Protein AF-A0A416G4C1-F1 (afdb_monomer)

Nearest PDB structures (foldseek):
  6hc2-assembly1_C  TM=5.631E-01  e=2.490E-07  Homo sapiens
  4wne-assembly1_A  TM=5.126E-01  e=1.481E-07  Homo sapiens
  4a1s-assembly1_B  TM=4.801E-01  e=1.375E-07  Drosophila melanogaster
  3ro2-assembly1_A  TM=4.959E-01  e=1.425E-06  Mus musculus
  8rtc-assembly2_B  TM=5.138E-01  e=1.094E-03  Bacillus phage phi3T

Solvent-accessible surface area (backbone atoms only — not comparable to full-atom values): 56211 Å² total; per-residue (Å²): 126,82,76,67,67,63,70,66,70,78,75,77,89,85,87,89,86,90,74,88,68,56,67,57,52,54,54,42,50,54,40,48,53,51,17,51,52,28,47,75,69,67,38,39,68,64,13,30,60,34,23,51,53,40,24,66,76,23,65,78,46,84,41,76,67,38,34,53,52,21,55,51,22,50,56,48,36,28,52,30,27,49,76,71,70,37,40,69,63,19,39,56,49,35,65,56,59,70,74,49,98,64,58,77,70,59,40,52,55,50,31,54,51,40,50,54,46,49,54,51,38,45,58,51,38,72,76,75,56,89,88,56,60,67,60,49,42,52,60,47,59,67,37,57,87,56,46,55,79,77,52,44,55,53,44,48,47,51,48,18,48,42,26,43,54,51,13,51,52,26,47,75,74,66,38,58,66,64,13,48,56,26,36,50,55,17,35,55,39,21,53,80,66,70,36,64,64,60,34,50,55,44,50,51,51,52,53,53,50,52,56,56,52,48,53,66,58,69,74,46,90,50,60,86,38,72,68,39,34,52,55,45,50,54,53,19,53,52,31,42,73,70,66,38,43,68,64,13,32,48,42,21,50,50,37,28,61,48,24,72,75,44,94,44,73,67,35,47,53,52,20,52,55,22,48,55,52,29,32,55,36,26,52,77,68,68,36,28,63,61,20,27,56,52,30,54,56,55,71,73,52,95,73,77,60,70,72,39,56,50,43,36,51,51,25,34,56,25,29,51,54,34,25,54,56,20,66,36,92,95,59,66,34,52,72,61,22,48,53,40,48,66,69,31,50,87,56,40,51,79,69,54,37,18,56,52,25,36,53,50,10,51,42,27,38,56,52,13,55,56,24,51,80,66,73,34,59,70,60,16,50,55,23,31,54,53,12,34,56,23,13,60,71,26,63,41,52,65,62,31,19,56,34,27,35,55,52,14,53,54,27,44,76,73,66,39,51,70,62,14,48,58,29,34,54,52,16,41,55,35,19,60,73,68,68,38,68,66,59,35,49,54,39,37,54,53,48,31,55,47,21,48,75,70,68,37,60,67,60,24,51,52,39,47,52,54,49,79,60,42,88,50,64,66,64,37,26,49,54,28,41,55,52,13,51,53,26,47,71,35,61,40,55,69,60,15,52,48,28,40,52,59,37,48,80,76,58,52,98,87,80,52,65,60,70,63,55,36,54,45,24,49,53,50,15,53,51,25,48,73,73,65,40,46,66,62,14,47,52,29,39,47,53,25,49,65,66,45,66,85,56,86,56,81,78,52,51,58,59,50,51,52,47,22,44,39,27,24,75,71,68,35,62,65,63,21,48,52,40,50,52,52,50,50,63,53,42,74,72,61,78,55,61,61,68,60,56,21,52,51,29,38,52,50,13,52,27,29,47,64,70,65,38,45,66,61,13,42,52,25,27,48,54,17,41,63,56,36,54,80,73,39,92,78,33,67,68,41,43,52,40,38,48,51,38,19,52,36,29,46,75,69,65,38,37,74,61,17,43,54,36,25,51,53,39,29,53,43,34,33,74,74,63,31,80,89,28,67,71,21,31,54,32,33,34,55,37,10,54,34,32,36,77,72,66,41,32,70,61,9,45,51,32,30,51,52,28,47,52,51,50,52,51,50,47,63,66,47,54,64,76,47,54,86,67,37,44,61,50,61,42,57,71,55,44,62,68,38,62,44,35,60,61,50,30,59,74,53,69,45,32,63,36,75,61,31,34,53,31,48,30,35,41,60,48,57,57,56,42,70,61,50,43,53,54,33,34,52,48,26,34,75,74,75,42,52,77,67,52,44,51,45,50,50,54,29,52,54,36,51,48,54,45,52,56,39,70,70,42,86,84,50,67,61,69,58,48,54,54,39,50,54,51,32,53,37,40,55,48,52,43,44,76,73,29,71,51,42,45,54,36,64,66,77,63,75,57,40,59,70,61,54,30,67,69,45,52,90,65,28,33,35,42,40,40,45,61,43,68,52,100,85,62,68,44,32,35,30,32,38,40,42,40,53,92,49,97,39,33,37,53,42,82,66,51,42,49,63,64,50,42,76,66,47,48,94,90,47,61,79,55,34,55,38,65,75,44,6,35,53,47,43,57,64,73,37,58,86,51,48,87,77,53,49,83,70,24,47,36,38,34,23,64,38,78,78,52,71,80,59,67,67,45,61,26,18,40,94,86,71,49,41,44,38,78,47,27,47,69,42,85,40,91,41,78,74,50,55,68,54,60,73,67,54,74,87,70,72,65,60,48,79,40,74,18,28,40,49,64,77,66,50,72,67,56,50,58,58,49,48,69,76,38,88,62,54,92,86,63,81,80,70,81,89,74,74,66,91,51,87,56,71,64,46,64,68,39,34,56,50,38,51,55,50,41,54,56,40,42,76,70,66,27,51,67,46,78,25,44,32,74,61,46,50,97,62,100

pLDDT: mean 80.88, std 14.03, range [27.09, 97.88]

Secondary structure (DSSP, 8-state):
-TTTTHHHHTT-------SSSHHHHHHHHHHHHHHHHHHHTT-HHHHHHHHHHHHHHHTT--SHHHHHHHHHHHHHHHHHHHHTT-HHHHHHHHHHHTTS---THHHHHHHHHHHHHHHHHHHHHHHH--S-HHHHHHHHHHTTTTS-HHHHHHHHHHHHHHHHHHHHHHHHTT-HHHHHHHHHHHHHHHHHTT-HHHHHHHHHHHHHHHHHHHHHHHT-GGGGSHHHHHHHHHHHHHHHHTT-HHHHHHHHHHHHHHHTT---HHHHHHHHHHHHHHHHHHHHTT-HHHHHHHHHHHHTS---SHHHHHHHHHHHHHHHHHHHHHHSTTS--HHHHHHHHHHHGGG--HHHHHHHHHHHHHHHHHHHHHHHHTT-HHHHHHHHHHHHHHHHHHT-HHHHHHHHHHHHHHHHHTT-HHHHHHHHHHHHHHHHHHT-HHHHHHHHHHHHHHHHHHT-HHHHHHHHHHHHT-S-HHHHHHHHHHHHHHHHHHT-HHHHHHHHHHHHTTS-TTTS-HHHHHHHHHHHHHHHHHTT-HHHHHHHHHHHHHHTTT--SGGGHHHHHHHHHHHHHTT-HHHHHHHHHHHHHHHTTS---HHHHHHHHHHHHHHHHHTT-HHHHHHHHHHHHHHHGGG-TT-HHHHHHHHHHHHHHHHTT-HHHHHHHHHHHHHHHHHHH-TT-HHHHHHHHHHHHHHHHTT-HHHHHHHHHHHHHHHHHHHHHHHTTS-TTTHHHHHHHHHHHHHTHHHHHHHTT-SSSHHHHHHHHHHHHHTTHHHHHHHHHHHHHHHH--HHHHHHHHHHHHHHHHHHHHHHSTT--HHHHHHHHHHHHHHHHHHHHH-HHHHTGGGGGG--HHHHHHHPPTT-EEEEEEEE--TTSS-EEEEEEE-TT-SSPEEEEEEEHHHHHHHS-TT-GGGGGSHHHHHHHHHHHTTTTGGGSPTT-EEEEE--GGGGG--GGGPBPTTS-BHHHHSEEEE-SSGGGHHHHTTS---SSEEEEEEEE-----HHHHHHHHTTS---TTTS-S-S----------HHHHHHHHHHHHHHHHTT-EEEEEEETT--S--

Foldseek 3Di:
DVPPPVVVPPPDDDDDDDDPVPPLVVVLVVLLVVLVVCVVVVVLVSSLVSLVVSLVSLVVVPDVVSLVSNLVSLLSNLVSCVVVVVLVVSQVSLVVSQPDPDDDVSNLVSLVSNLVSLLVVLVVCLVPPQDPLPVSLVSLVVSPVSDDPVSVLVSLLSNLVSLQSNLVVCVVVVVNQSSLVSLVVSLVSCVVSVPPPSNVVSVVVLVVSLVVLLVVVVPDPLLLDPVSLVVLQVVLVVCVVVVVLSSSLSSLVSLLVNLVVDPDPSSVVSNLVSLLSNLVSCVVVVVLVSSLVSLVVSQPDDDDDPSNLSSLVSNLVSLLSVLVVCCDPPNHDLVVSVVSLVVNLVSDDLLSNLVSLQSNLSSLQSVLVVCVVVVNLVSSLVSLVSSLVSNVSSVPLLSNLVSLLVNLLSCVVVVVLVSSVVSLVSSCVSCVVVVPLLSNLSSLVSQLVSCLLVVPVVSNVVSVVVLCPRPDLQSNLVVLQVVLVVCVLLVVLVLSLVSLVVSCPPADPPDHDLVSLLSSLVSQLVSCVSVVVLVVNLVSLVVSLVSCVPPDDLVNLPSLLSNLLSCLSVVNVPSNVVSLCVSCVSCVVPVHDLQSQLVSLQSNLVSCVSVVVLVSSLVSLVSSLVSCPVVDLLDPSNLVSLQSNLVSCVSVVVLVSSLVSLVSSLVSCCVVPNPLDLSNLVSLQSNLVSCLSVVVLVSSLVSLLVSLVSLLVVCLVCVLVDFLSNNVVVLVVSLVSLQCQLVSCVSSVNFADPSLQSSVLSVQLNFCVSVLLVVLLLVQCVPPNDPVLVVLVLVLLVLVVVLVQQVVPPPRPSVSNVVSVSSNRSSRSVNCVPGPSSSVSSVSSPDGLVNLLVLDDAQEKEWEKGWDDDPPDAIFIWTFIHHNPGPGTGIGTAGGPVLVCVLPPPPCNVCCLPQVSLQSVCVRPPPRPVVVHDWAHEYEYADDDPCVVDDQQSRAHPVRDGPCNRYPYDYDSHSVCSVVVVVDDPDPQAEEAEAQEAPQDDLVLLVVLLVVFPQPPSQPRDDPDDDPDPDDGPRVRVVVRVVVQVVSVVVVHHYHYAHYSNDDPRD

Mean predicted aligned error: 18.43 Å

Radius of gyration: 40.76 Å; Cα contacts (8 Å, |Δi|>4): 1363; chains: 1; bounding box: 86×89×127 Å

Sequence (1067 aa):
MRFYTILLALLFFFYTGNGQAQQIDKKVEAAMDKGFAYSKAKNYQKALETFQKVGEATKGMRTDRERQIYVRSQRMIVLCYQIMGQGKQAMECCTELIKLPLKGQEKQDVRDLYVNTVTSYVQDKMVTEYENFSDLRAFLSELEEYSVPSMQRLIKGLQADTWSFEALEFYRKNEMLQAYSCLIEAYECYEKLKDVKGQMETLMMIRSMEKKYAKLIEERSVLDTEEGLAALMQKAELADGENRIAEALQSFRIVGKYTRKIKTESAQKLHRRAQIRAVRCYLRMKRYQEAWLNCRELLAMDFSGEERAEAEHLAVHSGQLFASMKLLPGATDYPGARKILATIMPYASDESSRDLQNLLGSSWYLEGGKCVLKMKTEQADSCFQKALQAYIAGGDLKEQSQTLLRLGEIRRQKGEAQKAQELLEKARKLALQVNDSELLADVRKEMLLLSRQQNDMDTYASERFALDSLKDIGLRQQYYLDYGDRMMEQGDYALAEYYYNRSLFMVSPGKGDASLFVLYYAKMRDLKMALGDYRSAEEYGREYLILSSDRRDAAFFEPWVTQGLIYARLKNLKSFTECFDVILGLILKKDPAPRMLAMVYKARGLGYSLFEDWKKAYEDFSEAGKILAQYGAGDDELLDNLSSQGMVLTRMKKYKEARKAYRRCAEAYRAKYGKESSQYQETLARLGTVELYLGNKDEGCRLYGQAAQWLQNMVKSQLRYVNSAERGSFWNVAMEKLWTMPFFALQAEATDNAFTEASYNALLFSKSLLLETEKSLQKAIQTEGSSEDLEKFKNMLELKEQTSALYRKYGADSDTLAVLNDRIQKLDHELTVRSKSYADYTRFLDWDYQQVRKLLKDNELLVDFVDYVPQKGKTEYAAFLIRKDREYPLLLRLFTQKELDDLMPENALDLLYGATASEKAVKLLWDKIRPHAVEGATIYYVPSGKLYQLAWESLSTGDGSLLGKHYRFVRLSSAREIARVHAVRESGHSAVLYGGLQYDMTGDEMLAESRKYSVGSQMVMRSTLRGDSAFVALPESSEEVRQIADILTSRKYQVQVHEGISGTEES

Structure (mmCIF, N/CA/C/O backbone):
data_AF-A0A416G4C1-F1
#
_entry.id   AF-A0A416G4C1-F1
#
loop_
_atom_site.group_PDB
_atom_site.id
_atom_site.type_symbol
_atom_site.label_atom_id
_atom_site.label_alt_id
_atom_site.label_comp_id
_atom_site.label_asym_id
_atom_site.label_entity_id
_atom_site.label_seq_id
_atom_site.pdbx_PDB_ins_code
_atom_site.Cartn_x
_atom_site.Cartn_y
_atom_site.Cartn_z
_atom_site.occupancy
_atom_site.B_iso_or_equiv
_atom_site.auth_seq_id
_atom_site.auth_comp_id
_atom_site.auth_asym_id
_atom_site.auth_atom_id
_atom_site.pdbx_PDB_model_num
ATOM 1 N N . MET A 1 1 ? 11.662 33.090 -21.329 1.00 28.38 1 MET A N 1
ATOM 2 C CA . MET A 1 1 ? 11.436 33.785 -20.032 1.00 28.38 1 MET A CA 1
ATOM 3 C C . MET A 1 1 ? 12.511 33.554 -18.953 1.00 28.38 1 MET A C 1
ATOM 5 O O . MET A 1 1 ? 12.469 34.260 -17.958 1.00 28.38 1 MET A O 1
ATOM 9 N N . ARG A 1 2 ? 13.508 32.663 -19.119 1.00 27.36 2 ARG A N 1
ATOM 10 C CA . ARG A 1 2 ? 14.609 32.478 -18.136 1.00 27.36 2 ARG A CA 1
ATOM 11 C C . ARG A 1 2 ? 15.589 33.668 -18.000 1.00 27.36 2 ARG A C 1
ATOM 13 O O . ARG A 1 2 ? 16.428 33.651 -17.114 1.00 27.36 2 ARG A O 1
ATOM 20 N N . PHE A 1 3 ? 15.463 34.703 -18.832 1.00 27.91 3 PHE A N 1
ATOM 21 C CA . PHE A 1 3 ? 16.377 35.854 -18.867 1.00 27.91 3 PHE A CA 1
ATOM 22 C C . PHE A 1 3 ? 16.151 36.908 -17.765 1.00 27.91 3 PHE A C 1
ATOM 24 O O . PHE A 1 3 ? 17.048 37.700 -17.500 1.00 27.91 3 PHE A O 1
ATOM 31 N N . TYR A 1 4 ? 14.987 36.933 -17.102 1.00 28.86 4 TYR A N 1
ATOM 32 C CA . TYR A 1 4 ? 14.660 37.998 -16.136 1.00 28.86 4 TYR A CA 1
ATOM 33 C C . TYR A 1 4 ? 15.055 37.691 -14.682 1.00 28.86 4 TYR A C 1
ATOM 35 O O . TYR A 1 4 ? 15.218 38.618 -13.894 1.00 28.86 4 TYR A O 1
ATOM 43 N N . THR A 1 5 ? 15.259 36.423 -14.318 1.00 27.09 5 THR A N 1
ATOM 44 C CA . THR A 1 5 ? 15.564 36.016 -12.933 1.00 27.09 5 THR A CA 1
ATOM 45 C C . THR A 1 5 ? 17.045 36.132 -12.566 1.00 27.09 5 THR A C 1
ATOM 47 O O . THR A 1 5 ? 17.360 36.384 -11.410 1.00 27.09 5 THR A O 1
ATOM 50 N N . ILE A 1 6 ? 17.960 36.036 -13.537 1.00 34.66 6 ILE A N 1
ATOM 51 C CA . ILE A 1 6 ? 19.412 36.160 -13.297 1.00 34.66 6 ILE A CA 1
ATOM 52 C C . ILE A 1 6 ? 19.825 37.632 -13.098 1.00 34.66 6 ILE A C 1
ATOM 54 O O . ILE A 1 6 ? 20.776 37.926 -12.377 1.00 34.66 6 ILE A O 1
ATOM 58 N N . LEU A 1 7 ? 19.062 38.582 -13.654 1.00 31.50 7 LEU A N 1
ATOM 59 C CA . LEU A 1 7 ? 19.363 40.014 -13.554 1.00 31.50 7 LEU A CA 1
ATOM 60 C C . LEU A 1 7 ? 19.141 40.592 -12.140 1.00 31.50 7 LEU A C 1
ATOM 62 O O . LEU A 1 7 ? 19.697 41.637 -11.814 1.00 31.50 7 LEU A O 1
ATOM 66 N N . LEU A 1 8 ? 18.339 39.922 -11.304 1.00 32.00 8 LEU A N 1
ATOM 67 C CA . LEU A 1 8 ? 17.992 40.374 -9.950 1.00 32.00 8 LEU A CA 1
ATOM 68 C C . LEU A 1 8 ? 18.983 39.902 -8.872 1.00 32.00 8 LEU A C 1
ATOM 70 O O . LEU A 1 8 ? 19.106 40.561 -7.845 1.00 32.00 8 LEU A O 1
ATOM 74 N N . ALA A 1 9 ? 19.723 38.814 -9.111 1.00 30.14 9 ALA A N 1
ATOM 75 C CA . ALA A 1 9 ? 20.639 38.234 -8.123 1.00 30.14 9 ALA A CA 1
ATOM 76 C C . ALA A 1 9 ? 22.020 38.925 -8.061 1.00 30.14 9 ALA A C 1
ATOM 78 O O . ALA A 1 9 ? 22.713 38.825 -7.056 1.00 30.14 9 ALA A O 1
ATOM 79 N N . LEU A 1 10 ? 22.416 39.678 -9.095 1.00 32.78 10 LEU A N 1
ATOM 80 C CA . LEU A 1 10 ? 23.741 40.324 -9.197 1.00 32.78 10 LEU A CA 1
ATOM 81 C C . LEU A 1 10 ? 23.797 41.762 -8.626 1.00 32.78 10 LEU A C 1
ATOM 83 O O . LEU A 1 10 ? 24.740 42.509 -8.905 1.00 32.78 10 LEU A O 1
ATOM 87 N N . LEU A 1 11 ? 22.778 42.183 -7.867 1.00 30.41 11 LEU A N 1
ATOM 88 C CA . LEU A 1 11 ? 22.625 43.560 -7.363 1.00 30.41 11 LEU A CA 1
ATOM 89 C C . LEU A 1 11 ? 23.068 43.783 -5.908 1.00 30.41 11 LEU A C 1
ATOM 91 O O . LEU A 1 11 ? 23.025 44.916 -5.441 1.00 30.41 11 LEU A O 1
ATOM 95 N N . PHE A 1 12 ? 23.552 42.763 -5.201 1.00 33.69 12 PHE A N 1
ATOM 96 C CA . PHE A 1 12 ? 24.007 42.912 -3.818 1.00 33.69 12 PHE A CA 1
ATOM 97 C C . PHE A 1 12 ? 25.434 42.381 -3.661 1.00 33.69 12 PHE A C 1
ATOM 99 O O . PHE A 1 12 ? 25.605 41.172 -3.662 1.00 33.69 12 PHE A O 1
ATOM 106 N N . PHE A 1 13 ? 26.441 43.270 -3.572 1.00 28.91 13 PHE A N 1
ATOM 107 C CA . PHE A 1 13 ? 27.453 43.274 -2.492 1.00 28.91 13 PHE A CA 1
ATOM 108 C C . PHE A 1 13 ? 28.598 44.324 -2.658 1.00 28.91 13 PHE A C 1
ATOM 110 O O . PHE A 1 13 ? 29.340 44.322 -3.633 1.00 28.91 13 PHE A O 1
ATOM 117 N N . PHE A 1 14 ? 28.728 45.157 -1.607 1.00 32.94 14 PHE A N 1
ATOM 118 C CA . PHE A 1 14 ? 29.875 45.890 -1.009 1.00 32.94 14 PHE A CA 1
ATOM 119 C C . PHE A 1 14 ? 30.554 47.172 -1.597 1.00 32.94 14 PHE A C 1
ATOM 121 O O . PHE A 1 14 ? 31.291 47.174 -2.588 1.00 32.94 14 PHE A O 1
ATOM 128 N N . TYR A 1 15 ? 30.431 48.252 -0.795 1.00 30.86 15 TYR A N 1
ATOM 129 C CA . TYR A 1 15 ? 31.432 49.305 -0.481 1.00 30.86 15 TYR A CA 1
ATOM 130 C C . TYR A 1 15 ? 32.481 48.735 0.516 1.00 30.86 15 TYR A C 1
ATOM 132 O O . TYR A 1 15 ? 32.109 47.865 1.294 1.00 30.86 15 TYR A O 1
ATOM 140 N N . THR A 1 16 ? 33.782 49.087 0.542 1.00 32.28 16 THR A N 1
ATOM 141 C CA . THR A 1 16 ? 34.416 50.361 0.991 1.00 32.28 16 THR A CA 1
ATOM 142 C C . THR A 1 16 ? 35.937 50.416 0.666 1.00 32.28 16 THR A C 1
ATOM 144 O O . THR A 1 16 ? 36.577 49.369 0.700 1.00 32.28 16 THR A O 1
ATOM 147 N N . GLY A 1 17 ? 36.542 51.616 0.510 1.00 27.27 17 GLY A N 1
ATOM 148 C CA . GLY A 1 17 ? 37.992 51.877 0.747 1.00 27.27 17 GLY A CA 1
ATOM 149 C C . GLY A 1 17 ? 38.730 52.841 -0.222 1.00 27.27 17 GLY A C 1
ATOM 150 O O . GLY A 1 17 ? 38.686 52.633 -1.423 1.00 27.27 17 GLY A O 1
ATOM 151 N N . ASN A 1 18 ? 39.387 53.885 0.322 1.00 29.38 18 ASN A N 1
ATOM 152 C CA . ASN A 1 18 ? 40.115 55.058 -0.257 1.00 29.38 18 ASN A CA 1
ATOM 153 C C . ASN A 1 18 ? 41.171 54.784 -1.359 1.00 29.38 18 ASN A C 1
ATOM 155 O O . ASN A 1 18 ? 41.681 53.681 -1.447 1.00 29.38 18 ASN A O 1
ATOM 159 N N . GLY A 1 19 ? 41.667 55.723 -2.182 1.00 46.28 19 GLY A N 1
ATOM 160 C CA . GLY A 1 19 ? 41.547 57.183 -2.338 1.00 46.28 19 GLY A CA 1
ATOM 161 C C . GLY A 1 19 ? 42.558 57.606 -3.433 1.00 46.28 19 GLY A C 1
ATOM 162 O O . GLY A 1 19 ? 43.644 57.049 -3.495 1.00 46.28 19 GLY A O 1
ATOM 163 N N . GLN A 1 20 ? 42.173 58.517 -4.336 1.00 38.22 20 GLN A N 1
ATOM 164 C CA . GLN A 1 20 ? 42.804 58.899 -5.630 1.00 38.22 20 GLN A CA 1
ATOM 165 C C . GLN A 1 20 ? 42.544 58.008 -6.871 1.00 38.22 20 GLN A C 1
ATOM 167 O O . GLN A 1 20 ? 42.413 58.566 -7.957 1.00 38.22 20 GLN A O 1
ATOM 172 N N . ALA A 1 21 ? 42.274 56.701 -6.747 1.00 43.47 21 ALA A N 1
ATOM 173 C CA . ALA A 1 21 ? 41.629 55.901 -7.821 1.00 43.47 21 ALA A CA 1
ATOM 174 C C . ALA A 1 21 ? 40.088 56.101 -7.889 1.00 43.47 21 ALA A C 1
ATOM 176 O O . ALA A 1 21 ? 39.416 55.772 -8.864 1.00 43.47 21 ALA A O 1
ATOM 177 N N . GLN A 1 22 ? 39.533 56.727 -6.849 1.00 44.91 22 GLN A N 1
ATOM 178 C CA . GLN A 1 22 ? 38.104 56.793 -6.520 1.00 44.91 22 GLN A CA 1
ATOM 179 C C . GLN A 1 22 ? 37.235 57.661 -7.452 1.00 44.91 22 GLN A C 1
ATOM 181 O O . GLN A 1 22 ? 36.010 57.538 -7.438 1.00 44.91 22 GLN A O 1
ATOM 186 N N . GLN A 1 23 ? 37.825 58.577 -8.229 1.00 47.31 23 GLN A N 1
ATOM 187 C CA . GLN A 1 23 ? 37.046 59.505 -9.062 1.00 47.31 23 GLN A CA 1
ATOM 188 C C . GLN A 1 23 ? 36.696 58.915 -10.438 1.00 47.31 23 GLN A C 1
ATOM 190 O O . GLN A 1 23 ? 35.643 59.245 -10.989 1.00 47.31 23 GLN A O 1
ATOM 195 N N . ILE A 1 24 ? 37.549 58.027 -10.967 1.00 51.38 24 ILE A N 1
ATOM 196 C CA . ILE A 1 24 ? 37.275 57.254 -12.187 1.00 51.38 24 ILE A CA 1
ATOM 197 C C . ILE A 1 24 ? 36.252 56.161 -11.866 1.00 51.38 24 ILE A C 1
ATOM 199 O O . ILE A 1 24 ? 35.239 56.093 -12.557 1.00 51.38 24 ILE A O 1
ATOM 203 N N . ASP A 1 25 ? 36.430 55.427 -10.760 1.00 59.97 25 ASP A N 1
ATOM 204 C CA . ASP A 1 25 ? 35.486 54.385 -10.329 1.00 59.97 25 ASP A CA 1
ATOM 205 C C . ASP A 1 25 ? 34.053 54.917 -10.209 1.00 59.97 25 ASP A C 1
ATOM 207 O O . ASP A 1 25 ? 33.150 54.351 -10.810 1.00 59.97 25 ASP A O 1
ATOM 211 N N . LYS A 1 26 ? 33.822 56.072 -9.566 1.00 66.00 26 LYS A N 1
ATOM 212 C CA . LYS A 1 26 ? 32.457 56.624 -9.449 1.00 66.00 26 LYS A CA 1
ATOM 213 C C . LYS A 1 26 ? 31.828 57.020 -10.788 1.00 66.00 26 LYS A C 1
ATOM 215 O O . LYS A 1 26 ? 30.623 56.858 -10.964 1.00 66.00 26 LYS A O 1
ATOM 220 N N . LYS A 1 27 ? 32.604 57.577 -11.729 1.00 72.25 27 LYS A N 1
ATOM 221 C CA . LYS A 1 27 ? 32.082 57.963 -13.057 1.00 72.25 27 LYS A CA 1
ATOM 222 C C . LYS A 1 27 ? 31.784 56.738 -13.918 1.00 72.25 27 LYS A C 1
ATOM 224 O O . LYS A 1 27 ? 30.788 56.731 -14.637 1.00 72.25 27 LYS A O 1
ATOM 229 N N . VAL A 1 28 ? 32.638 55.722 -13.837 1.00 79.75 28 VAL A N 1
ATOM 230 C CA . VAL A 1 28 ? 32.484 54.452 -14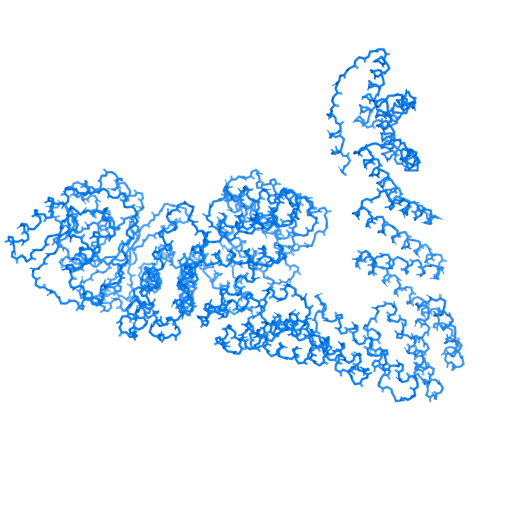.548 1.00 79.75 28 VAL A CA 1
ATOM 231 C C . VAL A 1 28 ? 31.325 53.641 -13.958 1.00 79.75 28 VAL A C 1
ATOM 233 O O . VAL A 1 28 ? 30.494 53.158 -14.719 1.00 79.75 28 VAL A O 1
ATOM 236 N N . GLU A 1 29 ? 31.195 53.566 -12.630 1.00 75.81 29 GLU A N 1
ATOM 237 C CA . GLU A 1 29 ? 30.060 52.934 -11.941 1.00 75.81 29 GLU A CA 1
ATOM 238 C C . GLU A 1 29 ? 28.740 53.642 -12.293 1.00 75.81 29 GLU A C 1
ATOM 240 O O . GLU A 1 29 ? 27.788 52.989 -12.712 1.00 75.81 29 GLU A O 1
ATOM 245 N N . ALA A 1 30 ? 28.702 54.981 -12.279 1.00 78.44 30 ALA A N 1
ATOM 246 C CA . ALA A 1 30 ? 27.517 55.734 -12.702 1.00 78.44 30 ALA A CA 1
ATOM 247 C C . ALA A 1 30 ? 27.158 55.508 -14.185 1.00 78.44 30 ALA A C 1
ATOM 249 O O . ALA A 1 30 ? 25.980 55.478 -14.552 1.00 78.44 30 ALA A O 1
ATOM 250 N N . ALA A 1 31 ? 28.155 55.343 -15.061 1.00 81.69 31 ALA A N 1
ATOM 251 C CA . ALA A 1 31 ? 27.929 54.985 -16.459 1.00 81.69 31 ALA A CA 1
ATOM 252 C C . ALA A 1 31 ? 27.421 53.539 -16.603 1.00 81.69 31 ALA A C 1
ATOM 254 O O . ALA A 1 31 ? 26.529 53.287 -17.413 1.00 81.69 31 ALA A O 1
ATOM 255 N N . MET A 1 32 ? 27.919 52.613 -15.782 1.00 81.81 32 MET A N 1
ATOM 256 C CA . MET A 1 32 ? 27.450 51.230 -15.722 1.00 81.81 32 MET A CA 1
ATOM 257 C C . MET A 1 32 ? 25.977 51.158 -15.283 1.00 81.81 32 MET A C 1
ATOM 259 O O . MET A 1 32 ? 25.166 50.518 -15.957 1.00 81.81 32 MET A O 1
ATOM 263 N N . ASP A 1 33 ? 25.596 51.898 -14.238 1.00 79.88 33 ASP A N 1
ATOM 264 C CA . ASP A 1 33 ? 24.208 52.023 -13.767 1.00 79.88 33 ASP A CA 1
ATOM 265 C C . ASP A 1 33 ? 23.291 52.636 -14.830 1.00 79.88 33 ASP A C 1
ATOM 267 O O . ASP A 1 33 ? 22.162 52.183 -15.042 1.00 79.88 33 ASP A O 1
ATOM 271 N N . LYS A 1 34 ? 23.793 53.629 -15.573 1.00 85.12 34 LYS A N 1
ATOM 272 C CA . LYS A 1 34 ? 23.073 54.224 -16.704 1.00 85.12 34 LYS A CA 1
ATOM 273 C C . LYS A 1 34 ? 22.846 53.212 -17.833 1.00 85.12 34 LYS A C 1
ATOM 275 O O . LYS A 1 34 ? 21.758 53.179 -18.409 1.00 85.12 34 LYS A O 1
ATOM 280 N N . GLY A 1 35 ? 23.833 52.361 -18.120 1.00 81.00 35 GLY A N 1
ATOM 281 C CA . GLY A 1 35 ? 23.691 51.241 -19.052 1.00 81.00 35 GLY A CA 1
ATOM 282 C C . GLY A 1 35 ? 22.605 50.254 -18.607 1.00 81.00 35 GLY A C 1
ATOM 283 O O . GLY A 1 35 ? 21.744 49.875 -19.406 1.00 81.00 35 GLY A O 1
ATOM 284 N N . PHE A 1 36 ? 22.568 49.902 -17.317 1.00 72.06 36 PHE A N 1
ATOM 285 C CA . PHE A 1 36 ? 21.510 49.055 -16.753 1.00 72.06 36 PHE A CA 1
ATOM 286 C C . PHE A 1 36 ? 20.125 49.703 -16.844 1.00 72.06 36 PHE A C 1
ATOM 288 O O . PHE A 1 36 ? 19.158 49.029 -17.209 1.00 72.06 36 PHE A O 1
ATOM 295 N N . ALA A 1 37 ? 20.018 51.007 -16.581 1.00 77.56 37 ALA A N 1
ATOM 296 C CA . ALA A 1 37 ? 18.768 51.748 -16.720 1.00 77.56 37 ALA A CA 1
ATOM 297 C C . ALA A 1 37 ? 18.244 51.722 -18.167 1.00 77.56 37 ALA A C 1
ATOM 299 O O . ALA A 1 37 ? 17.057 51.470 -18.385 1.00 77.56 37 ALA A O 1
ATOM 300 N N . TYR A 1 38 ? 19.122 51.898 -19.163 1.00 84.69 38 TYR A N 1
ATOM 301 C CA . TYR A 1 38 ? 18.742 51.771 -20.573 1.00 84.69 38 TYR A CA 1
ATOM 302 C C . TYR A 1 38 ? 18.302 50.351 -20.944 1.00 84.69 38 TYR A C 1
ATOM 304 O O . TYR A 1 38 ? 17.299 50.198 -21.641 1.00 84.69 38 TYR A O 1
ATOM 312 N N . SER A 1 39 ? 18.983 49.318 -20.436 1.00 72.62 39 SER A N 1
ATOM 313 C CA . SER A 1 39 ? 18.590 47.918 -20.650 1.00 72.62 39 SER A CA 1
ATOM 314 C C . SER A 1 39 ? 17.212 47.609 -20.041 1.00 72.62 39 SER A C 1
ATOM 316 O O . SER A 1 39 ? 16.355 47.015 -20.699 1.00 72.62 39 SER A O 1
ATOM 318 N N . LYS A 1 40 ? 16.929 48.114 -18.829 1.00 74.94 40 LYS A N 1
ATOM 319 C CA . LYS A 1 40 ? 15.612 47.994 -18.174 1.00 74.94 40 LYS A CA 1
ATOM 320 C C . LYS A 1 40 ? 14.504 48.707 -18.958 1.00 74.94 40 LYS A C 1
ATOM 322 O O . LYS A 1 40 ? 13.384 48.205 -19.026 1.00 74.94 40 LYS A O 1
ATOM 327 N N . ALA A 1 41 ? 14.826 49.836 -19.589 1.00 81.06 41 ALA A N 1
ATOM 328 C CA . ALA A 1 41 ? 13.933 50.576 -20.480 1.00 81.06 41 ALA A CA 1
ATOM 329 C C . ALA A 1 41 ? 13.842 49.990 -21.907 1.00 81.06 41 ALA A C 1
ATOM 331 O O . ALA A 1 41 ? 13.214 50.598 -22.771 1.00 81.06 41 ALA A O 1
ATOM 332 N N . LYS A 1 42 ? 14.460 48.826 -22.166 1.00 81.69 42 LYS A N 1
ATOM 333 C CA . LYS A 1 42 ? 14.526 48.153 -23.476 1.00 81.69 42 LYS A CA 1
ATOM 334 C C . LYS A 1 42 ? 15.209 48.964 -24.589 1.00 81.69 42 LYS A C 1
ATOM 336 O O . LYS A 1 42 ? 14.993 48.705 -25.769 1.00 81.69 42 LYS A O 1
ATOM 341 N N . ASN A 1 43 ? 16.055 49.937 -24.240 1.00 88.88 43 ASN A N 1
ATOM 342 C CA . ASN A 1 43 ? 16.849 50.705 -25.200 1.00 88.88 43 ASN A CA 1
ATOM 343 C C . ASN A 1 43 ? 18.248 50.089 -25.357 1.00 88.88 43 ASN A C 1
ATOM 345 O O . ASN A 1 43 ? 19.244 50.613 -24.853 1.00 88.88 43 ASN A O 1
ATOM 349 N N . TYR A 1 44 ? 18.303 48.934 -26.020 1.00 84.69 44 TYR A N 1
ATOM 350 C CA . TYR A 1 44 ? 19.495 48.081 -26.058 1.00 84.69 44 TYR A CA 1
ATOM 351 C C . TYR A 1 44 ? 20.665 48.681 -26.845 1.00 84.69 44 TYR A C 1
ATOM 353 O O . TYR A 1 44 ? 21.805 48.493 -26.436 1.00 84.69 44 TYR A O 1
ATOM 361 N N . GLN A 1 45 ? 20.405 49.493 -27.877 1.00 89.81 45 GLN A N 1
ATOM 362 C CA . GLN A 1 45 ? 21.456 50.198 -28.622 1.00 89.81 45 GLN A CA 1
ATOM 363 C C . GLN A 1 45 ? 22.174 51.237 -27.744 1.00 89.81 45 GLN A C 1
ATOM 365 O O . GLN A 1 45 ? 23.400 51.249 -27.660 1.00 89.81 45 GLN A O 1
ATOM 370 N N . LYS A 1 46 ? 21.425 52.070 -27.004 1.00 87.88 46 LYS A N 1
ATOM 371 C CA . LYS A 1 46 ? 22.035 53.031 -26.065 1.00 87.88 46 LYS A CA 1
ATOM 372 C C . LYS A 1 46 ? 22.699 52.338 -24.878 1.00 87.88 46 LYS A C 1
ATOM 374 O O . LYS A 1 46 ? 23.716 52.826 -24.382 1.00 87.88 46 LYS A O 1
ATOM 379 N N . ALA A 1 47 ? 22.138 51.222 -24.409 1.00 84.00 47 ALA A N 1
ATOM 380 C CA . ALA A 1 47 ? 22.762 50.403 -23.374 1.00 84.00 47 ALA A CA 1
ATOM 381 C C . ALA A 1 47 ? 24.110 49.840 -23.858 1.00 84.00 47 ALA A C 1
ATOM 383 O O . ALA A 1 47 ? 25.108 50.012 -23.166 1.00 84.00 47 ALA A O 1
ATOM 384 N N . LEU A 1 48 ? 24.154 49.266 -25.066 1.00 89.75 48 LEU A N 1
ATOM 385 C CA . LEU A 1 48 ? 25.360 48.751 -25.722 1.00 89.75 48 LEU A CA 1
ATOM 386 C C . LEU A 1 48 ? 26.454 49.821 -25.827 1.00 89.75 48 LEU A C 1
ATOM 388 O O . LEU A 1 48 ? 27.551 49.612 -25.318 1.00 89.75 48 LEU A O 1
ATOM 392 N N . GLU A 1 49 ? 26.143 50.990 -26.393 1.00 91.19 49 GLU A N 1
ATOM 393 C CA . GLU A 1 49 ? 27.097 52.106 -26.517 1.00 91.19 49 GLU A CA 1
ATOM 394 C C . GLU A 1 49 ? 27.627 52.576 -25.155 1.00 91.19 49 GLU A C 1
ATOM 396 O O . GLU A 1 49 ? 28.784 52.978 -25.016 1.00 91.19 49 GLU A O 1
ATOM 401 N N . THR A 1 50 ? 26.775 52.536 -24.127 1.00 87.56 50 THR A N 1
ATOM 402 C CA . THR A 1 50 ? 27.158 52.919 -22.765 1.00 87.56 50 THR A CA 1
ATOM 403 C C . THR A 1 50 ? 28.085 51.872 -22.143 1.00 87.56 50 THR A C 1
ATOM 405 O O . THR A 1 50 ? 29.116 52.240 -21.583 1.00 87.56 50 THR A O 1
ATOM 408 N N . PHE A 1 51 ? 27.782 50.579 -22.290 1.00 88.12 51 PHE A N 1
ATOM 409 C CA . PHE A 1 51 ? 28.642 49.499 -21.803 1.00 88.12 51 PHE A CA 1
ATOM 410 C C . PHE A 1 51 ? 29.974 49.419 -22.560 1.00 88.12 51 PHE A C 1
ATOM 412 O O . PHE A 1 51 ? 30.996 49.170 -21.932 1.00 88.12 51 PHE A O 1
ATOM 419 N N . GLN A 1 52 ? 30.006 49.712 -23.864 1.00 89.56 52 GLN A N 1
ATOM 420 C CA . GLN A 1 52 ? 31.248 49.813 -24.643 1.00 89.56 52 GLN A CA 1
ATOM 421 C C . GLN A 1 52 ? 32.158 50.936 -24.128 1.00 89.56 52 GLN A C 1
ATOM 423 O O . GLN A 1 52 ? 33.358 50.728 -23.973 1.00 89.56 52 GLN A O 1
ATOM 428 N N . LYS A 1 53 ? 31.594 52.103 -23.784 1.00 88.50 53 LYS A N 1
ATOM 429 C CA . LYS A 1 53 ? 32.352 53.209 -23.169 1.00 88.50 53 LYS A CA 1
ATOM 430 C C . LYS A 1 53 ? 32.902 52.840 -21.790 1.00 88.50 53 LYS A C 1
ATOM 432 O O . LYS A 1 53 ? 34.036 53.192 -21.480 1.00 88.50 53 LYS A O 1
ATOM 437 N N . VAL A 1 54 ? 32.115 52.126 -20.979 1.00 84.56 54 VAL A N 1
ATOM 438 C CA . VAL A 1 54 ? 32.564 51.583 -19.684 1.00 84.56 54 VAL A CA 1
ATOM 439 C C . VAL A 1 54 ? 33.691 50.568 -19.885 1.00 84.56 54 VAL A C 1
ATOM 441 O O . VAL A 1 54 ? 34.696 50.628 -19.179 1.00 84.56 54 VAL A O 1
ATOM 444 N N . GLY A 1 55 ? 33.557 49.684 -20.873 1.00 86.19 55 GLY A N 1
ATOM 445 C CA . GLY A 1 55 ? 34.573 48.706 -21.239 1.00 86.19 55 GLY A CA 1
ATOM 446 C C . GLY A 1 55 ? 35.884 49.364 -21.657 1.00 86.19 55 GLY A C 1
ATOM 447 O O . GLY A 1 55 ? 36.929 49.028 -21.117 1.00 86.19 55 GLY A O 1
ATOM 448 N N . GLU A 1 56 ? 35.852 50.357 -22.546 1.00 86.75 56 GLU A N 1
ATOM 449 C CA . GLU A 1 56 ? 37.076 51.043 -22.981 1.00 86.75 56 GLU A CA 1
ATOM 450 C C . GLU A 1 56 ? 37.748 51.804 -21.826 1.00 86.75 56 GLU A C 1
ATOM 452 O O . GLU A 1 56 ? 38.970 51.772 -21.688 1.00 86.75 56 GLU A O 1
ATOM 457 N N . ALA A 1 57 ? 36.958 52.410 -20.932 1.00 80.25 57 ALA A N 1
ATOM 458 C CA . ALA A 1 57 ? 37.470 53.106 -19.751 1.00 80.25 57 ALA A CA 1
ATOM 459 C C . ALA A 1 57 ? 38.117 52.174 -18.708 1.00 80.25 57 ALA A C 1
ATOM 461 O O . ALA A 1 57 ? 38.933 52.645 -17.921 1.00 80.25 57 ALA A O 1
ATOM 462 N N . THR A 1 58 ? 37.765 50.882 -18.700 1.00 83.75 58 THR A N 1
ATOM 463 C CA . THR A 1 58 ? 38.238 49.880 -17.719 1.00 83.75 58 THR A CA 1
ATOM 464 C C . THR A 1 58 ? 39.121 48.785 -18.324 1.00 83.75 58 THR A C 1
ATOM 466 O O . THR A 1 58 ? 39.583 47.882 -17.627 1.00 83.75 58 THR A O 1
ATOM 469 N N . LYS A 1 59 ? 39.426 48.887 -19.623 1.00 84.75 59 LYS A N 1
ATOM 470 C CA . LYS A 1 59 ? 40.224 47.924 -20.400 1.00 84.75 59 LYS A CA 1
ATOM 471 C C . LYS A 1 59 ? 41.623 47.686 -19.837 1.00 84.75 59 LYS A C 1
ATOM 473 O O . LYS A 1 59 ? 42.195 46.620 -20.037 1.00 84.75 59 LYS A O 1
ATOM 478 N N . GLY A 1 60 ? 42.165 48.676 -19.125 1.00 77.50 60 GLY A N 1
ATOM 479 C CA . GLY A 1 60 ? 43.474 48.593 -18.484 1.00 77.50 60 GLY A CA 1
ATOM 480 C C . GLY A 1 60 ? 43.541 47.617 -17.307 1.00 77.50 60 GLY A C 1
ATOM 481 O O . GLY A 1 60 ? 44.651 47.248 -16.939 1.00 77.50 60 GLY A O 1
ATOM 482 N N . MET A 1 61 ? 42.396 47.212 -16.730 1.00 80.81 61 MET A N 1
ATOM 483 C CA . MET A 1 61 ? 42.284 46.218 -15.647 1.00 80.81 61 MET A CA 1
ATOM 484 C C . MET A 1 61 ? 43.341 46.397 -14.535 1.00 80.81 61 MET A C 1
ATOM 486 O O . MET A 1 61 ? 43.937 45.427 -14.066 1.00 80.81 61 MET A O 1
ATOM 490 N N . ARG A 1 62 ? 43.612 47.644 -14.125 1.00 76.56 62 ARG A N 1
ATOM 491 C CA . ARG A 1 62 ? 44.762 48.008 -13.274 1.00 76.56 62 ARG A CA 1
ATOM 492 C C . ARG A 1 62 ? 44.544 47.623 -11.814 1.00 76.56 62 ARG A C 1
ATOM 494 O O . ARG A 1 62 ? 45.505 47.462 -11.067 1.00 76.56 62 ARG A O 1
ATOM 501 N N . THR A 1 63 ? 43.285 47.473 -11.407 1.00 77.56 63 THR A N 1
ATOM 502 C CA . THR A 1 63 ? 42.882 46.966 -10.090 1.00 77.56 63 THR A CA 1
ATOM 503 C C . THR A 1 63 ? 41.924 45.782 -10.227 1.00 77.56 63 THR A C 1
ATOM 505 O O . THR A 1 63 ? 41.274 45.602 -11.258 1.00 77.56 63 THR A O 1
ATOM 508 N N . ASP A 1 64 ? 41.791 44.974 -9.167 1.00 74.88 64 ASP A N 1
ATOM 509 C CA . ASP A 1 64 ? 40.845 43.846 -9.146 1.00 74.88 64 ASP A CA 1
ATOM 510 C C . ASP A 1 64 ? 39.395 44.321 -9.368 1.00 74.88 64 ASP A C 1
ATOM 512 O O . ASP A 1 64 ? 38.629 43.665 -10.071 1.00 74.88 64 ASP A O 1
ATOM 516 N N . ARG A 1 65 ? 39.051 45.509 -8.851 1.00 75.62 65 ARG A N 1
ATOM 517 C CA . ARG A 1 65 ? 37.735 46.142 -9.011 1.00 75.62 65 ARG A CA 1
ATOM 518 C C . ARG A 1 65 ? 37.500 46.654 -10.434 1.00 75.62 65 ARG A C 1
ATOM 520 O O . ARG A 1 65 ? 36.443 46.396 -11.001 1.00 75.62 65 ARG A O 1
ATOM 527 N N . GLU A 1 66 ? 38.502 47.279 -11.050 1.00 77.50 66 GLU A N 1
ATOM 528 C CA . GLU A 1 66 ? 38.441 47.708 -12.454 1.00 77.50 66 GLU A CA 1
ATOM 529 C C . GLU A 1 66 ? 38.281 46.508 -13.405 1.00 77.50 66 GLU A C 1
ATOM 531 O O . GLU A 1 66 ? 37.470 46.560 -14.328 1.00 77.50 66 GLU A O 1
ATOM 536 N N . ARG A 1 67 ? 38.961 45.380 -13.130 1.00 85.44 67 ARG A N 1
ATOM 537 C CA . ARG A 1 67 ? 38.756 44.123 -13.872 1.00 85.44 67 ARG A CA 1
ATOM 538 C C . ARG A 1 67 ? 37.316 43.620 -13.752 1.00 85.44 67 ARG A C 1
ATOM 540 O O . ARG A 1 67 ? 36.718 43.267 -14.765 1.00 85.44 67 ARG A O 1
ATOM 547 N N . GLN A 1 68 ? 36.749 43.588 -12.545 1.00 78.75 68 GLN A N 1
ATOM 548 C CA . GLN A 1 68 ? 35.367 43.133 -12.339 1.00 78.75 68 GLN A CA 1
ATOM 549 C C . GLN A 1 68 ? 34.364 43.998 -13.118 1.00 78.75 68 GLN A C 1
ATOM 551 O O . GLN A 1 68 ? 33.445 43.469 -13.744 1.00 78.75 68 GLN A O 1
ATOM 556 N N . ILE A 1 69 ? 34.559 45.321 -13.133 1.00 80.06 69 ILE A N 1
ATOM 557 C CA . ILE A 1 69 ? 33.723 46.248 -13.910 1.00 80.06 69 ILE A CA 1
ATOM 558 C C . ILE A 1 69 ? 33.892 46.000 -15.415 1.00 80.06 69 ILE A C 1
ATOM 560 O O . ILE A 1 69 ? 32.889 45.926 -16.131 1.00 80.06 69 ILE A O 1
ATOM 564 N N . TYR A 1 70 ? 35.125 45.794 -15.887 1.00 84.94 70 TYR A N 1
ATOM 565 C CA . TYR A 1 70 ? 35.403 45.463 -17.283 1.00 84.94 70 TYR A CA 1
ATOM 566 C C . TYR A 1 70 ? 34.691 44.174 -17.707 1.00 84.94 70 TYR A C 1
ATOM 568 O O . TYR A 1 70 ? 33.888 44.200 -18.641 1.00 84.94 70 TYR A O 1
ATOM 576 N N . VAL A 1 71 ? 34.877 43.072 -16.974 1.00 82.44 71 VAL A N 1
ATOM 577 C CA . VAL A 1 71 ? 34.225 41.782 -17.260 1.00 82.44 71 VAL A CA 1
ATOM 578 C C . VAL A 1 71 ? 32.701 41.919 -17.240 1.00 82.44 71 VAL A C 1
ATOM 580 O O . VAL A 1 71 ? 32.014 41.415 -18.131 1.00 82.44 71 VAL A O 1
ATOM 583 N N . ARG A 1 72 ? 32.149 42.663 -16.275 1.00 81.31 72 ARG A N 1
ATOM 584 C CA . ARG A 1 72 ? 30.706 42.928 -16.198 1.00 81.31 72 ARG A CA 1
ATOM 585 C C . ARG A 1 72 ? 30.205 43.725 -17.406 1.00 81.31 72 ARG A C 1
ATOM 587 O O . ARG A 1 72 ? 29.137 43.408 -17.923 1.00 81.31 72 ARG A O 1
ATOM 594 N N . SER A 1 73 ? 30.960 44.716 -17.883 1.00 84.19 73 SER A N 1
ATOM 595 C CA . SER A 1 73 ? 30.615 45.488 -19.087 1.00 84.19 73 SER A CA 1
ATOM 596 C C . SER A 1 73 ? 30.612 44.620 -20.348 1.00 84.19 73 SER A C 1
ATOM 598 O O . SER A 1 73 ? 29.652 44.673 -21.113 1.00 84.19 73 SER A O 1
ATOM 600 N N . GLN A 1 74 ? 31.603 43.737 -20.511 1.00 89.06 74 GLN A N 1
ATOM 601 C CA . GLN A 1 74 ? 31.688 42.819 -21.650 1.00 89.06 74 GLN A CA 1
ATOM 602 C C . GLN A 1 74 ? 30.542 41.799 -21.655 1.00 89.06 74 GLN A C 1
ATOM 604 O O . GLN A 1 74 ? 29.914 41.582 -22.690 1.00 89.06 74 GLN A O 1
ATOM 609 N N . ARG A 1 75 ? 30.173 41.247 -20.488 1.00 87.06 75 ARG A N 1
ATOM 610 C CA . ARG A 1 75 ? 28.975 40.392 -20.353 1.00 87.06 75 ARG A CA 1
ATOM 611 C C . ARG A 1 75 ? 27.708 41.117 -20.809 1.00 87.06 75 ARG A C 1
ATOM 613 O O . ARG A 1 75 ? 26.866 40.534 -21.486 1.00 87.06 75 ARG A O 1
ATOM 620 N N . MET A 1 76 ? 27.568 42.393 -20.451 1.00 85.56 76 MET A N 1
ATOM 621 C CA . MET A 1 76 ? 26.406 43.186 -20.844 1.00 85.56 76 MET A CA 1
ATOM 622 C C . MET A 1 76 ? 26.388 43.536 -22.336 1.00 85.56 76 MET A C 1
ATOM 624 O O . MET A 1 76 ? 25.312 43.562 -22.928 1.00 85.56 76 MET A O 1
ATOM 628 N N . ILE A 1 77 ? 27.553 43.746 -22.956 1.00 88.31 77 ILE A N 1
ATOM 629 C CA . ILE A 1 77 ? 27.693 43.936 -24.408 1.00 88.31 77 ILE A CA 1
ATOM 630 C C . ILE A 1 77 ? 27.190 42.699 -25.162 1.00 88.31 77 ILE A C 1
ATOM 632 O O . ILE A 1 77 ? 26.346 42.834 -26.048 1.00 88.31 77 ILE A O 1
ATOM 636 N N . VAL A 1 78 ? 27.628 41.501 -24.755 1.00 85.88 78 VAL A N 1
ATOM 637 C CA . VAL A 1 78 ? 27.151 40.222 -25.315 1.00 85.88 78 VAL A CA 1
ATOM 638 C C . VAL A 1 78 ? 25.627 40.128 -25.234 1.00 85.88 78 VAL A C 1
ATOM 640 O O . VAL A 1 78 ? 24.966 39.860 -26.236 1.00 85.88 78 VAL A O 1
ATOM 643 N N . LEU A 1 79 ? 25.054 40.395 -24.056 1.00 80.88 79 LEU A N 1
ATOM 644 C CA . LEU A 1 79 ? 23.607 40.321 -23.839 1.00 80.88 79 LEU A CA 1
ATOM 645 C C . LEU A 1 79 ? 22.832 41.318 -24.715 1.00 80.88 79 LEU A C 1
ATOM 647 O O . LEU A 1 79 ? 21.777 40.972 -25.246 1.00 80.88 79 LEU A O 1
ATOM 651 N N . CYS A 1 80 ? 23.341 42.541 -24.895 1.00 82.19 80 CYS A N 1
ATOM 652 C CA . CYS A 1 80 ? 22.729 43.514 -25.800 1.00 82.19 80 CYS A CA 1
ATOM 653 C C . CYS A 1 80 ? 22.722 43.006 -27.249 1.00 82.19 80 CYS A C 1
ATOM 655 O O . CYS A 1 80 ? 21.678 43.072 -27.897 1.00 82.19 80 CYS A O 1
ATOM 657 N N . TYR A 1 81 ? 23.837 42.446 -27.733 1.00 87.56 81 TYR A N 1
ATOM 658 C CA . TYR A 1 81 ? 23.903 41.869 -29.078 1.00 87.56 81 TYR A CA 1
ATOM 659 C C . TYR A 1 81 ? 22.926 40.700 -29.264 1.00 87.56 81 TYR A C 1
ATOM 661 O O . TYR A 1 81 ? 22.224 40.653 -30.274 1.00 87.56 81 TYR A O 1
ATOM 669 N N . GLN A 1 82 ? 22.795 39.812 -28.273 1.00 80.06 82 GLN A N 1
ATOM 670 C CA . GLN A 1 82 ? 21.824 38.712 -28.319 1.00 80.06 82 GLN A CA 1
ATOM 671 C C . GLN A 1 82 ? 20.381 39.210 -28.428 1.00 80.06 82 GLN A C 1
ATOM 673 O O . GLN A 1 82 ? 19.621 38.738 -29.269 1.00 80.06 82 GLN A O 1
ATOM 678 N N . ILE A 1 83 ? 19.998 40.183 -27.596 1.00 79.06 83 ILE A N 1
ATOM 679 C CA . ILE A 1 83 ? 18.628 40.716 -27.579 1.00 79.06 83 ILE A CA 1
ATOM 680 C C . ILE A 1 83 ? 18.298 41.450 -28.886 1.00 79.06 83 ILE A C 1
ATOM 682 O O . ILE A 1 83 ? 17.149 41.454 -29.322 1.00 79.06 83 ILE A O 1
ATOM 686 N N . MET A 1 84 ? 19.301 42.049 -29.524 1.00 83.62 84 MET A N 1
ATOM 687 C CA . MET A 1 84 ? 19.165 42.739 -30.806 1.00 83.62 84 MET A CA 1
ATOM 688 C C . MET A 1 84 ? 19.190 41.801 -32.025 1.00 83.62 84 MET A C 1
ATOM 690 O O . MET A 1 84 ? 19.131 42.287 -33.152 1.00 83.62 84 MET A O 1
ATOM 694 N N . GLY A 1 85 ? 19.289 40.480 -31.826 1.00 77.62 85 GLY A N 1
ATOM 695 C CA . GLY A 1 85 ? 19.377 39.501 -32.917 1.00 77.62 85 GLY A CA 1
ATOM 696 C C . GLY A 1 85 ? 20.728 39.494 -33.642 1.00 77.62 85 GLY A C 1
ATOM 697 O O . GLY A 1 85 ? 20.858 38.917 -34.715 1.00 77.62 85 GLY A O 1
ATOM 698 N N . GLN A 1 86 ? 21.757 40.125 -33.072 1.00 85.75 86 GLN A N 1
ATOM 699 C CA . GLN A 1 86 ? 23.108 40.207 -33.633 1.00 85.75 86 GLN A CA 1
ATOM 700 C C . GLN A 1 86 ? 23.980 39.065 -33.088 1.00 85.75 86 GLN A C 1
ATOM 702 O O . GLN A 1 86 ? 24.966 39.274 -32.380 1.00 85.75 86 GLN A O 1
ATOM 707 N N . GLY A 1 87 ? 23.571 37.825 -33.376 1.00 80.12 87 GLY A N 1
ATOM 708 C CA . GLY A 1 87 ? 24.159 36.618 -32.780 1.00 80.12 87 GLY A CA 1
ATOM 709 C C . GLY A 1 87 ? 25.641 36.399 -33.110 1.00 80.12 87 GLY A C 1
ATOM 710 O O . GLY A 1 87 ? 26.393 35.959 -32.243 1.00 80.12 87 GLY A O 1
ATOM 711 N N . LYS A 1 88 ? 26.087 36.777 -34.317 1.00 83.00 88 LYS A N 1
ATOM 712 C CA . LYS A 1 88 ? 27.497 36.664 -34.729 1.00 83.00 88 LYS A CA 1
ATOM 713 C C . LYS A 1 88 ? 28.399 37.590 -33.907 1.00 83.00 88 LYS A C 1
ATOM 715 O O . LYS A 1 88 ? 29.396 37.140 -33.352 1.00 83.00 88 LYS A O 1
ATOM 720 N N . GLN A 1 89 ? 27.997 38.851 -33.747 1.00 86.69 89 GLN A N 1
ATOM 721 C CA . GLN A 1 89 ? 28.709 39.824 -32.916 1.00 86.69 89 GLN A CA 1
ATOM 722 C C . GLN A 1 89 ? 28.721 39.404 -31.438 1.00 86.69 89 GLN A C 1
ATOM 724 O O . GLN A 1 89 ? 29.740 39.532 -30.764 1.00 86.69 89 GLN A O 1
ATOM 729 N N . ALA A 1 90 ? 27.614 38.846 -30.929 1.00 85.00 90 ALA A N 1
ATOM 730 C CA . ALA A 1 90 ? 27.559 38.314 -29.566 1.00 85.00 90 ALA A CA 1
ATOM 731 C C . ALA A 1 90 ? 28.559 37.164 -29.346 1.00 85.00 90 ALA A C 1
ATOM 733 O O . ALA A 1 90 ? 29.209 37.110 -28.300 1.00 85.00 90 ALA A O 1
ATOM 734 N N . MET A 1 91 ? 28.693 36.265 -30.326 1.00 86.31 91 MET A N 1
ATOM 735 C CA . MET A 1 91 ? 29.641 35.150 -30.287 1.00 86.31 91 MET A CA 1
ATOM 736 C C . MET A 1 91 ? 31.093 35.638 -30.303 1.00 86.31 91 MET A C 1
ATOM 738 O O . MET A 1 91 ? 31.864 35.240 -29.435 1.00 86.31 91 MET A O 1
ATOM 742 N N . GLU A 1 92 ? 31.444 36.541 -31.223 1.00 87.38 92 GLU A N 1
ATOM 743 C CA . GLU A 1 92 ? 32.785 37.141 -31.308 1.00 87.38 92 GLU A CA 1
ATOM 744 C C . GLU A 1 92 ? 33.179 37.821 -29.985 1.00 87.38 92 GLU A C 1
ATOM 746 O O . GLU A 1 92 ? 34.272 37.596 -29.462 1.00 87.38 92 GLU A O 1
ATOM 751 N N . CYS A 1 93 ? 32.255 38.572 -29.372 1.00 87.12 93 CYS A N 1
ATOM 752 C CA . CYS A 1 93 ? 32.481 39.174 -28.058 1.00 87.12 93 CYS A CA 1
ATOM 753 C C . CYS A 1 93 ? 32.670 38.135 -26.941 1.00 87.12 93 CYS A C 1
ATOM 755 O O . CYS A 1 93 ? 33.469 38.366 -26.034 1.00 87.12 93 CYS A O 1
ATOM 757 N N . CYS A 1 94 ? 31.973 36.994 -26.977 1.00 85.75 94 CYS A N 1
ATOM 758 C CA . CYS A 1 94 ? 32.172 35.935 -25.983 1.00 85.75 94 CYS A CA 1
ATOM 759 C C . CYS A 1 94 ? 33.535 35.251 -26.118 1.00 85.75 94 CYS A C 1
ATOM 761 O O . CYS A 1 94 ? 34.169 34.966 -25.100 1.00 85.75 94 CYS A O 1
ATOM 763 N N . THR A 1 95 ? 33.988 35.010 -27.352 1.00 84.75 95 THR A N 1
ATOM 764 C CA . THR A 1 95 ? 35.292 34.395 -27.637 1.00 84.75 95 THR A CA 1
ATOM 765 C C . THR A 1 95 ? 36.443 35.250 -27.106 1.00 84.75 95 THR A C 1
ATOM 767 O O . THR A 1 95 ? 37.445 34.718 -26.634 1.00 84.75 95 THR A O 1
ATOM 770 N N . GLU A 1 96 ? 36.297 36.575 -27.108 1.00 86.31 96 GLU A N 1
ATOM 771 C CA . GLU A 1 96 ? 37.266 37.473 -26.470 1.00 86.31 96 GLU A CA 1
ATOM 772 C C . GLU A 1 96 ? 37.083 37.554 -24.945 1.00 86.31 96 GLU A C 1
ATOM 774 O O . GLU A 1 96 ? 38.060 37.546 -24.196 1.00 86.31 96 GLU A O 1
ATOM 779 N N . LEU A 1 97 ? 35.839 37.551 -24.453 1.00 87.19 97 LEU A N 1
ATOM 780 C CA . LEU A 1 97 ? 35.523 37.600 -23.021 1.00 87.19 97 LEU A CA 1
ATOM 781 C C . LEU A 1 97 ? 36.075 36.392 -22.245 1.00 87.19 97 LEU A C 1
ATOM 783 O O . LEU A 1 97 ? 36.520 36.548 -21.107 1.00 87.19 97 LEU A O 1
ATOM 787 N N . ILE A 1 98 ? 36.086 35.197 -22.844 1.00 85.50 98 ILE A N 1
ATOM 788 C CA . ILE A 1 98 ? 36.564 33.976 -22.176 1.00 85.50 98 ILE A CA 1
ATOM 789 C C . ILE A 1 98 ? 38.094 33.920 -22.019 1.00 85.50 98 ILE A C 1
ATOM 791 O O . ILE A 1 98 ? 38.593 33.175 -21.175 1.00 85.50 98 ILE A O 1
ATOM 795 N N . LYS A 1 99 ? 38.836 34.732 -22.787 1.00 86.81 99 LYS A N 1
ATOM 796 C CA . LYS A 1 99 ? 40.306 34.845 -22.723 1.00 86.81 99 LYS A CA 1
ATOM 797 C C . LYS A 1 99 ? 40.790 35.743 -21.579 1.00 86.81 99 LYS A C 1
ATOM 799 O O . LYS A 1 99 ? 41.987 35.797 -21.302 1.00 86.81 99 LYS A O 1
ATOM 804 N N . LEU A 1 100 ? 39.882 36.464 -20.919 1.00 85.56 100 LEU A N 1
ATOM 805 C CA . LEU A 1 100 ? 40.217 37.371 -19.823 1.00 85.56 100 LEU A CA 1
ATOM 806 C C . LEU A 1 100 ? 40.647 36.611 -18.550 1.00 85.56 100 LEU A C 1
ATOM 808 O O . LEU A 1 100 ? 40.289 35.446 -18.360 1.00 85.56 100 LEU A O 1
ATOM 812 N N . PRO A 1 101 ? 41.397 37.252 -17.632 1.00 82.19 101 PRO A N 1
ATOM 813 C CA . PRO A 1 101 ? 41.814 36.637 -16.369 1.00 82.19 101 PRO A CA 1
ATOM 814 C C . PRO A 1 101 ? 40.650 36.534 -15.356 1.00 82.19 101 PRO A C 1
ATOM 816 O O . PRO A 1 101 ? 40.574 37.301 -14.395 1.00 82.19 101 PRO A O 1
ATOM 819 N N . LEU A 1 102 ? 39.739 35.576 -15.571 1.00 84.69 102 LEU A N 1
ATOM 820 C CA . LEU A 1 102 ? 38.521 35.343 -14.774 1.00 84.69 102 LEU A CA 1
ATOM 821 C C . LEU A 1 102 ? 38.799 34.546 -13.482 1.00 84.69 102 LEU A C 1
ATOM 823 O O . LEU A 1 102 ? 39.595 33.602 -13.484 1.00 84.69 102 LEU A O 1
ATOM 827 N N . LYS A 1 103 ? 38.095 34.863 -12.382 1.00 80.56 103 LYS A N 1
ATOM 828 C CA . LYS A 1 103 ? 38.273 34.212 -11.063 1.00 80.56 103 LYS A CA 1
ATOM 829 C C . LYS A 1 103 ? 36.969 33.619 -10.504 1.00 80.56 103 LYS A C 1
ATOM 831 O O . LYS A 1 103 ? 35.915 34.238 -10.590 1.00 80.56 103 LYS A O 1
ATOM 836 N N . GLY A 1 104 ? 37.047 32.449 -9.860 1.00 79.81 104 GLY A N 1
ATOM 837 C CA . GLY A 1 104 ? 35.937 31.856 -9.091 1.00 79.81 104 GLY A CA 1
ATOM 838 C C . GLY A 1 104 ? 34.630 31.706 -9.885 1.00 79.81 104 GLY A C 1
ATOM 839 O O . GLY A 1 104 ? 34.641 31.212 -11.011 1.00 79.81 104 GLY A O 1
ATOM 840 N N . GLN A 1 105 ? 33.515 32.160 -9.301 1.00 72.19 105 GLN A N 1
ATOM 841 C CA . GLN A 1 105 ? 32.170 32.104 -9.894 1.00 72.19 105 GLN A CA 1
ATOM 842 C C . GLN A 1 105 ? 32.055 32.882 -11.219 1.00 72.19 105 GLN A C 1
ATOM 844 O O . GLN A 1 105 ? 31.338 32.464 -12.121 1.00 72.19 105 GLN A O 1
ATOM 849 N N . GLU A 1 106 ? 32.814 33.970 -11.384 1.00 74.56 106 GLU A N 1
ATOM 850 C CA . GLU A 1 106 ? 32.835 34.788 -12.607 1.00 74.56 106 GLU A CA 1
ATOM 851 C C . GLU A 1 106 ? 33.265 33.971 -13.835 1.00 74.56 106 GLU A C 1
ATOM 853 O O . GLU A 1 106 ? 32.712 34.124 -14.923 1.00 74.56 106 GLU A O 1
ATOM 858 N N . LYS A 1 107 ? 34.221 33.051 -13.648 1.00 81.12 107 LYS A N 1
ATOM 859 C CA . LYS A 1 107 ? 34.691 32.147 -14.703 1.00 81.12 107 LYS A CA 1
ATOM 860 C C . LYS A 1 107 ? 33.588 31.190 -15.154 1.00 81.12 107 LYS A C 1
ATOM 862 O O . LYS A 1 107 ? 33.470 30.922 -16.347 1.00 81.12 107 LYS A O 1
ATOM 867 N N . GLN A 1 108 ? 32.791 30.686 -14.213 1.00 77.00 108 GLN A N 1
ATOM 868 C CA . GLN A 1 108 ? 31.679 29.790 -14.518 1.00 77.00 108 GLN A CA 1
ATOM 869 C C . GLN A 1 108 ? 30.546 30.541 -15.227 1.00 77.00 108 GLN A C 1
ATOM 871 O O . GLN A 1 108 ? 30.080 30.098 -16.270 1.00 77.00 108 GLN A O 1
ATOM 876 N N . ASP A 1 109 ? 30.198 31.732 -14.740 1.00 74.50 109 ASP A N 1
ATOM 877 C CA . ASP A 1 109 ? 29.197 32.612 -15.349 1.00 74.50 109 ASP A CA 1
ATOM 878 C C . ASP A 1 109 ? 29.513 32.967 -16.815 1.00 74.50 109 ASP A C 1
ATOM 880 O O . ASP A 1 109 ? 28.614 33.025 -17.656 1.00 74.50 109 ASP A O 1
ATOM 884 N N . VAL A 1 110 ? 30.784 33.246 -17.130 1.00 80.75 110 VAL A N 1
ATOM 885 C CA . VAL A 1 110 ? 31.222 33.566 -18.500 1.00 80.75 110 VAL A CA 1
ATOM 886 C C . VAL A 1 110 ? 31.190 32.331 -19.398 1.00 80.75 110 VAL A C 1
ATOM 888 O O . VAL A 1 110 ? 30.770 32.436 -20.549 1.00 80.75 110 VAL A O 1
ATOM 891 N N . ARG A 1 111 ? 31.577 31.157 -18.883 1.00 84.06 111 ARG A N 1
ATOM 892 C CA . ARG A 1 111 ? 31.461 29.885 -19.615 1.00 84.06 111 ARG A CA 1
ATOM 893 C C . ARG A 1 111 ? 30.010 29.569 -19.957 1.00 84.06 111 ARG A C 1
ATOM 895 O O . ARG A 1 111 ? 29.707 29.268 -21.109 1.00 84.06 111 ARG A O 1
ATOM 902 N N . ASP A 1 112 ? 29.108 29.723 -18.994 1.00 79.94 112 ASP A N 1
ATOM 903 C CA . ASP A 1 112 ? 27.678 29.504 -19.206 1.00 79.94 112 ASP A CA 1
ATOM 904 C C . ASP A 1 112 ? 27.106 30.507 -20.222 1.00 79.94 112 ASP A C 1
ATOM 906 O O . ASP A 1 112 ? 26.313 30.136 -21.092 1.00 79.94 112 ASP A O 1
ATOM 910 N N . LEU A 1 113 ? 27.522 31.779 -20.158 1.00 80.62 113 LEU A N 1
ATOM 911 C CA . LEU A 1 113 ? 27.143 32.791 -21.147 1.00 80.62 113 LEU A CA 1
ATOM 912 C C . LEU A 1 113 ? 27.634 32.418 -22.554 1.00 80.62 113 LEU A C 1
ATOM 914 O O . LEU A 1 113 ? 26.865 32.533 -23.509 1.00 80.62 113 LEU A O 1
ATOM 918 N N . TYR A 1 114 ? 28.872 31.936 -22.685 1.00 85.56 114 TYR A N 1
ATOM 919 C CA . TYR A 1 114 ? 29.444 31.533 -23.969 1.00 85.56 114 TYR A CA 1
ATOM 920 C C . TYR A 1 114 ? 28.691 30.348 -24.582 1.00 85.56 114 TYR A C 1
ATOM 922 O O . TYR A 1 114 ? 28.202 30.447 -25.709 1.00 85.56 114 TYR A O 1
ATOM 930 N N . VAL A 1 115 ? 28.486 29.280 -23.803 1.00 82.62 115 VAL A N 1
ATOM 931 C CA . VAL A 1 115 ? 27.748 28.084 -24.239 1.00 82.62 115 VAL A CA 1
ATOM 932 C C . VAL A 1 115 ? 26.328 28.442 -24.686 1.00 82.62 115 VAL A C 1
ATOM 934 O O . VAL A 1 115 ? 25.889 28.016 -25.755 1.00 82.62 115 VAL A O 1
ATOM 937 N N . ASN A 1 116 ? 25.606 29.263 -23.918 1.00 82.12 116 ASN A N 1
ATOM 938 C CA . ASN A 1 116 ? 24.250 29.689 -24.284 1.00 82.12 116 ASN A CA 1
ATOM 939 C C . ASN A 1 116 ? 24.223 30.560 -25.549 1.00 82.12 116 ASN A C 1
ATOM 941 O O . ASN A 1 116 ? 23.286 30.466 -26.342 1.00 82.12 116 ASN A O 1
ATOM 945 N N . THR A 1 117 ? 25.234 31.410 -25.743 1.00 82.38 117 THR A N 1
ATOM 946 C CA . THR A 1 117 ? 25.313 32.306 -26.905 1.00 82.38 117 THR A CA 1
ATOM 947 C C . THR A 1 117 ? 25.529 31.531 -28.193 1.00 82.38 117 THR A C 1
ATOM 949 O O . THR A 1 117 ? 24.775 31.717 -29.147 1.00 82.38 117 THR A O 1
ATOM 952 N N . VAL A 1 118 ? 26.504 30.624 -28.200 1.00 84.00 118 VAL A N 1
ATOM 953 C CA . VAL A 1 118 ? 26.832 29.824 -29.383 1.00 84.00 118 VAL A CA 1
ATOM 954 C C . VAL A 1 118 ? 25.708 28.840 -29.714 1.00 84.00 118 VAL A C 1
ATOM 956 O O . VAL A 1 118 ? 25.290 28.766 -30.865 1.00 84.00 118 VAL A O 1
ATOM 959 N N . THR A 1 119 ? 25.142 28.145 -28.721 1.00 82.56 119 THR A N 1
ATOM 960 C CA . THR A 1 119 ? 24.020 27.213 -28.962 1.00 82.56 119 THR A CA 1
ATOM 961 C C . THR A 1 119 ? 22.779 27.916 -29.519 1.00 82.56 119 THR A C 1
ATOM 963 O O . THR A 1 119 ? 22.165 27.402 -30.451 1.00 82.56 119 THR A O 1
ATOM 966 N N . SER A 1 120 ? 22.447 29.114 -29.023 1.00 81.69 120 SER A N 1
ATOM 967 C CA . SER A 1 120 ? 21.326 29.908 -29.553 1.00 81.69 120 SER A CA 1
ATOM 968 C C . SER A 1 120 ? 21.580 30.383 -30.987 1.00 81.69 120 SER A C 1
ATOM 970 O O . SER A 1 120 ? 20.672 30.346 -31.813 1.00 81.69 120 SER A O 1
ATOM 972 N N . TYR A 1 121 ? 22.811 30.806 -31.299 1.00 84.81 121 TYR A N 1
ATOM 973 C CA . TYR A 1 121 ? 23.198 31.205 -32.656 1.00 84.81 121 TYR A CA 1
ATOM 974 C C . TYR A 1 121 ? 23.100 30.036 -33.644 1.00 84.81 121 TYR A C 1
ATOM 976 O O . TYR A 1 121 ? 22.537 30.191 -34.724 1.00 84.81 121 TYR A O 1
ATOM 984 N N . VAL A 1 122 ? 23.586 28.853 -33.258 1.00 84.00 122 VAL A N 1
ATOM 985 C CA . VAL A 1 122 ? 23.492 27.639 -34.079 1.00 84.00 122 VAL A CA 1
ATOM 986 C C . VAL A 1 122 ? 22.033 27.285 -34.364 1.00 84.00 122 VAL A C 1
ATOM 988 O O . VAL A 1 122 ? 21.680 27.071 -35.519 1.00 84.00 122 VAL A O 1
ATOM 991 N N . GLN A 1 123 ? 21.169 27.288 -33.345 1.00 81.94 123 GLN A N 1
ATOM 992 C CA . GLN A 1 123 ? 19.738 27.010 -33.514 1.00 81.94 123 GLN A CA 1
ATOM 993 C C . GLN A 1 123 ? 19.051 27.986 -34.479 1.00 81.94 123 GLN A C 1
ATOM 995 O O . GLN A 1 123 ? 18.261 27.557 -35.316 1.00 81.94 123 GLN A O 1
ATOM 1000 N N . ASP A 1 124 ? 19.356 29.282 -34.383 1.00 80.62 124 ASP A N 1
ATOM 1001 C CA . ASP A 1 124 ? 18.813 30.305 -35.284 1.00 80.62 124 ASP A CA 1
ATOM 1002 C C . ASP A 1 124 ? 19.296 30.103 -36.730 1.00 80.62 124 ASP A C 1
ATOM 1004 O O . ASP A 1 124 ? 18.506 30.147 -37.678 1.00 80.62 124 ASP A O 1
ATOM 1008 N N . LYS A 1 125 ? 20.585 29.787 -36.912 1.00 81.12 125 LYS A N 1
ATOM 1009 C CA . LYS A 1 125 ? 21.178 29.547 -38.234 1.00 81.12 125 LYS A CA 1
ATOM 1010 C C . LYS A 1 125 ? 20.672 28.286 -38.909 1.00 81.12 125 LYS A C 1
ATOM 1012 O O . LYS A 1 125 ? 20.395 28.336 -40.099 1.00 81.12 125 LYS A O 1
ATOM 1017 N N . MET A 1 126 ? 20.433 27.210 -38.164 1.00 77.50 126 MET A N 1
ATOM 1018 C CA . MET A 1 126 ? 19.826 25.989 -38.709 1.00 77.50 126 MET A CA 1
ATOM 1019 C C . MET A 1 126 ? 18.435 26.216 -39.326 1.00 77.50 126 MET A C 1
ATOM 1021 O O . MET A 1 126 ? 17.996 25.424 -40.159 1.00 77.50 126 MET A O 1
ATOM 1025 N N . VAL A 1 127 ? 17.737 27.284 -38.927 1.00 72.69 127 VAL A N 1
ATOM 1026 C CA . VAL A 1 127 ? 16.419 27.657 -39.463 1.00 72.69 127 VAL A CA 1
ATOM 1027 C C . VAL A 1 127 ? 16.524 28.683 -40.600 1.00 72.69 127 VAL A C 1
ATOM 1029 O O . VAL A 1 127 ? 15.646 28.715 -41.463 1.00 72.69 127 VAL A O 1
ATOM 1032 N N . THR A 1 128 ? 17.570 29.516 -40.614 1.00 69.19 128 THR A N 1
ATOM 1033 C CA . THR A 1 128 ? 17.654 30.723 -41.460 1.00 69.19 128 THR A CA 1
ATOM 1034 C C . THR A 1 128 ? 18.704 30.676 -42.577 1.00 69.19 128 THR A C 1
ATOM 1036 O O . THR A 1 128 ? 18.516 31.360 -43.581 1.00 69.19 128 THR A O 1
ATOM 1039 N N . GLU A 1 129 ? 19.775 29.882 -42.459 1.00 61.91 129 GLU A N 1
ATOM 1040 C CA . GLU A 1 129 ? 20.862 29.769 -43.447 1.00 61.91 129 GLU A CA 1
ATOM 1041 C C . GLU A 1 129 ? 21.202 28.302 -43.752 1.00 61.91 129 GLU A C 1
ATOM 1043 O O . GLU A 1 129 ? 21.312 27.472 -42.854 1.00 61.91 129 GLU A O 1
ATOM 1048 N N . TYR A 1 130 ? 21.392 27.990 -45.036 1.00 58.19 130 TYR A N 1
ATOM 1049 C CA . TYR A 1 130 ? 21.442 26.610 -45.537 1.00 58.19 130 TYR A CA 1
ATOM 1050 C C . TYR A 1 130 ? 22.840 26.114 -45.947 1.00 58.19 130 TYR A C 1
ATOM 1052 O O . TYR A 1 130 ? 23.007 24.932 -46.215 1.00 58.19 130 TYR A O 1
ATOM 1060 N N . GLU A 1 131 ? 23.863 26.973 -45.991 1.00 56.84 131 GLU A N 1
ATOM 1061 C CA . GLU A 1 131 ? 25.087 26.651 -46.747 1.00 56.84 131 GLU A CA 1
ATOM 1062 C C . GLU A 1 131 ? 26.325 26.267 -45.911 1.00 56.84 131 GLU A C 1
ATOM 1064 O O . GLU A 1 131 ? 27.326 25.894 -46.511 1.00 56.84 131 GLU A O 1
ATOM 1069 N N . ASN A 1 132 ? 26.297 26.284 -44.563 1.00 73.00 132 ASN A N 1
ATOM 1070 C CA . ASN A 1 132 ? 27.518 26.034 -43.760 1.00 73.00 132 ASN A CA 1
ATOM 1071 C C . ASN A 1 132 ? 27.325 25.265 -42.428 1.00 73.00 132 ASN A C 1
ATOM 1073 O O . ASN A 1 132 ? 27.754 25.699 -41.358 1.00 73.00 132 ASN A O 1
ATOM 1077 N N . PHE A 1 133 ? 26.720 24.071 -42.471 1.00 82.94 133 PHE A N 1
ATOM 1078 C CA . PHE A 1 133 ? 26.540 23.217 -41.278 1.00 82.94 133 PHE A CA 1
ATOM 1079 C C . PHE A 1 133 ? 27.859 22.726 -40.648 1.00 82.94 133 PHE A C 1
ATOM 1081 O O . PHE A 1 133 ? 27.905 22.480 -39.441 1.00 82.94 133 PHE A O 1
ATOM 1088 N N . SER A 1 134 ? 28.943 22.635 -41.428 1.00 82.25 134 SER A N 1
ATOM 1089 C CA . SER A 1 134 ? 30.273 22.262 -40.923 1.00 82.25 134 SER A CA 1
ATOM 1090 C C . SER A 1 134 ? 30.822 23.278 -39.916 1.00 82.25 134 SER A C 1
ATOM 1092 O O . SER A 1 134 ? 31.303 22.889 -38.852 1.00 82.25 134 SER A O 1
ATOM 1094 N N . ASP A 1 135 ? 30.682 24.573 -40.204 1.00 81.56 135 ASP A N 1
ATOM 1095 C CA . ASP A 1 135 ? 31.128 25.641 -39.303 1.00 81.56 135 ASP A CA 1
ATOM 1096 C C . ASP A 1 135 ? 30.313 25.639 -38.003 1.00 81.56 135 ASP A C 1
ATOM 1098 O O . ASP A 1 135 ? 30.863 25.785 -36.913 1.00 81.56 135 ASP A O 1
ATOM 1102 N N . LEU A 1 136 ? 29.000 25.388 -38.095 1.00 85.38 136 LEU A N 1
ATOM 1103 C CA . LEU A 1 136 ? 28.129 25.270 -36.920 1.00 85.38 136 LEU A CA 1
ATOM 1104 C C . LEU A 1 136 ? 28.553 24.112 -36.007 1.00 85.38 136 LEU A C 1
ATOM 1106 O O . LEU A 1 136 ? 28.572 24.264 -34.784 1.00 85.38 136 LEU A O 1
ATOM 1110 N N . ARG A 1 137 ? 28.940 22.968 -36.584 1.00 88.69 137 ARG A N 1
ATOM 1111 C CA . ARG A 1 137 ? 29.474 21.828 -35.822 1.00 88.69 137 ARG A CA 1
ATOM 1112 C C . ARG A 1 137 ? 30.828 22.125 -35.189 1.00 88.69 137 ARG A C 1
ATOM 1114 O O . ARG A 1 137 ? 31.060 21.686 -34.060 1.00 88.69 137 ARG A O 1
ATOM 1121 N N . ALA A 1 138 ? 31.699 22.866 -35.874 1.00 85.31 138 ALA A N 1
ATOM 1122 C CA . ALA A 1 138 ? 32.980 23.297 -35.319 1.00 85.31 138 ALA A CA 1
ATOM 1123 C C . ALA A 1 138 ? 32.762 24.171 -34.073 1.00 85.31 138 ALA A C 1
ATOM 1125 O O . ALA A 1 138 ? 33.285 23.846 -33.008 1.00 85.31 138 ALA A O 1
ATOM 1126 N N . PHE A 1 139 ? 31.874 25.170 -34.157 1.00 85.00 139 PHE A N 1
ATOM 1127 C CA . PHE A 1 139 ? 31.525 26.012 -33.007 1.00 85.00 139 PHE A CA 1
ATOM 1128 C C . PHE A 1 139 ? 30.957 25.211 -31.833 1.00 85.00 139 PHE A C 1
ATOM 1130 O O . PHE A 1 139 ? 31.294 25.479 -30.686 1.00 85.00 139 PHE A O 1
ATOM 1137 N N . LEU A 1 140 ? 30.109 24.212 -32.093 1.00 86.31 140 LEU A N 1
ATOM 1138 C CA . LEU A 1 140 ? 29.561 23.349 -31.041 1.00 86.31 140 LEU A CA 1
ATOM 1139 C C . LEU A 1 140 ? 30.634 22.478 -30.375 1.00 86.31 140 LEU A C 1
ATOM 1141 O O . LEU A 1 140 ? 30.568 22.255 -29.169 1.00 86.31 140 LEU A O 1
ATOM 1145 N N . SER A 1 141 ? 31.620 22.011 -31.140 1.00 85.25 141 SER A N 1
ATOM 1146 C CA . SER A 1 141 ? 32.697 21.151 -30.633 1.00 85.25 141 SER A CA 1
ATOM 1147 C C . SER A 1 141 ? 33.640 21.911 -29.696 1.00 85.25 141 SER A C 1
ATOM 1149 O O . SER A 1 141 ? 34.040 21.382 -28.662 1.00 85.25 141 SER A O 1
ATOM 1151 N N . GLU A 1 142 ? 33.914 23.186 -29.985 1.00 83.94 142 GLU A N 1
ATOM 1152 C CA . GLU A 1 142 ? 34.718 24.062 -29.118 1.00 83.94 142 GLU A CA 1
ATOM 1153 C C . GLU A 1 142 ? 34.075 24.298 -27.735 1.00 83.94 142 GLU A C 1
ATOM 1155 O O . GLU A 1 142 ? 34.769 24.591 -26.762 1.00 83.94 142 GLU A O 1
ATOM 1160 N N . LEU A 1 143 ? 32.753 24.134 -27.600 1.00 83.31 143 LEU A N 1
ATOM 1161 C CA . LEU A 1 143 ? 32.037 24.335 -26.333 1.00 83.31 143 LEU A CA 1
ATOM 1162 C C . LEU A 1 143 ? 32.155 23.165 -25.348 1.00 83.31 143 LEU A C 1
ATOM 1164 O O . LEU A 1 143 ? 31.790 23.321 -24.175 1.00 83.31 143 LEU A O 1
ATOM 1168 N N . GLU A 1 144 ? 32.611 21.989 -25.785 1.00 75.06 144 GLU A N 1
ATOM 1169 C CA . GLU A 1 144 ? 32.657 20.799 -24.927 1.00 75.06 144 GLU A CA 1
ATOM 1170 C C . GLU A 1 144 ? 33.571 21.005 -23.706 1.00 75.06 144 GLU A C 1
ATOM 1172 O O . GLU A 1 144 ? 33.222 20.579 -22.603 1.00 75.06 144 GLU A O 1
ATOM 1177 N N . GLU A 1 145 ? 34.668 21.755 -23.864 1.00 77.06 145 GLU A N 1
ATOM 1178 C CA . GLU A 1 145 ? 35.634 22.071 -22.798 1.00 77.06 145 GLU A CA 1
ATOM 1179 C C . GLU A 1 145 ? 35.119 23.093 -21.768 1.00 77.06 145 GLU A C 1
ATOM 1181 O O . GLU A 1 145 ? 35.634 23.197 -20.648 1.00 77.06 145 GLU A O 1
ATOM 1186 N N . TYR A 1 146 ? 34.094 23.864 -22.135 1.00 75.00 146 TYR A N 1
ATOM 1187 C CA . TYR A 1 146 ? 33.539 24.940 -21.311 1.00 75.00 146 TYR A CA 1
ATOM 1188 C C . TYR A 1 146 ? 32.198 24.575 -20.670 1.00 75.00 146 TYR A C 1
ATOM 1190 O O . TYR A 1 146 ? 31.727 25.301 -19.794 1.00 75.00 146 TYR A O 1
ATOM 1198 N N . SER A 1 147 ? 31.585 23.464 -21.082 1.00 72.25 147 SER A N 1
ATOM 1199 C CA . SER A 1 147 ? 30.224 23.089 -20.706 1.00 72.25 147 SER A CA 1
ATOM 1200 C C . SER A 1 147 ? 30.169 22.069 -19.567 1.00 72.25 147 SER A C 1
ATOM 1202 O O . SER A 1 147 ? 30.956 21.131 -19.472 1.00 72.25 147 SER A O 1
ATOM 1204 N N . VAL A 1 148 ? 29.183 22.243 -18.684 1.00 71.94 148 VAL A N 1
ATOM 1205 C CA . VAL A 1 148 ? 28.838 21.243 -17.664 1.00 71.94 148 VAL A CA 1
ATOM 1206 C C . VAL A 1 148 ? 28.192 20.006 -18.312 1.00 71.94 148 VAL A C 1
ATOM 1208 O O . VAL A 1 148 ? 27.556 20.141 -19.363 1.00 71.94 148 VAL A O 1
ATOM 1211 N N . PRO A 1 149 ? 28.237 18.815 -17.679 1.00 70.19 149 PRO A N 1
ATOM 1212 C CA . PRO A 1 149 ? 27.723 17.570 -18.270 1.00 70.19 149 PRO A CA 1
ATOM 1213 C C . PRO A 1 149 ? 26.275 17.642 -18.788 1.00 70.19 149 PRO A C 1
ATOM 1215 O O . PRO A 1 149 ? 25.920 17.008 -19.779 1.00 70.19 149 PRO A O 1
ATOM 1218 N N . SER A 1 150 ? 25.422 18.456 -18.154 1.00 58.78 150 SER A N 1
ATOM 1219 C CA . SER A 1 150 ? 24.035 18.655 -18.595 1.00 58.78 150 SER A CA 1
ATOM 1220 C C . SER A 1 150 ? 23.910 19.439 -19.910 1.00 58.78 150 SER A C 1
ATOM 1222 O O . SER A 1 150 ? 23.011 19.151 -20.699 1.00 58.78 150 SER A O 1
ATOM 1224 N N . MET A 1 151 ? 24.818 20.385 -20.175 1.00 70.06 151 MET A N 1
ATOM 1225 C CA . MET A 1 151 ? 24.864 21.164 -21.418 1.00 70.06 151 MET A CA 1
ATOM 1226 C C . MET A 1 151 ? 25.581 20.412 -22.543 1.00 70.06 151 MET A C 1
ATOM 1228 O O . MET A 1 151 ? 25.206 20.572 -23.700 1.00 70.06 151 MET A O 1
ATOM 1232 N N . GLN A 1 152 ? 26.520 19.517 -22.221 1.00 77.12 152 GLN A N 1
ATOM 1233 C CA . GLN A 1 152 ? 27.147 18.626 -23.207 1.00 77.12 152 GLN A CA 1
ATOM 1234 C C . GLN A 1 152 ? 26.113 17.766 -23.948 1.00 77.12 152 GLN A C 1
ATOM 1236 O O . GLN A 1 152 ? 26.234 17.549 -25.149 1.00 77.12 152 GLN A O 1
ATOM 1241 N N . ARG A 1 153 ? 25.046 17.322 -23.264 1.00 79.56 153 ARG A N 1
ATOM 1242 C CA . ARG A 1 153 ? 23.938 16.595 -23.907 1.00 79.56 153 ARG A CA 1
ATOM 1243 C C . ARG A 1 153 ? 23.195 17.460 -24.934 1.00 79.56 153 ARG A C 1
ATOM 1245 O O . ARG A 1 153 ? 22.854 16.957 -25.997 1.00 79.56 153 ARG A O 1
ATOM 1252 N N . LEU A 1 154 ? 22.948 18.736 -24.624 1.00 79.69 154 LEU A N 1
ATOM 1253 C CA . LEU A 1 154 ? 22.302 19.679 -25.546 1.00 79.69 154 LEU A CA 1
ATOM 1254 C C . LEU A 1 154 ? 23.198 19.977 -26.754 1.00 79.69 154 LEU A C 1
ATOM 1256 O O . LEU A 1 154 ? 22.719 19.938 -27.879 1.00 79.69 154 LEU A O 1
ATOM 1260 N N . ILE A 1 155 ? 24.488 20.232 -26.520 1.00 82.38 155 ILE A N 1
ATOM 1261 C CA . ILE A 1 155 ? 25.484 20.486 -27.572 1.00 82.38 155 ILE A CA 1
ATOM 1262 C C . ILE A 1 155 ? 25.546 19.298 -28.537 1.00 82.38 155 ILE A C 1
ATOM 1264 O O . ILE A 1 155 ? 25.407 19.481 -29.742 1.00 82.38 155 ILE A O 1
ATOM 1268 N N . LYS A 1 156 ? 25.649 18.076 -28.006 1.00 83.75 156 LYS A N 1
ATOM 1269 C CA . LYS A 1 156 ? 25.647 16.843 -28.804 1.00 83.75 156 LYS A CA 1
ATOM 1270 C C . LYS A 1 156 ? 24.329 16.605 -29.540 1.00 83.75 156 LYS A C 1
ATOM 1272 O O . LYS A 1 156 ? 24.344 16.093 -30.654 1.00 83.75 156 LYS A O 1
ATOM 1277 N N . GLY A 1 157 ? 23.198 16.988 -28.942 1.00 85.25 157 GLY A N 1
ATOM 1278 C CA . GLY A 1 157 ? 21.895 16.971 -29.612 1.00 85.25 157 GLY A CA 1
ATOM 1279 C C . GLY A 1 157 ? 21.866 17.912 -30.814 1.00 85.25 157 GLY A C 1
ATOM 1280 O O . GLY A 1 157 ? 21.523 17.489 -31.908 1.00 85.25 157 GLY A O 1
ATOM 1281 N N . LEU A 1 158 ? 22.343 19.148 -30.647 1.00 84.75 158 LEU A N 1
ATOM 1282 C CA . LEU A 1 158 ? 22.440 20.113 -31.744 1.00 84.75 158 LEU A CA 1
ATOM 1283 C C . LEU A 1 158 ? 23.430 19.670 -32.829 1.00 84.75 158 LEU A C 1
ATOM 1285 O O . LEU A 1 158 ? 23.159 19.862 -34.009 1.00 84.75 158 LEU A O 1
ATOM 1289 N N . GLN A 1 159 ? 24.541 19.022 -32.465 1.00 86.50 159 GLN A N 1
ATOM 1290 C CA . GLN A 1 159 ? 25.432 18.385 -33.441 1.00 86.50 159 GLN A CA 1
ATOM 1291 C C . GLN A 1 159 ? 24.692 17.300 -34.245 1.00 86.50 159 GLN A C 1
ATOM 1293 O O . GLN A 1 159 ? 24.795 17.282 -35.470 1.00 86.50 159 GLN A O 1
ATOM 1298 N N . ALA A 1 160 ? 23.895 16.444 -33.596 1.00 85.69 160 ALA A N 1
ATOM 1299 C CA . ALA A 1 160 ? 23.069 15.441 -34.277 1.00 85.69 160 ALA A CA 1
ATOM 1300 C C . ALA A 1 160 ? 22.021 16.083 -35.208 1.00 85.69 160 ALA A C 1
ATOM 1302 O O . ALA A 1 160 ? 21.833 15.646 -36.346 1.00 85.69 160 ALA A O 1
ATOM 1303 N N . ASP A 1 161 ? 21.381 17.162 -34.751 1.00 85.94 161 ASP A N 1
ATOM 1304 C CA . ASP A 1 161 ? 20.401 17.903 -35.539 1.00 85.94 161 ASP A CA 1
ATOM 1305 C C . ASP A 1 161 ? 21.068 18.524 -36.781 1.00 85.94 161 ASP A C 1
ATOM 1307 O O . ASP A 1 161 ? 20.523 18.423 -37.878 1.00 85.94 161 ASP A O 1
ATOM 1311 N N . THR A 1 162 ? 22.270 19.109 -36.665 1.00 87.75 162 THR A N 1
ATOM 1312 C CA . THR A 1 162 ? 22.969 19.704 -37.827 1.00 87.75 162 THR A CA 1
ATOM 1313 C C . THR A 1 162 ? 23.218 18.684 -38.938 1.00 87.75 162 THR A C 1
ATOM 1315 O O . THR A 1 162 ? 23.041 19.010 -40.110 1.00 87.75 162 THR A O 1
ATOM 1318 N N . TRP A 1 163 ? 23.550 17.438 -38.586 1.00 87.56 163 TRP A N 1
ATOM 1319 C CA . TRP A 1 163 ? 23.678 16.339 -39.543 1.00 87.56 163 TRP A CA 1
ATOM 1320 C C . TRP A 1 163 ? 22.337 15.978 -40.196 1.00 87.56 163 TRP A C 1
ATOM 1322 O O . TRP A 1 163 ? 22.269 15.783 -41.407 1.00 87.56 163 TRP A O 1
ATOM 1332 N N . SER A 1 164 ? 21.247 15.953 -39.428 1.00 83.62 164 SER A N 1
ATOM 1333 C CA . SER A 1 164 ? 19.903 15.679 -39.960 1.00 83.62 164 SER A CA 1
ATOM 1334 C C . SER A 1 164 ? 19.418 16.763 -40.934 1.00 83.62 164 SER A C 1
ATOM 1336 O O . SER A 1 164 ? 18.813 16.456 -41.963 1.00 83.62 164 SER A O 1
ATOM 1338 N N . PHE A 1 165 ? 19.694 18.036 -40.641 1.00 84.69 165 PHE A N 1
ATOM 1339 C CA . PHE A 1 165 ? 19.333 19.155 -41.517 1.00 84.69 165 PHE A CA 1
ATOM 1340 C C . PHE A 1 165 ? 20.184 19.189 -42.794 1.00 84.69 165 PHE A C 1
ATOM 1342 O O . PHE A 1 165 ? 19.640 19.372 -43.884 1.00 84.69 165 PHE A O 1
ATOM 1349 N N . GLU A 1 166 ? 21.485 18.920 -42.693 1.00 87.06 166 GLU A N 1
ATOM 1350 C CA . GLU A 1 166 ? 22.367 18.776 -43.857 1.00 87.06 166 GLU A CA 1
ATOM 1351 C C . GLU A 1 166 ? 21.982 17.567 -44.729 1.00 87.06 166 GLU A C 1
ATOM 1353 O O . GLU A 1 166 ? 22.021 17.621 -45.957 1.00 87.06 166 GLU A O 1
ATOM 1358 N N . ALA A 1 167 ? 21.490 16.481 -44.130 1.00 83.44 167 ALA A N 1
ATOM 1359 C CA . ALA A 1 167 ? 20.931 15.381 -44.904 1.00 83.44 167 ALA A CA 1
ATOM 1360 C C . ALA A 1 167 ? 19.702 15.797 -45.730 1.00 83.44 167 ALA A C 1
ATOM 1362 O O . ALA A 1 167 ? 19.519 15.345 -46.864 1.00 83.44 167 ALA A O 1
ATOM 1363 N N . LEU A 1 168 ? 18.842 16.654 -45.173 1.00 81.06 168 LEU A N 1
ATOM 1364 C CA . LEU A 1 168 ? 17.653 17.169 -45.852 1.00 81.06 168 LEU A CA 1
ATOM 1365 C C . LEU A 1 168 ? 18.024 18.059 -47.051 1.00 81.06 168 LEU A C 1
ATOM 1367 O O . LEU A 1 168 ? 17.347 18.007 -48.080 1.00 81.06 168 LEU A O 1
ATOM 1371 N N . GLU A 1 169 ? 19.104 18.834 -46.941 1.00 81.31 169 GLU A N 1
ATOM 1372 C CA . GLU A 1 169 ? 19.694 19.617 -48.036 1.00 81.31 169 GLU A CA 1
ATOM 1373 C C . GLU A 1 169 ? 20.104 18.724 -49.208 1.00 81.31 169 GLU A C 1
ATOM 1375 O O . GLU A 1 169 ? 19.607 18.878 -50.329 1.00 81.31 169 GLU A O 1
ATOM 1380 N N . PHE A 1 170 ? 20.975 17.749 -48.939 1.00 80.25 170 PHE A N 1
ATOM 1381 C CA . PHE A 1 170 ? 21.446 16.808 -49.949 1.00 80.25 170 PHE A CA 1
ATOM 1382 C C . PHE A 1 170 ? 20.285 16.009 -50.552 1.00 80.25 170 PHE A C 1
ATOM 1384 O O . PHE A 1 170 ? 20.226 15.802 -51.766 1.00 80.25 170 PHE A O 1
ATOM 1391 N N . TYR A 1 171 ? 19.286 15.647 -49.741 1.00 74.31 171 TYR A N 1
ATOM 1392 C CA . TYR A 1 171 ? 18.067 15.000 -50.221 1.00 74.31 171 TYR A CA 1
ATOM 1393 C C . TYR A 1 171 ? 17.281 15.873 -51.210 1.00 74.31 171 TYR A C 1
ATOM 1395 O O . TYR A 1 171 ? 16.817 15.367 -52.237 1.00 74.31 171 TYR A O 1
ATOM 1403 N N . ARG A 1 172 ? 17.145 17.181 -50.942 1.00 77.19 172 ARG A N 1
ATOM 1404 C CA . ARG A 1 172 ? 16.487 18.143 -51.850 1.00 77.19 172 ARG A CA 1
ATOM 1405 C C . ARG A 1 172 ? 17.267 18.329 -53.153 1.00 77.19 172 ARG A C 1
ATOM 1407 O O . ARG A 1 172 ? 16.642 18.417 -54.207 1.00 77.19 172 ARG A O 1
ATOM 1414 N N . LYS A 1 173 ? 18.603 18.329 -53.090 1.00 77.44 173 LYS A N 1
ATOM 1415 C CA . LYS A 1 173 ? 19.514 18.389 -54.254 1.00 77.44 173 LYS A CA 1
ATOM 1416 C C . LYS A 1 173 ? 19.628 17.053 -55.009 1.00 77.44 173 LYS A C 1
ATOM 1418 O O . LYS A 1 173 ? 20.274 16.983 -56.048 1.00 77.44 173 LYS A O 1
ATOM 1423 N N . ASN A 1 174 ? 18.942 16.007 -54.536 1.00 69.12 174 ASN A N 1
ATOM 1424 C CA . ASN A 1 174 ? 18.960 14.648 -55.084 1.00 69.12 174 ASN A CA 1
ATOM 1425 C C . ASN A 1 174 ? 20.343 13.955 -54.991 1.00 69.12 174 ASN A C 1
ATOM 1427 O O . ASN A 1 174 ? 20.604 12.974 -55.686 1.00 69.12 174 ASN A O 1
ATOM 1431 N N . GLU A 1 175 ? 21.197 14.427 -54.081 1.00 72.25 175 GLU A N 1
ATOM 1432 C CA . GLU A 1 175 ? 22.525 13.905 -53.743 1.00 72.25 175 GLU A CA 1
ATOM 1433 C C . GLU A 1 175 ? 22.404 12.839 -52.642 1.00 72.25 175 GLU A C 1
ATOM 1435 O O . GLU A 1 175 ? 22.719 13.038 -51.470 1.00 72.25 175 GLU A O 1
ATOM 1440 N N . MET A 1 176 ? 21.850 11.685 -53.017 1.00 65.56 176 MET A N 1
ATOM 1441 C CA . MET A 1 176 ? 21.385 10.665 -52.064 1.00 65.56 176 MET A CA 1
ATOM 1442 C C . MET A 1 176 ? 22.497 10.052 -51.197 1.00 65.56 176 MET A C 1
ATOM 1444 O O . MET A 1 176 ? 22.218 9.618 -50.081 1.00 65.56 176 MET A O 1
ATOM 1448 N N . LEU A 1 177 ? 23.739 10.013 -51.690 1.00 59.50 177 LEU A N 1
ATOM 1449 C CA . LEU A 1 177 ? 24.883 9.440 -50.970 1.00 59.50 177 LEU A CA 1
ATOM 1450 C C . LEU A 1 177 ? 25.319 10.334 -49.809 1.00 59.50 177 LEU A C 1
ATOM 1452 O O . LEU A 1 177 ? 25.462 9.862 -48.682 1.00 59.50 177 LEU A O 1
ATOM 1456 N N . GLN A 1 178 ? 25.461 11.629 -50.077 1.00 72.06 178 GLN A N 1
ATOM 1457 C CA . GLN A 1 178 ? 25.798 12.641 -49.085 1.00 72.06 178 GLN A CA 1
ATOM 1458 C C . GLN A 1 178 ? 24.676 12.769 -48.049 1.00 72.06 178 GLN A C 1
ATOM 1460 O O . GLN A 1 178 ? 24.939 12.756 -46.849 1.00 72.06 178 GLN A O 1
ATOM 1465 N N . ALA A 1 179 ? 23.415 12.752 -48.502 1.00 73.81 179 ALA A N 1
ATOM 1466 C CA . ALA A 1 179 ? 22.254 12.772 -47.616 1.00 73.81 179 ALA A CA 1
ATOM 1467 C C . ALA A 1 179 ? 22.248 11.589 -46.639 1.00 73.81 179 ALA A C 1
ATOM 1469 O O . ALA A 1 179 ? 21.987 11.752 -45.450 1.00 73.81 179 ALA A O 1
ATOM 1470 N N . TYR A 1 180 ? 22.555 10.391 -47.137 1.00 68.62 180 TYR A N 1
ATOM 1471 C CA . TYR A 1 180 ? 22.580 9.184 -46.323 1.00 68.62 180 TYR A CA 1
ATOM 1472 C C . TYR A 1 180 ? 23.751 9.162 -45.332 1.00 68.62 180 TYR A C 1
ATOM 1474 O O . TYR A 1 180 ? 23.549 8.794 -44.175 1.00 68.62 180 TYR A O 1
ATOM 1482 N N . SER A 1 181 ? 24.946 9.602 -45.748 1.00 70.25 181 SER A N 1
ATOM 1483 C CA . SER A 1 181 ? 26.111 9.721 -44.859 1.00 70.25 181 SER A CA 1
ATOM 1484 C C . SER A 1 181 ? 25.800 10.616 -43.658 1.00 70.25 181 SER A C 1
ATOM 1486 O O . SER A 1 181 ? 26.049 10.229 -42.521 1.00 70.25 181 SER A O 1
ATOM 1488 N N . CYS A 1 182 ? 25.168 11.768 -43.897 1.00 79.56 182 CYS A N 1
ATOM 1489 C CA . CYS A 1 182 ? 24.746 12.675 -42.834 1.00 79.56 182 CYS A CA 1
ATOM 1490 C C . CYS A 1 182 ? 23.689 12.039 -41.903 1.00 79.56 182 CYS A C 1
ATOM 1492 O O . CYS A 1 182 ? 23.749 12.230 -40.692 1.00 79.56 182 CYS A O 1
ATOM 1494 N N . LEU A 1 183 ? 22.749 11.231 -42.417 1.00 77.62 183 LEU A N 1
ATOM 1495 C CA . LEU A 1 183 ? 21.757 10.543 -41.569 1.00 77.62 183 LEU A CA 1
ATOM 1496 C C . LEU A 1 183 ? 22.367 9.447 -40.687 1.00 77.62 183 LEU A C 1
ATOM 1498 O O . LEU A 1 183 ? 21.857 9.224 -39.590 1.00 77.62 183 LEU A O 1
ATOM 1502 N N . ILE A 1 184 ? 23.430 8.763 -41.127 1.00 72.69 184 ILE A N 1
ATOM 1503 C CA . ILE A 1 184 ? 24.143 7.801 -40.268 1.00 72.69 184 ILE A CA 1
ATOM 1504 C C . ILE A 1 184 ? 24.798 8.536 -39.100 1.00 72.69 184 ILE A C 1
ATOM 1506 O O . ILE A 1 184 ? 24.579 8.152 -37.954 1.00 72.69 184 ILE A O 1
ATOM 1510 N N . GLU A 1 185 ? 25.530 9.614 -39.379 1.00 81.31 185 GLU A N 1
ATOM 1511 C CA . GLU A 1 185 ? 26.177 10.425 -38.340 1.00 81.31 185 GLU A CA 1
ATOM 1512 C C . GLU A 1 185 ? 25.145 10.967 -37.339 1.00 81.31 185 GLU A C 1
ATOM 1514 O O . GLU A 1 185 ? 25.315 10.848 -36.124 1.00 81.31 185 GLU A O 1
ATOM 1519 N N . ALA A 1 186 ? 24.002 11.458 -37.833 1.00 81.38 186 ALA A N 1
ATOM 1520 C CA . ALA A 1 186 ? 22.888 11.866 -36.982 1.00 81.38 186 ALA A CA 1
ATOM 1521 C C . ALA A 1 186 ? 22.368 10.712 -36.108 1.00 81.38 186 ALA A C 1
ATOM 1523 O O . ALA A 1 186 ? 22.184 10.877 -34.901 1.00 81.38 186 ALA A O 1
ATOM 1524 N N . TYR A 1 187 ? 22.147 9.532 -36.698 1.00 78.56 187 TYR A N 1
ATOM 1525 C CA . TYR A 1 187 ? 21.658 8.353 -35.984 1.00 78.56 187 TYR A CA 1
ATOM 1526 C C . TYR A 1 187 ? 22.619 7.919 -34.871 1.00 78.56 187 TYR A C 1
ATOM 1528 O O . TYR A 1 187 ? 22.181 7.700 -33.740 1.00 78.56 187 TYR A O 1
ATOM 1536 N N . GLU A 1 188 ? 23.920 7.841 -35.155 1.00 76.44 188 GLU A N 1
ATOM 1537 C CA . GLU A 1 188 ? 24.940 7.476 -34.168 1.00 76.44 188 GLU A CA 1
ATOM 1538 C C . GLU A 1 188 ? 25.042 8.502 -33.034 1.00 76.44 188 GLU A C 1
ATOM 1540 O O . GLU A 1 188 ? 25.187 8.133 -31.861 1.00 76.44 188 GLU A O 1
ATOM 1545 N N . CYS A 1 189 ? 24.922 9.793 -33.350 1.00 78.00 189 CYS A N 1
ATOM 1546 C CA . CYS A 1 189 ? 24.869 10.847 -32.344 1.00 78.00 189 CYS A CA 1
ATOM 1547 C C . CYS A 1 189 ? 23.626 10.709 -31.446 1.00 78.00 189 CYS A C 1
ATOM 1549 O O . CYS A 1 189 ? 23.764 10.707 -30.218 1.00 78.00 189 CYS A O 1
ATOM 1551 N N . TYR A 1 190 ? 22.428 10.513 -32.011 1.00 76.31 190 TYR A N 1
ATOM 1552 C CA . TYR A 1 190 ? 21.212 10.278 -31.218 1.00 76.31 190 TYR A CA 1
ATOM 1553 C C . TYR A 1 190 ? 21.266 8.967 -30.426 1.00 76.31 190 TYR A C 1
ATOM 1555 O O . TYR A 1 190 ? 20.673 8.866 -29.347 1.00 76.31 190 TYR A O 1
ATOM 1563 N N . GLU A 1 191 ? 21.992 7.961 -30.910 1.00 67.94 191 GLU A N 1
ATOM 1564 C CA . GLU A 1 191 ? 22.234 6.720 -30.182 1.00 67.94 191 GLU A CA 1
ATOM 1565 C C . GLU A 1 191 ? 23.062 6.936 -28.922 1.00 67.94 191 GLU A C 1
ATOM 1567 O O . GLU A 1 191 ? 22.628 6.565 -27.826 1.00 67.94 191 GLU A O 1
ATOM 1572 N N . LYS A 1 192 ? 24.205 7.615 -29.050 1.00 74.94 192 LYS A N 1
ATOM 1573 C CA . LYS A 1 192 ? 25.048 7.987 -27.904 1.00 74.94 192 LYS A CA 1
ATOM 1574 C C . LYS A 1 192 ? 24.269 8.825 -26.881 1.00 74.94 192 LYS A C 1
ATOM 1576 O O . LYS A 1 192 ? 24.538 8.749 -25.682 1.00 74.94 192 LYS A O 1
ATOM 1581 N N . LEU A 1 193 ? 23.262 9.576 -27.333 1.00 73.31 193 LEU A N 1
ATOM 1582 C CA . LEU A 1 193 ? 22.372 10.379 -26.489 1.00 73.31 193 LEU A CA 1
ATOM 1583 C C . LEU A 1 193 ? 21.185 9.609 -25.895 1.00 73.31 193 LEU A C 1
ATOM 1585 O O . LEU A 1 193 ? 20.498 10.143 -25.017 1.00 73.31 193 LEU A O 1
ATOM 1589 N N . LYS A 1 194 ? 20.940 8.365 -26.320 1.00 76.44 194 LYS A N 1
ATOM 1590 C CA . LYS A 1 194 ? 19.720 7.601 -26.006 1.00 76.44 194 LYS A CA 1
ATOM 1591 C C . LYS A 1 194 ? 18.434 8.352 -26.402 1.00 76.44 194 LYS A C 1
ATOM 1593 O O . LYS A 1 194 ? 17.424 8.253 -25.707 1.00 76.44 194 LYS A O 1
ATOM 1598 N N . ASP A 1 195 ? 18.474 9.136 -27.480 1.00 67.88 195 ASP A N 1
ATOM 1599 C CA . ASP A 1 195 ? 17.311 9.850 -28.018 1.00 67.88 195 ASP A CA 1
ATOM 1600 C C . ASP A 1 195 ? 16.553 8.967 -29.019 1.00 67.88 195 ASP A C 1
ATOM 1602 O O . ASP A 1 195 ? 16.865 8.905 -30.208 1.00 67.88 195 ASP A O 1
ATOM 1606 N N . VAL A 1 196 ? 15.545 8.258 -28.507 1.00 65.06 196 VAL A N 1
ATOM 1607 C CA . VAL A 1 196 ? 14.724 7.319 -29.287 1.00 65.06 196 VAL A CA 1
ATOM 1608 C C . VAL A 1 196 ? 13.904 8.040 -30.360 1.00 65.06 196 VAL A C 1
ATOM 1610 O O . VAL A 1 196 ? 13.652 7.468 -31.421 1.00 65.06 196 VAL A O 1
ATOM 1613 N N . LYS A 1 197 ? 13.488 9.289 -30.112 1.00 63.47 197 LYS A N 1
ATOM 1614 C CA . LYS A 1 197 ? 12.674 10.052 -31.062 1.00 63.47 197 LYS A CA 1
ATOM 1615 C C . LYS A 1 197 ? 13.524 10.490 -32.252 1.00 63.47 197 LYS A C 1
ATOM 1617 O O . LYS A 1 197 ? 13.138 10.192 -33.380 1.00 63.47 197 LYS A O 1
ATOM 1622 N N . GLY A 1 198 ? 14.689 11.091 -31.994 1.00 67.62 198 GLY A N 1
ATOM 1623 C CA . GLY A 1 198 ? 15.646 11.465 -33.042 1.00 67.62 198 GLY A CA 1
ATOM 1624 C C . GLY A 1 198 ? 16.074 10.256 -33.878 1.00 67.62 198 GLY A C 1
ATOM 1625 O O . GLY A 1 198 ? 15.993 10.281 -35.102 1.00 67.62 198 GLY A O 1
ATOM 1626 N N . GLN A 1 199 ? 16.386 9.125 -33.231 1.00 69.94 199 GLN A N 1
ATOM 1627 C CA . GLN A 1 199 ? 16.671 7.866 -33.935 1.00 69.94 199 GLN A CA 1
ATOM 1628 C C . GLN A 1 199 ? 15.514 7.408 -34.831 1.00 69.94 199 GLN A C 1
ATOM 1630 O O . GLN A 1 199 ? 15.738 6.991 -35.967 1.00 69.94 199 GLN A O 1
ATOM 1635 N N . MET A 1 200 ? 14.275 7.462 -34.335 1.00 63.97 200 MET A N 1
ATOM 1636 C CA . MET A 1 200 ? 13.100 7.031 -35.090 1.00 63.97 200 MET A CA 1
ATOM 1637 C C . MET A 1 200 ? 12.841 7.931 -36.305 1.00 63.97 200 MET A C 1
ATOM 1639 O O . MET A 1 200 ? 12.552 7.415 -37.386 1.00 63.97 200 MET A O 1
ATOM 1643 N N . GLU A 1 201 ? 12.949 9.250 -36.149 1.00 70.62 201 GLU A N 1
ATOM 1644 C CA . GLU A 1 201 ? 12.773 10.225 -37.232 1.00 70.62 201 GLU A CA 1
ATOM 1645 C C . GLU A 1 201 ? 13.843 10.039 -38.319 1.00 70.62 201 GLU A C 1
ATOM 1647 O O . GLU A 1 201 ? 13.505 9.897 -39.501 1.00 70.62 201 GLU A O 1
ATOM 1652 N N . THR A 1 202 ? 15.109 9.882 -37.921 1.00 74.56 202 THR A N 1
ATOM 1653 C CA . THR A 1 202 ? 16.220 9.555 -38.826 1.00 74.56 202 THR A CA 1
ATOM 1654 C C . THR A 1 202 ? 15.991 8.223 -39.549 1.00 74.56 202 THR A C 1
ATOM 1656 O O . THR A 1 202 ? 16.133 8.144 -40.770 1.00 74.56 202 THR A O 1
ATOM 1659 N N . LEU A 1 203 ? 15.531 7.180 -38.846 1.00 68.81 203 LEU A N 1
ATOM 1660 C CA . LEU A 1 203 ? 15.199 5.881 -39.449 1.00 68.81 203 LEU A CA 1
ATOM 1661 C C . LEU A 1 203 ? 14.029 5.956 -40.438 1.00 68.81 203 LEU A C 1
ATOM 1663 O O . LEU A 1 203 ? 14.038 5.253 -41.452 1.00 68.81 203 LEU A O 1
ATOM 1667 N N . MET A 1 204 ? 13.007 6.774 -40.175 1.00 69.94 204 MET A N 1
ATOM 1668 C CA . MET A 1 204 ? 11.908 6.986 -41.124 1.00 69.94 204 MET A CA 1
ATOM 1669 C C . MET A 1 204 ? 12.401 7.657 -42.405 1.00 69.94 204 MET A C 1
ATOM 1671 O O . MET A 1 204 ? 12.003 7.252 -43.502 1.00 69.94 204 MET A O 1
ATOM 1675 N N . MET A 1 205 ? 13.293 8.639 -42.276 1.00 70.50 205 MET A N 1
ATOM 1676 C CA . MET A 1 205 ? 13.882 9.327 -43.420 1.00 70.50 205 MET A CA 1
ATOM 1677 C C . MET A 1 205 ? 14.774 8.385 -44.241 1.00 70.50 205 MET A C 1
ATOM 1679 O O . MET A 1 205 ? 14.604 8.305 -45.460 1.00 70.50 205 MET A O 1
ATOM 1683 N N . ILE A 1 206 ? 15.596 7.566 -43.573 1.00 67.31 206 ILE A N 1
ATOM 1684 C CA . ILE A 1 206 ? 16.364 6.477 -44.197 1.00 67.31 206 ILE A CA 1
ATOM 1685 C C . ILE A 1 206 ? 15.430 5.520 -44.958 1.00 67.31 206 ILE A C 1
ATOM 1687 O O . ILE A 1 206 ? 15.646 5.260 -46.139 1.00 67.31 206 ILE A O 1
ATOM 1691 N N . ARG A 1 207 ? 14.338 5.041 -44.342 1.00 65.56 207 ARG A N 1
ATOM 1692 C CA . ARG A 1 207 ? 13.364 4.133 -44.992 1.00 65.56 207 ARG A CA 1
ATOM 1693 C C . ARG A 1 207 ? 12.673 4.755 -46.211 1.00 65.56 207 ARG A C 1
ATOM 1695 O O . ARG A 1 207 ? 12.377 4.055 -47.182 1.00 65.56 207 ARG A O 1
ATOM 1702 N N . SER A 1 208 ? 12.388 6.055 -46.170 1.00 66.12 208 SER A N 1
ATOM 1703 C CA . SER A 1 208 ? 11.809 6.790 -47.301 1.00 66.12 208 SER A CA 1
ATOM 1704 C C . SER A 1 208 ? 12.790 6.868 -48.477 1.00 66.12 208 SER A C 1
ATOM 1706 O O . SER A 1 208 ? 12.425 6.561 -49.617 1.00 66.12 208 SER A O 1
ATOM 1708 N N . MET A 1 209 ? 14.058 7.182 -48.191 1.00 67.50 209 MET A N 1
ATOM 1709 C CA . MET A 1 209 ? 15.142 7.191 -49.179 1.00 67.50 209 MET A CA 1
ATOM 1710 C C . MET A 1 209 ? 15.379 5.801 -49.777 1.00 67.50 209 MET A C 1
ATOM 1712 O O . MET A 1 209 ? 15.429 5.663 -50.999 1.00 67.50 209 MET A O 1
ATOM 1716 N N . GLU A 1 210 ? 15.418 4.760 -48.939 1.00 63.09 210 GLU A N 1
ATOM 1717 C CA . GLU A 1 210 ? 15.527 3.353 -49.346 1.00 63.09 210 GLU A CA 1
ATOM 1718 C C . GLU A 1 210 ? 14.448 2.962 -50.371 1.00 63.09 210 GLU A C 1
ATOM 1720 O O . GLU A 1 210 ? 14.742 2.319 -51.379 1.00 63.09 210 GLU A O 1
ATOM 1725 N N . LYS A 1 211 ? 13.194 3.380 -50.146 1.00 65.06 211 LYS A N 1
ATOM 1726 C CA . LYS A 1 211 ? 12.065 3.095 -51.046 1.00 65.06 211 LYS A CA 1
ATOM 1727 C C . LYS A 1 211 ? 12.193 3.820 -52.391 1.00 65.06 211 LYS A C 1
ATOM 1729 O O . LYS A 1 211 ? 11.855 3.246 -53.426 1.00 65.06 211 LYS A O 1
ATOM 1734 N N . LYS A 1 212 ? 12.669 5.070 -52.387 1.00 64.50 212 LYS A N 1
ATOM 1735 C CA . LYS A 1 212 ? 12.878 5.872 -53.606 1.00 64.50 212 LYS A CA 1
ATOM 1736 C C . LYS A 1 212 ? 14.049 5.330 -54.437 1.00 64.50 212 LYS A C 1
ATOM 1738 O O . LYS A 1 212 ? 13.933 5.229 -55.654 1.00 64.50 212 LYS A O 1
ATOM 1743 N N . TYR A 1 213 ? 15.131 4.920 -53.777 1.00 61.75 213 TYR A N 1
ATOM 1744 C CA . TYR A 1 213 ? 16.311 4.324 -54.406 1.00 61.75 213 TYR A CA 1
ATOM 1745 C C . TYR A 1 213 ? 16.023 2.942 -55.014 1.00 61.75 213 TYR A C 1
ATOM 1747 O O . TYR A 1 213 ? 16.409 2.677 -56.149 1.00 61.75 213 TYR A O 1
ATOM 1755 N N . ALA A 1 214 ? 15.255 2.090 -54.322 1.00 59.50 214 ALA A N 1
ATOM 1756 C CA . ALA A 1 214 ? 14.830 0.796 -54.864 1.00 59.50 214 ALA A CA 1
ATOM 1757 C C . ALA A 1 214 ? 14.051 0.937 -56.188 1.00 59.50 214 ALA A C 1
ATOM 1759 O O . ALA A 1 214 ? 14.267 0.160 -57.115 1.00 59.50 214 ALA A O 1
ATOM 1760 N N . LYS A 1 215 ? 13.205 1.971 -56.306 1.00 62.41 215 LYS A N 1
ATOM 1761 C CA . LYS A 1 215 ? 12.451 2.267 -57.534 1.00 62.41 215 LYS A CA 1
ATOM 1762 C C . LYS A 1 215 ? 13.363 2.673 -58.704 1.00 62.41 215 LYS A C 1
ATOM 1764 O O . LYS A 1 215 ? 13.153 2.210 -59.816 1.00 62.41 215 LYS A O 1
ATOM 1769 N N . LEU A 1 216 ? 14.406 3.467 -58.439 1.00 60.84 216 LEU A N 1
ATOM 1770 C CA . LEU A 1 216 ? 15.408 3.880 -59.437 1.00 60.84 216 LEU A CA 1
ATOM 1771 C C . LEU A 1 216 ? 16.240 2.704 -59.977 1.00 60.84 216 LEU A C 1
ATOM 1773 O O . LEU A 1 216 ? 16.678 2.734 -61.126 1.00 60.84 216 LEU A O 1
ATOM 1777 N N . ILE A 1 217 ? 16.473 1.671 -59.160 1.00 59.50 217 ILE A N 1
ATOM 1778 C CA . ILE A 1 217 ? 17.157 0.449 -59.606 1.00 59.50 217 ILE A CA 1
ATOM 1779 C C . ILE A 1 217 ? 16.205 -0.437 -60.420 1.00 59.50 217 ILE A C 1
ATOM 1781 O O . ILE A 1 217 ? 16.609 -0.924 -61.474 1.00 59.50 217 ILE A O 1
ATOM 1785 N N . GLU A 1 218 ? 14.958 -0.624 -59.963 1.00 58.88 218 GLU A N 1
ATOM 1786 C CA . GLU A 1 218 ? 13.946 -1.471 -60.625 1.00 58.88 218 GLU A CA 1
ATOM 1787 C C . GLU A 1 218 ? 13.555 -0.993 -62.042 1.00 58.88 218 GLU A C 1
ATOM 1789 O O . GLU A 1 218 ? 13.082 -1.798 -62.838 1.00 58.88 218 GLU A O 1
ATOM 1794 N N . GLU A 1 219 ? 13.807 0.269 -62.404 1.00 56.06 219 GLU A N 1
ATOM 1795 C CA . GLU A 1 219 ? 13.528 0.837 -63.739 1.00 56.06 219 GLU A CA 1
ATOM 1796 C C . GLU A 1 219 ? 14.531 0.409 -64.845 1.00 56.06 219 GLU A C 1
ATOM 1798 O O . GLU A 1 219 ? 14.425 0.856 -65.988 1.00 56.06 219 GLU A O 1
ATOM 1803 N N . ARG A 1 220 ? 15.498 -0.480 -64.558 1.00 59.81 220 ARG A N 1
ATOM 1804 C CA . ARG A 1 220 ? 16.480 -0.991 -65.539 1.00 59.81 220 ARG A CA 1
ATOM 1805 C C . ARG A 1 220 ? 16.093 -2.378 -66.078 1.00 59.81 220 ARG A C 1
ATOM 1807 O O . ARG A 1 220 ? 16.070 -3.347 -65.326 1.00 59.81 220 ARG A O 1
ATOM 1814 N N . SER A 1 221 ? 15.932 -2.510 -67.400 1.00 53.06 221 SER A N 1
ATOM 1815 C CA . SER A 1 221 ? 15.603 -3.764 -68.125 1.00 53.06 221 SER A CA 1
ATOM 1816 C C . SER A 1 221 ? 16.628 -4.907 -67.995 1.00 53.06 221 SER A C 1
ATOM 1818 O O . SER A 1 221 ? 16.413 -6.006 -68.493 1.00 53.06 221 SER A O 1
ATOM 1820 N N . VAL A 1 222 ? 17.753 -4.657 -67.326 1.00 58.59 222 VAL A N 1
ATOM 1821 C CA . VAL A 1 222 ? 18.879 -5.587 -67.162 1.00 58.59 222 VAL A CA 1
ATOM 1822 C C . VAL A 1 222 ? 18.654 -6.557 -65.980 1.00 58.59 222 VAL A C 1
ATOM 1824 O O . VAL A 1 222 ? 19.346 -7.564 -65.868 1.00 58.59 222 VAL A O 1
ATOM 1827 N N . LEU A 1 223 ? 17.655 -6.303 -65.121 1.00 65.56 223 LEU A N 1
ATOM 1828 C CA . LEU A 1 223 ? 17.369 -7.079 -63.901 1.00 65.56 223 LEU A CA 1
ATOM 1829 C C . LEU A 1 223 ? 16.678 -8.437 -64.125 1.00 65.56 223 LEU A C 1
ATOM 1831 O O . LEU A 1 223 ? 16.618 -9.238 -63.194 1.00 65.56 223 LEU A O 1
ATOM 1835 N N . ASP A 1 224 ? 16.183 -8.713 -65.334 1.00 67.06 224 ASP A N 1
ATOM 1836 C CA . ASP A 1 224 ? 15.571 -10.006 -65.682 1.00 67.06 224 ASP A CA 1
ATOM 1837 C C . ASP A 1 224 ? 16.601 -11.049 -66.161 1.00 67.06 224 ASP A C 1
ATOM 1839 O O . ASP A 1 224 ? 16.253 -12.203 -66.410 1.00 67.06 224 ASP A O 1
ATOM 1843 N N . THR A 1 225 ? 17.877 -10.662 -66.273 1.00 75.94 225 THR A N 1
ATOM 1844 C CA . THR A 1 225 ? 18.973 -11.539 -66.717 1.00 75.94 225 THR A CA 1
ATOM 1845 C C . THR A 1 225 ? 19.898 -11.909 -65.560 1.00 75.94 225 THR A C 1
ATOM 1847 O O . THR A 1 225 ? 20.174 -11.094 -64.679 1.00 75.94 225 THR A O 1
ATOM 1850 N N . GLU A 1 226 ? 20.418 -13.138 -65.568 1.00 79.06 226 GLU A N 1
ATOM 1851 C CA . GLU A 1 226 ? 21.331 -13.619 -64.524 1.00 79.06 226 GLU A CA 1
ATOM 1852 C C . GLU A 1 226 ? 22.648 -12.815 -64.487 1.00 79.06 226 GLU A C 1
ATOM 1854 O O . GLU A 1 226 ? 23.121 -12.449 -63.411 1.00 79.06 226 GLU A O 1
ATOM 1859 N N . GLU A 1 227 ? 23.181 -12.436 -65.654 1.00 81.56 227 GLU A N 1
ATOM 1860 C CA . GLU A 1 227 ? 24.367 -11.573 -65.789 1.00 81.56 227 GLU A CA 1
ATOM 1861 C C . GLU A 1 227 ? 24.137 -10.172 -65.209 1.00 81.56 227 GLU A C 1
ATOM 1863 O O . GLU A 1 227 ? 24.984 -9.630 -64.494 1.00 81.56 227 GLU A O 1
ATOM 1868 N N . GLY A 1 228 ? 22.959 -9.594 -65.457 1.00 80.25 228 GLY A N 1
ATOM 1869 C CA . GLY A 1 228 ? 22.575 -8.302 -64.903 1.00 80.25 228 GLY A CA 1
ATOM 1870 C C . GLY A 1 228 ? 22.466 -8.304 -63.381 1.00 80.25 228 GLY A C 1
ATOM 1871 O O . GLY A 1 228 ? 22.909 -7.360 -62.718 1.00 80.25 228 GLY A O 1
ATOM 1872 N N . LEU A 1 229 ? 21.935 -9.389 -62.813 1.00 84.38 229 LEU A N 1
ATOM 1873 C CA . LEU A 1 229 ? 21.854 -9.588 -61.365 1.00 84.38 229 LEU A CA 1
ATOM 1874 C C . LEU A 1 229 ? 23.241 -9.808 -60.744 1.00 84.38 229 LEU A C 1
ATOM 1876 O O . LEU A 1 229 ? 23.513 -9.268 -59.670 1.00 84.38 229 LEU A O 1
ATOM 1880 N N . ALA A 1 230 ? 24.142 -10.526 -61.422 1.00 84.06 230 ALA A N 1
ATOM 1881 C CA . ALA A 1 230 ? 25.525 -10.704 -60.979 1.00 84.06 230 ALA A CA 1
ATOM 1882 C C . ALA A 1 230 ? 26.314 -9.379 -60.989 1.00 84.06 230 ALA A C 1
ATOM 1884 O O . ALA A 1 230 ? 27.040 -9.081 -60.037 1.00 84.06 230 ALA A O 1
ATOM 1885 N N . ALA A 1 231 ? 26.121 -8.535 -62.008 1.00 83.12 231 ALA A N 1
ATOM 1886 C CA . ALA A 1 231 ? 26.730 -7.205 -62.073 1.00 83.12 231 ALA A CA 1
ATOM 1887 C C . ALA A 1 231 ? 26.201 -6.262 -60.977 1.00 83.12 231 ALA A C 1
ATOM 1889 O O . ALA A 1 231 ? 26.965 -5.486 -60.395 1.00 83.12 231 ALA A O 1
ATOM 1890 N N . LEU A 1 232 ? 24.901 -6.331 -60.661 1.00 82.81 232 LEU A N 1
ATOM 1891 C CA . LEU A 1 232 ? 24.324 -5.587 -59.538 1.00 82.81 232 LEU A CA 1
ATOM 1892 C C . LEU A 1 232 ? 24.882 -6.077 -58.196 1.00 82.81 232 LEU A C 1
ATOM 1894 O O . LEU A 1 232 ? 25.190 -5.256 -57.335 1.00 82.81 232 LEU A O 1
ATOM 1898 N N . MET A 1 233 ? 25.066 -7.390 -58.038 1.00 87.62 233 MET A N 1
ATOM 1899 C CA . MET A 1 233 ? 25.670 -7.979 -56.842 1.00 87.62 233 MET A CA 1
ATOM 1900 C C . MET A 1 233 ? 27.097 -7.463 -56.606 1.00 87.62 233 MET A C 1
ATOM 1902 O O . MET A 1 233 ? 27.406 -7.044 -55.496 1.00 87.62 233 MET A O 1
ATOM 1906 N N . GLN A 1 234 ? 27.951 -7.411 -57.636 1.00 86.06 234 GLN A N 1
ATOM 1907 C CA . GLN A 1 234 ? 29.315 -6.873 -57.499 1.00 86.06 234 GLN A CA 1
ATOM 1908 C C . GLN A 1 234 ? 29.327 -5.391 -57.103 1.00 86.06 234 GLN A C 1
ATOM 1910 O O . GLN A 1 234 ? 30.101 -4.983 -56.239 1.00 86.06 234 GLN A O 1
ATOM 1915 N N . LYS A 1 235 ? 28.437 -4.579 -57.690 1.00 83.69 235 LYS A N 1
ATOM 1916 C CA . LYS A 1 235 ? 28.285 -3.166 -57.301 1.00 83.69 235 LYS A CA 1
ATOM 1917 C C . LYS A 1 235 ? 27.832 -3.020 -55.851 1.00 83.69 235 LYS A C 1
ATOM 1919 O O . LYS A 1 235 ? 28.326 -2.143 -55.150 1.00 83.69 235 LYS A O 1
ATOM 1924 N N . ALA A 1 236 ? 26.922 -3.883 -55.406 1.00 83.44 236 ALA A N 1
ATOM 1925 C CA . ALA A 1 236 ? 26.450 -3.905 -54.028 1.00 83.44 236 ALA A CA 1
ATOM 1926 C C . ALA A 1 236 ? 27.572 -4.272 -53.045 1.00 83.44 236 ALA A C 1
ATOM 1928 O O . ALA A 1 236 ? 27.668 -3.669 -51.983 1.00 83.44 236 ALA A O 1
ATOM 1929 N N . GLU A 1 237 ? 28.447 -5.214 -53.404 1.00 86.44 237 GLU A N 1
ATOM 1930 C CA . GLU A 1 237 ? 29.608 -5.587 -52.585 1.00 86.44 237 GLU A CA 1
ATOM 1931 C C . GLU A 1 237 ? 30.651 -4.468 -52.497 1.00 86.44 237 GLU A C 1
ATOM 1933 O O . GLU A 1 237 ? 31.207 -4.240 -51.424 1.00 86.44 237 GLU A O 1
ATOM 1938 N N . LEU A 1 238 ? 30.874 -3.729 -53.588 1.00 84.62 238 LEU A N 1
ATOM 1939 C CA . LEU A 1 238 ? 31.737 -2.547 -53.581 1.00 84.62 238 LEU A CA 1
ATOM 1940 C C . LEU A 1 238 ? 31.155 -1.441 -52.686 1.00 84.62 238 LEU A C 1
ATOM 1942 O O . LEU A 1 238 ? 31.861 -0.883 -51.850 1.00 84.62 238 LEU A O 1
ATOM 1946 N N . ALA A 1 239 ? 29.849 -1.184 -52.802 1.00 73.94 239 ALA A N 1
ATOM 1947 C CA . ALA A 1 239 ? 29.146 -0.238 -51.940 1.00 73.94 239 ALA A CA 1
ATOM 1948 C C . ALA A 1 239 ? 29.208 -0.655 -50.456 1.00 73.94 239 ALA A C 1
ATOM 1950 O O . ALA A 1 239 ? 29.450 0.188 -49.595 1.00 73.94 239 ALA A O 1
ATOM 1951 N N . ASP A 1 240 ? 29.054 -1.948 -50.143 1.00 77.69 240 ASP A N 1
ATOM 1952 C CA . ASP A 1 240 ? 29.204 -2.478 -48.778 1.00 77.69 240 ASP A CA 1
ATOM 1953 C C . ASP A 1 240 ? 30.623 -2.236 -48.227 1.00 77.69 240 ASP A C 1
ATOM 1955 O O . ASP A 1 240 ? 30.776 -1.794 -47.085 1.00 77.69 240 ASP A O 1
ATOM 1959 N N . GLY A 1 241 ? 31.652 -2.456 -49.058 1.00 76.19 241 GLY A N 1
ATOM 1960 C CA . GLY A 1 241 ? 33.060 -2.201 -48.727 1.00 76.19 241 GLY A CA 1
ATOM 1961 C C . GLY A 1 241 ? 33.389 -0.724 -48.482 1.00 76.19 241 GLY A C 1
ATOM 1962 O O . GLY A 1 241 ? 34.225 -0.413 -47.640 1.00 76.19 241 GLY A O 1
ATOM 1963 N N . GLU A 1 242 ? 32.677 0.187 -49.142 1.00 77.31 242 GLU A N 1
ATOM 1964 C CA . GLU A 1 242 ? 32.767 1.639 -48.935 1.00 77.31 242 GLU A CA 1
ATOM 1965 C C . GLU A 1 242 ? 31.853 2.149 -47.804 1.00 77.31 242 GLU A C 1
ATOM 1967 O O . GLU A 1 242 ? 31.605 3.347 -47.687 1.00 77.31 242 GLU A O 1
ATOM 1972 N N . ASN A 1 243 ? 31.323 1.249 -46.968 1.00 71.00 243 ASN A N 1
ATOM 1973 C CA . ASN A 1 243 ? 30.412 1.562 -45.863 1.00 71.00 243 ASN A CA 1
ATOM 1974 C C . ASN A 1 243 ? 29.064 2.190 -46.303 1.00 71.00 243 ASN A C 1
ATOM 1976 O O . ASN A 1 243 ? 28.328 2.746 -45.486 1.00 71.00 243 ASN A O 1
ATOM 1980 N N . ARG A 1 244 ? 28.667 2.039 -47.576 1.00 72.88 244 ARG A N 1
ATOM 1981 C CA . ARG A 1 244 ? 27.368 2.481 -48.125 1.00 72.88 244 ARG A CA 1
ATOM 1982 C C . ARG A 1 244 ? 26.278 1.420 -47.889 1.00 72.88 244 ARG A C 1
ATOM 1984 O O . ARG A 1 244 ? 25.694 0.860 -48.817 1.00 72.88 244 ARG A O 1
ATOM 1991 N N . ILE A 1 245 ? 25.997 1.133 -46.613 1.00 71.56 245 ILE A N 1
ATOM 1992 C CA . ILE A 1 245 ? 25.221 -0.045 -46.159 1.00 71.56 245 ILE A CA 1
ATOM 1993 C C . ILE A 1 245 ? 23.789 -0.095 -46.716 1.00 71.56 245 ILE A C 1
ATOM 1995 O O . ILE A 1 245 ? 23.342 -1.166 -47.120 1.00 71.56 245 ILE A O 1
ATOM 1999 N N . ALA A 1 246 ? 23.048 1.020 -46.755 1.00 62.59 246 ALA A N 1
ATOM 2000 C CA . ALA A 1 246 ? 21.666 1.008 -47.253 1.00 62.59 246 ALA A CA 1
ATOM 2001 C C . ALA A 1 246 ? 21.586 0.802 -48.772 1.00 62.59 246 ALA A C 1
ATOM 2003 O O . ALA A 1 246 ? 20.700 0.090 -49.246 1.00 62.59 246 ALA A O 1
ATOM 2004 N N . GLU A 1 247 ? 22.517 1.385 -49.533 1.00 68.88 247 GLU A N 1
ATOM 2005 C CA . GLU A 1 247 ? 22.634 1.164 -50.980 1.00 68.88 247 GLU A CA 1
ATOM 2006 C C . GLU A 1 247 ? 22.940 -0.306 -51.282 1.00 68.88 247 GLU A C 1
ATOM 2008 O O . GLU A 1 247 ? 22.263 -0.933 -52.108 1.00 68.88 247 GLU A O 1
ATOM 2013 N N . ALA A 1 248 ? 23.910 -0.870 -50.559 1.00 78.75 248 ALA A N 1
ATOM 2014 C CA . ALA A 1 248 ? 24.248 -2.281 -50.641 1.00 78.75 248 ALA A CA 1
ATOM 2015 C C . ALA A 1 248 ? 23.041 -3.158 -50.270 1.00 78.75 248 ALA A C 1
ATOM 2017 O O . ALA A 1 248 ? 22.659 -4.035 -51.042 1.00 78.75 248 ALA A O 1
ATOM 2018 N N . LEU A 1 249 ? 22.358 -2.863 -49.156 1.00 83.38 249 LEU A N 1
ATOM 2019 C CA . LEU A 1 249 ? 21.174 -3.593 -48.697 1.00 83.38 249 LEU A CA 1
ATOM 2020 C C . LEU A 1 249 ? 20.039 -3.580 -49.725 1.00 83.38 249 LEU A C 1
ATOM 2022 O O . LEU A 1 249 ? 19.454 -4.631 -49.989 1.00 83.38 249 LEU A O 1
ATOM 2026 N N . GLN A 1 250 ? 19.701 -2.428 -50.315 1.00 77.44 250 GLN A N 1
ATOM 2027 C CA . GLN A 1 250 ? 18.651 -2.384 -51.340 1.00 77.44 250 GLN A CA 1
ATOM 2028 C C . GLN A 1 250 ? 19.036 -3.214 -52.561 1.00 77.44 250 GLN A C 1
ATOM 2030 O O . GLN A 1 250 ? 18.216 -3.987 -53.060 1.00 77.44 250 GLN A O 1
ATOM 2035 N N . SER A 1 251 ? 20.290 -3.118 -52.993 1.00 81.56 251 SER A N 1
ATOM 2036 C CA . SER A 1 251 ? 20.799 -3.892 -54.121 1.00 81.56 251 SER A CA 1
ATOM 2037 C C . SER A 1 251 ? 20.773 -5.398 -53.824 1.00 81.56 251 SER A C 1
ATOM 2039 O O . SER A 1 251 ? 20.247 -6.162 -54.630 1.00 81.56 251 SER A O 1
ATOM 2041 N N . PHE A 1 252 ? 21.201 -5.835 -52.634 1.00 87.81 252 PHE A N 1
ATOM 2042 C CA . PHE A 1 252 ? 21.108 -7.232 -52.193 1.00 87.81 252 PHE A CA 1
ATOM 2043 C C . PHE A 1 252 ? 19.660 -7.738 -52.124 1.00 87.81 252 PHE A C 1
ATOM 2045 O O . PHE A 1 252 ? 19.372 -8.862 -52.540 1.00 87.81 252 PHE A O 1
ATOM 2052 N N . ARG A 1 253 ? 18.713 -6.912 -51.658 1.00 85.31 253 ARG A N 1
ATOM 2053 C CA . ARG A 1 253 ? 17.281 -7.263 -51.637 1.00 85.31 253 ARG A CA 1
ATOM 2054 C C . ARG A 1 253 ? 16.709 -7.433 -53.042 1.00 85.31 253 ARG A C 1
ATOM 2056 O O . ARG A 1 253 ? 15.931 -8.362 -53.261 1.00 85.31 253 ARG A O 1
ATOM 2063 N N . ILE A 1 254 ? 17.087 -6.566 -53.982 1.00 81.44 254 ILE A N 1
ATOM 2064 C CA . ILE A 1 254 ? 16.671 -6.657 -55.389 1.00 81.44 254 ILE A CA 1
ATOM 2065 C C . ILE A 1 254 ? 17.260 -7.918 -56.021 1.00 81.44 254 ILE A C 1
ATOM 2067 O O . ILE A 1 254 ? 16.499 -8.729 -56.550 1.00 81.44 254 ILE A O 1
ATOM 2071 N N . VAL A 1 255 ? 18.571 -8.145 -55.881 1.00 84.62 255 VAL A N 1
ATOM 2072 C CA . VAL A 1 255 ? 19.224 -9.372 -56.363 1.00 84.62 255 VAL A CA 1
ATOM 2073 C C . VAL A 1 255 ? 18.512 -10.600 -55.800 1.00 84.62 255 VAL A C 1
ATOM 2075 O O . VAL A 1 255 ? 18.090 -11.461 -56.566 1.00 84.62 255 VAL A O 1
ATOM 2078 N N . GLY A 1 256 ? 18.257 -10.648 -54.490 1.00 85.38 256 GLY A N 1
ATOM 2079 C CA . GLY A 1 256 ? 17.515 -11.734 -53.848 1.00 85.38 256 GLY A CA 1
ATOM 2080 C C . GLY A 1 256 ? 16.100 -11.949 -54.405 1.00 85.38 256 GLY A C 1
ATOM 2081 O O . GLY A 1 256 ? 15.705 -13.079 -54.684 1.00 85.38 256 GLY A O 1
ATOM 2082 N N . LYS A 1 257 ? 15.329 -10.877 -54.614 1.00 84.00 257 LYS A N 1
ATOM 2083 C CA . LYS A 1 257 ? 13.948 -10.941 -55.129 1.00 84.00 257 LYS A CA 1
ATOM 2084 C C . LYS A 1 257 ? 13.876 -11.509 -56.549 1.00 84.00 257 LYS A C 1
ATOM 2086 O O . LYS A 1 257 ? 12.989 -12.316 -56.827 1.00 84.00 257 LYS A O 1
ATOM 2091 N N . TYR A 1 258 ? 14.767 -11.078 -57.441 1.00 82.38 258 TYR A N 1
ATOM 2092 C CA . TYR A 1 258 ? 14.738 -11.476 -58.852 1.00 82.38 258 TYR A CA 1
ATOM 2093 C C . TYR A 1 258 ? 15.400 -12.837 -59.088 1.00 82.38 258 TYR A C 1
ATOM 2095 O O . TYR A 1 258 ? 14.835 -13.661 -59.804 1.00 82.38 258 TYR A O 1
ATOM 2103 N N . THR A 1 259 ? 16.499 -13.145 -58.390 1.00 85.25 259 THR A N 1
ATOM 2104 C CA . THR A 1 259 ? 17.122 -14.484 -58.436 1.00 85.25 259 THR A CA 1
ATOM 2105 C C . THR A 1 259 ? 16.171 -15.594 -57.984 1.00 85.25 259 THR A C 1
ATOM 2107 O O . THR A 1 259 ? 16.199 -16.678 -58.555 1.00 85.25 259 THR A O 1
ATOM 2110 N N . ARG A 1 260 ? 15.242 -15.326 -57.047 1.00 81.06 260 ARG A N 1
ATOM 2111 C CA . ARG A 1 260 ? 14.226 -16.302 -56.594 1.00 81.06 260 ARG A CA 1
ATOM 2112 C C . ARG A 1 260 ? 13.314 -16.812 -57.722 1.00 81.06 260 ARG A C 1
ATOM 2114 O O . ARG A 1 260 ? 12.729 -17.884 -57.591 1.00 81.06 260 ARG A O 1
ATOM 2121 N N . LYS A 1 261 ? 13.156 -16.046 -58.809 1.00 80.88 261 LYS A N 1
ATOM 2122 C CA . LYS A 1 261 ? 12.318 -16.412 -59.967 1.00 80.88 261 LYS A CA 1
ATOM 2123 C C . LYS A 1 261 ? 13.048 -17.307 -60.973 1.00 80.88 261 LYS A C 1
ATOM 2125 O O . LYS A 1 261 ? 12.392 -17.939 -61.797 1.00 80.88 261 LYS A O 1
ATOM 2130 N N . ILE A 1 262 ? 14.377 -17.364 -60.908 1.00 79.69 262 ILE A N 1
ATOM 2131 C CA . ILE A 1 262 ? 15.230 -18.074 -61.861 1.00 79.69 262 ILE A CA 1
ATOM 2132 C C . ILE A 1 262 ? 15.638 -19.412 -61.233 1.00 79.69 262 ILE A C 1
ATOM 2134 O O . ILE A 1 262 ? 16.258 -19.456 -60.175 1.00 79.69 262 ILE A O 1
ATOM 2138 N N . LYS A 1 263 ? 15.270 -20.527 -61.873 1.00 78.81 263 LYS A N 1
ATOM 2139 C CA . LYS A 1 263 ? 15.520 -21.889 -61.362 1.00 78.81 263 LYS A CA 1
ATOM 2140 C C . LYS A 1 263 ? 16.852 -22.481 -61.858 1.00 78.81 263 LYS A C 1
ATOM 2142 O O . LYS A 1 263 ? 16.901 -23.659 -62.193 1.00 78.81 263 LYS A O 1
ATOM 2147 N N . THR A 1 264 ? 17.909 -21.673 -61.944 1.00 84.25 264 THR A N 1
ATOM 2148 C CA . THR A 1 264 ? 19.273 -22.139 -62.258 1.00 84.25 264 THR A CA 1
ATOM 2149 C C . THR A 1 264 ? 20.084 -22.285 -60.971 1.00 84.25 264 THR A C 1
ATOM 2151 O O . THR A 1 264 ? 19.863 -21.564 -59.997 1.00 84.25 264 THR A O 1
ATOM 2154 N N . GLU A 1 265 ? 21.039 -23.215 -60.947 1.00 80.94 265 GLU A N 1
ATOM 2155 C CA . GLU A 1 265 ? 21.913 -23.428 -59.782 1.00 80.94 265 GLU A CA 1
ATOM 2156 C C . GLU A 1 265 ? 22.760 -22.181 -59.464 1.00 80.94 265 GLU A C 1
ATOM 2158 O O . GLU A 1 265 ? 22.924 -21.797 -58.304 1.00 80.94 265 GLU A O 1
ATOM 2163 N N . SER A 1 266 ? 23.229 -21.488 -60.504 1.00 82.81 266 SER A N 1
ATOM 2164 C CA . SER A 1 266 ? 24.003 -20.251 -60.375 1.00 82.81 266 SER A CA 1
ATOM 2165 C C . SER A 1 266 ? 23.150 -19.083 -59.842 1.00 82.81 266 SER A C 1
ATOM 2167 O O . SER A 1 266 ? 23.573 -18.407 -58.898 1.00 82.81 266 SER A O 1
ATOM 2169 N N . ALA A 1 267 ? 21.895 -18.920 -60.287 1.00 83.25 267 ALA A N 1
ATOM 2170 C CA . ALA A 1 267 ? 20.984 -17.936 -59.697 1.00 83.25 267 ALA A CA 1
ATOM 2171 C C . ALA A 1 267 ? 20.624 -18.267 -58.239 1.00 83.25 267 ALA A C 1
ATOM 2173 O O . ALA A 1 267 ? 20.508 -17.356 -57.420 1.00 83.25 267 ALA A O 1
ATOM 2174 N N . GLN A 1 268 ? 20.497 -19.549 -57.875 1.00 84.56 268 GLN A N 1
ATOM 2175 C CA . GLN A 1 268 ? 20.277 -19.963 -56.484 1.00 84.56 268 GLN A CA 1
ATOM 2176 C C . GLN A 1 268 ? 21.488 -19.660 -55.590 1.00 84.56 268 GLN A C 1
ATOM 2178 O O . GLN A 1 268 ? 21.315 -19.206 -54.458 1.00 84.56 268 GLN A O 1
ATOM 2183 N N . LYS A 1 269 ? 22.715 -19.849 -56.086 1.00 85.50 269 LYS A N 1
ATOM 2184 C CA . LYS A 1 269 ? 23.934 -19.455 -55.362 1.00 85.50 269 LYS A CA 1
ATOM 2185 C C . LYS A 1 269 ? 24.015 -17.939 -55.182 1.00 85.50 269 LYS A C 1
ATOM 2187 O O . LYS A 1 269 ? 24.267 -17.452 -54.079 1.00 85.50 269 LYS A O 1
ATOM 2192 N N . LEU A 1 270 ? 23.713 -17.188 -56.242 1.00 87.38 270 LEU A N 1
ATOM 2193 C CA . LEU A 1 270 ? 23.645 -15.729 -56.204 1.00 87.38 270 LEU A CA 1
ATOM 2194 C C . LEU A 1 270 ? 22.567 -15.231 -55.224 1.00 87.38 270 LEU A C 1
ATOM 2196 O O . LEU A 1 270 ? 22.810 -14.291 -54.467 1.00 87.38 270 LEU A O 1
ATOM 2200 N N . HIS A 1 271 ? 21.411 -15.902 -55.179 1.00 89.19 271 HIS A N 1
ATOM 2201 C CA . HIS A 1 271 ? 20.338 -15.638 -54.223 1.00 89.19 271 HIS A CA 1
ATOM 2202 C C . HIS A 1 271 ? 20.823 -15.770 -52.776 1.00 89.19 271 HIS A C 1
ATOM 2204 O O . HIS A 1 271 ? 20.675 -14.828 -51.994 1.00 89.19 271 HIS A O 1
ATOM 2210 N N . ARG A 1 272 ? 21.433 -16.911 -52.423 1.00 89.44 272 ARG A N 1
ATOM 2211 C CA . ARG A 1 272 ? 21.931 -17.173 -51.062 1.00 89.44 272 ARG A CA 1
ATOM 2212 C C . ARG A 1 272 ? 22.967 -16.140 -50.633 1.00 89.44 272 ARG A C 1
ATOM 2214 O O . ARG A 1 272 ? 22.830 -15.555 -49.560 1.00 89.44 272 ARG A O 1
ATOM 2221 N N . ARG A 1 273 ? 23.944 -15.840 -51.495 1.00 89.19 273 ARG A N 1
ATOM 2222 C CA . ARG A 1 273 ? 24.977 -14.829 -51.224 1.00 89.19 273 ARG A CA 1
ATOM 2223 C C . ARG A 1 273 ? 24.370 -13.441 -50.996 1.00 89.19 273 ARG A C 1
ATOM 2225 O O . ARG A 1 273 ? 24.768 -12.748 -50.063 1.00 89.19 273 ARG A O 1
ATOM 2232 N N . ALA A 1 274 ? 23.373 -13.052 -51.793 1.00 89.19 274 ALA A N 1
ATOM 2233 C CA . ALA A 1 274 ? 22.657 -11.791 -51.611 1.00 89.19 274 ALA A CA 1
ATOM 2234 C C . ALA A 1 274 ? 21.884 -11.740 -50.281 1.00 89.19 274 ALA A C 1
ATOM 2236 O O . ALA A 1 274 ? 21.940 -10.729 -49.585 1.00 89.19 274 ALA A O 1
ATOM 2237 N N . GLN A 1 275 ? 21.202 -12.822 -49.891 1.00 91.31 275 GLN A N 1
ATOM 2238 C CA . GLN A 1 275 ? 20.498 -12.893 -48.603 1.00 91.31 275 GLN A CA 1
ATOM 2239 C C . GLN A 1 275 ? 21.468 -12.820 -47.409 1.00 91.31 275 GLN A C 1
ATOM 2241 O O . GLN A 1 275 ? 21.257 -12.016 -46.504 1.00 91.31 275 GLN A O 1
ATOM 2246 N N . ILE A 1 276 ? 22.576 -13.571 -47.436 1.00 90.75 276 ILE A N 1
ATOM 2247 C CA . ILE A 1 276 ? 23.614 -13.543 -46.388 1.00 90.75 276 ILE A CA 1
ATOM 2248 C C . ILE A 1 276 ? 24.172 -12.122 -46.207 1.00 90.75 276 ILE A C 1
ATOM 2250 O O . ILE A 1 276 ? 24.263 -11.607 -45.090 1.00 90.75 276 ILE A O 1
ATOM 2254 N N . ARG A 1 277 ? 24.486 -11.435 -47.312 1.00 91.81 277 ARG A N 1
ATOM 2255 C CA . ARG A 1 277 ? 24.962 -10.045 -47.272 1.00 91.81 277 ARG A CA 1
ATOM 2256 C C . ARG A 1 277 ? 23.891 -9.079 -46.763 1.00 91.81 277 ARG A C 1
ATOM 2258 O O . ARG A 1 277 ? 24.194 -8.228 -45.929 1.00 91.81 277 ARG A O 1
ATOM 2265 N N . ALA A 1 278 ? 22.634 -9.256 -47.173 1.00 90.00 278 ALA A N 1
ATOM 2266 C CA . ALA A 1 278 ? 21.518 -8.463 -46.662 1.00 90.00 278 ALA A CA 1
ATOM 2267 C C . ALA A 1 278 ? 21.343 -8.615 -45.141 1.00 90.00 278 ALA A C 1
ATOM 2269 O O . ALA A 1 278 ? 21.117 -7.618 -44.457 1.00 90.00 278 ALA A O 1
ATOM 2270 N N . VAL A 1 279 ? 21.502 -9.825 -44.591 1.00 91.25 279 VAL A N 1
ATOM 2271 C CA . VAL A 1 279 ? 21.478 -10.068 -43.138 1.00 91.25 279 VAL A CA 1
ATOM 2272 C C . VAL A 1 279 ? 22.561 -9.265 -42.421 1.00 91.25 279 VAL A C 1
ATOM 2274 O O . VAL A 1 279 ? 22.260 -8.597 -41.431 1.00 91.25 279 VAL A O 1
ATOM 2277 N N . ARG A 1 280 ? 23.805 -9.272 -42.922 1.00 90.25 280 ARG A N 1
ATOM 2278 C CA . ARG A 1 280 ? 24.902 -8.479 -42.335 1.00 90.25 280 ARG A CA 1
ATOM 2279 C C . ARG A 1 280 ? 24.575 -6.983 -42.332 1.00 90.25 280 ARG A C 1
ATOM 2281 O O . ARG A 1 280 ? 24.806 -6.306 -41.330 1.00 90.25 280 ARG A O 1
ATOM 2288 N N . CYS A 1 281 ? 23.986 -6.474 -43.415 1.00 85.25 281 CYS A N 1
ATOM 2289 C CA . CYS A 1 281 ? 23.514 -5.092 -43.468 1.00 85.25 281 CYS A CA 1
ATOM 2290 C C . CYS A 1 281 ? 22.396 -4.833 -42.443 1.00 85.25 281 CYS A C 1
ATOM 2292 O O . CYS A 1 281 ? 22.474 -3.857 -41.702 1.00 85.25 281 CYS A O 1
ATOM 2294 N N . TYR A 1 282 ? 21.392 -5.712 -42.331 1.00 85.94 282 TYR A N 1
ATOM 2295 C CA . TYR A 1 282 ? 20.327 -5.572 -41.330 1.00 85.94 282 TYR A CA 1
ATOM 2296 C C . TYR A 1 282 ? 20.868 -5.544 -39.896 1.00 85.94 282 TYR A C 1
ATOM 2298 O O . TYR A 1 282 ? 20.415 -4.726 -39.097 1.00 85.94 282 TYR A O 1
ATOM 2306 N N . LEU A 1 283 ? 21.849 -6.391 -39.578 1.00 82.94 283 LEU A N 1
ATOM 2307 C CA . LEU A 1 283 ? 22.507 -6.416 -38.270 1.00 82.94 283 LEU A CA 1
ATOM 2308 C C . LEU A 1 283 ? 23.254 -5.111 -37.976 1.00 82.94 283 LEU A C 1
ATOM 2310 O O . LEU A 1 283 ? 23.038 -4.523 -36.918 1.00 82.94 283 LEU A O 1
ATOM 2314 N N . ARG A 1 284 ? 24.052 -4.604 -38.929 1.00 81.94 284 ARG A N 1
ATOM 2315 C CA . ARG A 1 284 ? 24.743 -3.303 -38.804 1.00 81.94 284 ARG A CA 1
ATOM 2316 C C . ARG A 1 284 ? 23.765 -2.138 -38.632 1.00 81.94 284 ARG A C 1
ATOM 2318 O O . ARG A 1 284 ? 24.075 -1.177 -37.943 1.00 81.94 284 ARG A O 1
ATOM 2325 N N . MET A 1 285 ? 22.565 -2.256 -39.199 1.00 77.25 285 MET A N 1
ATOM 2326 C CA . MET A 1 285 ? 21.473 -1.286 -39.053 1.00 77.25 285 MET A CA 1
ATOM 2327 C C . MET A 1 285 ? 20.556 -1.550 -37.845 1.00 77.25 285 MET A C 1
ATOM 2329 O O . MET A 1 285 ? 19.532 -0.884 -37.709 1.00 77.25 285 MET A O 1
ATOM 2333 N N . LYS A 1 286 ? 20.866 -2.535 -36.988 1.00 80.56 286 LYS A N 1
ATOM 2334 C CA . LYS A 1 286 ? 20.073 -2.919 -35.800 1.00 80.56 286 LYS A CA 1
ATOM 2335 C C . LYS A 1 286 ? 18.630 -3.348 -36.096 1.00 80.56 286 LYS A C 1
ATOM 2337 O O . LYS A 1 286 ? 17.745 -3.289 -35.244 1.00 80.56 286 LYS A O 1
ATOM 2342 N N . ARG A 1 287 ? 18.382 -3.834 -37.312 1.00 82.31 287 ARG A N 1
ATOM 2343 C CA . ARG A 1 287 ? 17.089 -4.343 -37.794 1.00 82.31 287 ARG A CA 1
ATOM 2344 C C . ARG A 1 287 ? 16.976 -5.844 -37.521 1.00 82.31 287 ARG A C 1
ATOM 2346 O O . ARG A 1 287 ? 16.953 -6.667 -38.436 1.00 82.31 287 ARG A O 1
ATOM 2353 N N . TYR A 1 288 ? 16.962 -6.207 -36.236 1.00 86.25 288 TYR A N 1
ATOM 2354 C CA . TYR A 1 288 ? 17.101 -7.601 -35.789 1.00 86.25 288 TYR A CA 1
ATOM 2355 C C . TYR A 1 288 ? 15.940 -8.503 -36.218 1.00 86.25 288 TYR A C 1
ATOM 2357 O O . TYR A 1 288 ? 16.155 -9.674 -36.519 1.00 86.25 288 TYR A O 1
ATOM 2365 N N . GLN A 1 289 ? 14.716 -7.967 -36.291 1.00 86.81 289 GLN A N 1
ATOM 2366 C CA . GLN A 1 289 ? 13.554 -8.728 -36.751 1.00 86.81 289 GLN A CA 1
ATOM 2367 C C . GLN A 1 289 ? 13.705 -9.138 -38.219 1.00 86.81 289 GLN A C 1
ATOM 2369 O O . GLN A 1 289 ? 13.473 -10.297 -38.561 1.00 86.81 289 GLN A O 1
ATOM 2374 N N . GLU A 1 290 ? 14.083 -8.200 -39.090 1.00 89.00 290 GLU A N 1
ATOM 2375 C CA . GLU A 1 290 ? 14.295 -8.479 -40.508 1.00 89.00 290 GLU A CA 1
ATOM 2376 C C . GLU A 1 290 ? 15.493 -9.404 -40.731 1.00 89.00 290 GLU A C 1
ATOM 2378 O O . GLU A 1 290 ? 15.373 -10.346 -41.514 1.00 89.00 290 GLU A O 1
ATOM 2383 N N . ALA A 1 291 ? 16.596 -9.197 -40.001 1.00 89.44 291 ALA A N 1
ATOM 2384 C CA . ALA A 1 291 ? 17.748 -10.098 -40.022 1.00 89.44 291 ALA A CA 1
ATOM 2385 C C . ALA A 1 291 ? 17.340 -11.537 -39.665 1.00 89.44 291 ALA A C 1
ATOM 2387 O O . ALA A 1 291 ? 17.619 -12.462 -40.424 1.00 89.44 291 ALA A O 1
ATOM 2388 N N . TRP A 1 292 ? 16.604 -11.717 -38.562 1.00 91.50 292 TRP A N 1
ATOM 2389 C CA . TRP A 1 292 ? 16.138 -13.026 -38.106 1.00 91.50 292 TRP A CA 1
ATOM 2390 C C . TRP A 1 292 ? 15.204 -13.708 -39.112 1.00 91.50 292 TRP A C 1
ATOM 2392 O O . TRP A 1 292 ? 15.366 -14.890 -39.417 1.00 91.50 292 TRP A O 1
ATOM 2402 N N . LEU A 1 293 ? 14.220 -12.978 -39.649 1.00 89.88 293 LEU A N 1
ATOM 2403 C CA . LEU A 1 293 ? 13.287 -13.534 -40.633 1.00 89.88 293 LEU A CA 1
ATOM 2404 C C . LEU A 1 293 ? 14.016 -14.004 -41.896 1.00 89.88 293 LEU A C 1
ATOM 2406 O O . LEU A 1 293 ? 13.687 -15.066 -42.421 1.00 89.88 293 LEU A O 1
ATOM 2410 N N . ASN A 1 294 ? 15.018 -13.243 -42.340 1.00 90.12 294 ASN A N 1
ATOM 2411 C CA . ASN A 1 294 ? 15.826 -13.575 -43.505 1.00 90.12 294 ASN A CA 1
ATOM 2412 C C . ASN A 1 294 ? 16.720 -14.803 -43.252 1.00 90.12 294 ASN A C 1
ATOM 2414 O O . ASN A 1 294 ? 16.709 -15.743 -44.045 1.00 90.12 294 ASN A O 1
ATOM 2418 N N . CYS A 1 295 ? 17.388 -14.865 -42.095 1.00 90.50 295 CYS A N 1
ATOM 2419 C CA . CYS A 1 295 ? 18.131 -16.048 -41.651 1.00 90.50 295 CYS A CA 1
ATOM 2420 C C . CYS A 1 295 ? 17.251 -17.297 -41.576 1.00 90.50 295 CYS A C 1
ATOM 2422 O O . CYS A 1 295 ? 17.663 -18.371 -41.998 1.00 90.50 295 C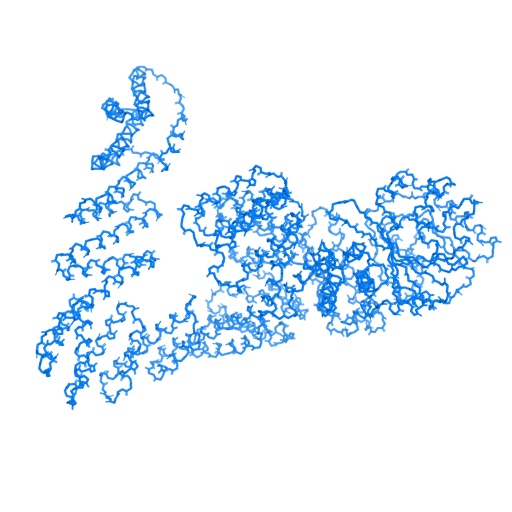YS A O 1
ATOM 2424 N N . ARG A 1 296 ? 16.018 -17.174 -41.077 1.00 89.50 296 ARG A N 1
ATOM 2425 C CA . ARG A 1 296 ? 15.082 -18.301 -41.007 1.00 89.50 296 ARG A CA 1
ATOM 2426 C C . ARG A 1 296 ? 14.696 -18.820 -42.395 1.00 89.50 296 ARG A C 1
ATOM 2428 O O . ARG A 1 296 ? 14.532 -20.025 -42.556 1.00 89.50 296 ARG A O 1
ATOM 2435 N N . GLU A 1 297 ? 14.542 -17.935 -43.384 1.00 88.31 297 GLU A N 1
ATOM 2436 C CA . GLU A 1 297 ? 14.336 -18.345 -44.781 1.00 88.31 297 GLU A CA 1
ATOM 2437 C C . GLU A 1 297 ? 15.569 -19.055 -45.345 1.00 88.31 297 GLU A C 1
ATOM 2439 O O . GLU A 1 297 ? 15.416 -20.103 -45.966 1.00 88.31 297 GLU A O 1
ATOM 2444 N N . LEU A 1 298 ? 16.773 -18.536 -45.082 1.00 88.62 298 LEU A N 1
ATOM 2445 C CA . LEU A 1 298 ? 18.029 -19.183 -45.466 1.00 88.62 298 LEU A CA 1
ATOM 2446 C C . LEU A 1 298 ? 18.158 -20.578 -44.846 1.00 88.62 298 LEU A C 1
ATOM 2448 O O . LEU A 1 298 ? 18.410 -21.537 -45.563 1.00 88.62 298 LEU A O 1
ATOM 2452 N N . LEU A 1 299 ? 17.913 -20.732 -43.543 1.00 86.50 299 LEU A N 1
ATOM 2453 C CA . LEU A 1 299 ? 18.030 -22.022 -42.857 1.00 86.50 299 LEU A CA 1
ATOM 2454 C C . LEU A 1 299 ? 17.088 -23.103 -43.409 1.00 86.50 299 LEU A C 1
ATOM 2456 O O . LEU A 1 299 ? 17.421 -24.285 -43.318 1.00 86.50 299 LEU A O 1
ATOM 2460 N N . ALA A 1 300 ? 15.950 -22.710 -43.988 1.00 86.62 300 ALA A N 1
ATOM 2461 C CA . ALA A 1 300 ? 14.978 -23.615 -44.602 1.00 86.62 300 ALA A CA 1
ATOM 2462 C C . ALA A 1 300 ? 15.343 -24.047 -46.037 1.00 86.62 300 ALA A C 1
ATOM 2464 O O . ALA A 1 300 ? 14.679 -24.923 -46.590 1.00 86.62 300 ALA A O 1
ATOM 2465 N N . MET A 1 301 ? 16.355 -23.431 -46.657 1.00 85.81 301 MET A N 1
ATOM 2466 C CA . MET A 1 301 ? 16.850 -23.826 -47.978 1.00 85.81 301 MET A CA 1
ATOM 2467 C C . MET A 1 301 ? 17.797 -25.027 -47.874 1.00 85.81 301 MET A C 1
ATOM 2469 O O . MET A 1 301 ? 18.565 -25.138 -46.918 1.00 85.81 301 MET A O 1
ATOM 2473 N N . ASP A 1 302 ? 17.780 -25.880 -48.898 1.00 83.25 302 ASP A N 1
ATOM 2474 C CA . ASP A 1 302 ? 18.663 -27.043 -49.016 1.00 83.25 302 ASP A CA 1
ATOM 2475 C C . ASP A 1 302 ? 19.993 -26.643 -49.684 1.00 83.25 302 ASP A C 1
ATOM 2477 O O . ASP A 1 302 ? 20.043 -26.394 -50.891 1.00 83.25 302 ASP A O 1
ATOM 2481 N N . PHE A 1 303 ? 21.050 -26.461 -48.882 1.00 86.44 303 PHE A N 1
ATOM 2482 C CA . PHE A 1 303 ? 22.420 -26.182 -49.339 1.00 86.44 303 PHE A CA 1
ATOM 2483 C C . PHE A 1 303 ? 23.457 -26.479 -48.240 1.00 86.44 303 PHE A C 1
ATOM 2485 O O . PHE A 1 303 ? 23.146 -26.427 -47.050 1.00 86.44 303 PHE A O 1
ATOM 2492 N N . SER A 1 304 ? 24.705 -26.751 -48.636 1.00 83.38 304 SER A N 1
ATOM 2493 C CA . SER A 1 304 ? 25.808 -27.155 -47.746 1.00 83.38 304 SER A CA 1
ATOM 2494 C C . SER A 1 304 ? 27.108 -26.383 -48.020 1.00 83.38 304 SER A C 1
ATOM 2496 O O . SER A 1 304 ? 27.255 -25.763 -49.073 1.00 83.38 304 SER A O 1
ATOM 2498 N N . GLY A 1 305 ? 28.080 -26.457 -47.102 1.00 85.94 305 GLY A N 1
ATOM 2499 C CA . GLY A 1 305 ? 29.409 -25.837 -47.237 1.00 85.94 305 GLY A CA 1
ATOM 2500 C C . GLY A 1 305 ? 29.575 -24.541 -46.433 1.00 85.94 305 GLY A C 1
ATOM 2501 O O . GLY A 1 305 ? 28.800 -24.272 -45.518 1.00 85.94 305 GLY A O 1
ATOM 2502 N N . GLU A 1 306 ? 30.581 -23.727 -46.770 1.00 85.38 306 GLU A N 1
ATOM 2503 C CA . GLU A 1 306 ? 30.920 -22.492 -46.033 1.00 85.38 306 GLU A CA 1
ATOM 2504 C C . GLU A 1 306 ? 29.762 -21.483 -45.977 1.00 85.38 306 GLU A C 1
ATOM 2506 O O . GLU A 1 306 ? 29.501 -20.901 -44.928 1.00 85.38 306 GLU A O 1
ATOM 2511 N N . GLU A 1 307 ? 29.007 -21.331 -47.073 1.00 84.00 307 GLU A N 1
ATOM 2512 C CA . GLU A 1 307 ? 27.823 -20.457 -47.121 1.00 84.00 307 GLU A CA 1
ATOM 2513 C C . GLU A 1 307 ? 26.771 -20.875 -46.080 1.00 84.00 307 GLU A C 1
ATOM 2515 O O . GLU A 1 307 ? 26.077 -20.028 -45.514 1.00 84.00 307 GLU A O 1
ATOM 2520 N N . ARG A 1 308 ? 26.634 -22.187 -45.832 1.00 88.81 308 ARG A N 1
ATOM 2521 C CA . ARG A 1 308 ? 25.671 -22.727 -44.866 1.00 88.81 308 ARG A CA 1
ATOM 2522 C C . ARG A 1 308 ? 26.130 -22.465 -43.438 1.00 88.81 308 ARG A C 1
ATOM 2524 O O . ARG A 1 308 ? 25.335 -21.966 -42.648 1.00 88.81 308 ARG A O 1
ATOM 2531 N N . ALA A 1 309 ? 27.404 -22.721 -43.147 1.00 86.88 309 ALA A N 1
ATOM 2532 C CA . ALA A 1 309 ? 27.997 -22.427 -41.844 1.00 86.88 309 ALA A CA 1
ATOM 2533 C C . ALA A 1 309 ? 27.892 -20.929 -41.499 1.00 86.88 309 ALA A C 1
ATOM 2535 O O . ALA A 1 309 ? 27.569 -20.560 -40.370 1.00 86.88 309 ALA A O 1
ATOM 2536 N N . GLU A 1 310 ? 28.089 -20.049 -42.486 1.00 89.56 310 GLU A N 1
ATOM 2537 C CA . GLU A 1 310 ? 27.921 -18.610 -42.290 1.00 89.56 310 GLU A CA 1
ATOM 2538 C C . GLU A 1 310 ? 26.460 -18.225 -41.998 1.00 89.56 310 GLU A C 1
ATOM 2540 O O . GLU A 1 310 ? 26.190 -17.435 -41.089 1.00 89.56 310 GLU A O 1
ATOM 2545 N N . ALA A 1 311 ? 25.505 -18.793 -42.742 1.00 88.88 311 ALA A N 1
ATOM 2546 C CA . ALA A 1 311 ? 24.083 -18.559 -42.509 1.00 88.88 311 ALA A CA 1
ATOM 2547 C C . ALA A 1 311 ? 23.642 -19.037 -41.114 1.00 88.88 311 ALA A C 1
ATOM 2549 O O . ALA A 1 311 ? 22.858 -18.354 -40.456 1.00 88.88 311 ALA A O 1
ATOM 2550 N N . GLU A 1 312 ? 24.170 -20.168 -40.644 1.00 91.06 312 GLU A N 1
ATOM 2551 C CA . GLU A 1 312 ? 23.930 -20.706 -39.301 1.00 91.06 312 GLU A CA 1
ATOM 2552 C C . GLU A 1 312 ? 24.471 -19.775 -38.210 1.00 91.06 312 GLU A C 1
ATOM 2554 O O . GLU A 1 312 ? 23.723 -19.389 -37.309 1.00 91.06 312 GLU A O 1
ATOM 2559 N N . HIS A 1 313 ? 25.713 -19.303 -38.346 1.00 91.00 313 HIS A N 1
ATOM 2560 C CA . HIS A 1 313 ? 26.300 -18.330 -37.422 1.00 91.00 313 HIS A CA 1
ATOM 2561 C C . HIS A 1 313 ? 25.489 -17.020 -37.361 1.00 91.00 313 HIS A C 1
ATOM 2563 O O . HIS A 1 313 ? 25.160 -16.514 -36.283 1.00 91.00 313 HIS A O 1
ATOM 2569 N N . LEU A 1 314 ? 25.108 -16.471 -38.519 1.00 91.62 314 LEU A N 1
ATOM 2570 C CA . LEU A 1 314 ? 24.282 -15.263 -38.590 1.00 91.62 314 LEU A CA 1
ATOM 2571 C C . LEU A 1 314 ? 22.872 -15.484 -38.025 1.00 91.62 314 LEU A C 1
ATOM 2573 O O . LEU A 1 314 ? 22.297 -14.566 -37.431 1.00 91.62 314 LEU A O 1
ATOM 2577 N N . ALA A 1 315 ? 22.306 -16.681 -38.181 1.00 91.06 315 ALA A N 1
ATOM 2578 C CA . ALA A 1 315 ? 21.015 -17.032 -37.606 1.00 91.06 315 ALA A CA 1
ATOM 2579 C C . ALA A 1 315 ? 21.062 -17.048 -36.076 1.00 91.06 315 ALA A C 1
ATOM 2581 O O . ALA A 1 315 ? 20.180 -16.459 -35.451 1.00 91.06 315 ALA A O 1
ATOM 2582 N N . VAL A 1 316 ? 22.107 -17.635 -35.481 1.00 92.50 316 VAL A N 1
ATOM 2583 C CA . VAL A 1 316 ? 22.325 -17.623 -34.025 1.00 92.50 316 VAL A CA 1
ATOM 2584 C C . VAL A 1 316 ? 22.423 -16.188 -33.511 1.00 92.50 316 VAL A C 1
ATOM 2586 O O . VAL A 1 316 ? 21.652 -15.797 -32.635 1.00 92.50 316 VAL A O 1
ATOM 2589 N N . HIS A 1 317 ? 23.282 -15.365 -34.118 1.00 91.44 317 HIS A N 1
ATOM 2590 C CA . HIS A 1 317 ? 23.495 -13.986 -33.677 1.00 91.44 317 HIS A CA 1
ATOM 2591 C C . HIS A 1 317 ? 22.238 -13.105 -33.829 1.00 91.44 317 HIS A C 1
ATOM 2593 O O . HIS A 1 317 ? 21.817 -12.422 -32.893 1.00 91.44 317 HIS A O 1
ATOM 2599 N N . SER A 1 318 ? 21.586 -13.142 -34.997 1.00 91.31 318 SER A N 1
ATOM 2600 C CA . SER A 1 318 ? 20.361 -12.364 -35.250 1.00 91.31 318 SER A CA 1
ATOM 2601 C C . SER A 1 318 ? 19.179 -12.825 -34.395 1.00 91.31 318 SER A C 1
ATOM 2603 O O . SER A 1 318 ? 18.426 -11.992 -33.883 1.00 91.31 318 SER A O 1
ATOM 2605 N N . GLY A 1 319 ? 19.027 -14.138 -34.202 1.00 91.81 319 GLY A N 1
ATOM 2606 C CA . GLY A 1 319 ? 17.990 -14.719 -33.361 1.00 91.81 319 GLY A CA 1
ATOM 2607 C C . GLY A 1 319 ? 18.179 -14.371 -31.885 1.00 91.81 319 GLY A C 1
ATOM 2608 O O . GLY A 1 319 ? 17.204 -13.993 -31.237 1.00 91.81 319 GLY A O 1
ATOM 2609 N N . GLN A 1 320 ? 19.414 -14.405 -31.369 1.00 91.69 320 GLN A N 1
ATOM 2610 C CA . GLN A 1 320 ? 19.738 -13.979 -30.003 1.00 91.69 320 GLN A CA 1
ATOM 2611 C C . GLN A 1 320 ? 19.334 -12.518 -29.770 1.00 91.69 320 GLN A C 1
ATOM 2613 O O . GLN A 1 320 ? 18.589 -12.225 -28.836 1.00 91.69 320 GLN A O 1
ATOM 2618 N N . LEU A 1 321 ? 19.747 -11.602 -30.653 1.00 90.62 321 LEU A N 1
ATOM 2619 C CA . LEU A 1 321 ? 19.420 -10.174 -30.539 1.00 90.62 321 LEU A CA 1
ATOM 2620 C C . LEU A 1 321 ? 17.911 -9.913 -30.625 1.00 90.62 321 LEU A C 1
ATOM 2622 O O . LEU A 1 321 ? 17.363 -9.121 -29.853 1.00 90.62 321 LEU A O 1
ATOM 2626 N N . PHE A 1 322 ? 17.213 -10.604 -31.530 1.00 91.56 322 PHE A N 1
ATOM 2627 C CA . PHE A 1 322 ? 15.765 -10.465 -31.661 1.00 91.56 322 PHE A CA 1
ATOM 2628 C C . PHE A 1 322 ? 15.011 -11.046 -30.455 1.00 91.56 322 PHE A C 1
ATOM 2630 O O . PHE A 1 322 ? 14.043 -10.439 -29.992 1.00 91.56 322 PHE A O 1
ATOM 2637 N N . ALA A 1 323 ? 15.467 -12.175 -29.904 1.00 89.62 323 ALA A N 1
ATOM 2638 C CA . ALA A 1 323 ? 14.925 -12.741 -28.673 1.00 89.62 323 ALA A CA 1
ATOM 2639 C C . ALA A 1 323 ? 15.135 -11.793 -27.480 1.00 89.62 323 ALA A C 1
ATOM 2641 O O . ALA A 1 323 ? 14.179 -11.529 -26.755 1.00 89.62 323 ALA A O 1
ATOM 2642 N N . SER A 1 324 ? 16.322 -11.198 -27.324 1.00 88.38 324 SER A N 1
ATOM 2643 C CA . SER A 1 324 ? 16.591 -10.189 -26.287 1.00 88.38 324 SER A CA 1
ATOM 2644 C C . SER A 1 324 ? 15.663 -8.979 -26.405 1.00 88.38 324 SER A C 1
ATOM 2646 O O . SER A 1 324 ? 15.093 -8.530 -25.412 1.00 88.38 324 SER A O 1
ATOM 2648 N N . MET A 1 325 ? 15.422 -8.487 -27.625 1.00 86.81 325 MET A N 1
ATOM 2649 C CA . MET A 1 325 ? 14.494 -7.378 -27.871 1.00 86.81 325 MET A CA 1
ATOM 2650 C C . MET A 1 325 ? 13.056 -7.706 -27.432 1.00 86.81 325 MET A C 1
ATOM 2652 O O . MET A 1 325 ? 12.346 -6.836 -26.931 1.00 86.81 325 MET A O 1
ATOM 2656 N N . LYS A 1 326 ? 12.629 -8.968 -27.570 1.00 84.88 326 LYS A N 1
ATOM 2657 C CA . LYS A 1 326 ? 11.314 -9.464 -27.121 1.00 84.88 326 LYS A CA 1
ATOM 2658 C C . LYS A 1 326 ? 11.183 -9.568 -25.598 1.00 84.88 326 LYS A C 1
ATOM 2660 O O . LYS A 1 326 ? 10.066 -9.725 -25.107 1.00 84.88 326 LYS A O 1
ATOM 2665 N N . LEU A 1 327 ? 12.284 -9.481 -24.852 1.00 85.56 327 LEU A N 1
ATOM 2666 C CA . LEU A 1 327 ? 12.286 -9.475 -23.386 1.00 85.56 327 LEU A CA 1
ATOM 2667 C C . LEU A 1 327 ? 12.256 -8.056 -22.791 1.00 85.56 327 LEU A C 1
ATOM 2669 O O . LEU A 1 327 ? 12.037 -7.915 -21.589 1.00 85.56 327 LEU A O 1
ATOM 2673 N N . LEU A 1 328 ? 12.424 -7.007 -23.608 1.00 79.25 328 LEU A N 1
ATOM 2674 C CA . LEU A 1 328 ? 12.449 -5.621 -23.136 1.00 79.25 328 LEU A CA 1
ATOM 2675 C C . LEU A 1 328 ? 11.088 -5.157 -22.567 1.00 79.25 328 LEU A C 1
ATOM 2677 O O . LEU A 1 328 ? 10.025 -5.598 -23.033 1.00 79.25 328 LEU A O 1
ATOM 2681 N N . PRO A 1 329 ? 11.089 -4.225 -21.592 1.00 62.38 329 PRO A N 1
ATOM 2682 C CA . PRO A 1 329 ? 9.867 -3.610 -21.075 1.00 62.38 329 PRO A CA 1
ATOM 2683 C C . PRO A 1 329 ? 9.053 -2.920 -22.184 1.00 62.38 329 PRO A C 1
ATOM 2685 O O . PRO A 1 329 ? 9.592 -2.146 -22.970 1.00 62.38 329 PRO A O 1
ATOM 2688 N N . GLY A 1 330 ? 7.746 -3.194 -22.252 1.00 56.72 330 GLY A N 1
ATOM 2689 C CA . GLY A 1 330 ? 6.815 -2.576 -23.213 1.00 56.72 330 GLY A CA 1
ATOM 2690 C C . GLY A 1 330 ? 6.595 -3.348 -24.524 1.00 56.72 330 GLY A C 1
ATOM 2691 O O . GLY A 1 330 ? 5.553 -3.173 -25.149 1.00 56.72 330 GLY A O 1
ATOM 2692 N N . ALA A 1 331 ? 7.501 -4.257 -24.903 1.00 58.34 331 ALA A N 1
ATOM 2693 C CA . ALA A 1 331 ? 7.380 -5.129 -26.085 1.00 58.34 331 ALA A CA 1
ATOM 2694 C C . ALA A 1 331 ? 7.398 -6.632 -25.726 1.00 58.34 331 ALA A C 1
ATOM 2696 O O . ALA A 1 331 ? 7.715 -7.485 -26.558 1.00 58.34 331 ALA A O 1
ATOM 2697 N N . THR A 1 332 ? 7.089 -6.942 -24.466 1.00 77.44 332 THR A N 1
ATOM 2698 C CA . THR A 1 332 ? 7.389 -8.220 -23.819 1.00 77.44 332 THR A CA 1
ATOM 2699 C C . THR A 1 332 ? 6.561 -9.390 -24.362 1.00 77.44 332 THR A C 1
ATOM 2701 O O . THR A 1 332 ? 5.340 -9.427 -24.201 1.00 77.44 332 THR A O 1
ATOM 2704 N N . ASP A 1 333 ? 7.240 -10.386 -24.931 1.00 88.69 333 ASP A N 1
ATOM 2705 C CA . ASP A 1 333 ? 6.668 -11.630 -25.460 1.00 88.69 333 ASP A CA 1
ATOM 2706 C C . ASP A 1 333 ? 7.593 -12.814 -25.125 1.00 88.69 333 ASP A C 1
ATOM 2708 O O . ASP A 1 333 ? 8.444 -13.222 -25.922 1.00 88.69 333 ASP A O 1
ATOM 2712 N N . TYR A 1 334 ? 7.446 -13.353 -23.907 1.00 90.81 334 TYR A N 1
ATOM 2713 C CA . TYR A 1 334 ? 8.288 -14.451 -23.422 1.00 90.81 334 TYR A CA 1
ATOM 2714 C C . TYR A 1 334 ? 8.157 -15.729 -24.270 1.00 90.81 334 TYR A C 1
ATOM 2716 O O . TYR A 1 334 ? 9.190 -16.276 -24.664 1.00 90.81 334 TYR A O 1
ATOM 2724 N N . PRO A 1 335 ? 6.944 -16.213 -24.621 1.00 93.38 335 PRO A N 1
ATOM 2725 C CA . PRO A 1 335 ? 6.807 -17.388 -25.480 1.00 93.38 335 PRO A CA 1
ATOM 2726 C C . PRO A 1 335 ? 7.431 -17.185 -26.867 1.00 93.38 335 PRO A C 1
ATOM 2728 O O . PRO A 1 335 ? 8.075 -18.101 -27.385 1.00 93.38 335 PRO A O 1
ATOM 2731 N N . GLY A 1 336 ? 7.287 -15.991 -27.454 1.00 91.19 336 GLY A N 1
ATOM 2732 C CA . GLY A 1 336 ? 7.913 -15.641 -28.727 1.00 91.19 336 GLY A CA 1
ATOM 2733 C C . GLY A 1 336 ? 9.439 -15.676 -28.665 1.00 91.19 336 GLY A C 1
ATOM 2734 O O . GLY A 1 336 ? 10.063 -16.291 -29.532 1.00 91.19 336 GLY A O 1
ATOM 2735 N N . ALA A 1 337 ? 10.036 -15.101 -27.615 1.00 92.31 337 ALA A N 1
ATOM 2736 C CA . ALA A 1 337 ? 11.480 -15.160 -27.379 1.00 92.31 337 ALA A CA 1
ATOM 2737 C C . ALA A 1 337 ? 11.979 -16.612 -27.275 1.00 92.31 337 ALA A C 1
ATOM 2739 O O . ALA A 1 337 ? 12.919 -16.998 -27.969 1.00 92.31 337 ALA A O 1
ATOM 2740 N N . ARG A 1 338 ? 11.296 -17.459 -26.492 1.00 96.12 338 ARG A N 1
ATOM 2741 C CA . ARG A 1 338 ? 11.659 -18.881 -26.336 1.00 96.12 338 ARG A CA 1
ATOM 2742 C C . ARG A 1 338 ? 11.567 -19.671 -27.633 1.00 96.12 338 ARG A C 1
ATOM 2744 O O . ARG A 1 338 ? 12.404 -20.532 -27.880 1.00 96.12 338 ARG A O 1
ATOM 2751 N N . LYS A 1 339 ? 10.577 -19.375 -28.479 1.00 94.56 339 LYS A N 1
ATOM 2752 C CA . LYS A 1 339 ? 10.442 -20.019 -29.791 1.00 94.56 339 LYS A CA 1
ATOM 2753 C C . LYS A 1 339 ? 11.625 -19.692 -30.704 1.00 94.56 339 LYS A C 1
ATOM 2755 O O . LYS A 1 339 ? 12.108 -20.578 -31.404 1.00 94.56 339 LYS A O 1
ATOM 2760 N N . ILE A 1 340 ? 12.094 -18.443 -30.688 1.00 92.75 340 ILE A N 1
ATOM 2761 C CA . ILE A 1 340 ? 13.288 -18.031 -31.438 1.00 92.75 340 ILE A CA 1
ATOM 2762 C C . ILE A 1 340 ? 14.508 -18.788 -30.910 1.00 92.75 340 ILE A C 1
ATOM 2764 O O . ILE A 1 340 ? 15.168 -19.465 -31.691 1.00 92.75 340 ILE A O 1
ATOM 2768 N N . LEU A 1 341 ? 14.731 -18.765 -29.590 1.00 94.44 341 LEU A N 1
ATOM 2769 C CA . LEU A 1 341 ? 15.853 -19.446 -28.934 1.00 94.44 341 LEU A CA 1
ATOM 2770 C C . LEU A 1 341 ? 15.896 -20.947 -29.246 1.00 94.44 341 LEU A C 1
ATOM 2772 O O . LEU A 1 341 ? 16.938 -21.463 -29.635 1.00 94.44 341 LEU A O 1
ATOM 2776 N N . ALA A 1 342 ? 14.755 -21.635 -29.164 1.00 93.00 342 ALA A N 1
ATOM 2777 C CA . ALA A 1 342 ? 14.653 -23.055 -29.500 1.00 93.00 342 ALA A CA 1
ATOM 2778 C C . ALA A 1 342 ? 14.978 -23.350 -30.975 1.00 93.00 342 ALA A C 1
ATOM 2780 O O . ALA A 1 342 ? 15.462 -24.432 -31.288 1.00 93.00 342 ALA A O 1
ATOM 2781 N N . THR A 1 343 ? 14.725 -22.394 -31.877 1.00 91.94 343 THR A N 1
ATOM 2782 C CA . THR A 1 343 ? 15.025 -22.545 -33.309 1.00 91.94 343 THR A CA 1
ATOM 2783 C C . THR A 1 343 ? 16.524 -22.424 -33.586 1.00 91.94 343 THR A C 1
ATOM 2785 O O . THR A 1 343 ? 17.029 -23.113 -34.463 1.00 91.94 343 THR A O 1
ATOM 2788 N N . ILE A 1 344 ? 17.234 -21.554 -32.859 1.00 93.69 344 ILE A N 1
ATOM 2789 C CA . ILE A 1 344 ? 18.666 -21.293 -33.090 1.00 93.69 344 ILE A CA 1
ATOM 2790 C 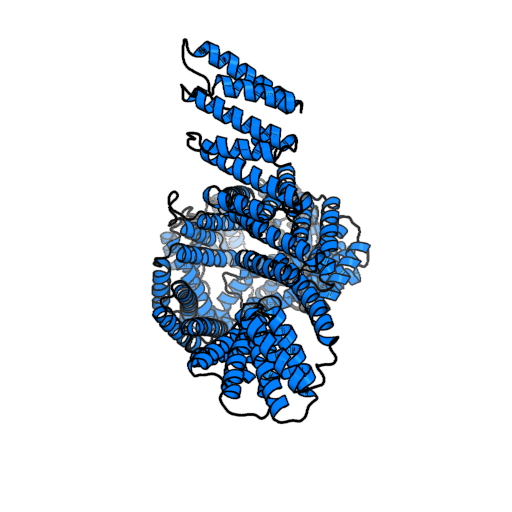C . ILE A 1 344 ? 19.606 -22.181 -32.277 1.00 93.69 344 ILE A C 1
ATOM 2792 O O . ILE A 1 344 ? 20.748 -22.362 -32.684 1.00 93.69 344 ILE A O 1
ATOM 2796 N N . MET A 1 345 ? 19.134 -22.759 -31.168 1.00 91.94 345 MET A N 1
ATOM 2797 C CA . MET A 1 345 ? 19.936 -23.609 -30.278 1.00 91.94 345 MET A CA 1
ATOM 2798 C C . MET A 1 345 ? 20.717 -24.724 -31.004 1.00 91.94 345 MET A C 1
ATOM 2800 O O . MET A 1 345 ? 21.891 -24.892 -30.693 1.00 91.94 345 MET A O 1
ATOM 2804 N N . PRO A 1 346 ? 20.146 -25.456 -31.987 1.00 91.69 346 PRO A N 1
ATOM 2805 C CA . PRO A 1 346 ? 20.866 -26.537 -32.671 1.00 91.69 346 PRO A CA 1
ATOM 2806 C C . PRO A 1 346 ? 22.062 -26.079 -33.517 1.00 91.69 346 PRO A C 1
ATOM 2808 O O . PRO A 1 346 ? 22.883 -26.908 -33.892 1.00 91.69 346 PRO A O 1
ATOM 2811 N N . TYR A 1 347 ? 22.136 -24.787 -33.847 1.00 89.50 347 TYR A N 1
ATOM 2812 C CA . TYR A 1 347 ? 23.173 -24.204 -34.703 1.00 89.50 347 TYR A CA 1
ATOM 2813 C C . TYR A 1 347 ? 24.248 -23.454 -33.906 1.00 89.50 347 TYR A C 1
ATOM 2815 O O . TYR A 1 347 ? 25.174 -22.894 -34.488 1.00 89.50 347 TYR A O 1
ATOM 2823 N N . ALA A 1 348 ? 24.105 -23.377 -32.582 1.00 89.00 348 ALA A N 1
ATOM 2824 C CA . ALA A 1 348 ? 25.014 -22.631 -31.729 1.00 89.00 348 ALA A CA 1
ATOM 2825 C C . ALA A 1 348 ? 26.312 -23.412 -31.470 1.00 89.00 348 ALA A C 1
ATOM 2827 O O . ALA A 1 348 ? 26.289 -24.625 -31.272 1.00 89.00 348 ALA A O 1
ATOM 2828 N N . SER A 1 349 ? 27.443 -22.701 -31.427 1.00 88.12 349 SER A N 1
ATOM 2829 C CA . SER A 1 349 ? 28.695 -23.235 -30.874 1.00 88.12 349 SER A CA 1
ATOM 2830 C C . SER A 1 349 ? 28.561 -23.468 -29.365 1.00 88.12 349 SER A C 1
ATOM 2832 O O . SER A 1 349 ? 27.620 -22.971 -28.751 1.00 88.12 349 SER A O 1
ATOM 2834 N N . ASP A 1 350 ? 29.514 -24.155 -28.731 1.00 81.50 350 ASP A N 1
ATOM 2835 C CA . ASP A 1 350 ? 29.478 -24.387 -27.276 1.00 81.50 350 ASP A CA 1
ATOM 2836 C C . ASP A 1 350 ? 29.379 -23.084 -26.461 1.00 81.50 350 ASP A C 1
ATOM 2838 O O . ASP A 1 350 ? 28.635 -23.013 -25.481 1.00 81.50 350 ASP A O 1
ATOM 2842 N N . GLU A 1 351 ? 30.097 -22.036 -26.874 1.00 81.62 351 GLU A N 1
ATOM 2843 C CA . GLU A 1 351 ? 30.060 -20.718 -26.229 1.00 81.62 351 GLU A CA 1
ATOM 2844 C C . GLU A 1 351 ? 28.714 -20.022 -26.460 1.00 81.62 351 GLU A C 1
ATOM 2846 O O . GLU A 1 351 ? 28.035 -19.654 -25.503 1.00 81.62 351 GLU A O 1
ATOM 2851 N N . SER A 1 352 ? 28.258 -19.936 -27.715 1.00 86.00 352 SER A N 1
ATOM 2852 C CA . SER A 1 352 ? 26.959 -19.334 -28.024 1.00 86.00 352 SER A CA 1
ATOM 2853 C C . SER A 1 352 ? 25.806 -20.115 -27.393 1.00 86.00 352 SER A C 1
ATOM 2855 O O . SER A 1 352 ? 24.831 -19.519 -26.951 1.00 86.00 352 SER A O 1
ATOM 2857 N N . SER A 1 353 ? 25.912 -21.439 -27.283 1.00 90.31 353 SER A N 1
ATOM 2858 C CA . SER A 1 353 ? 24.917 -22.278 -26.619 1.00 90.31 353 SER A CA 1
ATOM 2859 C C . SER A 1 353 ? 24.774 -21.885 -25.152 1.00 90.31 353 SER A C 1
ATOM 2861 O O . SER A 1 353 ? 23.651 -21.836 -24.656 1.00 90.31 353 SER A O 1
ATOM 2863 N N . ARG A 1 354 ? 25.869 -21.561 -24.450 1.00 91.44 354 ARG A N 1
ATOM 2864 C CA . ARG A 1 354 ? 25.791 -21.078 -23.061 1.00 91.44 354 ARG A CA 1
ATOM 2865 C C . ARG A 1 354 ? 25.037 -19.755 -22.966 1.00 91.44 354 ARG A C 1
ATOM 2867 O O . ARG A 1 354 ? 24.119 -19.642 -22.155 1.00 91.44 354 ARG A O 1
ATOM 2874 N N . ASP A 1 355 ? 25.339 -18.803 -23.844 1.00 89.69 355 ASP A N 1
ATOM 2875 C CA . ASP A 1 355 ? 24.649 -17.507 -23.886 1.00 89.69 355 ASP A CA 1
ATOM 2876 C C . ASP A 1 355 ? 23.154 -17.649 -24.198 1.00 89.69 355 ASP A C 1
ATOM 2878 O O . ASP A 1 355 ? 22.311 -16.991 -23.580 1.00 89.69 355 ASP A O 1
ATOM 2882 N N . LEU A 1 356 ? 22.799 -18.539 -25.129 1.00 94.06 356 LEU A N 1
ATOM 2883 C CA . LEU A 1 356 ? 21.404 -18.830 -25.456 1.00 94.06 356 LEU A CA 1
ATOM 2884 C C . LEU A 1 356 ? 20.666 -19.493 -24.288 1.00 94.06 356 LEU A C 1
ATOM 2886 O O . LEU A 1 356 ? 19.491 -19.190 -24.068 1.00 94.06 356 LEU A O 1
ATOM 2890 N N . GLN A 1 357 ? 21.333 -20.371 -23.532 1.00 95.88 357 GLN A N 1
ATOM 2891 C CA . GLN A 1 357 ? 20.778 -20.973 -22.317 1.00 95.88 357 GLN A CA 1
ATOM 2892 C C . GLN A 1 357 ? 20.562 -19.921 -21.222 1.00 95.88 357 GLN A C 1
ATOM 2894 O O . GLN A 1 357 ? 19.488 -19.880 -20.624 1.00 95.88 357 GLN A O 1
ATOM 2899 N N . ASN A 1 358 ? 21.503 -18.996 -21.022 1.00 93.56 358 ASN A N 1
ATOM 2900 C CA . ASN A 1 358 ? 21.326 -17.888 -20.078 1.00 93.56 358 ASN A CA 1
ATOM 2901 C C . ASN A 1 358 ? 20.162 -16.974 -20.493 1.00 93.56 358 ASN A C 1
ATOM 2903 O O . ASN A 1 358 ? 19.310 -16.631 -19.674 1.00 93.56 358 ASN A O 1
ATOM 2907 N N . LEU A 1 359 ? 20.037 -16.651 -21.784 1.00 93.81 359 LEU A N 1
ATOM 2908 C CA . LEU A 1 359 ? 18.918 -15.851 -22.292 1.00 93.81 359 LEU A CA 1
ATOM 2909 C C . LEU A 1 359 ? 17.565 -16.581 -22.171 1.00 93.81 359 LEU A C 1
ATOM 2911 O O . LEU A 1 359 ? 16.538 -15.956 -21.882 1.00 93.81 359 LEU A O 1
ATOM 2915 N N . LEU A 1 360 ? 17.555 -17.907 -22.350 1.00 96.50 360 LEU A N 1
ATOM 2916 C CA . LEU A 1 360 ? 16.392 -18.755 -22.076 1.00 96.50 360 LEU A CA 1
ATOM 2917 C C . LEU A 1 360 ? 16.018 -18.711 -20.587 1.00 96.50 360 LEU A C 1
ATOM 2919 O O . LEU A 1 360 ? 14.831 -18.593 -20.267 1.00 96.50 360 LEU A O 1
ATOM 2923 N N . GLY A 1 361 ? 17.014 -18.742 -19.699 1.00 96.19 361 GLY A N 1
ATOM 2924 C CA . GLY A 1 361 ? 16.855 -18.530 -18.262 1.00 96.19 361 GLY A CA 1
ATOM 2925 C C . GLY A 1 361 ? 16.174 -17.200 -17.954 1.00 96.19 361 GLY A C 1
ATOM 2926 O O . GLY A 1 361 ? 15.123 -17.187 -17.312 1.00 96.19 361 GLY A O 1
ATOM 2927 N N . SER A 1 362 ? 16.675 -16.103 -18.528 1.00 94.62 362 SER A N 1
ATOM 2928 C CA . SER A 1 362 ? 16.124 -14.752 -18.339 1.00 94.62 362 SER A CA 1
ATOM 2929 C C . SER A 1 362 ? 14.681 -14.627 -18.813 1.00 94.62 362 SER A C 1
ATOM 2931 O O . SER A 1 362 ? 13.867 -13.968 -18.165 1.00 94.62 362 SER A O 1
ATOM 2933 N N . SER A 1 363 ? 14.312 -15.314 -19.897 1.00 95.62 363 SER A N 1
ATOM 2934 C CA . SER A 1 363 ? 12.917 -15.378 -20.342 1.00 95.62 363 SER A CA 1
ATOM 2935 C C . SER A 1 363 ? 11.992 -15.987 -19.281 1.00 95.62 363 SER A C 1
ATOM 2937 O O . SER A 1 363 ? 10.917 -15.442 -19.019 1.00 95.62 363 SER A O 1
ATOM 2939 N N . TRP A 1 364 ? 12.396 -17.100 -18.663 1.00 97.44 364 TRP A N 1
ATOM 2940 C CA . TRP A 1 364 ? 11.614 -17.758 -17.616 1.00 97.44 364 TRP A CA 1
ATOM 2941 C C . TRP A 1 364 ? 11.633 -16.987 -16.294 1.00 97.44 364 TRP A C 1
ATOM 2943 O O . TRP A 1 364 ? 10.588 -16.868 -15.657 1.00 97.44 364 TRP A O 1
ATOM 2953 N N . TYR A 1 365 ? 12.779 -16.427 -15.901 1.00 95.94 365 TYR A N 1
ATOM 2954 C CA . TYR A 1 365 ? 12.927 -15.656 -14.666 1.00 95.94 365 TYR A CA 1
ATOM 2955 C C . TYR A 1 365 ? 12.014 -14.421 -14.658 1.00 95.94 365 TYR A C 1
ATOM 2957 O O . TYR A 1 365 ? 11.242 -14.215 -13.719 1.00 95.94 365 TYR A O 1
ATOM 2965 N N . LEU A 1 366 ? 12.015 -13.642 -15.747 1.00 93.06 366 LEU A N 1
ATOM 2966 C CA . LEU A 1 366 ? 11.161 -12.457 -15.886 1.00 93.06 366 LEU A CA 1
ATOM 2967 C C . LEU A 1 366 ? 9.663 -12.812 -15.885 1.00 93.06 366 LEU A C 1
ATOM 2969 O O . LEU A 1 366 ? 8.854 -12.110 -15.271 1.00 93.06 366 LEU A O 1
ATOM 2973 N N . GLU A 1 367 ? 9.276 -13.914 -16.536 1.00 92.75 367 GLU A N 1
ATOM 2974 C CA . GLU A 1 367 ? 7.896 -14.411 -16.490 1.00 92.75 367 GLU A CA 1
ATOM 2975 C C . GLU A 1 367 ? 7.499 -14.874 -15.079 1.00 92.75 367 GLU A C 1
ATOM 2977 O O . GLU A 1 367 ? 6.380 -14.600 -14.635 1.00 92.75 367 GLU A O 1
ATOM 2982 N N . GLY A 1 368 ? 8.423 -15.515 -14.355 1.00 90.75 368 GLY A N 1
ATOM 2983 C CA . GLY A 1 368 ? 8.266 -15.890 -12.951 1.00 90.75 368 GLY A CA 1
ATOM 2984 C C . GLY A 1 368 ? 8.001 -14.677 -12.061 1.00 90.75 368 GLY A C 1
ATOM 2985 O O . GLY A 1 368 ? 6.994 -14.652 -11.352 1.00 90.75 368 GLY A O 1
ATOM 2986 N N . GLY A 1 369 ? 8.811 -13.621 -12.184 1.00 86.69 369 GLY A N 1
ATOM 2987 C CA . GLY A 1 369 ? 8.606 -12.357 -11.464 1.00 86.69 369 GLY A CA 1
ATOM 2988 C C . GLY A 1 369 ? 7.232 -11.730 -11.734 1.00 86.69 369 GLY A C 1
ATOM 2989 O O . GLY A 1 369 ? 6.529 -11.319 -10.810 1.00 86.69 369 GLY A O 1
ATOM 2990 N N . LYS A 1 370 ? 6.764 -11.752 -12.989 1.00 86.19 370 LYS A N 1
ATOM 2991 C CA . LYS A 1 370 ? 5.409 -11.291 -13.345 1.00 86.19 370 LYS A CA 1
ATOM 2992 C C . LYS A 1 370 ? 4.303 -12.154 -12.726 1.00 86.19 370 LYS A C 1
ATOM 2994 O O . LYS A 1 370 ? 3.225 -11.637 -12.427 1.00 86.19 370 LYS A O 1
ATOM 2999 N N . CYS A 1 371 ? 4.533 -13.455 -12.558 1.00 80.06 371 CYS A N 1
ATOM 3000 C CA . CYS A 1 371 ? 3.590 -14.350 -11.886 1.00 80.06 371 CYS A CA 1
ATOM 3001 C C . CYS A 1 371 ? 3.510 -14.066 -10.382 1.00 80.06 371 CYS A C 1
ATOM 3003 O O . CYS A 1 371 ? 2.400 -14.054 -9.850 1.00 80.06 371 CYS A O 1
ATOM 3005 N N . VAL A 1 372 ? 4.637 -13.757 -9.727 1.00 73.88 372 VAL A N 1
ATOM 3006 C CA . VAL A 1 372 ? 4.671 -13.323 -8.317 1.00 73.88 372 VAL A CA 1
ATOM 3007 C C . VAL A 1 372 ? 3.827 -12.064 -8.118 1.00 73.88 372 VAL A C 1
ATOM 3009 O O . VAL A 1 372 ? 2.932 -12.062 -7.278 1.00 73.88 372 VAL A O 1
ATOM 3012 N N . LEU A 1 373 ? 4.000 -11.043 -8.968 1.00 71.69 373 LEU A N 1
ATOM 3013 C CA . LEU A 1 373 ? 3.201 -9.805 -8.915 1.00 71.69 373 LEU A CA 1
ATOM 3014 C C . LEU A 1 373 ? 1.691 -10.032 -9.110 1.00 71.69 373 LEU A C 1
ATOM 3016 O O . LEU A 1 373 ? 0.876 -9.217 -8.690 1.00 71.69 373 LEU A O 1
ATOM 3020 N N . LYS A 1 374 ? 1.302 -11.138 -9.754 1.00 71.44 374 LYS A N 1
ATOM 3021 C CA . LYS A 1 374 ? -0.099 -11.547 -9.953 1.00 71.44 374 LYS A CA 1
ATOM 3022 C C . LYS A 1 374 ? -0.591 -12.554 -8.910 1.00 71.44 374 LYS A C 1
ATOM 3024 O O . LYS A 1 374 ? -1.660 -13.126 -9.109 1.00 71.44 374 LYS A O 1
ATOM 3029 N N . MET A 1 375 ? 0.190 -12.809 -7.858 1.00 70.31 375 MET A N 1
ATOM 3030 C CA . MET A 1 375 ? -0.097 -13.798 -6.812 1.00 70.31 375 MET A CA 1
ATOM 3031 C C . MET A 1 375 ? -0.310 -15.227 -7.356 1.00 70.31 375 MET A C 1
ATOM 3033 O O . MET A 1 375 ? -1.075 -16.014 -6.807 1.00 70.31 375 MET A O 1
ATOM 3037 N N . LYS A 1 376 ? 0.364 -15.589 -8.459 1.00 79.31 376 LYS A N 1
ATOM 3038 C CA . LYS A 1 376 ? 0.304 -16.928 -9.075 1.00 79.31 376 LYS A CA 1
ATOM 3039 C C . LYS A 1 376 ? 1.517 -17.773 -8.687 1.00 79.31 376 LYS A C 1
ATOM 3041 O O . LYS A 1 376 ? 2.368 -18.078 -9.525 1.00 79.31 376 LYS A O 1
ATOM 3046 N N . THR A 1 377 ? 1.589 -18.153 -7.417 1.00 78.75 377 THR A N 1
ATOM 3047 C CA . THR A 1 377 ? 2.776 -18.767 -6.798 1.00 78.75 377 THR A CA 1
ATOM 3048 C C . THR A 1 377 ? 3.216 -20.082 -7.455 1.00 78.75 377 THR A C 1
ATOM 3050 O O . THR A 1 377 ? 4.409 -20.298 -7.638 1.00 78.75 377 THR A O 1
ATOM 3053 N N . GLU A 1 378 ? 2.293 -20.950 -7.880 1.00 82.94 378 GLU A N 1
ATOM 3054 C CA . GLU A 1 378 ? 2.648 -22.215 -8.555 1.00 82.94 378 GLU A CA 1
ATOM 3055 C C . GLU A 1 378 ? 3.254 -22.004 -9.949 1.00 82.94 378 GLU A C 1
ATOM 3057 O O . GLU A 1 378 ? 4.194 -22.693 -10.344 1.00 82.94 378 GLU A O 1
ATOM 3062 N N . GLN A 1 379 ? 2.742 -21.020 -10.693 1.00 83.94 379 GLN A N 1
ATOM 3063 C CA . GLN A 1 379 ? 3.277 -20.676 -12.011 1.00 83.94 379 GLN A CA 1
ATOM 3064 C C . GLN A 1 379 ? 4.653 -20.024 -11.878 1.00 83.94 379 GLN A C 1
ATOM 3066 O O . GLN A 1 379 ? 5.560 -20.367 -12.633 1.00 83.94 379 GLN A O 1
ATOM 3071 N N . ALA A 1 380 ? 4.824 -19.144 -10.885 1.00 88.56 380 ALA A N 1
ATOM 3072 C CA . ALA A 1 380 ? 6.119 -18.560 -10.555 1.00 88.56 380 ALA A CA 1
ATOM 3073 C C . ALA A 1 380 ? 7.153 -19.643 -10.214 1.00 88.56 380 ALA A C 1
ATOM 3075 O O . ALA A 1 380 ? 8.247 -19.634 -10.772 1.00 88.56 380 ALA A O 1
ATOM 3076 N N . ASP A 1 381 ? 6.779 -20.617 -9.380 1.00 90.44 381 ASP A N 1
ATOM 3077 C CA . ASP A 1 381 ? 7.639 -21.742 -9.008 1.00 90.44 381 ASP A CA 1
ATOM 3078 C C . ASP A 1 381 ? 8.108 -22.552 -10.226 1.00 90.44 381 ASP A C 1
ATOM 3080 O O . ASP A 1 381 ? 9.303 -22.790 -10.400 1.00 90.44 381 ASP A O 1
ATOM 3084 N N . SER A 1 382 ? 7.179 -22.917 -11.117 1.00 94.75 382 SER A N 1
ATOM 3085 C CA . SER A 1 382 ? 7.507 -23.644 -12.350 1.00 94.75 382 SER A CA 1
ATOM 3086 C C . SER A 1 382 ? 8.433 -22.840 -13.268 1.00 94.75 382 SER A C 1
ATOM 3088 O O . SER A 1 382 ? 9.370 -23.395 -13.847 1.00 94.75 382 SER A O 1
ATOM 3090 N N . CYS A 1 383 ? 8.195 -21.532 -13.399 1.00 96.19 383 CYS A N 1
ATOM 3091 C CA . CYS A 1 383 ? 9.044 -20.643 -14.186 1.00 96.19 383 CYS A CA 1
ATOM 3092 C C . CYS A 1 383 ? 10.459 -20.555 -13.604 1.00 96.19 383 CYS A C 1
ATOM 3094 O O . CYS A 1 383 ? 11.421 -20.758 -14.340 1.00 96.19 383 CYS A O 1
ATOM 3096 N N . PHE A 1 384 ? 10.611 -20.328 -12.297 1.00 97.38 384 PHE A N 1
ATOM 3097 C CA . PHE A 1 384 ? 11.932 -20.237 -11.671 1.00 97.38 384 PHE A CA 1
ATOM 3098 C C . PHE A 1 384 ? 12.698 -21.565 -11.705 1.00 97.38 384 PHE A C 1
ATOM 3100 O O . PHE A 1 384 ? 13.907 -21.557 -11.911 1.00 97.38 384 PHE A O 1
ATOM 3107 N N . GLN A 1 385 ? 12.027 -22.718 -11.609 1.00 97.12 385 GLN A N 1
ATOM 3108 C CA . GLN A 1 385 ? 12.687 -24.018 -11.804 1.00 97.12 385 GLN A CA 1
ATOM 3109 C C . GLN A 1 385 ? 13.264 -24.170 -13.217 1.00 97.12 385 GLN A C 1
ATOM 3111 O O . GLN A 1 385 ? 14.402 -24.611 -13.376 1.00 97.12 385 GLN A O 1
ATOM 3116 N N . LYS A 1 386 ? 12.506 -23.773 -14.247 1.00 97.69 386 LYS A N 1
ATOM 3117 C CA . LYS A 1 386 ? 12.984 -23.786 -15.640 1.00 97.69 386 LYS A CA 1
ATOM 3118 C C . LYS A 1 386 ? 14.103 -22.774 -15.869 1.00 97.69 386 LYS A C 1
ATOM 3120 O O . LYS A 1 386 ? 15.051 -23.081 -16.585 1.00 97.69 386 LYS A O 1
ATOM 3125 N N . ALA A 1 387 ? 14.008 -21.598 -15.247 1.00 97.88 387 ALA A N 1
ATOM 3126 C CA . ALA A 1 387 ? 15.060 -20.590 -15.293 1.00 97.88 387 ALA A CA 1
ATOM 3127 C C . ALA A 1 387 ? 16.364 -21.134 -14.699 1.00 97.88 387 ALA A C 1
ATOM 3129 O O . ALA A 1 387 ? 17.401 -21.080 -15.352 1.00 97.88 387 ALA A O 1
ATOM 3130 N N . LEU A 1 388 ? 16.294 -21.757 -13.518 1.00 97.81 388 LEU A N 1
ATOM 3131 C CA . LEU A 1 388 ? 17.450 -22.348 -12.848 1.00 97.81 388 LEU A CA 1
ATOM 3132 C C . LEU A 1 388 ? 18.113 -23.435 -13.701 1.00 97.81 388 LEU A C 1
ATOM 3134 O O . LEU A 1 388 ? 19.332 -23.444 -13.830 1.00 97.81 388 LEU A O 1
ATOM 3138 N N . GLN A 1 389 ? 17.329 -24.326 -14.313 1.00 97.50 389 GLN A N 1
ATOM 3139 C CA . GLN A 1 389 ? 17.862 -25.352 -15.219 1.00 97.50 389 GLN A CA 1
ATOM 3140 C C . GLN A 1 389 ? 18.619 -24.736 -16.401 1.00 97.50 389 GLN A C 1
ATOM 3142 O O . GLN A 1 389 ? 19.706 -25.200 -16.742 1.00 97.50 389 GLN A O 1
ATOM 3147 N N . ALA A 1 390 ? 18.066 -23.678 -16.997 1.00 96.44 390 ALA A N 1
ATOM 3148 C CA . ALA A 1 390 ? 18.691 -22.985 -18.115 1.00 96.44 390 ALA A CA 1
ATOM 3149 C C . ALA A 1 390 ? 19.975 -22.247 -17.688 1.00 96.44 390 ALA A C 1
ATOM 3151 O O . ALA A 1 390 ? 20.999 -22.391 -18.347 1.00 96.44 390 ALA A O 1
ATOM 3152 N N . TYR A 1 391 ? 19.981 -21.552 -16.546 1.00 97.50 391 TYR A N 1
ATOM 3153 C CA . TYR A 1 391 ? 21.192 -20.895 -16.036 1.00 97.50 391 TYR A CA 1
ATOM 3154 C C . TYR A 1 391 ? 22.280 -21.880 -15.593 1.00 97.50 391 TYR A C 1
ATOM 3156 O O . TYR A 1 391 ? 23.462 -21.572 -15.721 1.00 97.50 391 TYR A O 1
ATOM 3164 N N . ILE A 1 392 ? 21.918 -23.075 -15.109 1.00 96.38 392 ILE A N 1
ATOM 3165 C CA . ILE A 1 392 ? 22.885 -24.158 -14.858 1.00 96.38 392 ILE A CA 1
ATOM 3166 C C . ILE A 1 392 ? 23.516 -24.613 -16.176 1.00 96.38 392 ILE A C 1
ATOM 3168 O O . ILE A 1 392 ? 24.735 -24.746 -16.252 1.00 96.38 392 ILE A O 1
ATOM 3172 N N . ALA A 1 393 ? 22.708 -24.813 -17.222 1.00 94.06 393 ALA A N 1
ATOM 3173 C CA . ALA A 1 393 ? 23.205 -25.194 -18.543 1.00 94.06 393 ALA A CA 1
ATOM 3174 C C . ALA A 1 393 ? 24.071 -24.097 -19.192 1.00 94.06 393 ALA A C 1
ATOM 3176 O O . ALA A 1 393 ? 25.030 -24.412 -19.895 1.00 94.06 393 ALA A O 1
ATOM 3177 N N . GLY A 1 394 ? 23.753 -22.822 -18.952 1.00 92.88 394 GLY A N 1
ATOM 3178 C CA . GLY A 1 394 ? 24.513 -21.676 -19.456 1.00 92.88 394 GLY A CA 1
ATOM 3179 C C . GLY A 1 394 ? 25.684 -21.230 -18.574 1.00 92.88 394 GLY A C 1
ATOM 3180 O O . GLY A 1 394 ? 26.534 -20.468 -19.028 1.00 92.88 394 GLY A O 1
ATOM 3181 N N . GLY A 1 395 ? 25.782 -21.729 -17.340 1.00 93.06 395 GLY A N 1
ATOM 3182 C CA . GLY A 1 395 ? 26.889 -21.448 -16.424 1.00 93.06 395 GLY A CA 1
ATOM 3183 C C . GLY A 1 395 ? 26.847 -20.081 -15.728 1.00 93.06 395 GLY A C 1
ATOM 3184 O O . GLY A 1 395 ? 27.849 -19.696 -15.128 1.00 93.06 395 GLY A O 1
ATOM 3185 N N . ASP A 1 396 ? 25.726 -19.352 -15.765 1.00 93.50 396 ASP A N 1
ATOM 3186 C CA . ASP A 1 396 ? 25.597 -18.055 -15.083 1.00 93.50 396 ASP A CA 1
ATOM 3187 C C . ASP A 1 396 ? 25.357 -18.233 -13.575 1.00 93.50 396 ASP A C 1
ATOM 3189 O O . ASP A 1 396 ? 24.231 -18.408 -13.107 1.00 93.50 396 ASP A O 1
ATOM 3193 N N . LEU A 1 397 ? 26.440 -18.217 -12.797 1.00 96.06 397 LEU A N 1
ATOM 3194 C CA . LEU A 1 397 ? 26.394 -18.440 -11.349 1.00 96.06 397 LEU A CA 1
ATOM 3195 C C . LEU A 1 397 ? 25.611 -17.353 -10.595 1.00 96.06 397 LEU A C 1
ATOM 3197 O O . LEU A 1 397 ? 25.000 -17.651 -9.563 1.00 96.06 397 LEU A O 1
ATOM 3201 N N . LYS A 1 398 ? 25.617 -16.108 -11.092 1.00 95.31 398 LYS A N 1
ATOM 3202 C CA . LYS A 1 398 ? 24.909 -14.992 -10.455 1.00 95.31 398 LYS A CA 1
ATOM 3203 C C . LYS A 1 398 ? 23.404 -15.188 -10.600 1.00 95.31 398 LYS A C 1
ATOM 3205 O O . LYS A 1 398 ? 22.689 -15.179 -9.597 1.00 95.31 398 LYS A O 1
ATOM 3210 N N . GLU A 1 399 ? 22.937 -15.453 -11.815 1.00 96.00 399 GLU A N 1
ATOM 3211 C CA . GLU A 1 399 ? 21.511 -15.668 -12.075 1.00 96.00 399 GLU A CA 1
ATOM 3212 C C . GLU A 1 399 ? 20.995 -16.991 -11.484 1.00 96.00 399 GLU A C 1
ATOM 3214 O O . GLU A 1 399 ? 19.852 -17.068 -11.018 1.00 96.00 399 GLU A O 1
ATOM 3219 N N . GLN A 1 400 ? 21.844 -18.025 -11.390 1.00 97.44 400 GLN A N 1
ATOM 3220 C CA . GLN A 1 400 ? 21.538 -19.236 -10.614 1.00 97.44 400 GLN A CA 1
ATOM 3221 C C . GLN A 1 400 ? 21.263 -18.905 -9.143 1.00 97.44 400 GLN A C 1
ATOM 3223 O O . GLN A 1 400 ? 20.249 -19.339 -8.594 1.00 97.44 400 GLN A O 1
ATOM 3228 N N . SER A 1 401 ? 22.145 -18.128 -8.510 1.00 97.25 401 SER A N 1
ATOM 3229 C CA . SER A 1 401 ? 22.001 -17.711 -7.113 1.00 97.25 401 SER A CA 1
ATOM 3230 C C . SER A 1 401 ? 20.731 -16.885 -6.890 1.00 97.25 401 SER A C 1
ATOM 3232 O O . SER A 1 401 ? 19.931 -17.201 -6.008 1.00 97.25 401 SER A O 1
ATOM 3234 N N . GLN A 1 402 ? 20.482 -15.897 -7.753 1.00 96.56 402 GLN A N 1
ATOM 3235 C CA . GLN A 1 402 ? 19.274 -15.073 -7.708 1.00 96.56 402 GLN A CA 1
ATOM 3236 C C . GLN A 1 402 ? 17.996 -15.916 -7.866 1.00 96.56 402 GLN A C 1
ATOM 3238 O O . GLN A 1 402 ? 17.007 -15.705 -7.162 1.00 96.56 402 GLN A O 1
ATOM 3243 N N . THR A 1 403 ? 18.005 -16.902 -8.765 1.00 97.06 403 THR A N 1
ATOM 3244 C CA . THR A 1 403 ? 16.858 -17.795 -8.977 1.00 97.06 403 THR A CA 1
ATOM 3245 C C . THR A 1 403 ? 16.637 -18.734 -7.787 1.00 97.06 403 THR A C 1
ATOM 3247 O O . THR A 1 403 ? 15.494 -18.975 -7.394 1.00 97.06 403 THR A O 1
ATOM 3250 N N . LEU A 1 404 ? 17.714 -19.242 -7.176 1.00 97.75 404 LEU A N 1
ATOM 3251 C CA . LEU A 1 404 ? 17.649 -20.055 -5.958 1.00 97.75 404 LEU A CA 1
ATOM 3252 C C . LEU A 1 404 ? 17.081 -19.268 -4.774 1.00 97.75 404 LEU A C 1
ATOM 3254 O O . LEU A 1 404 ? 16.259 -19.818 -4.043 1.00 97.75 404 LEU A O 1
ATOM 3258 N N . LEU A 1 405 ? 17.450 -17.991 -4.627 1.00 96.50 405 LEU A N 1
ATOM 3259 C CA . LEU A 1 405 ? 16.855 -17.084 -3.644 1.00 96.50 405 LEU A CA 1
ATOM 3260 C C . LEU A 1 405 ? 15.329 -17.002 -3.818 1.00 96.50 405 LEU A C 1
ATOM 3262 O O . LEU A 1 405 ? 14.595 -17.281 -2.873 1.00 96.50 405 LEU A O 1
ATOM 3266 N N . ARG A 1 406 ? 14.837 -16.747 -5.042 1.00 95.88 406 ARG A N 1
ATOM 3267 C CA . ARG A 1 406 ? 13.387 -16.695 -5.333 1.00 95.88 406 ARG A CA 1
ATOM 3268 C C . ARG A 1 406 ? 12.666 -18.014 -5.055 1.00 95.88 406 ARG A C 1
ATOM 3270 O O . ARG A 1 406 ? 11.551 -18.020 -4.537 1.00 95.88 406 ARG A O 1
ATOM 3277 N N . LEU A 1 407 ? 13.283 -19.150 -5.377 1.00 95.69 407 LEU A N 1
ATOM 3278 C CA . LEU A 1 407 ? 12.724 -20.462 -5.034 1.00 95.69 407 LEU A CA 1
ATOM 3279 C C . LEU A 1 407 ? 12.706 -20.687 -3.513 1.00 95.69 407 LEU A C 1
ATOM 3281 O O . LEU A 1 407 ? 11.729 -21.230 -2.995 1.00 95.69 407 LEU A O 1
ATOM 3285 N N . GLY A 1 408 ? 13.747 -20.246 -2.801 1.00 93.56 408 GLY A N 1
ATOM 3286 C CA . GLY A 1 408 ? 13.838 -20.273 -1.340 1.00 93.56 408 GLY A CA 1
ATOM 3287 C C . GLY A 1 408 ? 12.726 -19.462 -0.672 1.00 93.56 408 GLY A C 1
ATOM 3288 O O . GLY A 1 408 ? 12.026 -19.996 0.188 1.00 93.56 408 GLY A O 1
ATOM 3289 N N . GLU A 1 409 ? 12.486 -18.233 -1.141 1.00 88.44 409 GLU A N 1
ATOM 3290 C CA . GLU A 1 409 ? 11.373 -17.367 -0.717 1.00 88.44 409 GLU A CA 1
ATOM 3291 C C . GLU A 1 409 ? 10.022 -18.091 -0.844 1.00 88.44 409 GLU A C 1
ATOM 3293 O O . GLU A 1 409 ? 9.251 -18.168 0.116 1.00 88.44 409 GLU A O 1
ATOM 3298 N N . ILE A 1 410 ? 9.750 -18.692 -2.011 1.00 85.75 410 ILE A N 1
ATOM 3299 C CA . ILE A 1 410 ? 8.502 -19.429 -2.266 1.00 85.75 410 ILE A CA 1
ATOM 3300 C C . ILE A 1 410 ? 8.365 -20.630 -1.320 1.00 85.75 410 ILE A C 1
ATOM 3302 O O . ILE A 1 410 ? 7.276 -20.888 -0.806 1.00 85.75 410 ILE A O 1
ATOM 3306 N N . ARG A 1 411 ? 9.441 -21.394 -1.085 1.00 90.12 411 ARG A N 1
ATOM 3307 C CA . ARG A 1 411 ? 9.409 -22.548 -0.165 1.00 90.12 411 ARG A CA 1
ATOM 3308 C C . ARG A 1 411 ? 9.177 -22.111 1.280 1.00 90.12 411 ARG A C 1
ATOM 3310 O O . ARG A 1 411 ? 8.354 -22.729 1.954 1.00 90.12 411 ARG A O 1
ATOM 3317 N N . ARG A 1 412 ? 9.816 -21.024 1.728 1.00 85.00 412 ARG A N 1
ATOM 3318 C CA . ARG A 1 412 ? 9.608 -20.437 3.061 1.00 85.00 412 ARG A CA 1
ATOM 3319 C C . ARG A 1 412 ? 8.147 -20.034 3.262 1.00 85.00 412 ARG A C 1
ATOM 3321 O O . ARG A 1 412 ? 7.524 -20.453 4.235 1.00 85.00 412 ARG A O 1
ATOM 3328 N N . GLN A 1 413 ? 7.574 -19.310 2.298 1.00 74.06 413 GLN A N 1
ATOM 3329 C CA . GLN A 1 413 ? 6.167 -18.888 2.321 1.00 74.06 413 GLN A CA 1
ATOM 3330 C C . GLN A 1 413 ? 5.181 -20.068 2.349 1.00 74.06 413 GLN A C 1
ATOM 3332 O O . GLN A 1 413 ? 4.116 -19.960 2.950 1.00 74.06 413 GLN A O 1
ATOM 3337 N N . LYS A 1 414 ? 5.534 -21.209 1.744 1.00 74.88 414 LYS A N 1
ATOM 3338 C CA . LYS A 1 414 ? 4.745 -22.453 1.807 1.00 74.88 414 LYS A CA 1
ATOM 3339 C C . LYS A 1 414 ? 4.907 -23.236 3.119 1.00 74.88 414 LYS A C 1
ATOM 3341 O O . LYS A 1 414 ? 4.236 -24.248 3.295 1.00 74.88 414 LYS A O 1
ATOM 3346 N N . GLY A 1 415 ? 5.798 -22.814 4.017 1.00 68.06 415 GLY A N 1
ATOM 3347 C CA . GLY A 1 415 ? 6.136 -23.553 5.238 1.00 68.06 415 GLY A CA 1
ATOM 3348 C C . GLY A 1 415 ? 7.102 -24.725 5.023 1.00 68.06 415 GLY A C 1
ATOM 3349 O O . GLY A 1 415 ? 7.328 -25.511 5.937 1.00 68.06 415 GLY A O 1
ATOM 3350 N N . GLU A 1 416 ? 7.710 -24.855 3.839 1.00 80.81 416 GLU A N 1
ATOM 3351 C CA . GLU A 1 416 ? 8.653 -25.929 3.495 1.00 80.81 416 GLU A CA 1
ATOM 3352 C C . GLU A 1 416 ? 10.083 -25.576 3.949 1.00 80.81 416 GLU A C 1
ATOM 3354 O O . GLU A 1 416 ? 11.000 -25.435 3.136 1.00 80.81 416 GLU A O 1
ATOM 3359 N N . ALA A 1 417 ? 10.272 -25.405 5.259 1.00 77.44 417 ALA A N 1
ATOM 3360 C CA . ALA A 1 417 ? 11.458 -24.772 5.836 1.00 77.44 417 ALA A CA 1
ATOM 3361 C C . ALA A 1 417 ? 12.791 -25.461 5.478 1.00 77.44 417 ALA A C 1
ATOM 3363 O O . ALA A 1 417 ? 13.742 -24.793 5.082 1.00 77.44 417 ALA A O 1
ATOM 3364 N N . GLN A 1 418 ? 12.847 -26.797 5.515 1.00 83.62 418 GLN A N 1
ATOM 3365 C CA . GLN A 1 418 ? 14.063 -27.549 5.175 1.00 83.62 418 GLN A CA 1
ATOM 3366 C C . GLN A 1 418 ? 14.481 -27.348 3.710 1.00 83.62 418 GLN A C 1
ATOM 3368 O O . GLN A 1 418 ? 15.650 -27.116 3.415 1.00 83.62 418 GLN A O 1
ATOM 3373 N N . LYS A 1 419 ? 13.519 -27.356 2.778 1.00 88.81 419 LYS A N 1
ATOM 3374 C CA . LYS A 1 419 ? 13.812 -27.098 1.360 1.00 88.81 419 LYS A CA 1
ATOM 3375 C C . LYS A 1 419 ? 14.223 -25.649 1.125 1.00 88.81 419 LYS A C 1
ATOM 3377 O O . LYS A 1 419 ? 15.075 -25.393 0.280 1.00 88.81 419 LYS A O 1
ATOM 3382 N N . ALA A 1 420 ? 13.614 -24.704 1.844 1.00 90.62 420 ALA A N 1
ATOM 3383 C CA . ALA A 1 420 ? 14.021 -23.304 1.790 1.00 90.62 420 ALA A CA 1
ATOM 3384 C C . ALA A 1 420 ? 15.478 -23.146 2.247 1.00 90.62 420 ALA A C 1
ATOM 3386 O O . ALA A 1 420 ? 16.260 -22.508 1.549 1.00 90.62 420 ALA A O 1
ATOM 3387 N N . GLN A 1 421 ? 15.861 -23.804 3.344 1.00 91.44 421 GLN A N 1
ATOM 3388 C CA . GLN A 1 421 ? 17.226 -23.788 3.866 1.00 91.44 421 GLN A CA 1
ATOM 3389 C C . GLN A 1 421 ? 18.234 -24.314 2.838 1.00 91.44 421 GLN A C 1
ATOM 3391 O O . GLN A 1 421 ? 19.198 -23.624 2.516 1.00 91.44 421 GLN A O 1
ATOM 3396 N N . GLU A 1 422 ? 17.972 -25.481 2.243 1.00 95.06 422 GLU A N 1
ATOM 3397 C CA . GLU A 1 422 ? 18.847 -26.067 1.219 1.00 95.06 422 GLU A CA 1
ATOM 3398 C C . GLU A 1 422 ? 19.041 -25.151 -0.001 1.00 95.06 422 GLU A C 1
ATOM 3400 O O . GLU A 1 422 ? 20.136 -25.072 -0.566 1.00 95.06 422 GLU A O 1
ATOM 3405 N N . LEU A 1 423 ? 17.976 -24.473 -0.443 1.00 96.88 423 LEU A N 1
ATOM 3406 C CA . LEU A 1 423 ? 18.031 -23.549 -1.578 1.00 96.88 423 LEU A CA 1
ATOM 3407 C C . LEU A 1 423 ? 18.810 -22.276 -1.229 1.00 96.88 423 LEU A C 1
ATOM 3409 O O . LEU A 1 423 ? 19.656 -21.851 -2.018 1.00 96.88 423 LEU A O 1
ATOM 3413 N N . LEU A 1 424 ? 18.565 -21.698 -0.051 1.00 96.19 424 LEU A N 1
ATOM 3414 C CA . LEU A 1 424 ? 19.233 -20.479 0.405 1.00 96.19 424 LEU A CA 1
ATOM 3415 C C . LEU A 1 424 ? 20.718 -20.712 0.706 1.00 96.19 424 LEU A C 1
ATOM 3417 O O . LEU A 1 424 ? 21.542 -19.870 0.365 1.00 96.19 424 LEU A O 1
ATOM 3421 N N . GLU A 1 425 ? 21.104 -21.870 1.245 1.00 95.44 425 GLU A N 1
ATOM 3422 C CA . GLU A 1 425 ? 22.518 -22.219 1.434 1.00 95.44 425 GLU A CA 1
ATOM 3423 C C . GLU A 1 425 ? 23.263 -22.351 0.098 1.00 95.44 425 GLU A C 1
ATOM 3425 O O . GLU A 1 425 ? 24.398 -21.876 -0.034 1.00 95.44 425 GLU A O 1
ATOM 3430 N N . LYS A 1 426 ? 22.618 -22.942 -0.920 1.00 96.81 426 LYS A N 1
ATOM 3431 C CA . LYS A 1 426 ? 23.160 -22.993 -2.288 1.00 96.81 426 LYS A CA 1
ATOM 3432 C C . LYS A 1 426 ? 23.288 -21.592 -2.884 1.00 96.81 426 LYS A C 1
ATOM 3434 O O . LYS A 1 426 ? 24.345 -21.279 -3.430 1.00 96.81 426 LYS A O 1
ATOM 3439 N N . ALA A 1 427 ? 22.265 -20.747 -2.734 1.00 97.25 427 ALA A N 1
ATOM 3440 C CA . ALA A 1 427 ? 22.309 -19.351 -3.170 1.00 97.25 427 ALA A CA 1
ATOM 3441 C C . ALA A 1 427 ? 23.457 -18.594 -2.481 1.00 97.25 427 ALA A C 1
ATOM 3443 O O . ALA A 1 427 ? 24.291 -17.990 -3.147 1.00 97.25 427 ALA A O 1
ATOM 3444 N N . ARG A 1 428 ? 23.596 -18.722 -1.155 1.00 95.62 428 ARG A N 1
ATOM 3445 C CA . ARG A 1 428 ? 24.662 -18.081 -0.370 1.00 95.62 428 ARG A CA 1
ATOM 3446 C C . ARG A 1 428 ? 26.047 -18.485 -0.866 1.00 95.62 428 ARG A C 1
ATOM 3448 O O . ARG A 1 428 ? 26.917 -17.632 -1.033 1.00 95.62 428 ARG A O 1
ATOM 3455 N N . LYS A 1 429 ? 26.256 -19.780 -1.127 1.00 96.31 429 LYS A N 1
ATOM 3456 C CA . LYS A 1 429 ? 27.526 -20.297 -1.654 1.00 96.31 429 LYS A CA 1
ATOM 3457 C C . LYS A 1 429 ? 27.855 -19.695 -3.020 1.00 96.31 429 LYS A C 1
ATOM 3459 O O . LYS A 1 429 ? 28.992 -19.281 -3.227 1.00 96.31 429 LYS A O 1
ATOM 3464 N N . LEU A 1 430 ? 26.881 -19.628 -3.927 1.00 95.69 430 LEU A N 1
ATOM 3465 C CA . LEU A 1 430 ? 27.071 -19.029 -5.248 1.00 95.69 430 LEU A CA 1
ATOM 3466 C C . LEU A 1 430 ? 27.305 -17.513 -5.162 1.00 95.69 430 LEU A C 1
ATOM 3468 O O . LEU A 1 430 ? 28.229 -17.020 -5.798 1.00 95.69 430 LEU A O 1
ATOM 3472 N N . ALA A 1 431 ? 26.550 -16.790 -4.328 1.00 93.44 431 ALA A N 1
ATOM 3473 C CA . ALA A 1 431 ? 26.728 -15.353 -4.091 1.00 93.44 431 ALA A CA 1
ATOM 3474 C C . ALA A 1 431 ? 28.150 -15.016 -3.602 1.00 93.44 431 ALA A C 1
ATOM 3476 O O . ALA A 1 431 ? 28.775 -14.075 -4.090 1.00 93.44 431 ALA A O 1
ATOM 3477 N N . LEU A 1 432 ? 28.696 -15.833 -2.692 1.00 92.31 432 LEU A N 1
ATOM 3478 C CA . LEU A 1 432 ? 30.085 -15.722 -2.237 1.00 92.31 432 LEU A CA 1
ATOM 3479 C C . LEU A 1 432 ? 31.093 -16.004 -3.359 1.00 92.31 432 LEU A C 1
ATOM 3481 O O . LEU A 1 432 ? 32.105 -15.315 -3.449 1.00 92.31 432 LEU A O 1
ATOM 3485 N N . GLN A 1 433 ? 30.826 -16.993 -4.220 1.00 94.56 433 GLN A N 1
ATOM 3486 C CA . GLN A 1 433 ? 31.701 -17.324 -5.352 1.00 94.56 433 GLN A CA 1
ATOM 3487 C C . GLN A 1 433 ? 31.778 -16.198 -6.387 1.00 94.56 433 GLN A C 1
ATOM 3489 O O . GLN A 1 433 ? 32.856 -15.946 -6.918 1.00 94.56 433 GLN A O 1
ATOM 3494 N N . VAL A 1 434 ? 30.663 -15.512 -6.659 1.00 93.94 434 VAL A N 1
ATOM 3495 C CA . VAL A 1 434 ? 30.629 -14.370 -7.592 1.00 93.94 434 VAL A CA 1
ATOM 3496 C C . VAL A 1 434 ? 31.044 -13.043 -6.946 1.00 93.94 434 VAL A C 1
ATOM 3498 O O . VAL A 1 434 ? 31.164 -12.042 -7.647 1.00 93.94 434 VAL A O 1
ATOM 3501 N N . ASN A 1 435 ? 31.293 -13.032 -5.630 1.00 89.88 435 ASN A N 1
ATOM 3502 C CA . ASN A 1 435 ? 31.654 -11.851 -4.841 1.00 89.88 435 ASN A CA 1
ATOM 3503 C C . ASN A 1 435 ? 30.640 -10.690 -4.968 1.00 89.88 435 ASN A C 1
ATOM 3505 O O . ASN A 1 435 ? 31.018 -9.517 -4.998 1.00 89.88 435 ASN A O 1
ATOM 3509 N N . ASP A 1 436 ? 29.347 -11.019 -5.042 1.00 88.06 436 ASP A N 1
ATOM 3510 C CA . ASP A 1 436 ? 28.254 -10.046 -5.149 1.00 88.06 436 ASP A CA 1
ATOM 3511 C C . ASP A 1 436 ? 27.678 -9.754 -3.754 1.00 88.06 436 ASP A C 1
ATOM 3513 O O . ASP A 1 436 ? 27.002 -10.586 -3.144 1.00 88.06 436 ASP A O 1
ATOM 3517 N N . SER A 1 437 ? 28.005 -8.575 -3.217 1.00 85.81 437 SER A N 1
ATOM 3518 C CA . SER A 1 437 ? 27.635 -8.189 -1.848 1.00 85.81 437 SER A CA 1
ATOM 3519 C C . SER A 1 437 ? 26.149 -7.856 -1.692 1.00 85.81 437 SER A C 1
ATOM 3521 O O . SER A 1 437 ? 25.608 -8.064 -0.607 1.00 85.81 437 SER A O 1
ATOM 3523 N N . GLU A 1 438 ? 25.496 -7.370 -2.750 1.00 87.44 438 GLU A N 1
ATOM 3524 C CA . GLU A 1 438 ? 24.060 -7.062 -2.758 1.00 87.44 438 GLU A CA 1
ATOM 3525 C C . GLU A 1 438 ? 23.258 -8.363 -2.729 1.00 87.44 438 GLU A C 1
ATOM 3527 O O . GLU A 1 438 ? 22.462 -8.587 -1.817 1.00 87.44 438 GLU A O 1
ATOM 3532 N N . LEU A 1 439 ? 23.580 -9.290 -3.636 1.00 88.75 439 LEU A N 1
ATOM 3533 C CA . LEU A 1 439 ? 22.951 -10.607 -3.669 1.00 88.75 439 LEU A CA 1
ATOM 3534 C C . LEU A 1 439 ? 23.195 -11.395 -2.377 1.00 88.75 439 LEU A C 1
ATOM 3536 O O . LEU A 1 439 ? 22.291 -12.057 -1.867 1.00 88.75 439 LEU A O 1
ATOM 3540 N N . LEU A 1 440 ? 24.407 -11.323 -1.817 1.00 91.19 440 LEU A N 1
ATOM 3541 C CA . LEU A 1 440 ? 24.695 -11.950 -0.531 1.00 91.19 440 LEU A CA 1
ATOM 3542 C C . LEU A 1 440 ? 23.839 -11.347 0.590 1.00 91.19 440 LEU A C 1
ATOM 3544 O O . LEU A 1 440 ? 23.328 -12.099 1.416 1.00 91.19 440 LEU A O 1
ATOM 3548 N N . ALA A 1 441 ? 23.668 -10.023 0.629 1.00 87.75 441 ALA A N 1
ATOM 3549 C CA . ALA A 1 441 ? 22.813 -9.373 1.617 1.00 87.75 441 ALA A CA 1
ATOM 3550 C C . ALA A 1 441 ? 21.352 -9.833 1.488 1.00 87.75 441 ALA A C 1
ATOM 3552 O O . ALA A 1 441 ? 20.744 -10.179 2.501 1.00 87.75 441 ALA A O 1
ATOM 3553 N N . ASP A 1 442 ? 20.815 -9.925 0.271 1.00 88.44 442 ASP A N 1
ATOM 3554 C CA . ASP A 1 442 ? 19.448 -10.402 0.032 1.00 88.44 442 ASP A CA 1
ATOM 3555 C C . ASP A 1 442 ? 19.250 -11.862 0.461 1.00 88.44 442 ASP A C 1
ATOM 3557 O O . ASP A 1 442 ? 18.278 -12.184 1.149 1.00 88.44 442 ASP A O 1
ATOM 3561 N N . VAL A 1 443 ? 20.208 -12.743 0.154 1.00 92.38 443 VAL A N 1
ATOM 3562 C CA . VAL A 1 443 ? 20.168 -14.134 0.630 1.00 92.38 443 VAL A CA 1
ATOM 3563 C C . VAL A 1 443 ? 20.190 -14.195 2.158 1.00 92.38 443 VAL A C 1
ATOM 3565 O O . VAL A 1 443 ? 19.410 -14.940 2.750 1.00 92.38 443 VAL A O 1
ATOM 3568 N N . ARG A 1 444 ? 21.032 -13.389 2.819 1.00 90.31 444 ARG A N 1
ATOM 3569 C CA . ARG A 1 444 ? 21.090 -13.329 4.289 1.00 90.31 444 ARG A CA 1
ATOM 3570 C C . ARG A 1 444 ? 19.795 -12.816 4.911 1.00 90.31 444 ARG A C 1
ATOM 3572 O O . ARG A 1 444 ? 19.374 -13.356 5.930 1.00 90.31 444 ARG A O 1
ATOM 3579 N N . LYS A 1 445 ? 19.139 -11.818 4.303 1.00 85.12 445 LYS A N 1
ATOM 3580 C CA . LYS A 1 445 ? 17.825 -11.322 4.751 1.00 85.12 445 LYS A CA 1
ATOM 3581 C C . LYS A 1 445 ? 16.783 -12.444 4.740 1.00 85.12 445 LYS A C 1
ATOM 3583 O O . LYS A 1 445 ? 16.071 -12.618 5.727 1.00 85.12 445 LYS A O 1
ATOM 3588 N N . GLU A 1 446 ? 16.718 -13.237 3.670 1.00 86.69 446 GLU A N 1
ATOM 3589 C CA . GLU A 1 446 ? 15.785 -14.371 3.601 1.00 86.69 446 GLU A CA 1
ATOM 3590 C C . GLU A 1 446 ? 16.167 -15.521 4.540 1.00 86.69 446 GLU A C 1
ATOM 3592 O O . GLU A 1 446 ? 15.283 -16.136 5.138 1.00 86.69 446 GLU A O 1
ATOM 3597 N N . MET A 1 447 ? 17.461 -15.781 4.748 1.00 89.69 447 MET A N 1
ATOM 3598 C CA . MET A 1 447 ? 17.912 -16.743 5.761 1.00 89.69 447 MET A CA 1
ATOM 3599 C C . MET A 1 447 ? 17.526 -16.298 7.173 1.00 89.69 447 MET A C 1
ATOM 3601 O O . MET A 1 447 ? 17.027 -17.111 7.938 1.00 89.69 447 MET A O 1
ATOM 3605 N N . LEU A 1 448 ? 17.655 -15.011 7.501 1.00 80.19 448 LEU A N 1
ATOM 3606 C CA . LEU A 1 448 ? 17.228 -14.449 8.784 1.00 80.19 448 LEU A CA 1
ATOM 3607 C C . LEU A 1 448 ? 15.717 -14.637 9.008 1.00 80.19 448 LEU A C 1
ATOM 3609 O O . LEU A 1 448 ? 15.293 -15.039 10.094 1.00 80.19 448 LEU A O 1
ATOM 3613 N N . LEU A 1 449 ? 14.901 -14.418 7.970 1.00 74.62 449 LEU A N 1
ATOM 3614 C CA . LEU A 1 449 ? 13.461 -14.697 8.013 1.00 74.62 449 LEU A CA 1
ATOM 3615 C C . LEU A 1 449 ? 13.162 -16.188 8.214 1.00 74.62 449 LEU A C 1
ATOM 3617 O O . LEU A 1 449 ? 12.265 -16.535 8.985 1.00 74.62 449 LEU A O 1
ATOM 3621 N N . LEU A 1 450 ? 13.905 -17.070 7.542 1.00 79.56 450 LEU A N 1
ATOM 3622 C CA . LEU A 1 450 ? 13.754 -18.515 7.683 1.00 79.56 450 LEU A CA 1
ATOM 3623 C C . LEU A 1 450 ? 14.174 -19.006 9.077 1.00 79.56 450 LEU A C 1
ATOM 3625 O O . LEU A 1 450 ? 13.426 -19.755 9.698 1.00 79.56 450 LEU A O 1
ATOM 3629 N N . SER A 1 451 ? 15.311 -18.548 9.602 1.00 74.75 451 SER A N 1
ATOM 3630 C CA . SER A 1 451 ? 15.796 -18.894 10.942 1.00 74.75 451 SER A CA 1
ATOM 3631 C C . SER A 1 451 ? 14.820 -18.445 12.027 1.00 74.75 451 SER A C 1
ATOM 3633 O O . SER A 1 451 ? 14.554 -19.195 12.965 1.00 74.75 451 SER A O 1
ATOM 3635 N N . ARG A 1 452 ? 14.196 -17.271 11.858 1.00 61.91 452 ARG A N 1
ATOM 3636 C CA . ARG A 1 452 ? 13.109 -16.804 12.730 1.00 61.91 452 ARG A CA 1
ATOM 3637 C C . ARG A 1 452 ? 11.893 -17.735 12.689 1.00 61.91 452 ARG A C 1
ATOM 3639 O O . ARG A 1 452 ? 11.324 -18.019 13.735 1.00 61.91 452 ARG A O 1
ATOM 3646 N N . GLN A 1 453 ? 11.519 -18.234 11.510 1.00 60.84 453 GLN A N 1
ATOM 3647 C CA . GLN A 1 453 ? 10.427 -19.203 11.349 1.00 60.84 453 GLN A CA 1
ATOM 3648 C C . GLN A 1 453 ? 10.771 -20.580 11.947 1.00 60.84 453 GLN A C 1
ATOM 3650 O O . GLN A 1 453 ? 9.912 -21.236 12.527 1.00 60.84 453 GLN A O 1
ATOM 3655 N N . GLN A 1 454 ? 12.024 -21.023 11.814 1.00 66.62 454 GLN A N 1
ATOM 3656 C CA . GLN A 1 454 ? 12.509 -22.326 12.288 1.00 66.62 454 GLN A CA 1
ATOM 3657 C C . GLN A 1 454 ? 12.957 -22.343 13.747 1.00 66.62 454 GLN A C 1
ATOM 3659 O O . GLN A 1 454 ? 13.311 -23.411 14.245 1.00 66.62 454 GLN A O 1
ATOM 3664 N N . ASN A 1 455 ? 12.937 -21.200 14.434 1.00 51.75 455 ASN A N 1
ATOM 3665 C CA . ASN A 1 455 ? 13.407 -21.068 15.810 1.00 51.75 455 ASN A CA 1
ATOM 3666 C C . ASN A 1 455 ? 14.928 -21.120 16.022 1.00 51.75 455 ASN A C 1
ATOM 3668 O O . ASN A 1 455 ? 15.377 -21.215 17.169 1.00 51.75 455 ASN A O 1
ATOM 3672 N N . ASP A 1 456 ? 15.712 -21.051 14.949 1.00 70.06 456 ASP A N 1
ATOM 3673 C CA . ASP A 1 456 ? 17.169 -21.167 14.969 1.00 70.06 456 ASP A CA 1
ATOM 3674 C C . ASP A 1 456 ? 17.815 -19.817 15.320 1.00 70.06 456 ASP A C 1
ATOM 3676 O O . ASP A 1 456 ? 18.124 -18.994 14.454 1.00 70.06 456 ASP A O 1
ATOM 3680 N N . MET A 1 457 ? 17.976 -19.564 16.622 1.00 58.78 457 MET A N 1
ATOM 3681 C CA . MET A 1 457 ? 18.519 -18.293 17.116 1.00 58.78 457 MET A CA 1
ATOM 3682 C C . MET A 1 457 ? 20.005 -18.117 16.834 1.00 58.78 457 MET A C 1
ATOM 3684 O O . MET A 1 457 ? 20.454 -16.976 16.735 1.00 58.78 457 MET A O 1
ATOM 3688 N N . ASP A 1 458 ? 20.751 -19.210 16.701 1.00 68.69 458 ASP A N 1
ATOM 3689 C CA . ASP A 1 458 ? 22.185 -19.151 16.442 1.00 68.69 458 ASP A CA 1
ATOM 3690 C C . ASP A 1 458 ? 22.418 -18.669 15.010 1.00 68.69 458 ASP A C 1
ATOM 3692 O O . ASP A 1 458 ? 23.142 -17.691 14.787 1.00 68.69 458 ASP A O 1
ATOM 3696 N N . THR A 1 459 ? 21.708 -19.259 14.040 1.00 74.25 459 THR A N 1
ATOM 3697 C CA . THR A 1 459 ? 21.749 -18.781 12.654 1.00 74.25 459 THR A CA 1
ATOM 3698 C C . THR A 1 459 ? 21.167 -17.373 12.550 1.00 74.25 459 THR A C 1
ATOM 3700 O O . THR A 1 459 ? 21.793 -16.511 11.934 1.00 74.25 459 THR A O 1
ATOM 3703 N N . TYR A 1 460 ? 20.046 -17.085 13.223 1.00 70.19 460 TYR A N 1
ATOM 3704 C CA . TYR A 1 460 ? 19.449 -15.745 13.249 1.00 70.19 460 TYR A CA 1
ATOM 3705 C C . TYR A 1 460 ? 20.434 -14.667 13.723 1.00 70.19 460 TYR A C 1
ATOM 3707 O O . TYR A 1 460 ? 20.630 -13.658 13.043 1.00 70.19 460 TYR A O 1
ATOM 3715 N N . ALA A 1 461 ? 21.078 -14.884 14.874 1.00 64.19 461 ALA A N 1
ATOM 3716 C CA . ALA A 1 461 ? 22.045 -13.950 15.439 1.00 64.19 461 ALA A CA 1
ATOM 3717 C C . ALA A 1 461 ? 23.268 -13.794 14.527 1.00 64.19 461 ALA A C 1
ATOM 3719 O O . ALA A 1 461 ? 23.739 -12.675 14.321 1.00 64.19 461 ALA A O 1
ATOM 3720 N N . SER A 1 462 ? 23.748 -14.895 13.940 1.00 76.06 462 SER A N 1
ATOM 3721 C CA . SER A 1 462 ? 24.890 -14.869 13.025 1.00 76.06 462 SER A CA 1
ATOM 3722 C C . SER A 1 462 ? 24.603 -14.072 11.747 1.00 76.06 462 SER A C 1
ATOM 3724 O O . SER A 1 462 ? 25.411 -13.224 11.365 1.00 76.06 462 SER A O 1
ATOM 3726 N N . GLU A 1 463 ? 23.438 -14.270 11.120 1.00 82.81 463 GLU A N 1
ATOM 3727 C CA . GLU A 1 463 ? 23.075 -13.581 9.881 1.00 82.81 463 GLU A CA 1
ATOM 3728 C C . GLU A 1 463 ? 22.734 -12.110 10.145 1.00 82.81 463 GLU A C 1
ATOM 3730 O O . GLU A 1 463 ? 23.143 -11.238 9.375 1.00 82.81 463 GLU A O 1
ATOM 3735 N N . ARG A 1 464 ? 22.087 -11.801 11.279 1.00 76.69 464 ARG A N 1
ATOM 3736 C CA . ARG A 1 464 ? 21.868 -10.418 11.729 1.00 76.69 464 ARG A CA 1
ATOM 3737 C C . ARG A 1 464 ? 23.190 -9.691 11.945 1.00 76.69 464 ARG A C 1
ATOM 3739 O O . ARG A 1 464 ? 23.386 -8.617 11.387 1.00 76.69 464 ARG A O 1
ATOM 3746 N N . PHE A 1 465 ? 24.122 -10.295 12.680 1.00 76.56 465 PHE A N 1
ATOM 3747 C CA . PHE A 1 465 ? 25.453 -9.728 12.888 1.00 76.56 465 PHE A CA 1
ATOM 3748 C C . PHE A 1 465 ? 26.186 -9.501 11.559 1.00 76.56 465 PHE A C 1
ATOM 3750 O O . PHE A 1 465 ? 26.847 -8.477 11.367 1.00 76.56 465 PHE A O 1
ATOM 3757 N N . ALA A 1 466 ? 26.047 -10.432 10.614 1.00 81.81 466 ALA A N 1
ATOM 3758 C CA . ALA A 1 466 ? 26.661 -10.330 9.299 1.00 81.81 466 ALA A CA 1
ATOM 3759 C C . ALA A 1 466 ? 26.053 -9.209 8.433 1.00 81.81 466 ALA A C 1
ATOM 3761 O O . ALA A 1 466 ? 26.782 -8.596 7.647 1.00 81.81 466 ALA A O 1
ATOM 3762 N N . LEU A 1 467 ? 24.754 -8.923 8.582 1.00 82.19 467 LEU A N 1
ATOM 3763 C CA . LEU A 1 467 ? 24.070 -7.776 7.973 1.00 82.19 467 LEU A CA 1
ATOM 3764 C C . LEU A 1 467 ? 24.483 -6.455 8.645 1.00 82.19 467 LEU A C 1
ATOM 3766 O O . LEU A 1 467 ? 24.885 -5.515 7.960 1.00 82.19 467 LEU A O 1
ATOM 3770 N N . ASP A 1 468 ? 24.513 -6.414 9.978 1.00 72.50 468 ASP A N 1
ATOM 3771 C CA . ASP A 1 468 ? 24.951 -5.252 10.768 1.00 72.50 468 ASP A CA 1
ATOM 3772 C C . ASP A 1 468 ? 26.436 -4.902 10.530 1.00 72.50 468 ASP A C 1
ATOM 3774 O O . ASP A 1 468 ? 26.867 -3.765 10.734 1.00 72.50 468 ASP A O 1
ATOM 3778 N N . SER A 1 469 ? 27.219 -5.867 10.042 1.00 78.00 469 SER A N 1
ATOM 3779 C CA . SER A 1 469 ? 28.646 -5.728 9.730 1.00 78.00 469 SER A CA 1
ATOM 3780 C C . SER A 1 469 ? 28.949 -5.510 8.239 1.00 78.00 469 SER A C 1
ATOM 3782 O O . SER A 1 469 ? 30.120 -5.512 7.848 1.00 78.00 469 SER A O 1
ATOM 3784 N N . LEU A 1 470 ? 27.938 -5.307 7.380 1.00 80.81 470 LEU A N 1
ATOM 3785 C CA . LEU A 1 470 ? 28.129 -5.094 5.935 1.00 80.81 470 LEU A CA 1
ATOM 3786 C C . LEU A 1 470 ? 29.025 -3.887 5.651 1.00 80.81 470 LEU A C 1
ATOM 3788 O O . LEU A 1 470 ? 28.666 -2.769 5.998 1.00 80.81 470 LEU A O 1
ATOM 3792 N N . LYS A 1 471 ? 30.178 -4.073 5.001 1.00 78.81 471 LYS A N 1
ATOM 3793 C CA . LYS A 1 471 ? 31.120 -2.967 4.719 1.00 78.81 471 LYS A CA 1
ATOM 3794 C C . LYS A 1 471 ? 30.510 -1.852 3.861 1.00 78.81 471 LYS A C 1
ATOM 3796 O O . LYS A 1 471 ? 30.913 -0.702 4.005 1.00 78.81 471 LYS A O 1
ATOM 3801 N N . ASP A 1 472 ? 29.565 -2.198 2.992 1.00 80.25 472 ASP A N 1
ATOM 3802 C CA . ASP A 1 472 ? 28.826 -1.243 2.173 1.00 80.25 472 ASP A CA 1
ATOM 3803 C C . ASP A 1 472 ? 27.787 -0.494 3.025 1.00 80.25 472 ASP A C 1
ATOM 3805 O O . ASP A 1 472 ? 26.837 -1.083 3.548 1.00 80.25 472 ASP A O 1
ATOM 3809 N N . ILE A 1 473 ? 27.993 0.816 3.179 1.00 76.31 473 ILE A N 1
ATOM 3810 C CA . ILE A 1 473 ? 27.140 1.690 3.995 1.00 76.31 473 ILE A CA 1
ATOM 3811 C C . ILE A 1 473 ? 25.735 1.811 3.388 1.00 76.31 473 ILE A C 1
ATOM 3813 O O . ILE A 1 473 ? 24.767 1.870 4.143 1.00 76.31 473 ILE A O 1
ATOM 3817 N N . GLY A 1 474 ? 25.608 1.812 2.056 1.00 76.75 474 GLY A N 1
ATOM 3818 C CA . GLY A 1 474 ? 24.326 1.919 1.360 1.00 76.75 474 GLY A CA 1
ATOM 3819 C C . GLY A 1 474 ? 23.476 0.664 1.537 1.00 76.75 474 GLY A C 1
ATOM 3820 O O . GLY A 1 474 ? 22.327 0.761 1.966 1.00 76.75 474 GLY A O 1
ATOM 3821 N N . LEU A 1 475 ? 24.059 -0.521 1.321 1.00 76.94 475 LEU A N 1
ATOM 3822 C CA . LEU A 1 475 ? 23.363 -1.798 1.544 1.00 76.94 475 LEU A CA 1
ATOM 3823 C C . LEU A 1 475 ? 22.949 -1.974 3.009 1.00 76.94 475 LEU A C 1
ATOM 3825 O O . LEU A 1 475 ? 21.847 -2.446 3.299 1.00 76.94 475 LEU A O 1
ATOM 3829 N N . ARG A 1 476 ? 23.809 -1.559 3.948 1.00 78.44 476 ARG A N 1
ATOM 3830 C CA . ARG A 1 476 ? 23.478 -1.607 5.376 1.00 78.44 476 ARG A CA 1
ATOM 3831 C C . ARG A 1 476 ? 22.363 -0.624 5.741 1.00 78.44 476 ARG A C 1
ATOM 3833 O O . ARG A 1 476 ? 21.478 -0.979 6.515 1.00 78.44 476 ARG A O 1
ATOM 3840 N N . GLN A 1 477 ? 22.381 0.590 5.182 1.00 81.94 477 GLN A N 1
ATOM 3841 C CA . GLN A 1 477 ? 21.299 1.557 5.369 1.00 81.94 477 GLN A CA 1
ATOM 3842 C C . GLN A 1 477 ? 19.976 0.987 4.850 1.00 81.94 477 GLN A C 1
ATOM 3844 O O . GLN A 1 477 ? 18.987 1.004 5.577 1.00 81.94 477 GLN A O 1
ATOM 3849 N N . GLN A 1 478 ? 19.971 0.449 3.629 1.00 82.06 478 GLN A N 1
ATOM 3850 C CA . GLN A 1 478 ? 18.783 -0.137 3.017 1.00 82.06 478 GLN A CA 1
ATOM 3851 C C . GLN A 1 478 ? 18.207 -1.267 3.873 1.00 82.06 478 GLN A C 1
ATOM 3853 O O . GLN A 1 478 ? 17.008 -1.283 4.109 1.00 82.06 478 GLN A O 1
ATOM 3858 N N . TYR A 1 479 ? 19.048 -2.148 4.423 1.00 82.69 479 TYR A N 1
ATOM 3859 C CA . TYR A 1 479 ? 18.601 -3.172 5.370 1.00 82.69 479 TYR A CA 1
ATOM 3860 C C . TYR A 1 479 ? 17.832 -2.586 6.569 1.00 82.69 479 TYR A C 1
ATOM 3862 O O . TYR A 1 479 ? 16.756 -3.082 6.901 1.00 82.69 479 TYR A O 1
ATOM 3870 N N . TYR A 1 480 ? 18.339 -1.519 7.196 1.00 82.56 480 TYR A N 1
ATOM 3871 C CA . TYR A 1 480 ? 17.637 -0.874 8.309 1.00 82.56 480 TYR A CA 1
ATOM 3872 C C . TYR A 1 480 ? 16.341 -0.182 7.869 1.00 82.56 480 TYR A C 1
ATOM 3874 O O . TYR A 1 480 ? 15.343 -0.270 8.579 1.00 82.56 480 TYR A O 1
ATOM 3882 N N . LEU A 1 481 ? 16.323 0.468 6.700 1.00 86.19 481 LEU A N 1
ATOM 3883 C CA . LEU A 1 481 ? 15.101 1.070 6.157 1.00 86.19 481 LEU A CA 1
ATOM 3884 C C . LEU A 1 481 ? 14.035 0.004 5.853 1.00 86.19 481 LEU A C 1
ATOM 3886 O O . LEU A 1 481 ? 12.891 0.180 6.260 1.00 86.19 481 LEU A O 1
ATOM 3890 N N . ASP A 1 482 ? 14.416 -1.114 5.227 1.00 82.69 482 ASP A N 1
ATOM 3891 C CA . ASP A 1 482 ? 13.525 -2.246 4.935 1.00 82.69 482 ASP A CA 1
ATOM 3892 C C . ASP A 1 482 ? 12.926 -2.827 6.229 1.00 82.69 482 ASP A C 1
ATOM 3894 O O . ASP A 1 482 ? 11.750 -3.192 6.292 1.00 82.69 482 ASP A O 1
ATOM 3898 N N . TYR A 1 483 ? 13.731 -2.913 7.293 1.00 80.00 483 TYR A N 1
ATOM 3899 C CA . TYR A 1 483 ? 13.262 -3.404 8.587 1.00 80.00 483 TYR A CA 1
ATOM 3900 C C . TYR A 1 483 ? 12.325 -2.401 9.273 1.00 80.00 483 TYR A C 1
ATOM 3902 O O . TYR A 1 483 ? 11.316 -2.804 9.850 1.00 80.00 483 TYR A O 1
ATOM 3910 N N . GLY A 1 484 ? 12.614 -1.100 9.169 1.00 86.12 484 GLY A N 1
ATOM 3911 C CA . GLY A 1 484 ? 11.722 -0.040 9.638 1.00 86.12 484 GLY A CA 1
ATOM 3912 C C . GLY A 1 484 ? 10.377 -0.033 8.904 1.00 86.12 484 GLY A C 1
ATOM 3913 O O . GLY A 1 484 ? 9.339 0.082 9.550 1.00 86.12 484 GLY A O 1
ATOM 3914 N N . ASP A 1 485 ? 10.377 -0.256 7.586 1.00 86.38 485 ASP A N 1
ATOM 3915 C CA . ASP A 1 485 ? 9.156 -0.391 6.778 1.00 86.38 485 ASP A CA 1
ATOM 3916 C C . ASP A 1 485 ? 8.291 -1.568 7.240 1.00 86.38 485 ASP A C 1
ATOM 3918 O O . ASP A 1 485 ? 7.079 -1.428 7.389 1.00 86.38 485 ASP A O 1
ATOM 3922 N N . ARG A 1 486 ? 8.908 -2.711 7.559 1.00 79.06 486 ARG A N 1
ATOM 3923 C CA . ARG A 1 486 ? 8.182 -3.851 8.133 1.00 79.06 486 ARG A CA 1
ATOM 3924 C C . ARG A 1 486 ? 7.522 -3.490 9.464 1.00 79.06 486 ARG A C 1
ATOM 3926 O O . ARG A 1 486 ? 6.382 -3.871 9.704 1.00 79.06 486 ARG A O 1
ATOM 3933 N N . MET A 1 487 ? 8.210 -2.744 10.326 1.00 77.19 487 MET A N 1
ATOM 3934 C CA . MET A 1 487 ? 7.638 -2.312 11.607 1.00 77.19 487 MET A CA 1
ATOM 3935 C C . MET A 1 487 ? 6.509 -1.292 11.422 1.00 77.19 487 MET A C 1
ATOM 3937 O O . MET A 1 487 ? 5.498 -1.373 12.117 1.00 77.19 487 MET A O 1
ATOM 3941 N N . MET A 1 488 ? 6.619 -0.402 10.429 1.00 82.00 488 MET A N 1
ATOM 3942 C CA . MET A 1 488 ? 5.523 0.477 10.003 1.00 82.00 488 MET A CA 1
ATOM 3943 C C . MET A 1 488 ? 4.282 -0.316 9.580 1.00 82.00 488 MET A C 1
ATOM 3945 O O . MET A 1 488 ? 3.178 0.013 10.011 1.00 82.00 488 MET A O 1
ATOM 3949 N N . GLU A 1 489 ? 4.451 -1.361 8.764 1.00 73.69 489 GLU A N 1
ATOM 3950 C CA . GLU A 1 489 ? 3.357 -2.238 8.317 1.00 73.69 489 GLU A CA 1
ATOM 3951 C C . GLU A 1 489 ? 2.689 -2.974 9.491 1.00 73.69 489 GLU A C 1
ATOM 3953 O O . GLU A 1 489 ? 1.466 -3.135 9.524 1.00 73.69 489 GLU A O 1
ATOM 3958 N N . GLN A 1 490 ? 3.478 -3.361 10.496 1.00 69.12 490 GLN A N 1
ATOM 3959 C CA . GLN A 1 490 ? 2.989 -3.980 11.731 1.00 69.12 490 GLN A CA 1
ATOM 3960 C C . GLN A 1 490 ? 2.327 -2.976 12.692 1.00 69.12 490 GLN A C 1
ATOM 3962 O O . GLN A 1 490 ? 1.654 -3.386 13.634 1.00 69.12 490 GLN A O 1
ATOM 3967 N N . GLY A 1 491 ? 2.463 -1.669 12.447 1.00 70.62 491 GLY A N 1
ATOM 3968 C CA . GLY A 1 491 ? 1.962 -0.609 13.326 1.00 70.62 491 GLY A CA 1
ATOM 3969 C C . GLY A 1 491 ? 2.854 -0.324 14.541 1.00 70.62 491 GLY A C 1
ATOM 3970 O O . GLY A 1 491 ? 2.458 0.444 15.417 1.00 70.62 491 GLY A O 1
ATOM 3971 N N . ASP A 1 492 ? 4.059 -0.900 14.598 1.00 72.88 492 ASP A N 1
ATOM 3972 C CA . ASP A 1 492 ? 5.058 -0.640 15.639 1.00 72.88 492 ASP A CA 1
ATOM 3973 C C . ASP A 1 492 ? 5.908 0.582 15.264 1.00 72.88 492 ASP A C 1
ATOM 3975 O O . ASP A 1 492 ? 7.066 0.502 14.843 1.00 72.88 492 ASP A O 1
ATOM 3979 N N . TYR A 1 493 ? 5.282 1.753 15.376 1.00 81.38 493 TYR A N 1
ATOM 3980 C CA . TYR A 1 493 ? 5.864 3.027 14.955 1.00 81.38 493 TYR A CA 1
ATOM 3981 C C . TYR A 1 493 ? 7.138 3.402 15.719 1.00 81.38 493 TYR A C 1
ATOM 3983 O O . TYR A 1 493 ? 8.027 4.034 15.153 1.00 81.38 493 TYR A O 1
ATOM 3991 N N . ALA A 1 494 ? 7.253 2.998 16.984 1.00 74.12 494 ALA A N 1
ATOM 3992 C CA . ALA A 1 494 ? 8.432 3.277 17.794 1.00 74.12 494 ALA A CA 1
ATOM 3993 C C . ALA A 1 494 ? 9.641 2.451 17.328 1.00 74.12 494 ALA A C 1
ATOM 3995 O O . ALA A 1 494 ? 10.749 2.980 17.212 1.00 74.12 494 ALA A O 1
ATOM 3996 N N . LEU A 1 495 ? 9.434 1.174 16.991 1.00 74.81 495 LEU A N 1
ATOM 3997 C CA . LEU A 1 495 ? 10.505 0.344 16.455 1.00 74.81 495 LEU A CA 1
ATOM 3998 C C . LEU A 1 495 ? 10.861 0.741 15.013 1.00 74.81 495 LEU A C 1
ATOM 4000 O O . LEU A 1 495 ? 12.039 0.751 14.651 1.00 74.81 495 LEU A O 1
ATOM 4004 N N . ALA A 1 496 ? 9.876 1.158 14.212 1.00 86.00 496 ALA A N 1
ATOM 4005 C CA . ALA A 1 496 ? 10.131 1.768 12.908 1.00 86.00 496 ALA A CA 1
ATOM 4006 C C . ALA A 1 496 ? 11.020 3.017 13.015 1.00 86.00 496 ALA A C 1
ATOM 4008 O O . ALA A 1 496 ? 12.026 3.117 12.312 1.00 86.00 496 ALA A O 1
ATOM 4009 N N . GLU A 1 497 ? 10.700 3.934 13.936 1.00 84.38 497 GLU A N 1
ATOM 4010 C CA . GLU A 1 497 ? 11.501 5.134 14.204 1.00 84.38 497 GLU A CA 1
ATOM 4011 C C . GLU A 1 497 ? 12.943 4.788 14.583 1.00 84.38 497 GLU A C 1
ATOM 4013 O O . GLU A 1 497 ? 13.886 5.400 14.077 1.00 84.38 497 GLU A O 1
ATOM 4018 N N . TYR A 1 498 ? 13.135 3.771 15.426 1.00 79.44 498 TYR A N 1
ATOM 4019 C CA . TYR A 1 498 ? 14.463 3.281 15.785 1.00 79.44 498 TYR A CA 1
ATOM 4020 C C . TYR A 1 498 ? 15.259 2.823 14.560 1.00 79.44 498 TYR A C 1
ATOM 4022 O O . TYR A 1 498 ? 16.395 3.265 14.367 1.00 79.44 498 TYR A O 1
ATOM 4030 N N . TYR A 1 499 ? 14.677 1.965 13.722 1.00 81.19 499 TYR A N 1
ATOM 4031 C CA . TYR A 1 499 ? 15.372 1.432 12.554 1.00 81.19 499 TYR A CA 1
ATOM 4032 C C . TYR A 1 499 ? 15.670 2.519 11.516 1.00 81.19 499 TYR A C 1
ATOM 4034 O O . TYR A 1 499 ? 16.773 2.564 10.961 1.00 81.19 499 TYR A O 1
ATOM 4042 N N . TYR A 1 500 ? 14.757 3.474 11.329 1.00 87.25 500 TYR A N 1
ATOM 4043 C CA . TYR A 1 500 ? 15.026 4.650 10.508 1.00 87.25 500 TYR A CA 1
ATOM 4044 C C . TYR A 1 500 ? 16.164 5.501 11.088 1.00 87.25 500 TYR A C 1
ATOM 4046 O O . TYR A 1 500 ? 17.070 5.874 10.345 1.00 87.25 500 TYR A O 1
ATOM 4054 N N . ASN A 1 501 ? 16.220 5.737 12.400 1.00 81.88 501 ASN A N 1
ATOM 4055 C CA . ASN A 1 501 ? 17.332 6.463 13.029 1.00 81.88 501 ASN A CA 1
ATOM 4056 C C . ASN A 1 501 ? 18.674 5.707 12.939 1.00 81.88 501 ASN A C 1
ATOM 4058 O O . ASN A 1 501 ? 19.708 6.315 12.648 1.00 81.88 501 ASN A O 1
ATOM 4062 N N . ARG A 1 502 ? 18.674 4.375 13.093 1.00 76.94 502 ARG A N 1
ATOM 4063 C CA . ARG A 1 502 ? 19.846 3.500 12.875 1.00 76.94 502 ARG A CA 1
ATOM 4064 C C . ARG A 1 502 ? 20.416 3.631 11.466 1.00 76.94 502 ARG A C 1
ATOM 4066 O O . ARG A 1 502 ? 21.635 3.600 11.300 1.00 76.94 502 ARG A O 1
ATOM 4073 N N . SER A 1 503 ? 19.554 3.839 10.472 1.00 81.75 503 SER A N 1
ATOM 4074 C CA . SER A 1 503 ? 19.966 4.056 9.084 1.00 81.75 503 SER A CA 1
ATOM 4075 C C . SER A 1 503 ? 20.882 5.289 8.918 1.00 81.75 503 SER A C 1
ATOM 4077 O O . SER A 1 503 ? 21.748 5.293 8.046 1.00 81.75 503 SER A O 1
ATOM 4079 N N . LEU A 1 504 ? 20.751 6.310 9.783 1.00 71.31 504 LEU A N 1
ATOM 4080 C CA . LEU A 1 504 ? 21.538 7.549 9.726 1.00 71.31 504 LEU A CA 1
ATOM 4081 C C . LEU A 1 504 ? 22.806 7.555 10.573 1.00 71.31 504 LEU A C 1
ATOM 4083 O O . LEU A 1 504 ? 23.737 8.281 10.223 1.00 71.31 504 LEU A O 1
ATOM 4087 N N . PHE A 1 505 ? 22.868 6.781 11.664 1.00 60.31 505 PHE A N 1
ATOM 4088 C CA . PHE A 1 505 ? 23.992 6.812 12.618 1.00 60.31 505 PHE A CA 1
ATOM 4089 C C . PHE A 1 505 ? 25.364 6.568 11.952 1.00 60.31 505 PHE A C 1
ATOM 4091 O O . PHE A 1 505 ? 26.410 6.876 12.518 1.00 60.31 505 PHE A O 1
ATOM 4098 N N . MET A 1 506 ? 25.372 6.052 10.721 1.00 54.94 506 MET A N 1
ATOM 4099 C CA . MET A 1 506 ? 26.571 5.702 9.969 1.00 54.94 506 MET A CA 1
ATOM 4100 C C . MET A 1 506 ? 26.876 6.603 8.759 1.00 54.94 506 MET A C 1
ATOM 4102 O O . MET A 1 506 ? 27.880 6.376 8.080 1.00 54.94 506 MET A O 1
ATOM 4106 N N . VAL A 1 507 ? 26.049 7.614 8.467 1.00 57.31 507 VAL A N 1
ATOM 4107 C CA . VAL A 1 507 ? 26.242 8.533 7.331 1.00 57.31 507 VAL A CA 1
ATOM 4108 C C . VAL A 1 507 ? 26.824 9.854 7.852 1.00 57.31 507 VAL A C 1
ATOM 4110 O O . VAL A 1 507 ? 26.135 10.658 8.469 1.00 57.31 507 VAL A O 1
ATOM 4113 N N . SER A 1 508 ? 28.125 10.090 7.644 1.00 50.72 508 SER A N 1
ATOM 4114 C CA . SER A 1 508 ? 28.800 11.298 8.155 1.00 50.72 508 SER A CA 1
ATOM 4115 C C . SER A 1 508 ? 28.353 12.578 7.413 1.00 50.72 508 SER A C 1
ATOM 4117 O O . SER A 1 508 ? 28.507 12.621 6.186 1.00 50.72 508 SER A O 1
ATOM 4119 N N . PRO A 1 509 ? 27.948 13.663 8.117 1.00 43.84 509 PRO A N 1
ATOM 4120 C CA . PRO A 1 509 ? 27.475 14.934 7.531 1.00 43.84 509 PRO A CA 1
ATOM 4121 C C . PRO A 1 509 ? 28.482 15.748 6.691 1.00 43.84 509 PRO A C 1
ATOM 4123 O O . PRO A 1 509 ? 28.224 16.902 6.371 1.00 43.84 509 PRO A O 1
ATOM 4126 N N . GLY A 1 510 ? 29.638 15.192 6.328 1.00 45.16 510 GLY A N 1
ATOM 4127 C CA . GLY A 1 510 ? 30.661 15.887 5.534 1.00 45.16 510 GLY A CA 1
ATOM 4128 C C . GLY A 1 510 ? 31.308 15.047 4.432 1.00 45.16 510 GLY A C 1
ATOM 4129 O O . GLY A 1 510 ? 32.218 15.533 3.767 1.00 45.16 510 GLY A O 1
ATOM 4130 N N . LYS A 1 511 ? 30.881 13.787 4.255 1.00 45.16 511 LYS A N 1
ATOM 4131 C CA . LYS A 1 511 ? 31.404 12.855 3.232 1.00 45.16 511 LYS A CA 1
ATOM 4132 C C . LYS A 1 511 ? 30.344 11.910 2.634 1.00 45.16 511 LYS A C 1
ATOM 4134 O O . LYS A 1 511 ? 30.697 11.083 1.800 1.00 45.16 511 LYS A O 1
ATOM 4139 N N . GLY A 1 512 ? 29.086 11.981 3.077 1.00 51.72 512 GLY A N 1
ATOM 4140 C CA . GLY A 1 512 ? 28.017 11.080 2.637 1.00 51.72 512 GLY A CA 1
ATOM 4141 C C . GLY A 1 512 ? 27.370 11.509 1.320 1.00 51.72 512 GLY A C 1
ATOM 4142 O O . GLY A 1 512 ? 27.194 12.699 1.068 1.00 51.72 512 GLY A O 1
ATOM 4143 N N . ASP A 1 513 ? 26.996 10.530 0.499 1.00 60.12 513 ASP A N 1
ATOM 4144 C CA . ASP A 1 513 ? 26.115 10.732 -0.649 1.00 60.12 513 ASP A CA 1
ATOM 4145 C C . ASP A 1 513 ? 24.778 11.321 -0.159 1.00 60.12 513 ASP A C 1
ATOM 4147 O O . ASP A 1 513 ? 24.085 10.716 0.663 1.00 60.12 513 ASP A O 1
ATOM 4151 N N . ALA A 1 514 ? 24.419 12.515 -0.648 1.00 65.38 514 ALA A N 1
ATOM 4152 C CA . ALA A 1 514 ? 23.165 13.190 -0.307 1.00 65.38 514 ALA A CA 1
ATOM 4153 C C . ALA A 1 514 ? 21.937 12.297 -0.571 1.00 65.38 514 ALA A C 1
ATOM 4155 O O . ALA A 1 514 ? 20.906 12.458 0.083 1.00 65.38 514 ALA A O 1
ATOM 4156 N N . SER A 1 515 ? 22.055 11.316 -1.478 1.00 67.44 515 SER A N 1
ATOM 4157 C CA . SER A 1 515 ? 21.022 10.317 -1.747 1.00 67.44 515 SER A CA 1
ATOM 4158 C C . SER A 1 515 ? 20.598 9.511 -0.511 1.00 67.44 515 SER A C 1
ATOM 4160 O O . SER A 1 515 ? 19.413 9.204 -0.379 1.00 67.44 515 SER A O 1
ATOM 4162 N N . LEU A 1 516 ? 21.524 9.235 0.412 1.00 69.44 516 LEU A N 1
ATOM 4163 C CA . LEU A 1 516 ? 21.288 8.417 1.605 1.00 69.44 516 LEU A CA 1
ATOM 4164 C C . LEU A 1 516 ? 20.463 9.177 2.653 1.00 69.44 516 LEU A C 1
ATOM 4166 O O . LEU A 1 516 ? 19.591 8.602 3.304 1.00 69.44 516 LEU A O 1
ATOM 4170 N N . PHE A 1 517 ? 20.673 10.490 2.782 1.00 75.88 517 PHE A N 1
ATOM 4171 C CA . PHE A 1 517 ? 19.871 11.336 3.671 1.00 75.88 517 PHE A CA 1
ATOM 4172 C C . PHE A 1 517 ? 18.437 11.490 3.156 1.00 75.88 517 PHE A C 1
ATOM 4174 O O . PHE A 1 517 ? 17.488 11.409 3.933 1.00 75.88 517 PHE A O 1
ATOM 4181 N N . VAL A 1 518 ? 18.268 11.647 1.840 1.00 80.31 518 VAL A N 1
ATOM 4182 C CA . VAL A 1 518 ? 16.952 11.772 1.191 1.00 80.31 518 VAL A CA 1
ATOM 4183 C C . VAL A 1 518 ? 16.042 10.584 1.541 1.00 80.31 518 VAL A C 1
ATOM 4185 O O . VAL A 1 518 ? 14.866 10.786 1.836 1.00 80.31 518 VAL A O 1
ATOM 4188 N N . LEU A 1 519 ? 16.568 9.354 1.582 1.00 82.19 519 LEU A N 1
ATOM 4189 C CA . LEU A 1 519 ? 15.780 8.171 1.955 1.00 82.19 519 LEU A CA 1
ATOM 4190 C C . LEU A 1 519 ? 15.295 8.220 3.410 1.00 82.19 519 LEU A C 1
ATOM 4192 O O . LEU A 1 519 ? 14.116 7.981 3.662 1.00 82.19 519 LEU A O 1
ATOM 4196 N N . TYR A 1 520 ? 16.164 8.588 4.355 1.00 85.81 520 TYR A N 1
ATOM 4197 C CA . TYR A 1 520 ? 15.784 8.734 5.763 1.00 85.81 520 TYR A CA 1
ATOM 4198 C C . TYR A 1 520 ? 14.662 9.759 5.953 1.00 85.81 520 TYR A C 1
ATOM 4200 O O . TYR A 1 520 ? 13.649 9.460 6.583 1.00 85.81 520 TYR A O 1
ATOM 4208 N N . TYR A 1 521 ? 14.821 10.957 5.381 1.00 87.81 521 TYR A N 1
ATOM 4209 C CA . TYR A 1 521 ? 13.829 12.023 5.526 1.00 87.81 521 TYR A CA 1
ATOM 4210 C C . TYR A 1 521 ? 12.475 11.622 4.931 1.00 87.81 521 TYR A C 1
ATOM 4212 O O . TYR A 1 521 ? 11.438 11.958 5.501 1.00 87.81 521 TYR A O 1
ATOM 4220 N N . ALA A 1 522 ? 12.464 10.848 3.838 1.00 89.38 522 ALA A N 1
ATOM 4221 C CA . ALA A 1 522 ? 11.229 10.278 3.302 1.00 89.38 522 ALA A CA 1
ATOM 4222 C C . ALA A 1 522 ? 10.562 9.322 4.299 1.00 89.38 522 ALA A C 1
ATOM 4224 O O . ALA A 1 522 ? 9.374 9.469 4.574 1.00 89.38 522 ALA A O 1
ATOM 4225 N N . LYS A 1 523 ? 11.325 8.385 4.875 1.00 92.19 523 LYS A N 1
ATOM 4226 C CA . LYS A 1 523 ? 10.794 7.409 5.837 1.00 92.19 523 LYS A CA 1
ATOM 4227 C C . LYS A 1 523 ? 10.286 8.056 7.120 1.00 92.19 523 LYS A C 1
ATOM 4229 O O . LYS A 1 523 ? 9.190 7.735 7.568 1.00 92.19 523 LYS A O 1
ATOM 4234 N N . MET A 1 524 ? 11.014 9.030 7.663 1.00 91.62 524 MET A N 1
ATOM 4235 C CA . MET A 1 524 ? 10.566 9.786 8.835 1.00 91.62 524 MET A CA 1
ATOM 4236 C C . MET A 1 524 ? 9.322 10.623 8.547 1.00 91.62 524 MET A C 1
ATOM 4238 O O . MET A 1 524 ? 8.403 10.641 9.362 1.00 91.62 524 MET A O 1
ATOM 4242 N N . ARG A 1 525 ? 9.243 11.277 7.380 1.00 93.94 525 ARG A N 1
ATOM 4243 C CA . ARG A 1 525 ? 8.024 11.974 6.945 1.00 93.94 525 ARG A CA 1
ATOM 4244 C C . ARG A 1 525 ? 6.832 11.018 6.944 1.00 93.94 525 ARG A C 1
ATOM 4246 O O . ARG A 1 525 ? 5.800 11.343 7.527 1.00 93.94 525 ARG A O 1
ATOM 4253 N N . ASP A 1 526 ? 6.979 9.851 6.322 1.00 92.94 526 ASP A N 1
ATOM 4254 C CA . ASP A 1 526 ? 5.896 8.872 6.182 1.00 92.94 526 ASP A CA 1
ATOM 4255 C C . ASP A 1 526 ? 5.479 8.282 7.543 1.00 92.94 526 ASP A C 1
ATOM 4257 O O . ASP A 1 526 ? 4.285 8.169 7.827 1.00 92.94 526 ASP A O 1
ATOM 4261 N N . LEU A 1 527 ? 6.441 8.015 8.434 1.00 91.56 527 LEU A N 1
ATOM 4262 C CA . LEU A 1 527 ? 6.200 7.632 9.830 1.00 91.56 527 LEU A CA 1
ATOM 4263 C C . LEU A 1 527 ? 5.392 8.693 10.590 1.00 91.56 527 LEU A C 1
ATOM 4265 O O . LEU A 1 527 ? 4.381 8.376 11.219 1.00 91.56 527 LEU A O 1
ATOM 4269 N N . LYS A 1 528 ? 5.803 9.965 10.525 1.00 91.81 528 LYS A N 1
ATOM 4270 C CA . LYS A 1 528 ? 5.093 11.053 11.217 1.00 91.81 528 LYS A CA 1
ATOM 4271 C C . LYS A 1 528 ? 3.698 11.281 10.632 1.00 91.81 528 LYS A C 1
ATOM 4273 O O . LYS A 1 528 ? 2.763 11.547 11.385 1.00 91.81 528 LYS A O 1
ATOM 4278 N N . MET A 1 529 ? 3.513 11.080 9.324 1.00 90.62 529 MET A N 1
ATOM 4279 C CA . MET A 1 529 ? 2.181 11.061 8.709 1.00 90.62 529 MET A CA 1
ATOM 4280 C C . MET A 1 529 ? 1.300 9.935 9.267 1.00 90.62 529 MET A C 1
ATOM 4282 O O . MET A 1 529 ? 0.131 10.189 9.556 1.00 90.62 529 MET A O 1
ATOM 4286 N N . ALA A 1 530 ? 1.838 8.722 9.436 1.00 85.81 530 ALA A N 1
ATOM 4287 C CA . ALA A 1 530 ? 1.097 7.590 9.999 1.00 85.81 530 ALA A CA 1
ATOM 4288 C C . ALA A 1 530 ? 0.698 7.819 11.468 1.00 85.81 530 ALA A C 1
ATOM 4290 O O . ALA A 1 530 ? -0.422 7.494 11.854 1.00 85.81 530 ALA A O 1
ATOM 4291 N N . LEU A 1 531 ? 1.563 8.469 12.253 1.00 83.06 531 LEU A N 1
ATOM 4292 C CA . LEU A 1 531 ? 1.274 8.902 13.627 1.00 83.06 531 LEU A CA 1
ATOM 4293 C C . LEU A 1 531 ? 0.270 10.070 13.712 1.00 83.06 531 LEU A C 1
ATOM 4295 O O . LEU A 1 531 ? -0.164 10.434 14.803 1.00 83.06 531 LEU A O 1
ATOM 4299 N N . GLY A 1 532 ? -0.095 10.686 12.581 1.00 84.69 532 GLY A N 1
ATOM 4300 C CA . GLY A 1 532 ? -0.937 11.884 12.541 1.00 84.69 532 GLY A CA 1
ATOM 4301 C C . GLY A 1 532 ? -0.221 13.172 12.969 1.00 84.69 532 GLY A C 1
ATOM 4302 O O . GLY A 1 532 ? -0.853 14.229 13.027 1.00 84.69 532 GLY A O 1
ATOM 4303 N N . ASP A 1 533 ? 1.090 13.116 13.215 1.00 89.06 533 ASP A N 1
ATOM 4304 C CA . ASP A 1 533 ? 1.934 14.276 13.494 1.00 89.06 533 ASP A CA 1
ATOM 4305 C C . ASP A 1 533 ? 2.348 14.965 12.186 1.00 89.06 533 ASP A C 1
ATOM 4307 O O . ASP A 1 533 ? 3.479 14.890 11.696 1.00 89.06 533 ASP A O 1
ATOM 4311 N N . TYR A 1 534 ? 1.381 15.658 11.586 1.00 92.31 534 TYR A N 1
ATOM 4312 C CA . TYR A 1 534 ? 1.591 16.356 10.321 1.00 92.31 534 TYR A CA 1
ATOM 4313 C C . TYR A 1 534 ? 2.573 17.533 10.428 1.00 92.31 534 TYR A C 1
ATOM 4315 O O . TYR A 1 534 ? 3.042 18.000 9.392 1.00 92.31 534 TYR A O 1
ATOM 4323 N N . ARG A 1 535 ? 2.885 18.027 11.639 1.00 92.81 535 ARG A N 1
ATOM 4324 C CA . ARG A 1 535 ? 3.867 19.108 11.825 1.00 92.81 535 ARG A CA 1
ATOM 4325 C C . ARG A 1 535 ? 5.281 18.580 11.641 1.00 92.81 535 ARG A C 1
ATOM 4327 O O . ARG A 1 535 ? 5.986 19.087 10.777 1.00 92.81 535 ARG A O 1
ATOM 4334 N N . SER A 1 536 ? 5.664 17.523 12.354 1.00 90.75 536 SER A N 1
ATOM 4335 C CA . SER A 1 536 ? 6.975 16.908 12.127 1.00 90.75 536 SER A CA 1
ATOM 4336 C C . SER A 1 536 ? 7.086 16.311 10.724 1.00 90.75 536 SER A C 1
ATOM 4338 O O . SER A 1 536 ? 8.137 16.420 10.098 1.00 90.75 536 SER A O 1
ATOM 4340 N N . ALA A 1 537 ? 6.001 15.755 10.169 1.00 94.38 537 ALA A N 1
ATOM 4341 C CA . ALA A 1 537 ? 6.000 15.303 8.776 1.00 94.38 537 ALA A CA 1
ATOM 4342 C C . ALA A 1 537 ? 6.336 16.434 7.783 1.00 94.38 537 ALA A C 1
ATOM 4344 O O . ALA A 1 537 ? 7.078 16.207 6.830 1.00 94.38 537 ALA A O 1
ATOM 4345 N N . GLU A 1 538 ? 5.821 17.649 8.004 1.00 94.50 538 GLU A N 1
ATOM 4346 C CA . GLU A 1 538 ? 6.138 18.821 7.176 1.00 94.50 538 GLU A CA 1
ATOM 4347 C C . GLU A 1 538 ? 7.624 19.166 7.227 1.00 94.50 538 GLU A C 1
ATOM 4349 O O . GLU A 1 538 ? 8.211 19.423 6.176 1.00 94.50 538 GLU A O 1
ATOM 4354 N N . GLU A 1 539 ? 8.228 19.125 8.415 1.00 91.81 539 GLU A N 1
ATOM 4355 C CA . GLU A 1 539 ? 9.648 19.410 8.621 1.00 91.81 539 GLU A CA 1
ATOM 4356 C C . GLU A 1 539 ? 10.528 18.381 7.903 1.00 91.81 539 GLU A C 1
ATOM 4358 O O . GLU A 1 539 ? 11.346 18.761 7.063 1.00 91.81 539 GLU A O 1
ATOM 4363 N N . TYR A 1 540 ? 10.308 17.081 8.143 1.00 89.94 540 TYR A N 1
ATOM 4364 C CA . TYR A 1 540 ? 11.059 16.018 7.464 1.00 89.94 540 TYR A CA 1
ATOM 4365 C C . TYR A 1 540 ? 10.852 16.053 5.941 1.00 89.94 540 TYR A C 1
ATOM 4367 O O . TYR A 1 540 ? 11.800 15.868 5.177 1.00 89.94 540 TYR A O 1
ATOM 4375 N N . GLY A 1 541 ? 9.630 16.338 5.480 1.00 89.25 541 GLY A N 1
ATOM 4376 C CA . GLY A 1 541 ? 9.324 16.487 4.059 1.00 89.25 541 GLY A CA 1
ATOM 4377 C C . GLY A 1 541 ? 9.981 17.71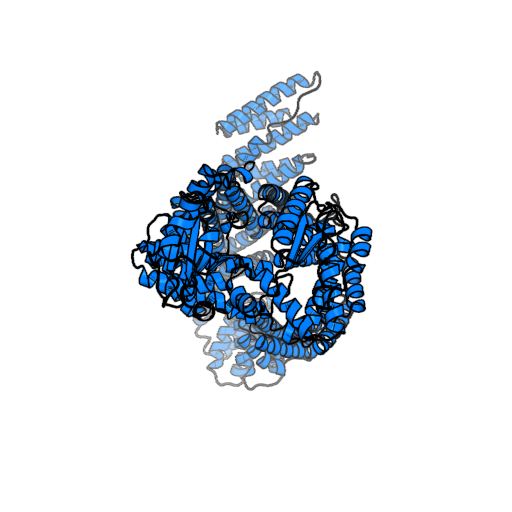5 3.419 1.00 89.25 541 GLY A C 1
ATOM 4378 O O . GLY A 1 541 ? 10.425 17.646 2.273 1.00 89.25 541 GLY A O 1
ATOM 4379 N N . ARG A 1 542 ? 10.133 18.821 4.154 1.00 87.94 542 ARG A N 1
ATOM 4380 C CA . ARG A 1 542 ? 10.863 20.005 3.681 1.00 87.94 542 ARG A CA 1
ATOM 4381 C C . ARG A 1 542 ? 12.361 19.732 3.567 1.00 87.94 542 ARG A C 1
ATOM 4383 O O . ARG A 1 542 ? 12.945 20.070 2.539 1.00 87.94 542 ARG A O 1
ATOM 4390 N N . GLU A 1 543 ? 12.967 19.088 4.563 1.00 83.88 543 GLU A N 1
ATOM 4391 C CA . GLU A 1 543 ? 14.384 18.698 4.510 1.00 83.88 543 GLU A CA 1
ATOM 4392 C C . GLU A 1 543 ? 14.661 17.734 3.348 1.00 83.88 543 GLU A C 1
ATOM 4394 O O . GLU A 1 543 ? 15.625 17.915 2.601 1.00 83.88 543 GLU A O 1
ATOM 4399 N N . TYR A 1 544 ? 13.752 16.783 3.100 1.00 85.56 544 TYR A N 1
ATOM 4400 C CA . TYR A 1 544 ? 13.790 15.951 1.896 1.00 85.56 544 TYR A CA 1
ATOM 4401 C C . TYR A 1 544 ? 13.856 16.809 0.620 1.00 85.56 544 TYR A C 1
ATOM 4403 O O . TYR A 1 544 ? 14.682 16.557 -0.261 1.00 85.56 544 TYR A O 1
ATOM 4411 N N . LEU A 1 545 ? 12.979 17.813 0.486 1.00 82.56 545 LEU A N 1
ATOM 4412 C CA . LEU A 1 545 ? 12.901 18.659 -0.712 1.00 82.56 545 LEU A CA 1
ATOM 4413 C C . LEU A 1 545 ? 14.153 19.527 -0.895 1.00 82.56 545 LEU A C 1
ATOM 4415 O O . LEU A 1 545 ? 14.598 19.720 -2.026 1.00 82.56 545 LEU A O 1
ATOM 4419 N N . ILE A 1 546 ? 14.747 20.009 0.200 1.00 79.81 546 ILE A N 1
ATOM 4420 C CA . ILE A 1 546 ? 16.010 20.760 0.176 1.00 79.81 546 ILE A CA 1
ATOM 4421 C C . ILE A 1 546 ? 17.137 19.871 -0.365 1.00 79.81 546 ILE A C 1
ATOM 4423 O O . ILE A 1 546 ? 17.830 20.259 -1.308 1.00 79.81 546 ILE A O 1
ATOM 4427 N N . LEU A 1 547 ? 17.275 18.653 0.166 1.00 74.75 547 LEU A N 1
ATOM 4428 C CA . LEU A 1 547 ? 18.329 17.705 -0.217 1.00 74.75 547 LEU A CA 1
ATOM 4429 C C . LEU A 1 547 ? 18.140 17.100 -1.617 1.00 74.75 547 LEU A C 1
ATOM 4431 O O . LEU A 1 547 ? 19.105 16.661 -2.240 1.00 74.75 547 LEU A O 1
ATOM 4435 N N . SER A 1 548 ? 16.908 17.075 -2.128 1.00 71.69 548 SER A N 1
ATOM 4436 C CA . SER A 1 548 ? 16.572 16.552 -3.461 1.00 71.69 548 SER A CA 1
ATOM 4437 C C . SER A 1 548 ? 16.443 17.633 -4.543 1.00 71.69 548 SER A C 1
ATOM 4439 O O . SER A 1 548 ? 16.110 17.314 -5.686 1.00 71.69 548 SER A O 1
ATOM 4441 N N . SER A 1 549 ? 16.752 18.895 -4.220 1.00 63.72 549 SER A N 1
ATOM 4442 C CA . SER A 1 549 ? 16.569 20.061 -5.100 1.00 63.72 549 SER A CA 1
ATOM 4443 C C . SER A 1 549 ? 17.321 19.989 -6.442 1.00 63.72 549 SER A C 1
ATOM 4445 O O . SER A 1 549 ? 16.859 20.566 -7.430 1.00 63.72 549 SER A O 1
ATOM 4447 N N . ASP A 1 550 ? 18.410 19.218 -6.517 1.00 57.56 550 ASP A N 1
ATOM 4448 C CA . ASP A 1 550 ? 19.205 19.015 -7.737 1.00 57.56 550 ASP A CA 1
ATOM 4449 C C . ASP A 1 550 ? 18.728 17.845 -8.628 1.00 57.56 550 ASP A C 1
ATOM 4451 O O . ASP A 1 550 ? 19.177 17.714 -9.776 1.00 57.56 550 ASP A O 1
ATOM 4455 N N . ARG A 1 551 ? 17.797 16.997 -8.159 1.00 55.69 551 ARG A N 1
ATOM 4456 C CA . ARG A 1 551 ? 17.261 15.869 -8.947 1.00 55.69 551 ARG A CA 1
ATOM 4457 C C . ARG A 1 551 ? 16.279 16.381 -10.010 1.00 55.69 551 ARG A C 1
ATOM 4459 O O . ARG A 1 551 ? 15.423 17.213 -9.737 1.00 55.69 551 ARG A O 1
ATOM 4466 N N . ARG A 1 552 ? 16.408 15.928 -11.267 1.00 51.69 552 ARG A N 1
ATOM 4467 C CA . ARG A 1 552 ? 15.601 16.416 -12.417 1.00 51.69 552 ARG A CA 1
ATOM 4468 C C . ARG A 1 552 ? 14.755 15.339 -13.109 1.00 51.69 552 ARG A C 1
ATOM 4470 O O . ARG A 1 552 ? 14.272 15.590 -14.219 1.00 51.69 552 ARG A O 1
ATOM 4477 N N . ASP A 1 553 ? 14.593 14.175 -12.494 1.00 53.66 553 ASP A N 1
ATOM 4478 C CA . ASP A 1 553 ? 13.856 13.019 -13.012 1.00 53.66 553 ASP A CA 1
ATOM 4479 C C . ASP A 1 553 ? 12.393 12.966 -12.525 1.00 53.66 553 ASP A C 1
ATOM 4481 O O . ASP A 1 553 ? 11.927 13.842 -11.804 1.00 53.66 553 ASP A O 1
ATOM 4485 N N . ALA A 1 554 ? 11.629 11.964 -12.977 1.00 44.94 554 ALA A N 1
ATOM 4486 C CA . ALA A 1 554 ? 10.215 11.779 -12.622 1.00 44.94 554 ALA A CA 1
ATOM 4487 C C . ALA A 1 554 ? 9.983 11.638 -11.103 1.00 44.94 554 ALA A C 1
ATOM 4489 O O . ALA A 1 554 ? 8.963 12.109 -10.598 1.00 44.94 554 ALA A O 1
ATOM 4490 N N . ALA A 1 555 ? 10.965 11.075 -10.388 1.00 56.88 555 ALA A N 1
ATOM 4491 C CA . ALA A 1 555 ? 10.991 10.963 -8.930 1.00 56.88 555 ALA A CA 1
ATOM 4492 C C . ALA A 1 555 ? 11.039 12.328 -8.216 1.00 56.88 555 ALA A C 1
ATOM 4494 O O . ALA A 1 555 ? 10.799 12.403 -7.015 1.00 56.88 555 ALA A O 1
ATOM 4495 N N . PHE A 1 556 ? 11.289 13.424 -8.942 1.00 66.88 556 PHE A N 1
ATOM 4496 C CA . PHE A 1 556 ? 11.224 14.777 -8.401 1.00 66.88 556 PHE A CA 1
ATOM 4497 C C . PHE A 1 556 ? 9.804 15.191 -7.989 1.00 66.88 556 PHE A C 1
ATOM 4499 O O . PHE A 1 556 ? 9.667 15.991 -7.076 1.00 66.88 556 PHE A O 1
ATOM 4506 N N . PHE A 1 557 ? 8.736 14.697 -8.631 1.00 75.44 557 PHE A N 1
ATOM 4507 C CA . PHE A 1 557 ? 7.385 15.243 -8.407 1.00 75.44 557 PHE A CA 1
ATOM 4508 C C . PHE A 1 557 ? 6.618 14.598 -7.251 1.00 75.44 557 PHE A C 1
ATOM 4510 O O . PHE A 1 557 ? 5.852 15.294 -6.583 1.00 75.44 557 PHE A O 1
ATOM 4517 N N . GLU A 1 558 ? 6.812 13.302 -6.996 1.00 79.00 558 GLU A N 1
ATOM 4518 C CA . GLU A 1 558 ? 6.116 12.591 -5.911 1.00 79.00 558 GLU A CA 1
ATOM 4519 C C . GLU A 1 558 ? 6.332 13.247 -4.536 1.00 79.00 558 GLU A C 1
ATOM 4521 O O . GLU A 1 558 ? 5.351 13.471 -3.827 1.00 79.00 558 GLU A O 1
ATOM 4526 N N . PRO A 1 559 ? 7.554 13.672 -4.163 1.00 82.50 559 PRO A N 1
ATOM 4527 C CA . PRO A 1 559 ? 7.793 14.308 -2.872 1.00 82.50 559 PRO A CA 1
ATOM 4528 C C . PRO A 1 559 ? 7.083 15.653 -2.714 1.00 82.50 559 PRO A C 1
ATOM 4530 O O . PRO A 1 559 ? 6.549 15.938 -1.644 1.00 82.50 559 PRO A O 1
ATOM 4533 N N . TRP A 1 560 ? 7.015 16.461 -3.780 1.00 85.94 560 TRP A N 1
ATOM 4534 C CA . TRP A 1 560 ? 6.248 17.710 -3.773 1.00 85.94 560 TRP A CA 1
ATOM 4535 C C . TRP A 1 560 ? 4.745 17.453 -3.647 1.00 85.94 560 TRP A C 1
ATOM 4537 O O . TRP A 1 560 ? 4.052 18.207 -2.965 1.00 85.94 560 TRP A O 1
ATOM 4547 N N . VAL A 1 561 ? 4.236 16.389 -4.280 1.00 89.69 561 VAL A N 1
ATOM 4548 C CA . VAL A 1 561 ? 2.833 15.977 -4.139 1.00 89.69 561 VAL A CA 1
ATOM 4549 C C . VAL A 1 561 ? 2.543 15.597 -2.689 1.00 89.69 561 VAL A C 1
ATOM 4551 O O . VAL A 1 561 ? 1.573 16.099 -2.116 1.00 89.69 561 VAL A O 1
ATOM 4554 N N . THR A 1 562 ? 3.399 14.778 -2.071 1.00 91.25 562 THR A N 1
ATOM 4555 C CA . THR A 1 562 ? 3.258 14.403 -0.659 1.00 91.25 562 THR A CA 1
ATOM 4556 C C . THR A 1 562 ? 3.313 15.629 0.249 1.00 91.25 562 THR A C 1
ATOM 4558 O O . THR A 1 562 ? 2.432 15.792 1.092 1.00 91.25 562 THR A O 1
ATOM 4561 N N . GLN A 1 563 ? 4.262 16.545 0.031 1.00 92.75 563 GLN A N 1
ATOM 4562 C CA . GLN A 1 563 ? 4.360 17.788 0.802 1.00 92.75 563 GLN A CA 1
ATOM 4563 C C . GLN A 1 563 ? 3.106 18.661 0.656 1.00 92.75 563 GLN A C 1
ATOM 4565 O O . GLN A 1 563 ? 2.581 19.176 1.644 1.00 92.75 563 GLN A O 1
ATOM 4570 N N . GLY A 1 564 ? 2.564 18.781 -0.560 1.00 93.94 564 GLY A N 1
ATOM 4571 C CA . GLY A 1 564 ? 1.294 19.460 -0.796 1.00 93.94 564 GLY A CA 1
ATOM 4572 C C . GLY A 1 564 ? 0.160 18.839 0.027 1.00 93.94 564 GLY A C 1
ATOM 4573 O O . GLY A 1 564 ? -0.559 19.547 0.732 1.00 93.94 564 GLY A O 1
ATOM 4574 N N . LEU A 1 565 ? 0.019 17.513 0.009 1.00 94.69 565 LEU A N 1
ATOM 4575 C CA . LEU A 1 565 ? -1.001 16.817 0.801 1.00 94.69 565 LEU A CA 1
ATOM 4576 C C . LEU A 1 565 ? -0.804 16.986 2.319 1.00 94.69 565 LEU A C 1
ATOM 4578 O O . LEU A 1 565 ? -1.800 17.110 3.037 1.00 94.69 565 LEU A O 1
ATOM 4582 N N . ILE A 1 566 ? 0.439 17.065 2.811 1.00 95.44 566 ILE A N 1
ATOM 4583 C CA . ILE A 1 566 ? 0.739 17.409 4.213 1.00 95.44 566 ILE A CA 1
ATOM 4584 C C . ILE A 1 566 ? 0.228 18.821 4.536 1.00 95.44 566 ILE A C 1
ATOM 4586 O O . ILE A 1 566 ? -0.498 18.997 5.517 1.00 95.44 566 ILE A O 1
ATOM 4590 N N . TYR A 1 567 ? 0.494 19.818 3.683 1.00 95.69 567 TYR A N 1
ATOM 4591 C CA . TYR A 1 567 ? -0.055 21.168 3.872 1.00 95.69 567 TYR A CA 1
ATOM 4592 C C . TYR A 1 567 ? -1.589 21.188 3.863 1.00 95.69 567 TYR A C 1
ATOM 4594 O O . TYR A 1 567 ? -2.196 21.923 4.646 1.00 95.69 567 TYR A O 1
ATOM 4602 N N . ALA A 1 568 ? -2.232 20.350 3.044 1.00 94.88 568 ALA A N 1
ATOM 4603 C CA . ALA A 1 568 ? -3.686 20.207 3.051 1.00 94.88 568 ALA A CA 1
ATOM 4604 C C . ALA A 1 568 ? -4.220 19.632 4.376 1.00 94.88 568 ALA A C 1
ATOM 4606 O O . ALA A 1 568 ? -5.216 20.128 4.909 1.00 94.88 568 ALA A O 1
ATOM 4607 N N . ARG A 1 569 ? -3.534 18.637 4.957 1.00 92.56 569 ARG A N 1
ATOM 4608 C CA . ARG A 1 569 ? -3.856 18.082 6.287 1.00 92.56 569 ARG A CA 1
ATOM 4609 C C . ARG A 1 569 ? -3.677 19.112 7.402 1.00 92.56 569 ARG A C 1
ATOM 4611 O O . ARG A 1 569 ? -4.541 19.210 8.269 1.00 92.56 569 ARG A O 1
ATOM 4618 N N . LEU A 1 570 ? -2.634 19.938 7.315 1.00 94.00 570 LEU A N 1
ATOM 4619 C CA . LEU A 1 570 ? -2.383 21.076 8.209 1.00 94.00 570 LEU A CA 1
ATOM 4620 C C . LEU A 1 570 ? -3.329 22.269 7.987 1.00 94.00 570 LEU A C 1
ATOM 4622 O O . LEU A 1 570 ? -3.200 23.284 8.669 1.00 94.00 570 LEU A O 1
ATOM 4626 N N . LYS A 1 571 ? -4.268 22.180 7.033 1.00 94.19 571 LYS A N 1
ATOM 4627 C CA . LYS A 1 571 ? -5.175 23.269 6.634 1.00 94.19 571 LYS A CA 1
ATOM 4628 C C . LYS A 1 571 ? -4.444 24.542 6.168 1.00 94.19 571 LYS A C 1
ATOM 4630 O O . LYS A 1 571 ? -5.019 25.629 6.187 1.00 94.19 571 LYS A O 1
ATOM 4635 N N . ASN A 1 572 ? -3.213 24.417 5.667 1.00 94.94 572 ASN A N 1
ATOM 4636 C CA . ASN A 1 572 ? -2.445 25.517 5.083 1.00 94.94 572 ASN A CA 1
ATOM 4637 C C . ASN A 1 572 ? -2.700 25.610 3.568 1.00 94.94 572 ASN A C 1
ATOM 4639 O O . ASN A 1 572 ? -1.955 25.065 2.751 1.00 94.94 572 ASN A O 1
ATOM 4643 N N . LEU A 1 573 ? -3.775 26.312 3.193 1.00 94.12 573 LEU A N 1
ATOM 4644 C CA . LEU A 1 573 ? -4.191 26.453 1.792 1.00 94.12 573 LEU A CA 1
ATOM 4645 C C . LEU A 1 573 ? -3.126 27.134 0.926 1.00 94.12 573 LEU A C 1
ATOM 4647 O O . LEU A 1 573 ? -2.930 26.718 -0.211 1.00 94.12 573 LEU A O 1
ATOM 4651 N N . LYS A 1 574 ? -2.428 28.143 1.463 1.00 94.75 574 LYS A N 1
ATOM 4652 C CA . LYS A 1 574 ? -1.428 28.921 0.723 1.00 94.75 574 LYS A CA 1
ATOM 4653 C C . LYS A 1 574 ? -0.266 28.035 0.269 1.00 94.75 574 LYS A C 1
ATOM 4655 O O . LYS A 1 574 ? -0.021 27.932 -0.931 1.00 94.75 574 LYS A O 1
ATOM 4660 N N . SER A 1 575 ? 0.392 27.351 1.205 1.00 93.06 575 SER A N 1
ATOM 4661 C CA . SER A 1 575 ? 1.535 26.484 0.885 1.00 93.06 575 SER A CA 1
ATOM 4662 C C . SER A 1 575 ? 1.123 25.269 0.051 1.00 93.06 575 SER A C 1
ATOM 4664 O O . SER A 1 575 ? 1.869 24.858 -0.835 1.00 93.06 575 SER A O 1
ATOM 4666 N N . PHE A 1 576 ? -0.091 24.741 0.255 1.00 95.94 576 PHE A N 1
ATOM 4667 C CA . PHE A 1 576 ? -0.673 23.725 -0.625 1.00 95.94 576 PHE A CA 1
ATOM 4668 C C . PHE A 1 576 ? -0.782 24.223 -2.075 1.00 95.94 576 PHE A C 1
ATOM 4670 O O . PHE A 1 576 ? -0.283 23.560 -2.985 1.00 95.94 576 PHE A O 1
ATOM 4677 N N . THR A 1 577 ? -1.395 25.392 -2.304 1.00 93.50 577 THR A N 1
ATOM 4678 C CA . THR A 1 577 ? -1.542 25.942 -3.660 1.00 93.50 577 THR A CA 1
ATOM 4679 C C . THR A 1 577 ? -0.195 26.262 -4.294 1.00 93.50 577 THR A C 1
ATOM 4681 O O . THR A 1 577 ? 0.030 25.878 -5.436 1.00 93.50 577 THR A O 1
ATOM 4684 N N . GLU A 1 578 ? 0.733 26.857 -3.540 1.00 91.00 578 GLU A N 1
ATOM 4685 C CA . GLU A 1 578 ? 2.082 27.171 -4.022 1.00 91.00 578 GLU A CA 1
ATOM 4686 C C . GLU A 1 578 ? 2.834 25.904 -4.459 1.00 91.00 578 GLU A C 1
ATOM 4688 O O . GLU A 1 578 ? 3.427 25.890 -5.538 1.00 91.00 578 GLU A O 1
ATOM 4693 N N . CYS A 1 579 ? 2.757 24.813 -3.683 1.00 89.75 579 CYS A N 1
ATOM 4694 C CA . CYS A 1 579 ? 3.372 23.535 -4.053 1.00 89.75 579 CYS A CA 1
ATOM 4695 C C . CYS A 1 579 ? 2.825 23.007 -5.383 1.00 89.75 579 CYS A C 1
ATOM 4697 O O . CYS A 1 579 ? 3.592 22.673 -6.286 1.00 89.75 579 CYS A O 1
ATOM 4699 N N . PHE A 1 580 ? 1.500 22.948 -5.532 1.00 91.06 580 PHE A N 1
ATOM 4700 C CA . PHE A 1 580 ? 0.890 22.412 -6.747 1.00 91.06 580 PHE A CA 1
ATOM 4701 C C . PHE A 1 580 ? 1.046 23.334 -7.965 1.00 91.06 580 PHE A C 1
ATOM 4703 O O . PHE A 1 580 ? 1.172 22.829 -9.081 1.00 91.06 580 PHE A O 1
ATOM 4710 N N . ASP A 1 581 ? 1.106 24.654 -7.776 1.00 89.06 581 ASP A N 1
ATOM 4711 C CA . ASP A 1 581 ? 1.394 25.614 -8.847 1.00 89.06 581 ASP A CA 1
ATOM 4712 C C . ASP A 1 581 ? 2.831 25.459 -9.362 1.00 89.06 581 ASP A C 1
ATOM 4714 O O . ASP A 1 581 ? 3.063 25.479 -10.576 1.00 89.06 581 ASP A O 1
ATOM 4718 N N . VAL A 1 582 ? 3.796 25.228 -8.463 1.00 83.06 582 VAL A N 1
ATOM 4719 C CA . VAL A 1 582 ? 5.179 24.897 -8.835 1.00 83.06 582 VAL A CA 1
ATOM 4720 C C . VAL A 1 582 ? 5.222 23.582 -9.612 1.00 83.06 582 VAL A C 1
ATOM 4722 O O . VAL A 1 582 ? 5.790 23.548 -10.707 1.00 83.06 582 VAL A O 1
ATOM 4725 N N . ILE A 1 583 ? 4.592 22.518 -9.098 1.00 85.19 583 ILE A N 1
ATOM 4726 C CA . ILE A 1 583 ? 4.558 21.204 -9.758 1.00 85.19 583 ILE A CA 1
ATOM 4727 C C . ILE A 1 583 ? 3.968 21.325 -11.168 1.00 85.19 583 ILE A C 1
ATOM 4729 O O . ILE A 1 583 ? 4.624 20.951 -12.140 1.00 85.19 583 ILE A O 1
ATOM 4733 N N . LEU A 1 584 ? 2.762 21.883 -11.306 1.00 86.00 584 LEU A N 1
ATOM 4734 C CA . LEU A 1 584 ? 2.083 22.013 -12.599 1.00 86.00 584 LEU A CA 1
ATOM 4735 C C . LEU A 1 584 ? 2.849 22.935 -13.550 1.00 86.00 584 LEU A C 1
ATOM 4737 O O . LEU A 1 584 ? 2.998 22.618 -14.730 1.00 86.00 584 LEU A O 1
ATOM 4741 N N . GLY A 1 585 ? 3.403 24.038 -13.042 1.00 81.56 585 GLY A N 1
ATOM 4742 C CA . GLY A 1 585 ? 4.222 24.961 -13.823 1.00 81.56 585 GLY A CA 1
ATOM 4743 C C . GLY A 1 585 ? 5.530 24.349 -14.336 1.00 81.56 585 GLY A C 1
ATOM 4744 O O . GLY A 1 585 ? 6.040 24.793 -15.368 1.00 81.56 585 GLY A O 1
ATOM 4745 N N . LEU A 1 586 ? 6.084 23.347 -13.647 1.00 75.75 586 LEU A N 1
ATOM 4746 C CA . LEU A 1 586 ? 7.256 22.585 -14.087 1.00 75.75 586 LEU A CA 1
ATOM 4747 C C . LEU A 1 586 ? 6.879 21.456 -15.051 1.00 75.75 586 LEU A C 1
ATOM 4749 O O . LEU A 1 586 ? 7.538 21.293 -16.078 1.00 75.75 586 LEU A O 1
ATOM 4753 N N . ILE A 1 587 ? 5.821 20.711 -14.731 1.00 74.19 587 ILE A N 1
ATOM 4754 C CA . ILE A 1 587 ? 5.311 19.584 -15.517 1.00 74.19 587 ILE A CA 1
ATOM 4755 C C . ILE A 1 587 ? 4.875 20.053 -16.907 1.00 74.19 587 ILE A C 1
ATOM 4757 O O . ILE A 1 587 ? 5.369 19.529 -17.900 1.00 74.19 587 ILE A O 1
ATOM 4761 N N . LEU A 1 588 ? 4.058 21.107 -17.006 1.00 68.88 588 LEU A N 1
ATOM 4762 C CA . LEU A 1 588 ? 3.552 21.621 -18.288 1.00 68.88 588 LEU A CA 1
ATOM 4763 C C . LEU A 1 588 ? 4.651 22.179 -19.212 1.00 68.88 588 LEU A C 1
ATOM 4765 O O . LEU A 1 588 ? 4.443 22.290 -20.415 1.00 68.88 588 LEU A O 1
ATOM 4769 N N . LYS A 1 589 ? 5.833 22.515 -18.678 1.00 70.81 589 LYS A N 1
ATOM 4770 C CA . LYS A 1 589 ? 6.977 23.000 -19.473 1.00 70.81 589 LYS A CA 1
ATOM 4771 C C . LYS A 1 589 ? 7.828 21.882 -20.080 1.00 70.81 589 LYS A C 1
ATOM 4773 O O . LYS A 1 589 ? 8.703 22.190 -20.883 1.00 70.81 589 LYS A O 1
ATOM 4778 N N . LYS A 1 590 ? 7.636 20.626 -19.665 1.00 67.19 590 LYS A N 1
ATOM 4779 C CA . LYS A 1 590 ? 8.514 19.492 -20.003 1.00 67.19 590 LYS A CA 1
ATOM 4780 C C . LYS A 1 590 ? 7.866 18.430 -20.906 1.00 67.19 590 LYS A C 1
ATOM 4782 O O . LYS A 1 590 ? 8.457 17.369 -21.044 1.00 67.19 590 LYS A O 1
ATOM 4787 N N . ASP A 1 591 ? 6.699 18.706 -21.495 1.00 66.19 591 ASP A N 1
ATOM 4788 C CA . ASP A 1 591 ? 5.896 17.732 -22.265 1.00 66.19 591 ASP A CA 1
ATOM 4789 C C . ASP A 1 591 ? 5.762 16.375 -21.531 1.00 66.19 591 ASP A C 1
ATOM 4791 O O . ASP A 1 591 ? 6.362 15.365 -21.903 1.00 66.19 591 ASP A O 1
ATOM 4795 N N . PRO A 1 592 ? 5.081 16.373 -20.373 1.00 67.94 592 PRO A N 1
ATOM 4796 C CA . PRO A 1 592 ? 5.114 15.269 -19.429 1.00 67.94 592 PRO A CA 1
ATOM 4797 C C . PRO A 1 592 ? 4.335 14.073 -19.974 1.00 67.94 592 PRO A C 1
ATOM 4799 O O . PRO A 1 592 ? 3.329 14.229 -20.669 1.00 67.94 592 PRO A O 1
ATOM 4802 N N . ALA A 1 593 ? 4.723 12.864 -19.561 1.00 79.31 593 ALA A N 1
ATOM 4803 C CA . ALA A 1 593 ? 3.890 11.689 -19.789 1.00 79.31 593 ALA A CA 1
ATOM 4804 C C . ALA A 1 593 ? 2.461 11.973 -19.266 1.00 79.31 593 ALA A C 1
ATOM 4806 O O . ALA A 1 593 ? 2.322 12.330 -18.091 1.00 79.31 593 ALA A O 1
ATOM 4807 N N . PRO A 1 594 ? 1.395 11.811 -20.077 1.00 85.56 594 PRO A N 1
ATOM 4808 C CA . PRO A 1 594 ? 0.045 12.232 -19.689 1.00 85.56 594 PRO A CA 1
ATOM 4809 C C . PRO A 1 594 ? -0.423 11.648 -18.347 1.00 85.56 594 PRO A C 1
ATOM 4811 O O . PRO A 1 594 ? -1.055 12.329 -17.544 1.00 85.56 594 PRO A O 1
ATOM 4814 N N . ARG A 1 595 ? -0.032 10.406 -18.051 1.00 86.75 595 ARG A N 1
ATOM 4815 C CA . ARG A 1 595 ? -0.306 9.727 -16.779 1.00 86.75 595 ARG A CA 1
ATOM 4816 C C . ARG A 1 595 ? 0.224 10.480 -15.549 1.00 86.75 595 ARG A C 1
ATOM 4818 O O . ARG A 1 595 ? -0.477 10.593 -14.548 1.00 86.75 595 ARG A O 1
ATOM 4825 N N . MET A 1 596 ? 1.415 11.070 -15.642 1.00 84.75 596 MET A N 1
ATOM 4826 C CA . MET A 1 596 ? 1.993 11.879 -14.563 1.00 84.75 596 MET A CA 1
ATOM 4827 C C . MET A 1 596 ? 1.177 13.153 -14.320 1.00 84.75 596 MET A C 1
ATOM 4829 O O . MET A 1 596 ? 0.914 13.516 -13.176 1.00 84.75 596 MET A O 1
ATOM 4833 N N . LEU A 1 597 ? 0.729 13.812 -15.392 1.00 88.12 597 LEU A N 1
ATOM 4834 C CA . LEU A 1 597 ? -0.126 14.992 -15.282 1.00 88.12 597 LEU A CA 1
ATOM 4835 C C . LEU A 1 597 ? -1.472 14.646 -14.620 1.00 88.12 597 LEU A C 1
ATOM 4837 O O . LEU A 1 597 ? -1.928 15.372 -13.737 1.00 88.12 597 LEU A O 1
ATOM 4841 N N . ALA A 1 598 ? -2.074 13.508 -14.983 1.00 91.62 598 ALA A N 1
ATOM 4842 C CA . ALA A 1 598 ? -3.303 13.027 -14.353 1.00 91.62 598 ALA A CA 1
ATOM 4843 C C . ALA A 1 598 ? -3.128 12.731 -12.853 1.00 91.62 598 ALA A C 1
ATOM 4845 O O . ALA A 1 598 ? -3.991 13.100 -12.055 1.00 91.62 598 ALA A O 1
ATOM 4846 N N . MET A 1 599 ? -2.004 12.121 -12.458 1.00 90.62 599 MET A N 1
ATOM 4847 C CA . MET A 1 599 ? -1.670 11.865 -11.052 1.00 90.62 599 MET A CA 1
ATOM 4848 C C . MET A 1 599 ? -1.630 13.161 -10.232 1.00 90.62 599 MET A C 1
ATOM 4850 O O . MET A 1 599 ? -2.194 13.215 -9.140 1.00 90.62 599 MET A O 1
ATOM 4854 N N . VAL A 1 600 ? -1.013 14.220 -10.764 1.00 91.06 600 VAL A N 1
ATOM 4855 C CA . VAL A 1 600 ? -0.913 15.513 -10.070 1.00 91.06 600 VAL A CA 1
ATOM 4856 C C . VAL A 1 600 ? -2.271 16.188 -9.930 1.00 91.06 600 VAL A C 1
ATOM 4858 O O . VAL A 1 600 ? -2.594 16.650 -8.835 1.00 91.06 600 VAL A O 1
ATOM 4861 N N . TYR A 1 601 ? -3.092 16.208 -10.986 1.00 94.56 601 TYR A N 1
ATOM 4862 C CA . TYR A 1 601 ? -4.461 16.724 -10.886 1.00 94.56 601 TYR A CA 1
ATOM 4863 C C . TYR A 1 601 ? -5.263 15.959 -9.837 1.00 94.56 601 TYR A C 1
ATOM 4865 O O . TYR A 1 601 ? -5.848 16.564 -8.944 1.00 94.56 601 TYR A O 1
ATOM 4873 N N . LYS A 1 602 ? -5.224 14.626 -9.870 1.00 95.19 602 LYS A N 1
ATOM 4874 C CA . LYS A 1 602 ? -5.903 13.792 -8.877 1.00 95.19 602 LYS A CA 1
ATOM 4875 C C . LYS A 1 602 ? -5.428 14.097 -7.452 1.00 95.19 602 LYS A C 1
ATOM 4877 O O . LYS A 1 602 ? -6.257 14.257 -6.559 1.00 95.19 602 LYS A O 1
ATOM 4882 N N . ALA A 1 603 ? -4.122 14.222 -7.224 1.00 94.19 603 ALA A N 1
ATOM 4883 C CA . ALA A 1 603 ? -3.588 14.549 -5.905 1.00 94.19 603 ALA A CA 1
ATOM 4884 C C . ALA A 1 603 ? -4.010 15.949 -5.429 1.00 94.19 603 ALA A C 1
ATOM 4886 O O . ALA A 1 603 ? -4.403 16.114 -4.274 1.00 94.19 603 ALA A O 1
ATOM 4887 N N . ARG A 1 604 ? -4.024 16.947 -6.319 1.00 95.75 604 ARG A N 1
ATOM 4888 C CA . ARG A 1 604 ? -4.544 18.282 -5.996 1.00 95.75 604 ARG A CA 1
ATOM 4889 C C . ARG A 1 604 ? -6.041 18.241 -5.678 1.00 95.75 604 ARG A C 1
ATOM 4891 O O . ARG A 1 604 ? -6.472 18.845 -4.698 1.00 95.75 604 ARG A O 1
ATOM 4898 N N . GLY A 1 605 ? -6.812 17.439 -6.414 1.00 96.75 605 GLY A N 1
ATOM 4899 C CA . GLY A 1 605 ? -8.227 17.194 -6.140 1.00 96.75 605 GLY A CA 1
ATOM 4900 C C . GLY A 1 605 ? -8.475 16.552 -4.768 1.00 96.75 605 GLY A C 1
ATOM 4901 O O . GLY A 1 605 ? -9.388 16.958 -4.041 1.00 96.75 605 GLY A O 1
ATOM 4902 N N . LEU A 1 606 ? -7.623 15.605 -4.354 1.00 95.25 606 LEU A N 1
ATOM 4903 C CA . LEU A 1 606 ? -7.635 15.047 -2.994 1.00 95.25 606 LEU A CA 1
ATOM 4904 C C . LEU A 1 606 ? -7.312 16.121 -1.945 1.00 95.25 606 LEU A C 1
ATOM 4906 O O . LEU A 1 606 ? -7.996 16.209 -0.927 1.00 95.25 606 LEU A O 1
ATOM 4910 N N . GLY A 1 607 ? -6.331 16.984 -2.211 1.00 95.88 607 GLY A N 1
ATOM 4911 C CA . GLY A 1 607 ? -6.007 18.118 -1.346 1.00 95.88 607 GLY A CA 1
ATOM 4912 C C . GLY A 1 607 ? -7.170 19.101 -1.183 1.00 95.88 607 GLY A C 1
ATOM 4913 O O . GLY A 1 607 ? -7.557 19.405 -0.057 1.00 95.88 607 GLY A O 1
ATOM 4914 N N . TYR A 1 608 ? -7.810 19.531 -2.275 1.00 97.12 608 TYR A N 1
ATOM 4915 C CA . TYR A 1 608 ? -9.012 20.376 -2.208 1.00 97.12 608 TYR A CA 1
ATOM 4916 C C . TYR A 1 608 ? -10.172 19.699 -1.471 1.00 97.12 608 TYR A C 1
ATOM 4918 O O . TYR A 1 608 ? -10.910 20.372 -0.752 1.00 97.12 608 TYR A O 1
ATOM 4926 N N . SER A 1 609 ? -10.292 18.371 -1.564 1.00 94.81 609 SER A N 1
ATOM 4927 C CA . SER A 1 609 ? -11.271 17.608 -0.780 1.00 94.81 609 SER A CA 1
ATOM 4928 C C . SER A 1 609 ? -11.015 17.721 0.729 1.00 94.81 609 SER A C 1
ATOM 4930 O O . SER A 1 609 ? -11.969 17.831 1.497 1.00 94.81 609 SER A O 1
ATOM 4932 N N . LEU A 1 610 ? -9.751 17.768 1.171 1.00 92.69 610 LEU A N 1
ATOM 4933 C CA . LEU A 1 610 ? -9.400 18.007 2.580 1.00 92.69 610 LEU A CA 1
ATOM 4934 C C . LEU A 1 610 ? -9.744 19.429 3.039 1.00 92.69 610 LEU A C 1
ATOM 4936 O O . LEU A 1 610 ? -10.024 19.626 4.220 1.00 92.69 610 LEU A O 1
ATOM 4940 N N . PHE A 1 611 ? -9.759 20.411 2.139 1.00 93.88 611 PHE A N 1
ATOM 4941 C CA . PHE A 1 611 ? -10.253 21.767 2.415 1.00 93.88 611 PHE A CA 1
ATOM 4942 C C . PHE A 1 611 ? -11.780 21.896 2.320 1.00 93.88 611 PHE A C 1
ATOM 4944 O O . PHE A 1 611 ? -12.307 22.978 2.559 1.00 93.88 611 PHE A O 1
ATOM 4951 N N . GLU A 1 612 ? -12.486 20.816 1.973 1.00 93.50 612 GLU A N 1
ATOM 4952 C CA . GLU A 1 612 ? -13.912 20.822 1.629 1.00 93.50 612 GLU A CA 1
ATOM 4953 C C . GLU A 1 612 ? -14.266 21.728 0.426 1.00 93.50 612 GLU A C 1
ATOM 4955 O O . GLU A 1 612 ? -15.431 22.081 0.230 1.00 93.50 612 GLU A O 1
ATOM 4960 N N . ASP A 1 613 ? -13.295 22.070 -0.432 1.00 95.81 613 ASP A N 1
ATOM 4961 C CA . ASP A 1 613 ? -13.532 22.774 -1.703 1.00 95.81 613 ASP A CA 1
ATOM 4962 C C . ASP A 1 613 ? -13.933 21.755 -2.783 1.00 95.81 613 ASP A C 1
ATOM 4964 O O . ASP A 1 613 ? -13.178 21.402 -3.694 1.00 95.81 613 ASP A O 1
ATOM 4968 N N . TRP A 1 614 ? -15.153 21.229 -2.641 1.00 95.56 614 TRP A N 1
ATOM 4969 C CA . TRP A 1 614 ? -15.679 20.150 -3.484 1.00 95.56 614 TRP A CA 1
ATOM 4970 C C . TRP A 1 614 ? -15.733 20.520 -4.968 1.00 95.56 614 TRP A C 1
ATOM 4972 O O . TRP A 1 614 ? -15.618 19.648 -5.826 1.00 95.56 614 TRP A O 1
ATOM 4982 N N . LYS A 1 615 ? -15.899 21.809 -5.285 1.00 96.44 615 LYS A N 1
ATOM 4983 C CA . LYS A 1 615 ? -15.957 22.276 -6.671 1.00 96.44 615 LYS A CA 1
ATOM 4984 C C . LYS A 1 615 ? -14.593 22.128 -7.344 1.00 96.44 615 LYS A C 1
ATOM 4986 O O . LYS A 1 615 ? -14.521 21.466 -8.377 1.00 96.44 615 LYS A O 1
ATOM 4991 N N . LYS A 1 616 ? -13.527 22.670 -6.745 1.00 96.25 616 LYS A N 1
ATOM 4992 C CA . LYS A 1 616 ? -12.170 22.535 -7.301 1.00 96.25 616 LYS A CA 1
ATOM 4993 C C . LYS A 1 616 ? -11.693 21.090 -7.304 1.00 96.25 616 LYS A C 1
ATOM 4995 O O . LYS A 1 616 ? -11.082 20.653 -8.272 1.00 96.25 616 LYS A O 1
ATOM 5000 N N . ALA A 1 617 ? -12.041 20.325 -6.266 1.00 97.44 617 ALA A N 1
ATOM 5001 C CA . ALA A 1 617 ? -11.754 18.896 -6.233 1.00 97.44 617 ALA A CA 1
ATOM 5002 C C . ALA A 1 617 ? -12.363 18.163 -7.440 1.00 97.44 617 ALA A C 1
ATOM 5004 O O . ALA A 1 617 ? -11.682 17.389 -8.108 1.00 97.44 617 ALA A O 1
ATOM 5005 N N . TYR A 1 618 ? -13.634 18.436 -7.755 1.00 96.94 618 TYR A N 1
ATOM 5006 C CA . TYR A 1 618 ? -14.304 17.839 -8.909 1.00 96.94 618 TYR A CA 1
ATOM 5007 C C . TYR A 1 618 ? -13.686 18.274 -10.246 1.00 96.94 618 TYR A C 1
ATOM 5009 O O . TYR A 1 618 ? -13.533 17.440 -11.136 1.00 96.94 618 TYR A O 1
ATOM 5017 N N . GLU A 1 619 ? -13.327 19.552 -10.392 1.00 97.12 619 GLU A N 1
ATOM 5018 C CA . GLU A 1 619 ? -12.648 20.076 -11.587 1.00 97.12 619 GLU A CA 1
ATOM 5019 C C . GLU A 1 619 ? -11.327 19.335 -11.839 1.00 97.12 619 GLU A C 1
ATOM 5021 O O . GLU A 1 619 ? -11.120 18.802 -12.929 1.00 97.12 619 GLU A O 1
ATOM 5026 N N . ASP A 1 620 ? -10.493 19.193 -10.809 1.00 97.31 620 ASP A N 1
ATOM 5027 C CA . ASP A 1 620 ? -9.218 18.478 -10.893 1.00 97.31 620 ASP A CA 1
ATOM 5028 C C . ASP A 1 620 ? -9.391 16.986 -11.207 1.00 97.31 620 ASP A C 1
ATOM 5030 O O . ASP A 1 620 ? -8.737 16.452 -12.107 1.00 97.31 620 ASP A O 1
ATOM 5034 N N . PHE A 1 621 ? -10.317 16.297 -10.531 1.00 97.31 621 PHE A N 1
ATOM 5035 C CA . PHE A 1 621 ? -10.604 14.901 -10.860 1.00 97.31 621 PHE A CA 1
ATOM 5036 C C . PHE A 1 621 ? -11.168 14.744 -12.278 1.00 97.31 621 PHE A C 1
ATOM 5038 O O . PHE A 1 621 ? -10.958 13.709 -12.914 1.00 97.31 621 PHE A O 1
ATOM 5045 N N . SER A 1 622 ? -11.915 15.727 -12.786 1.00 96.12 622 SER A N 1
ATOM 5046 C CA . SER A 1 622 ? -12.431 15.737 -14.160 1.00 96.12 622 SER A CA 1
ATOM 5047 C C . SER A 1 622 ? -11.298 15.837 -15.178 1.00 96.12 622 SER A C 1
ATOM 5049 O O . SER A 1 622 ? -11.252 15.029 -16.107 1.00 96.12 622 SER A O 1
ATOM 5051 N N . GLU A 1 623 ? -10.339 16.745 -14.972 1.00 95.44 623 GLU A N 1
ATOM 5052 C CA . GLU A 1 623 ? -9.157 16.862 -15.836 1.00 95.44 623 GLU A CA 1
ATOM 5053 C C . GLU A 1 623 ? -8.298 15.592 -15.813 1.00 95.44 623 GLU A C 1
ATOM 5055 O O . GLU A 1 623 ? -7.964 15.056 -16.873 1.00 95.44 623 GLU A O 1
ATOM 5060 N N . ALA A 1 624 ? -8.038 15.027 -14.629 1.00 95.88 624 ALA A N 1
ATOM 5061 C CA . ALA A 1 624 ? -7.352 13.739 -14.510 1.00 95.88 624 ALA A CA 1
ATOM 5062 C C . ALA A 1 624 ? -8.087 12.625 -15.280 1.00 95.88 624 ALA A C 1
ATOM 5064 O O . ALA A 1 624 ? -7.472 11.848 -16.010 1.00 95.88 624 ALA A O 1
ATOM 5065 N N . GLY A 1 625 ? -9.418 12.574 -15.173 1.00 95.06 625 GLY A N 1
ATOM 5066 C CA . GLY A 1 625 ? -10.250 11.579 -15.850 1.00 95.06 625 GLY A CA 1
ATOM 5067 C C . GLY A 1 625 ? -10.226 11.690 -17.376 1.00 95.06 625 GLY A C 1
ATOM 5068 O O . GLY A 1 625 ? -10.185 10.661 -18.051 1.00 95.06 625 GLY A O 1
ATOM 5069 N N . LYS A 1 626 ? -10.209 12.911 -17.932 1.00 95.00 626 LYS A N 1
ATOM 5070 C CA . LYS A 1 626 ? -10.084 13.137 -19.385 1.00 95.00 626 LYS A CA 1
ATOM 5071 C C . LYS A 1 626 ? -8.772 12.577 -19.921 1.00 95.00 626 LYS A C 1
ATOM 5073 O O . LYS A 1 626 ? -8.774 11.918 -20.956 1.00 95.00 626 LYS A O 1
ATOM 5078 N N . ILE A 1 627 ? -7.677 12.808 -19.197 1.00 93.62 627 ILE A N 1
ATOM 5079 C CA . ILE A 1 627 ? -6.357 12.302 -19.574 1.00 93.62 627 ILE A CA 1
ATOM 5080 C C . ILE A 1 627 ? -6.325 10.774 -19.479 1.00 93.62 627 ILE A C 1
ATOM 5082 O O . ILE A 1 627 ? -5.878 10.105 -20.404 1.00 93.62 627 ILE A O 1
ATOM 5086 N N . LEU A 1 628 ? -6.835 10.205 -18.384 1.00 93.69 628 LEU A N 1
ATOM 5087 C CA . LEU A 1 628 ? -6.795 8.759 -18.153 1.00 93.69 628 LEU A CA 1
ATOM 5088 C C . LEU A 1 628 ? -7.703 7.963 -19.105 1.00 93.69 628 LEU A C 1
ATOM 5090 O O . LEU A 1 628 ? -7.426 6.799 -19.388 1.00 93.69 628 LEU A O 1
ATOM 5094 N N . ALA A 1 629 ? -8.752 8.584 -19.654 1.00 91.44 629 ALA A N 1
ATOM 5095 C CA . ALA A 1 629 ? -9.681 7.935 -20.578 1.00 91.44 629 ALA A CA 1
ATOM 5096 C C . ALA A 1 629 ? -9.003 7.339 -21.828 1.00 91.44 629 ALA A C 1
ATOM 5098 O O . ALA A 1 629 ? -9.508 6.361 -22.382 1.00 91.44 629 ALA A O 1
ATOM 5099 N N . GLN A 1 630 ? -7.852 7.876 -22.248 1.00 91.88 630 GLN A N 1
ATOM 5100 C CA . GLN A 1 630 ? -7.107 7.383 -23.413 1.00 91.88 630 GLN A CA 1
ATOM 5101 C C . GLN A 1 630 ? -6.475 5.992 -23.210 1.00 91.88 630 GLN A C 1
ATOM 5103 O O . GLN A 1 630 ? -6.142 5.331 -24.189 1.00 91.88 630 GLN A O 1
ATOM 5108 N N . TYR A 1 631 ? -6.324 5.530 -21.961 1.00 87.44 631 TYR A N 1
ATOM 5109 C CA . TYR A 1 631 ? -5.731 4.224 -21.631 1.00 87.44 631 TYR A CA 1
ATOM 5110 C C . TYR A 1 631 ? -6.761 3.080 -21.578 1.00 87.44 631 TYR A C 1
ATOM 5112 O O . TYR A 1 631 ? -6.397 1.920 -21.394 1.00 87.44 631 TYR A O 1
ATOM 5120 N N . GLY A 1 632 ? -8.043 3.389 -21.794 1.00 85.25 632 GLY A N 1
ATOM 5121 C CA . GLY A 1 632 ? -9.131 2.416 -21.859 1.00 85.25 632 GLY A CA 1
ATOM 5122 C C . GLY A 1 632 ? -9.999 2.368 -20.600 1.00 85.25 632 GLY A C 1
ATOM 5123 O O . GLY A 1 632 ? -9.597 2.725 -19.498 1.00 85.25 632 GLY A O 1
ATOM 5124 N N . ALA A 1 633 ? -11.238 1.897 -20.762 1.00 81.38 633 ALA A N 1
ATOM 5125 C CA . ALA A 1 633 ? -12.262 1.953 -19.715 1.00 81.38 633 ALA A CA 1
ATOM 5126 C C . ALA A 1 633 ? -12.004 1.042 -18.495 1.00 81.38 633 ALA A C 1
ATOM 5128 O O . ALA A 1 633 ? -12.661 1.225 -17.474 1.00 81.38 633 ALA A O 1
ATOM 5129 N N . GLY A 1 634 ? -11.097 0.066 -18.610 1.00 80.50 634 GLY A N 1
ATOM 5130 C CA . GLY A 1 634 ? -10.700 -0.851 -17.532 1.00 80.50 634 GLY A CA 1
ATOM 5131 C C . GLY A 1 634 ? -9.361 -0.506 -16.869 1.00 80.50 634 GLY A C 1
ATOM 5132 O O . GLY A 1 634 ? -8.814 -1.341 -16.144 1.00 80.50 634 GLY A O 1
ATOM 5133 N N . ASP A 1 635 ? -8.804 0.672 -17.159 1.00 88.62 635 ASP A N 1
ATOM 5134 C CA . ASP A 1 635 ? -7.570 1.164 -16.545 1.00 88.62 635 ASP A CA 1
ATOM 5135 C C . ASP A 1 635 ? -7.763 1.438 -15.041 1.00 88.62 635 ASP A C 1
ATOM 5137 O O . ASP A 1 635 ? -8.746 2.065 -14.644 1.00 88.62 635 ASP A O 1
ATOM 5141 N N . ASP A 1 636 ? -6.851 0.959 -14.189 1.00 86.38 636 ASP A N 1
ATOM 5142 C CA . ASP A 1 636 ? -7.031 1.028 -12.728 1.00 86.38 636 ASP A CA 1
ATOM 5143 C C . ASP A 1 636 ? -7.011 2.459 -12.189 1.00 86.38 636 ASP A C 1
ATOM 5145 O O . ASP A 1 636 ? -7.810 2.796 -11.314 1.00 86.38 636 ASP A O 1
ATOM 5149 N N . GLU A 1 637 ? -6.151 3.319 -12.736 1.00 89.31 637 GLU A N 1
ATOM 5150 C CA . GLU A 1 637 ? -6.059 4.713 -12.303 1.00 89.31 637 GLU A CA 1
ATOM 5151 C C . GLU A 1 637 ? -7.303 5.501 -12.712 1.00 89.31 637 GLU A C 1
ATOM 5153 O O . GLU A 1 637 ? -7.779 6.340 -11.942 1.00 89.31 637 GLU A O 1
ATOM 5158 N N . LEU A 1 638 ? -7.866 5.206 -13.891 1.00 93.25 638 LEU A N 1
ATOM 5159 C CA . LEU A 1 638 ? -9.139 5.781 -14.323 1.00 93.25 638 LEU A CA 1
ATOM 5160 C C . LEU A 1 638 ? -10.279 5.387 -13.377 1.00 93.25 638 LEU A C 1
ATOM 5162 O O . LEU A 1 638 ? -11.076 6.247 -12.995 1.00 93.25 638 LEU A O 1
ATOM 5166 N N . LEU A 1 639 ? -10.371 4.105 -13.009 1.00 92.38 639 LEU A N 1
ATOM 5167 C CA . LEU A 1 639 ? -11.425 3.603 -12.123 1.00 92.38 639 LEU A CA 1
ATOM 5168 C C . LEU A 1 639 ? -11.309 4.180 -10.709 1.00 92.38 639 LEU A C 1
ATOM 5170 O O . LEU A 1 639 ? -12.323 4.567 -10.125 1.00 92.38 639 LEU A O 1
ATOM 5174 N N . ASP A 1 640 ? -10.089 4.309 -10.190 1.00 90.81 640 ASP A N 1
ATOM 5175 C CA . ASP A 1 640 ? -9.850 4.915 -8.881 1.00 90.81 640 ASP A CA 1
ATOM 5176 C C . ASP A 1 640 ? -10.147 6.429 -8.879 1.00 90.81 640 ASP A C 1
ATOM 5178 O O . ASP A 1 640 ? -10.805 6.961 -7.976 1.00 90.81 640 ASP A O 1
ATOM 5182 N N . ASN A 1 641 ? -9.767 7.139 -9.948 1.00 94.50 641 ASN A N 1
ATOM 5183 C CA . ASN A 1 641 ? -10.147 8.538 -10.139 1.00 94.50 641 ASN A CA 1
ATOM 5184 C C . ASN A 1 641 ? -11.675 8.711 -10.246 1.00 94.50 641 ASN A C 1
ATOM 5186 O O . ASN A 1 641 ? -12.237 9.617 -9.635 1.00 94.50 641 ASN A O 1
ATOM 5190 N N . LEU A 1 642 ? -12.373 7.823 -10.961 1.00 94.00 642 LEU A N 1
ATOM 5191 C CA . LEU A 1 642 ? -13.836 7.845 -11.070 1.00 94.00 642 LEU A CA 1
ATOM 5192 C C . LEU A 1 642 ? -14.522 7.579 -9.718 1.00 94.00 642 LEU A C 1
ATOM 5194 O O . LEU A 1 642 ? -15.536 8.206 -9.401 1.00 94.00 642 LEU A O 1
ATOM 5198 N N . SER A 1 643 ? -13.945 6.713 -8.884 1.00 92.38 643 SER A N 1
ATOM 5199 C CA . SER A 1 643 ? -14.408 6.491 -7.509 1.00 92.38 643 SER A CA 1
ATOM 5200 C C . SER A 1 643 ? -14.247 7.753 -6.645 1.00 92.38 643 SER A C 1
ATOM 5202 O O . SER A 1 643 ? -15.143 8.100 -5.867 1.00 92.38 643 SER A O 1
ATOM 5204 N N . SER A 1 644 ? -13.148 8.493 -6.839 1.00 94.38 644 SER A N 1
ATOM 5205 C CA . SER A 1 644 ? -12.884 9.784 -6.181 1.00 94.38 644 SER A CA 1
ATOM 5206 C C . SER A 1 644 ? -13.850 10.883 -6.653 1.00 94.38 644 SER A C 1
ATOM 5208 O O . SER A 1 644 ? -14.399 11.621 -5.832 1.00 94.38 644 SER A O 1
ATOM 5210 N N . GLN A 1 645 ? -14.171 10.934 -7.953 1.00 95.12 645 GLN A N 1
ATOM 5211 C CA . GLN A 1 645 ? -15.236 11.795 -8.487 1.00 95.12 645 GLN A CA 1
ATOM 5212 C C . GLN A 1 645 ? -16.593 11.471 -7.858 1.00 95.12 645 GLN A C 1
ATOM 5214 O O . GLN A 1 645 ? -17.300 12.383 -7.434 1.00 95.12 645 GLN A O 1
ATOM 5219 N N . GLY A 1 646 ? -16.955 10.186 -7.762 1.00 95.00 646 GLY A N 1
ATOM 5220 C CA . GLY A 1 646 ? -18.197 9.747 -7.120 1.00 95.00 646 GLY A CA 1
ATOM 5221 C C . GLY A 1 646 ? -18.310 10.233 -5.671 1.00 95.00 646 GLY A C 1
ATOM 5222 O O . GLY A 1 646 ? -19.381 10.676 -5.244 1.00 95.00 646 GLY A O 1
ATOM 5223 N N . MET A 1 647 ? -17.193 10.240 -4.938 1.00 93.19 647 MET A N 1
ATOM 5224 C CA . MET A 1 647 ? -17.143 10.717 -3.553 1.00 93.19 647 MET A CA 1
ATOM 5225 C C . MET A 1 647 ? -17.421 12.218 -3.485 1.00 93.19 647 MET A C 1
ATOM 5227 O O . MET A 1 647 ? -18.290 12.654 -2.727 1.00 93.19 647 MET A O 1
ATOM 5231 N N . VAL A 1 648 ? -16.733 13.011 -4.309 1.00 95.25 648 VAL A N 1
ATOM 5232 C CA . VAL A 1 648 ? -16.935 14.465 -4.353 1.00 95.25 648 VAL A CA 1
ATOM 5233 C C . VAL A 1 648 ? -18.346 14.818 -4.820 1.00 95.25 648 VAL A C 1
ATOM 5235 O O . VAL A 1 648 ? -19.001 15.650 -4.199 1.00 95.25 648 VAL A O 1
ATOM 5238 N N . LEU A 1 649 ? -18.873 14.138 -5.841 1.00 95.88 649 LEU A N 1
ATOM 5239 C CA . LEU A 1 649 ? -20.253 14.318 -6.301 1.00 95.88 649 LEU A CA 1
ATOM 5240 C C . LEU A 1 649 ? -21.268 14.041 -5.185 1.00 95.88 649 LEU A C 1
ATOM 5242 O O . LEU A 1 649 ? -22.246 14.777 -5.043 1.00 95.88 649 LEU A O 1
ATOM 5246 N N . THR A 1 650 ? -21.016 13.025 -4.356 1.00 93.56 650 THR A N 1
ATOM 5247 C CA . THR A 1 650 ? -21.840 12.723 -3.178 1.00 93.56 650 THR A CA 1
ATOM 5248 C C . THR A 1 650 ? -21.796 13.870 -2.165 1.00 93.56 650 THR A C 1
ATOM 5250 O O . THR A 1 650 ? -22.845 14.305 -1.688 1.00 93.56 650 THR A O 1
ATOM 5253 N N . ARG A 1 651 ? -20.610 14.436 -1.891 1.00 91.69 651 ARG A N 1
ATOM 5254 C CA . ARG A 1 651 ? -20.445 15.612 -1.012 1.00 91.69 651 ARG A CA 1
ATOM 5255 C C . ARG A 1 651 ? -21.114 16.871 -1.569 1.00 91.69 651 ARG A C 1
ATOM 5257 O O . ARG A 1 651 ? -21.700 17.636 -0.808 1.00 91.69 651 ARG A O 1
ATOM 5264 N N . MET A 1 652 ? -21.119 17.037 -2.890 1.00 93.94 652 MET A N 1
ATOM 5265 C CA . MET A 1 652 ? -21.846 18.097 -3.600 1.00 93.94 652 MET A CA 1
ATOM 5266 C C . MET A 1 652 ? -23.365 17.860 -3.675 1.00 93.94 652 MET A C 1
ATOM 5268 O O . MET A 1 652 ? -24.069 18.653 -4.298 1.00 93.94 652 MET A O 1
ATOM 5272 N N . LYS A 1 653 ? -23.884 16.773 -3.083 1.00 94.50 653 LYS A N 1
ATOM 5273 C CA . LYS A 1 653 ? -25.293 16.344 -3.154 1.00 94.50 653 LYS A CA 1
ATOM 5274 C C . LYS A 1 653 ? -25.796 16.039 -4.574 1.00 94.50 653 LYS A C 1
ATOM 5276 O O . LYS A 1 653 ? -26.998 15.988 -4.828 1.00 94.50 653 LYS A O 1
ATOM 5281 N N . LYS A 1 654 ? -24.888 15.780 -5.519 1.00 96.44 654 LYS A N 1
ATOM 5282 C CA . LYS A 1 654 ? -25.196 15.389 -6.904 1.00 96.44 654 LYS A CA 1
ATOM 5283 C C . LYS A 1 654 ? -25.364 13.873 -7.021 1.00 96.44 654 LYS A C 1
ATOM 5285 O O . LYS A 1 654 ? -24.667 13.194 -7.775 1.00 96.44 654 LYS A O 1
ATOM 5290 N N . TYR A 1 655 ? -26.309 13.322 -6.264 1.00 95.81 655 TYR A N 1
ATOM 5291 C CA . TYR A 1 655 ? -26.426 11.875 -6.051 1.00 95.81 655 TYR A CA 1
ATOM 5292 C C . TYR A 1 655 ? -26.685 11.070 -7.335 1.00 95.81 655 TYR A C 1
ATOM 5294 O O . TYR A 1 655 ? -26.153 9.975 -7.498 1.00 95.81 655 TYR A O 1
ATOM 5302 N N . LYS A 1 656 ? -27.434 11.619 -8.303 1.00 96.69 656 LYS A N 1
ATOM 5303 C CA . LYS A 1 656 ? -27.684 10.948 -9.595 1.00 96.69 656 LYS A CA 1
ATOM 5304 C C . LYS A 1 656 ? -26.401 10.747 -10.413 1.00 96.69 656 LYS A C 1
ATOM 5306 O O . LYS A 1 656 ? -26.234 9.700 -11.037 1.00 96.69 656 LYS A O 1
ATOM 5311 N N . GLU A 1 657 ? -25.506 11.734 -10.403 1.00 96.00 657 GLU A N 1
ATOM 5312 C CA . GLU A 1 657 ? -24.209 11.668 -11.087 1.00 96.00 657 GLU A CA 1
ATOM 5313 C C . GLU A 1 657 ? -23.255 10.727 -10.339 1.00 96.00 657 GLU A C 1
ATOM 5315 O O . GLU A 1 657 ? -22.641 9.861 -10.964 1.00 96.00 657 GLU A O 1
ATOM 5320 N N . ALA A 1 658 ? -23.215 10.815 -9.003 1.00 96.44 658 ALA A N 1
ATOM 5321 C CA . ALA A 1 658 ? -22.431 9.909 -8.161 1.00 96.44 658 ALA A CA 1
ATOM 5322 C C . ALA A 1 658 ? -22.825 8.439 -8.382 1.00 96.44 658 ALA A C 1
ATOM 5324 O O . ALA A 1 658 ? -21.962 7.583 -8.572 1.00 96.44 658 ALA A O 1
ATOM 5325 N N . ARG A 1 659 ? -24.133 8.152 -8.462 1.00 96.62 659 ARG A N 1
ATOM 5326 C CA . ARG A 1 659 ? -24.662 6.813 -8.759 1.00 96.62 659 ARG A CA 1
ATOM 5327 C C . ARG A 1 659 ? -24.131 6.277 -10.085 1.00 96.62 659 ARG A C 1
ATOM 5329 O O . ARG A 1 659 ? -23.740 5.116 -10.166 1.00 96.62 659 ARG A O 1
ATOM 5336 N N . LYS A 1 660 ? -24.108 7.111 -11.131 1.00 95.44 660 LYS A N 1
ATOM 5337 C CA . LYS A 1 660 ? -23.591 6.725 -12.452 1.00 95.44 660 LYS A CA 1
ATOM 5338 C C . LYS A 1 660 ? -22.094 6.403 -12.392 1.00 95.44 660 LYS A C 1
ATOM 5340 O O . LYS A 1 660 ? -21.677 5.403 -12.974 1.00 95.44 660 LYS A O 1
ATOM 5345 N N . ALA A 1 661 ? -21.312 7.221 -11.685 1.00 94.31 661 ALA A N 1
ATOM 5346 C CA . ALA A 1 661 ? -19.879 7.001 -11.499 1.00 94.31 661 ALA A CA 1
ATOM 5347 C C . ALA A 1 661 ? -19.602 5.679 -10.763 1.00 94.31 661 ALA A C 1
ATOM 5349 O O . ALA A 1 661 ? -18.912 4.814 -11.301 1.00 94.31 661 ALA A O 1
ATOM 5350 N N . TYR A 1 662 ? -20.216 5.472 -9.593 1.00 95.94 662 TYR A N 1
ATOM 5351 C CA . TYR A 1 662 ? -20.004 4.259 -8.802 1.00 95.94 662 TYR A CA 1
ATOM 5352 C C . TYR A 1 662 ? -20.510 2.990 -9.483 1.00 95.94 662 TYR A C 1
ATOM 5354 O O . TYR A 1 662 ? -19.831 1.970 -9.422 1.00 95.94 662 TYR A O 1
ATOM 5362 N N . ARG A 1 663 ? -21.645 3.033 -10.193 1.00 94.94 663 ARG A N 1
ATOM 5363 C CA . ARG A 1 663 ? -22.130 1.872 -10.954 1.00 94.94 663 ARG A CA 1
ATOM 5364 C C . ARG A 1 663 ? -21.129 1.442 -12.027 1.00 94.94 663 ARG A C 1
ATOM 5366 O O . ARG A 1 663 ? -20.808 0.262 -12.116 1.00 94.94 663 ARG A O 1
ATOM 5373 N N . ARG A 1 664 ? -20.581 2.401 -12.780 1.00 92.44 664 ARG A N 1
ATOM 5374 C CA . ARG A 1 664 ? -19.552 2.129 -13.792 1.00 92.44 664 ARG A CA 1
ATOM 5375 C C . ARG A 1 664 ? -18.273 1.557 -13.166 1.00 92.44 664 ARG A C 1
ATOM 5377 O O . ARG A 1 664 ? -17.722 0.606 -13.713 1.00 92.44 664 ARG A O 1
ATOM 5384 N N . CYS A 1 665 ? -17.826 2.089 -12.023 1.00 93.94 665 CYS A N 1
ATOM 5385 C CA . CYS A 1 665 ? -16.706 1.513 -11.266 1.00 93.94 665 CYS A CA 1
ATOM 5386 C C . CYS A 1 665 ? -16.998 0.069 -10.835 1.00 93.94 665 CYS A C 1
ATOM 5388 O O . CYS A 1 665 ? -16.172 -0.811 -11.054 1.00 93.94 665 CYS A O 1
ATOM 5390 N N . ALA A 1 666 ? -18.177 -0.193 -10.263 1.00 93.12 666 ALA A N 1
ATOM 5391 C CA . ALA A 1 666 ? -18.553 -1.517 -9.778 1.00 93.12 666 ALA A CA 1
ATOM 5392 C C . ALA A 1 666 ? -18.620 -2.542 -10.920 1.00 93.12 666 ALA A C 1
ATOM 5394 O O . ALA A 1 666 ? -18.102 -3.647 -10.787 1.00 93.12 666 ALA A O 1
ATOM 5395 N N . GLU A 1 667 ? -19.206 -2.182 -12.063 1.00 93.44 667 GLU A N 1
ATOM 5396 C CA . GLU A 1 667 ? -19.253 -3.040 -13.253 1.00 93.44 667 GLU A CA 1
ATOM 5397 C C . GLU A 1 667 ? -17.847 -3.363 -13.777 1.00 93.44 667 GLU A C 1
ATOM 5399 O O . GLU A 1 667 ? -17.543 -4.529 -14.040 1.00 93.44 667 GLU A O 1
ATOM 5404 N N . ALA A 1 668 ? -16.970 -2.359 -13.863 1.00 91.38 668 ALA A N 1
ATOM 5405 C CA . ALA A 1 668 ? -15.600 -2.540 -14.328 1.00 91.38 668 ALA A CA 1
ATOM 5406 C C . ALA A 1 668 ? -14.759 -3.395 -13.363 1.00 91.38 668 ALA A C 1
ATOM 5408 O O . ALA A 1 668 ? -14.106 -4.343 -13.802 1.00 91.38 668 ALA A O 1
ATOM 5409 N N . TYR A 1 669 ? -14.819 -3.129 -12.053 1.00 89.94 669 TYR A N 1
ATOM 5410 C CA . TYR A 1 669 ? -14.121 -3.945 -11.054 1.00 89.94 669 TYR A CA 1
ATOM 5411 C C . TYR A 1 669 ? -14.653 -5.376 -11.010 1.00 89.94 669 TYR A C 1
ATOM 5413 O O . TYR A 1 669 ? -13.863 -6.316 -10.956 1.00 89.94 669 TYR A O 1
ATOM 5421 N N . ARG A 1 670 ? -15.971 -5.572 -11.135 1.00 91.50 670 ARG A N 1
ATOM 5422 C CA . ARG A 1 670 ? -16.562 -6.912 -11.224 1.00 91.50 670 ARG A CA 1
ATOM 5423 C C . ARG A 1 670 ? -16.077 -7.671 -12.455 1.00 91.50 670 ARG A C 1
ATOM 5425 O O . ARG A 1 670 ? -15.782 -8.856 -12.340 1.00 91.50 670 ARG A O 1
ATOM 5432 N N . ALA A 1 671 ? -16.023 -7.022 -13.617 1.00 89.50 671 ALA A N 1
ATOM 5433 C CA . ALA A 1 671 ? -15.567 -7.653 -14.853 1.00 89.50 671 ALA A CA 1
ATOM 5434 C C . ALA A 1 671 ? -14.072 -8.009 -14.806 1.00 89.50 671 ALA A C 1
ATOM 5436 O O . ALA A 1 671 ? -13.673 -9.038 -15.345 1.00 89.50 671 ALA A O 1
ATOM 5437 N N . LYS A 1 672 ? -13.255 -7.171 -14.154 1.00 88.06 672 LYS A N 1
ATOM 5438 C CA . LYS A 1 672 ? -11.795 -7.318 -14.114 1.00 88.06 672 LYS A CA 1
ATOM 5439 C C . LYS A 1 672 ? -11.298 -8.246 -13.003 1.00 88.06 672 LYS A C 1
ATOM 5441 O O . LYS A 1 672 ? -10.430 -9.076 -13.255 1.00 88.06 672 LYS A O 1
ATOM 5446 N N . TYR A 1 673 ? -11.839 -8.105 -11.795 1.00 82.31 673 TYR A N 1
ATOM 5447 C CA . TYR A 1 673 ? -11.352 -8.773 -10.581 1.00 82.31 673 TYR A CA 1
ATOM 5448 C C . TYR A 1 673 ? -12.372 -9.728 -9.948 1.00 82.31 673 TYR A C 1
ATOM 5450 O O . TYR A 1 673 ? -12.038 -10.459 -9.019 1.00 82.31 673 TYR A O 1
ATOM 5458 N N . GLY A 1 674 ? -13.611 -9.754 -10.443 1.00 83.75 674 GLY A N 1
ATOM 5459 C CA . GLY A 1 674 ? -14.679 -10.579 -9.886 1.00 83.75 674 GLY A CA 1
ATOM 5460 C C . GLY A 1 674 ? -15.377 -9.952 -8.675 1.00 83.75 674 GLY A C 1
ATOM 5461 O O . GLY A 1 674 ? -15.022 -8.875 -8.190 1.00 83.75 674 GLY A O 1
ATOM 5462 N N . LYS A 1 675 ? -16.422 -10.640 -8.197 1.00 86.31 675 LYS A N 1
ATOM 5463 C CA . LYS A 1 675 ? -17.283 -10.172 -7.096 1.00 86.31 675 LYS A CA 1
ATOM 5464 C C . LYS A 1 675 ? -16.606 -10.235 -5.725 1.00 86.31 675 LYS A C 1
ATOM 5466 O O . LYS A 1 675 ? -17.014 -9.506 -4.837 1.00 86.31 675 LYS A O 1
ATOM 5471 N N . GLU A 1 676 ? -15.580 -11.062 -5.557 1.00 81.44 676 GLU A N 1
ATOM 5472 C CA . GLU A 1 676 ? -14.869 -11.211 -4.278 1.00 81.44 676 GLU A CA 1
ATOM 5473 C C . GLU A 1 676 ? -13.747 -10.176 -4.083 1.00 81.44 676 GLU A C 1
ATOM 5475 O O . GLU A 1 676 ? -13.016 -10.238 -3.100 1.00 81.44 676 GLU A O 1
ATOM 5480 N N . SER A 1 677 ? -13.578 -9.231 -5.015 1.00 83.25 677 SER A N 1
ATOM 5481 C CA . SER A 1 677 ? -12.534 -8.206 -4.921 1.00 83.25 677 SER A CA 1
ATOM 5482 C C . SER A 1 677 ? -12.903 -7.081 -3.952 1.00 83.25 677 SER A C 1
ATOM 5484 O O . SER A 1 677 ? -14.044 -6.609 -3.924 1.00 83.25 677 SER A O 1
ATOM 5486 N N . SER A 1 678 ? -11.913 -6.587 -3.203 1.00 84.12 678 SER A N 1
ATOM 5487 C CA . SER A 1 678 ? -12.101 -5.492 -2.243 1.00 84.12 678 SER A CA 1
ATOM 5488 C C . SER A 1 678 ? -12.579 -4.202 -2.915 1.00 84.12 678 SER A C 1
ATOM 5490 O O . SER A 1 678 ? -13.466 -3.528 -2.391 1.00 84.12 678 SER A O 1
ATOM 5492 N N . GLN A 1 679 ? -12.070 -3.890 -4.112 1.00 88.19 679 GLN A N 1
ATOM 5493 C CA . GLN A 1 679 ? -12.443 -2.691 -4.870 1.00 88.19 679 GLN A CA 1
ATOM 5494 C C . GLN A 1 679 ? -13.920 -2.714 -5.283 1.00 88.19 679 GLN A C 1
ATOM 5496 O O . GLN A 1 679 ? -14.611 -1.692 -5.209 1.00 88.19 679 GLN A O 1
ATOM 5501 N N . TYR A 1 680 ? -14.428 -3.880 -5.695 1.00 91.31 680 TYR A N 1
ATOM 5502 C CA . TYR A 1 680 ? -15.841 -4.044 -6.022 1.00 91.31 680 TYR A CA 1
ATOM 5503 C C . TYR A 1 680 ? -16.719 -3.827 -4.787 1.00 91.31 680 TYR A C 1
ATOM 5505 O O . TYR A 1 680 ? -17.657 -3.032 -4.835 1.00 91.31 680 TYR A O 1
ATOM 5513 N N . GLN A 1 681 ? -16.381 -4.476 -3.673 1.00 90.06 681 GLN A N 1
ATOM 5514 C CA . GLN A 1 681 ? -17.172 -4.447 -2.439 1.00 90.06 681 GLN A CA 1
ATOM 5515 C C . GLN A 1 681 ? -17.186 -3.060 -1.793 1.00 90.06 681 GLN A C 1
ATOM 5517 O O . GLN A 1 681 ? -18.238 -2.566 -1.385 1.00 90.06 681 GLN A O 1
ATOM 5522 N N . GLU A 1 682 ? -16.055 -2.356 -1.802 1.00 89.31 682 GLU A N 1
ATOM 5523 C CA . GLU A 1 682 ? -16.006 -0.961 -1.370 1.00 89.31 682 GLU A CA 1
ATOM 5524 C C . GLU A 1 682 ? -16.876 -0.052 -2.247 1.00 89.31 682 GLU A C 1
ATOM 5526 O O . GLU A 1 682 ? -17.589 0.820 -1.741 1.00 89.31 682 GLU A O 1
ATOM 5531 N N . THR A 1 683 ? -16.866 -0.273 -3.562 1.00 92.94 683 THR A N 1
ATOM 5532 C CA . THR A 1 683 ? -17.716 0.492 -4.478 1.00 92.94 683 THR A CA 1
ATOM 5533 C C . THR A 1 683 ? -19.200 0.196 -4.241 1.00 92.94 683 THR A C 1
ATOM 5535 O O . THR A 1 683 ? -20.012 1.117 -4.329 1.00 92.94 683 THR A O 1
ATOM 5538 N N . LEU A 1 684 ? -19.572 -1.041 -3.879 1.00 93.81 684 LEU A N 1
ATOM 5539 C CA . LEU A 1 684 ? -20.946 -1.381 -3.492 1.00 93.81 684 LEU A CA 1
ATOM 5540 C C . LEU A 1 684 ? -21.395 -0.645 -2.226 1.00 93.81 684 LEU A C 1
ATOM 5542 O O . LEU A 1 684 ? -22.493 -0.096 -2.221 1.00 93.81 684 LEU A O 1
ATOM 5546 N N . ALA A 1 685 ? -20.557 -0.564 -1.188 1.00 92.12 685 ALA A N 1
ATOM 5547 C CA . ALA A 1 685 ? -20.883 0.190 0.029 1.00 92.12 685 ALA A CA 1
ATOM 5548 C C . ALA A 1 685 ? -21.084 1.695 -0.254 1.00 92.12 685 ALA A C 1
ATOM 5550 O O . ALA A 1 685 ? -22.033 2.321 0.235 1.00 92.12 685 ALA A O 1
ATOM 5551 N N . ARG A 1 686 ? -20.230 2.277 -1.112 1.00 92.62 686 ARG A N 1
ATOM 5552 C CA . ARG A 1 686 ? -20.370 3.671 -1.575 1.00 92.62 686 ARG A CA 1
ATOM 5553 C C . ARG A 1 686 ? -21.648 3.865 -2.396 1.00 92.62 686 ARG A C 1
ATOM 5555 O O . ARG A 1 686 ? -22.372 4.836 -2.182 1.00 92.62 686 ARG A O 1
ATOM 5562 N N . LEU A 1 687 ? -21.962 2.928 -3.292 1.00 95.00 687 LEU A N 1
ATOM 5563 C CA . LEU A 1 687 ? -23.198 2.942 -4.070 1.00 95.00 687 LEU A CA 1
ATOM 5564 C C . LEU A 1 687 ? -24.431 2.820 -3.165 1.00 95.00 687 LEU A C 1
ATOM 5566 O O . LEU A 1 687 ? -25.366 3.592 -3.343 1.00 95.00 687 LEU A O 1
ATOM 5570 N N . GLY A 1 688 ? -24.406 1.941 -2.159 1.00 94.06 688 GLY A N 1
ATOM 5571 C CA . GLY A 1 688 ? -25.482 1.796 -1.174 1.00 94.06 688 GLY A CA 1
ATOM 5572 C C . GLY A 1 688 ? -25.767 3.100 -0.425 1.00 94.06 688 GLY A C 1
ATOM 5573 O O . GLY A 1 688 ? -26.920 3.507 -0.303 1.00 94.06 688 GLY A O 1
ATOM 5574 N N . THR A 1 689 ? -24.715 3.825 -0.030 1.00 91.88 689 THR A N 1
ATOM 5575 C CA . THR A 1 689 ? -24.826 5.181 0.546 1.00 91.88 689 THR A CA 1
ATOM 5576 C C . THR A 1 689 ? -25.484 6.179 -0.406 1.00 91.88 689 THR A C 1
ATOM 5578 O O . THR A 1 689 ? -26.319 6.980 0.010 1.00 91.88 689 THR A O 1
ATOM 5581 N N . VAL A 1 690 ? -25.151 6.136 -1.696 1.00 95.19 690 VAL A N 1
ATOM 5582 C CA . VAL A 1 690 ? -25.769 7.028 -2.686 1.00 95.19 690 VAL A CA 1
ATOM 5583 C C . VAL A 1 690 ? -27.229 6.662 -2.961 1.00 95.19 690 VAL A C 1
ATOM 5585 O O . VAL A 1 690 ? -28.050 7.566 -3.104 1.00 95.19 690 VAL A O 1
ATOM 5588 N N . GLU A 1 691 ? -27.573 5.373 -3.017 1.00 95.69 691 GLU A N 1
ATOM 5589 C CA . GLU A 1 691 ? -28.964 4.920 -3.170 1.00 95.69 691 GLU A CA 1
ATOM 5590 C C . GLU A 1 691 ? -29.820 5.355 -1.974 1.00 95.69 691 GLU A C 1
ATOM 5592 O O . GLU A 1 691 ? -30.924 5.866 -2.170 1.00 95.69 691 GLU A O 1
ATOM 5597 N N . LEU A 1 692 ? -29.273 5.286 -0.755 1.00 92.81 692 LEU A N 1
ATOM 5598 C CA . LEU A 1 692 ? -29.914 5.828 0.442 1.00 92.81 692 LEU A CA 1
ATOM 5599 C C . LEU A 1 692 ? -30.214 7.332 0.303 1.00 92.81 692 LEU A C 1
ATOM 5601 O O . LEU A 1 692 ? -31.348 7.754 0.522 1.00 92.81 692 LEU A O 1
ATOM 5605 N N . TYR A 1 693 ? -29.244 8.146 -0.127 1.00 92.31 693 TYR A N 1
ATOM 5606 C CA . TYR A 1 693 ? -29.463 9.586 -0.347 1.00 92.31 693 TYR A CA 1
ATOM 5607 C C . TYR A 1 693 ? -30.421 9.909 -1.501 1.00 92.31 693 TYR A C 1
ATOM 5609 O O . TYR A 1 693 ? -30.963 11.013 -1.559 1.00 92.31 693 TYR A O 1
ATOM 5617 N N . LEU A 1 694 ? -30.650 8.965 -2.414 1.00 94.88 694 LEU A N 1
ATOM 5618 C CA . LEU A 1 694 ? -31.675 9.062 -3.454 1.00 94.88 694 LEU A CA 1
ATOM 5619 C C . LEU A 1 694 ? -33.070 8.636 -2.968 1.00 94.88 694 LEU A C 1
ATOM 5621 O O . LEU A 1 694 ? -34.024 8.770 -3.732 1.00 94.88 694 LEU A O 1
ATOM 5625 N N . GLY A 1 695 ? -33.196 8.145 -1.730 1.00 93.25 695 GLY A N 1
ATOM 5626 C CA . GLY A 1 695 ? -34.440 7.634 -1.151 1.00 93.25 695 GLY A CA 1
ATOM 5627 C C . GLY A 1 695 ? -34.689 6.142 -1.399 1.00 93.25 695 GLY A C 1
ATOM 5628 O O . GLY A 1 695 ? -35.677 5.606 -0.905 1.00 93.25 695 GLY A O 1
ATOM 5629 N N . ASN A 1 696 ? -33.792 5.445 -2.104 1.00 94.81 696 ASN A N 1
ATOM 5630 C CA . ASN A 1 696 ? -33.887 4.008 -2.383 1.00 94.81 696 ASN A CA 1
ATOM 5631 C C . ASN A 1 696 ? -33.338 3.196 -1.196 1.00 94.81 696 ASN A C 1
ATOM 5633 O O . ASN A 1 696 ? -32.331 2.495 -1.318 1.00 94.81 696 ASN A O 1
ATOM 5637 N N . LYS A 1 697 ? -33.981 3.340 -0.032 1.00 94.00 697 LYS A N 1
ATOM 5638 C CA . LYS A 1 697 ? -33.526 2.809 1.264 1.00 94.00 697 LYS A CA 1
ATOM 5639 C C . LYS A 1 697 ? -33.238 1.303 1.223 1.00 94.00 697 LYS A C 1
ATOM 5641 O O . LYS A 1 697 ? -32.135 0.902 1.586 1.00 94.00 697 LYS A O 1
ATOM 5646 N N . ASP A 1 698 ? -34.164 0.498 0.698 1.00 92.81 698 ASP A N 1
ATOM 5647 C CA . ASP A 1 698 ? -34.032 -0.969 0.656 1.00 92.81 698 ASP A CA 1
ATOM 5648 C C . ASP A 1 698 ? -32.828 -1.431 -0.171 1.00 92.81 698 ASP A C 1
ATOM 5650 O O . ASP A 1 698 ? -32.033 -2.261 0.271 1.00 92.81 698 ASP A O 1
ATOM 5654 N N . GLU A 1 699 ? -32.648 -0.853 -1.361 1.00 94.38 699 GLU A N 1
ATOM 5655 C CA . GLU A 1 699 ? -31.502 -1.163 -2.218 1.00 94.38 699 GLU A CA 1
ATOM 5656 C C . GLU A 1 699 ? -30.191 -0.682 -1.581 1.00 94.38 699 GLU A C 1
ATOM 5658 O O . GLU A 1 699 ? -29.180 -1.384 -1.637 1.00 94.38 699 GLU A O 1
ATOM 5663 N N . GLY A 1 700 ? -30.213 0.478 -0.915 1.00 94.69 700 GLY A N 1
ATOM 5664 C CA . GLY A 1 700 ? -29.088 0.986 -0.135 1.00 94.69 700 GLY A CA 1
ATOM 5665 C C . GLY A 1 700 ? -28.647 0.008 0.956 1.00 94.69 700 GLY A C 1
ATOM 5666 O O . GLY A 1 700 ? -27.474 -0.372 1.004 1.00 94.69 700 GLY A O 1
ATOM 5667 N N . CYS A 1 701 ? -29.593 -0.452 1.780 1.00 94.56 701 CYS A N 1
ATOM 5668 C CA . CYS A 1 701 ? -29.373 -1.464 2.814 1.00 94.56 701 CYS A CA 1
ATOM 5669 C C . CYS A 1 701 ? -28.866 -2.787 2.226 1.00 94.56 701 CYS A C 1
ATOM 5671 O O . CYS A 1 701 ? -27.907 -3.361 2.743 1.00 94.56 701 CYS A O 1
ATOM 5673 N N . ARG A 1 702 ? -29.443 -3.254 1.112 1.00 94.44 702 ARG A N 1
ATOM 5674 C CA . ARG A 1 702 ? -29.026 -4.496 0.446 1.00 94.44 702 ARG A CA 1
ATOM 5675 C C . ARG A 1 702 ? -27.573 -4.433 -0.033 1.00 94.44 702 ARG A C 1
ATOM 5677 O O . ARG A 1 702 ? -26.804 -5.362 0.209 1.00 94.44 702 ARG A O 1
ATOM 5684 N N . LEU A 1 703 ? -27.190 -3.347 -0.709 1.00 94.56 703 LEU A N 1
ATOM 5685 C CA . LEU A 1 703 ? -25.836 -3.152 -1.238 1.00 94.56 703 LEU A CA 1
ATOM 5686 C C . LEU A 1 703 ? -24.795 -2.999 -0.124 1.00 94.56 703 LEU A C 1
ATOM 5688 O O . LEU A 1 703 ? -23.736 -3.623 -0.186 1.00 94.56 703 LEU A O 1
ATOM 5692 N N . TYR A 1 704 ? -25.100 -2.197 0.900 1.00 92.56 704 TYR A N 1
ATOM 5693 C CA . TYR A 1 704 ? -24.196 -1.996 2.032 1.00 92.56 704 TYR A CA 1
ATOM 5694 C C . TYR A 1 704 ? -24.038 -3.288 2.845 1.00 92.56 704 TYR A C 1
ATOM 5696 O O . TYR A 1 704 ? -22.917 -3.687 3.157 1.00 92.56 704 TYR A O 1
ATOM 5704 N N . GLY A 1 705 ? -25.145 -3.981 3.133 1.00 92.00 705 GLY A N 1
ATOM 5705 C CA . GLY A 1 705 ? -25.142 -5.245 3.870 1.00 92.00 705 GLY A CA 1
ATOM 5706 C C . GLY A 1 705 ? -24.337 -6.333 3.157 1.00 92.00 705 GLY A C 1
ATOM 5707 O O . GLY A 1 705 ? -23.566 -7.043 3.797 1.00 92.00 705 GLY A O 1
ATOM 5708 N N . GLN A 1 706 ? -24.424 -6.408 1.824 1.00 91.75 706 GLN A N 1
ATOM 5709 C CA . GLN A 1 706 ? -23.600 -7.321 1.027 1.00 91.75 706 GLN A CA 1
ATOM 5710 C C . GLN A 1 706 ? -22.096 -7.044 1.194 1.00 91.75 706 GLN A C 1
ATOM 5712 O O . GLN A 1 706 ? -21.320 -7.978 1.403 1.00 91.75 706 GLN A O 1
ATOM 5717 N N . ALA A 1 707 ? -21.690 -5.775 1.113 1.00 91.62 707 ALA A N 1
ATOM 5718 C CA . ALA A 1 707 ? -20.291 -5.386 1.267 1.00 91.62 707 ALA A CA 1
ATOM 5719 C C . ALA A 1 707 ? -19.765 -5.659 2.686 1.00 91.62 707 ALA A C 1
ATOM 5721 O O . ALA A 1 707 ? -18.646 -6.147 2.849 1.00 91.62 707 ALA A O 1
ATOM 5722 N N . ALA A 1 708 ? -20.584 -5.394 3.707 1.00 89.44 708 ALA A N 1
ATOM 5723 C CA . ALA A 1 708 ? -20.246 -5.667 5.099 1.00 89.44 708 ALA A CA 1
ATOM 5724 C C . ALA A 1 708 ? -20.096 -7.172 5.377 1.00 89.44 708 ALA A C 1
ATOM 5726 O O . ALA A 1 708 ? -19.110 -7.581 5.987 1.00 89.44 708 ALA A O 1
ATOM 5727 N N . GLN A 1 709 ? -21.004 -8.006 4.860 1.00 88.69 709 GLN A N 1
ATOM 5728 C CA . GLN A 1 709 ? -20.919 -9.461 5.015 1.00 88.69 709 GLN A CA 1
ATOM 5729 C C . GLN A 1 709 ? -19.658 -10.033 4.357 1.00 88.69 709 GLN A C 1
ATOM 5731 O O . GLN A 1 709 ? -18.993 -10.899 4.930 1.00 88.69 709 GLN A O 1
ATOM 5736 N N . TRP A 1 710 ? -19.307 -9.545 3.163 1.00 90.12 710 TRP A N 1
ATOM 5737 C CA . TRP A 1 710 ? -18.048 -9.914 2.517 1.00 90.12 710 TRP A CA 1
ATOM 5738 C C . TRP A 1 710 ? -16.848 -9.529 3.387 1.00 90.12 710 TRP A C 1
ATOM 5740 O O . TRP A 1 710 ? -15.959 -10.352 3.599 1.00 90.12 710 TRP A O 1
ATOM 5750 N N . LEU A 1 711 ? -16.848 -8.315 3.946 1.00 86.56 711 LEU A N 1
ATOM 5751 C CA . LEU A 1 711 ? -15.768 -7.834 4.805 1.00 86.56 711 LEU A CA 1
ATOM 5752 C C . LEU A 1 711 ? -15.622 -8.693 6.070 1.00 86.56 711 LEU A C 1
ATOM 5754 O O . LEU A 1 711 ? -14.506 -9.070 6.416 1.00 86.56 711 LEU A O 1
ATOM 5758 N N . GLN A 1 712 ? -16.729 -9.069 6.719 1.00 85.88 712 GLN A N 1
ATOM 5759 C CA . GLN A 1 712 ? -16.712 -9.991 7.860 1.00 85.88 712 GLN A CA 1
ATOM 5760 C C . GLN A 1 712 ? -16.126 -11.353 7.478 1.00 85.88 712 GLN A C 1
ATOM 5762 O O . GLN A 1 712 ? -15.262 -11.865 8.185 1.00 85.88 712 GLN A O 1
ATOM 5767 N N . ASN A 1 713 ? -16.547 -11.931 6.349 1.00 84.25 713 ASN A N 1
ATOM 5768 C CA . ASN A 1 713 ? -16.034 -13.221 5.882 1.00 84.25 713 ASN A CA 1
ATOM 5769 C C . ASN A 1 713 ? -14.537 -13.150 5.547 1.00 84.25 713 ASN A C 1
ATOM 5771 O O . ASN A 1 713 ? -13.783 -14.059 5.898 1.00 84.25 713 ASN A O 1
ATOM 5775 N N . MET A 1 714 ? -14.098 -12.055 4.921 1.00 83.50 714 MET A N 1
ATOM 5776 C CA . MET A 1 714 ? -12.691 -11.790 4.627 1.00 83.50 714 MET A CA 1
ATOM 5777 C C . MET A 1 714 ? -11.876 -11.739 5.924 1.00 83.50 714 MET A C 1
ATOM 5779 O O . MET A 1 714 ? -10.933 -12.519 6.066 1.00 83.50 714 MET A O 1
ATOM 5783 N N . VAL A 1 715 ? -12.304 -10.939 6.910 1.00 80.44 715 VAL A N 1
ATOM 5784 C CA . VAL A 1 715 ? -11.644 -10.854 8.224 1.00 80.44 715 VAL A CA 1
ATOM 5785 C C . VAL A 1 715 ? -11.624 -12.215 8.918 1.00 80.44 715 VAL A C 1
ATOM 5787 O O . VAL A 1 715 ? -10.557 -12.639 9.346 1.00 80.44 715 VAL A O 1
ATOM 5790 N N . LYS A 1 716 ? -12.745 -12.949 8.976 1.00 78.19 716 LYS A N 1
ATOM 5791 C CA . LYS A 1 716 ? -12.796 -14.308 9.557 1.00 78.19 716 LYS A CA 1
ATOM 5792 C C . LYS A 1 716 ? -11.771 -15.247 8.926 1.00 78.19 716 LYS A C 1
ATOM 5794 O O . LYS A 1 716 ? -11.073 -15.965 9.637 1.00 78.19 716 LYS A O 1
ATOM 5799 N N . SER A 1 717 ? -11.693 -15.245 7.595 1.00 71.81 717 SER A N 1
ATOM 5800 C CA . SER A 1 717 ? -10.807 -16.144 6.853 1.00 71.81 717 SER A CA 1
ATOM 5801 C C . SER A 1 717 ? -9.331 -15.793 7.027 1.00 71.81 717 SER A C 1
ATOM 5803 O O . SER A 1 717 ? -8.504 -16.694 7.127 1.00 71.81 717 SER A O 1
ATOM 5805 N N . GLN A 1 718 ? -8.999 -14.501 7.094 1.00 71.69 718 GLN A N 1
ATOM 5806 C CA . GLN A 1 718 ? -7.616 -14.036 7.126 1.00 71.69 718 GLN A CA 1
ATOM 5807 C C . GLN A 1 718 ? -7.061 -13.919 8.542 1.00 71.69 718 GLN A C 1
ATOM 5809 O O . GLN A 1 718 ? -5.901 -14.259 8.736 1.00 71.69 718 GLN A O 1
ATOM 5814 N N . LEU A 1 719 ? -7.868 -13.526 9.539 1.00 72.62 719 LEU A N 1
ATOM 5815 C CA . LEU A 1 719 ? -7.416 -13.308 10.921 1.00 72.62 719 LEU A CA 1
ATOM 5816 C C . LEU A 1 719 ? -6.718 -14.547 11.502 1.00 72.62 719 LEU A C 1
ATOM 5818 O O . LEU A 1 719 ? -5.728 -14.418 12.212 1.00 72.62 719 LEU A O 1
ATOM 5822 N N . ARG A 1 720 ? -7.162 -15.751 11.113 1.00 65.31 720 ARG A N 1
ATOM 5823 C CA . ARG A 1 720 ? -6.515 -17.035 11.442 1.00 65.31 720 ARG A CA 1
ATOM 5824 C C . ARG A 1 720 ? -5.015 -17.070 11.114 1.00 65.31 720 ARG A C 1
ATOM 5826 O O . ARG A 1 720 ? -4.263 -17.750 11.800 1.00 65.31 720 ARG A O 1
ATOM 5833 N N . TYR A 1 721 ? -4.603 -16.364 10.068 1.00 58.34 721 TYR A N 1
ATOM 5834 C CA . TYR A 1 721 ? -3.241 -16.350 9.540 1.00 58.34 721 TYR A CA 1
ATOM 5835 C C . TYR A 1 721 ? -2.464 -15.079 9.912 1.00 58.34 721 TYR A C 1
ATOM 5837 O O . TYR A 1 721 ? -1.293 -14.967 9.560 1.00 58.34 721 TYR A O 1
ATOM 5845 N N . VAL A 1 722 ? -3.095 -14.135 10.621 1.00 62.56 722 VAL A N 1
ATOM 5846 C CA . VAL A 1 722 ? -2.457 -12.895 11.078 1.00 62.56 722 VAL A CA 1
ATOM 5847 C C . VAL A 1 722 ? -1.822 -13.129 12.452 1.00 62.56 722 VAL A C 1
ATOM 5849 O O . VAL A 1 722 ? -2.499 -13.513 13.417 1.00 62.56 722 VAL A O 1
ATOM 5852 N N . ASN A 1 723 ? -0.510 -12.897 12.545 1.00 57.91 723 ASN A N 1
ATOM 5853 C CA . ASN A 1 723 ? 0.231 -13.018 13.803 1.00 57.91 723 ASN A CA 1
ATOM 5854 C C . ASN A 1 723 ? -0.229 -11.965 14.825 1.00 57.91 723 ASN A C 1
ATOM 5856 O O . ASN A 1 723 ? -0.844 -10.959 14.474 1.00 57.91 723 ASN A O 1
ATOM 5860 N N . SER A 1 724 ? 0.042 -12.192 16.109 1.00 62.62 724 SER A N 1
ATOM 5861 C CA . SER A 1 724 ? -0.490 -11.354 17.189 1.00 62.62 724 SER A CA 1
ATOM 5862 C C . SER A 1 724 ? -0.110 -9.877 17.106 1.00 62.62 724 SER A C 1
ATOM 5864 O O . SER A 1 724 ? -0.907 -9.054 17.552 1.00 62.62 724 SER A O 1
ATOM 5866 N N . ALA A 1 725 ? 1.031 -9.523 16.511 1.00 58.62 725 ALA A N 1
ATOM 5867 C CA . ALA A 1 725 ? 1.423 -8.123 16.360 1.00 58.62 725 ALA A CA 1
ATOM 5868 C C . ALA A 1 725 ? 0.683 -7.410 15.221 1.00 58.62 725 ALA A C 1
ATOM 5870 O O . ALA A 1 725 ? 0.385 -6.229 15.332 1.00 58.62 725 ALA A O 1
ATOM 5871 N N . GLU A 1 726 ? 0.328 -8.125 14.153 1.00 62.69 726 GLU A N 1
ATOM 5872 C CA . GLU A 1 726 ? -0.336 -7.555 12.972 1.00 62.69 726 GLU A CA 1
ATOM 5873 C C . GLU A 1 726 ? -1.865 -7.482 13.111 1.00 62.69 726 GLU A C 1
ATOM 5875 O O . GLU A 1 726 ? -2.538 -6.800 12.337 1.00 62.69 726 GLU A O 1
ATOM 5880 N N . ARG A 1 727 ? -2.460 -8.162 14.104 1.00 73.00 727 ARG A N 1
ATOM 5881 C CA . ARG A 1 727 ? -3.929 -8.220 14.259 1.00 73.00 727 ARG A CA 1
ATOM 5882 C C . ARG A 1 727 ? -4.564 -6.853 14.478 1.00 73.00 727 ARG A C 1
ATOM 5884 O O . ARG A 1 727 ? -5.658 -6.619 13.971 1.00 73.00 727 ARG A O 1
ATOM 5891 N N . GLY A 1 728 ? -3.905 -5.967 15.225 1.00 70.88 728 GLY A N 1
ATOM 5892 C CA . GLY A 1 728 ? -4.416 -4.624 15.503 1.00 70.88 728 GLY A CA 1
ATOM 5893 C C . GLY A 1 728 ? -4.518 -3.772 14.237 1.00 70.88 728 GLY A C 1
ATOM 5894 O O . GLY A 1 728 ? -5.587 -3.236 13.939 1.00 70.88 728 GLY A O 1
ATOM 5895 N N . SER A 1 729 ? -3.435 -3.696 13.457 1.00 67.31 729 SER A N 1
ATOM 5896 C CA . SER A 1 729 ? -3.393 -2.938 12.201 1.00 67.31 729 SER A CA 1
ATOM 5897 C C . SER A 1 729 ? -4.326 -3.538 11.147 1.00 67.31 729 SER A C 1
ATOM 5899 O O . SER A 1 729 ? -5.113 -2.806 10.542 1.00 67.31 729 SER A O 1
ATOM 5901 N N . PHE A 1 730 ? -4.328 -4.867 11.004 1.00 72.88 730 PHE A N 1
ATOM 5902 C CA . PHE A 1 730 ? -5.264 -5.591 10.145 1.00 72.88 730 PHE A CA 1
ATOM 5903 C C . PHE A 1 730 ? -6.729 -5.280 10.496 1.00 72.88 730 PHE A C 1
ATOM 5905 O O . PHE A 1 730 ? -7.547 -5.006 9.614 1.00 72.88 730 PHE A O 1
ATOM 5912 N N . TRP A 1 731 ? -7.065 -5.282 11.790 1.00 77.44 731 TRP A N 1
ATOM 5913 C CA . TRP A 1 731 ? -8.425 -5.047 12.262 1.00 77.44 731 TRP A CA 1
ATOM 5914 C C . TRP A 1 731 ? -8.890 -3.603 12.070 1.00 77.44 731 TRP A C 1
ATOM 5916 O O . TRP A 1 731 ? -10.006 -3.386 11.595 1.00 77.44 731 TRP A O 1
ATOM 5926 N N . ASN A 1 732 ? -8.049 -2.618 12.391 1.00 72.94 732 ASN A N 1
ATOM 5927 C CA . ASN A 1 732 ? -8.425 -1.203 12.350 1.00 72.94 732 ASN A CA 1
ATOM 5928 C C . ASN A 1 732 ? -8.950 -0.767 10.971 1.00 72.94 732 ASN A C 1
ATOM 5930 O O . ASN A 1 732 ? -9.913 -0.005 10.893 1.00 72.94 732 ASN A O 1
ATOM 5934 N N . VAL A 1 733 ? -8.383 -1.308 9.886 1.00 68.25 733 VAL A N 1
ATOM 5935 C CA . VAL A 1 733 ? -8.818 -1.024 8.506 1.00 68.25 733 VAL A CA 1
ATOM 5936 C C . VAL A 1 733 ? -10.226 -1.563 8.218 1.00 68.25 733 VAL A C 1
ATOM 5938 O O . VAL A 1 733 ? -11.014 -0.922 7.519 1.00 68.25 733 VAL A O 1
ATOM 5941 N N . ALA A 1 734 ? -10.567 -2.739 8.747 1.00 71.06 734 ALA A N 1
ATOM 5942 C CA . ALA A 1 734 ? -11.884 -3.348 8.561 1.00 71.06 734 ALA A CA 1
ATOM 5943 C C . ALA A 1 734 ? -12.943 -2.776 9.522 1.00 71.06 734 ALA A C 1
ATOM 5945 O O . ALA A 1 734 ? -14.120 -2.677 9.164 1.00 71.06 734 ALA A O 1
ATOM 5946 N N . MET A 1 735 ? -12.524 -2.376 10.726 1.00 77.12 735 MET A N 1
ATOM 5947 C CA . MET A 1 735 ? -13.396 -1.939 11.814 1.00 77.12 735 MET A CA 1
ATOM 5948 C C . MET A 1 735 ? -14.257 -0.731 11.436 1.00 77.12 735 MET A C 1
ATOM 5950 O O . MET A 1 735 ? -15.466 -0.762 11.656 1.00 77.12 735 MET A O 1
ATOM 5954 N N . GLU A 1 736 ? -13.670 0.306 10.830 1.00 73.38 736 GLU A N 1
ATOM 5955 C CA . GLU A 1 736 ? -14.370 1.565 10.519 1.00 73.38 736 GLU A CA 1
ATOM 5956 C C . GLU A 1 736 ? -15.640 1.337 9.673 1.00 73.38 736 GLU A C 1
ATOM 5958 O O . GLU A 1 736 ? -16.697 1.929 9.912 1.00 73.38 736 GLU A O 1
ATOM 5963 N N . LYS A 1 737 ? -15.569 0.422 8.700 1.00 74.44 737 LYS A N 1
ATOM 5964 C CA . LYS A 1 737 ? -16.684 0.132 7.786 1.00 74.44 737 LYS A CA 1
ATOM 5965 C C . LYS A 1 737 ? -17.805 -0.656 8.472 1.00 74.44 737 LYS A C 1
ATOM 5967 O O . LYS A 1 737 ? -18.973 -0.416 8.191 1.00 74.44 737 LYS A O 1
ATOM 5972 N N . LEU A 1 738 ? -17.476 -1.572 9.383 1.00 84.81 738 LEU A N 1
ATOM 5973 C CA . LEU A 1 738 ? -18.480 -2.336 10.137 1.00 84.81 738 LEU A CA 1
ATOM 5974 C C . LEU A 1 738 ? -19.142 -1.478 11.223 1.00 84.81 738 LEU A C 1
ATOM 5976 O O . LEU A 1 738 ? -20.359 -1.527 11.399 1.00 84.81 738 LEU A O 1
ATOM 5980 N N . TRP A 1 739 ? -18.358 -0.633 11.895 1.00 82.19 739 TRP A N 1
ATOM 5981 C CA . TRP A 1 739 ? -18.820 0.220 12.992 1.00 82.19 739 TRP A CA 1
ATOM 5982 C C . TRP A 1 739 ? -19.816 1.305 12.548 1.00 82.19 739 TRP A C 1
ATOM 5984 O O . TRP A 1 739 ? -20.600 1.808 13.348 1.00 82.19 739 TRP A O 1
ATOM 5994 N N . THR A 1 740 ? -19.836 1.659 11.258 1.00 83.19 740 THR A N 1
ATOM 5995 C CA . THR A 1 740 ? -20.732 2.691 10.704 1.00 83.19 740 THR A CA 1
ATOM 5996 C C . THR A 1 740 ? -22.092 2.161 10.226 1.00 83.19 740 THR A C 1
ATOM 5998 O O . THR A 1 740 ? -22.970 2.959 9.887 1.00 83.19 740 THR A O 1
ATOM 6001 N N . MET A 1 741 ? -22.331 0.843 10.255 1.00 90.69 741 MET A N 1
ATOM 6002 C CA . MET A 1 741 ? -23.625 0.257 9.872 1.00 90.69 741 MET A CA 1
ATOM 6003 C C . MET A 1 741 ? -24.823 0.740 10.712 1.00 90.69 741 MET A C 1
ATOM 6005 O O . MET A 1 741 ? -25.856 1.037 10.107 1.00 90.69 741 MET A O 1
ATOM 6009 N N . PRO A 1 742 ? -24.734 0.900 12.051 1.00 90.88 742 PRO A N 1
ATOM 6010 C CA . PRO A 1 742 ? -25.866 1.380 12.849 1.00 90.88 742 PRO A CA 1
ATOM 6011 C C . PRO A 1 742 ? -26.276 2.805 12.469 1.00 90.88 742 PRO A C 1
ATOM 6013 O O . PRO A 1 742 ? -27.461 3.117 12.365 1.00 90.88 742 PRO A O 1
ATOM 6016 N N . PHE A 1 743 ? -25.296 3.665 12.180 1.00 88.81 743 PHE A N 1
ATOM 6017 C CA . PHE A 1 743 ? -25.557 5.001 11.653 1.00 88.81 743 PHE A CA 1
ATOM 6018 C C . PHE A 1 743 ? -26.301 4.936 10.314 1.00 88.81 743 PHE A C 1
ATOM 6020 O O . PHE A 1 743 ? -27.301 5.633 10.136 1.00 88.81 743 PHE A O 1
ATOM 6027 N N . PHE A 1 744 ? -25.854 4.072 9.396 1.00 90.50 744 PHE A N 1
ATOM 6028 C CA . PHE A 1 744 ? -26.526 3.859 8.114 1.00 90.50 744 PHE A CA 1
ATOM 6029 C C . PHE A 1 744 ? -27.968 3.369 8.299 1.00 90.50 744 PHE A C 1
ATOM 6031 O O . PHE A 1 744 ? -28.875 3.908 7.672 1.00 90.50 744 PHE A O 1
ATOM 6038 N N . ALA A 1 745 ? -28.194 2.394 9.186 1.00 93.00 745 ALA A N 1
ATOM 6039 C CA . ALA A 1 745 ? -29.518 1.853 9.489 1.00 93.00 745 ALA A CA 1
ATOM 6040 C C . ALA A 1 745 ? -30.467 2.950 9.993 1.00 93.00 745 ALA A C 1
ATOM 6042 O O . ALA A 1 745 ? -31.566 3.112 9.465 1.00 93.00 745 ALA A O 1
ATOM 6043 N N . LEU A 1 746 ? -30.004 3.783 10.931 1.00 91.94 746 LEU A N 1
ATOM 6044 C CA . LEU A 1 746 ? -30.773 4.919 11.441 1.00 91.94 746 LEU A CA 1
ATOM 6045 C C . LEU A 1 746 ? -31.066 5.970 10.360 1.00 91.94 746 LEU A C 1
ATOM 6047 O O . LEU A 1 746 ? -32.141 6.562 10.370 1.00 91.94 746 LEU A O 1
ATOM 6051 N N . GLN A 1 747 ? -30.141 6.216 9.425 1.00 90.31 747 GLN A N 1
ATOM 6052 C CA . GLN A 1 747 ? -30.395 7.104 8.281 1.00 90.31 747 GLN A CA 1
ATOM 6053 C C . GLN A 1 747 ? -31.387 6.507 7.275 1.00 90.31 747 GLN A C 1
ATOM 6055 O O . GLN A 1 747 ? -32.150 7.246 6.656 1.00 90.31 747 GLN A O 1
ATOM 6060 N N . ALA A 1 748 ? -31.379 5.185 7.114 1.00 91.94 748 ALA A N 1
ATOM 6061 C CA . ALA A 1 748 ? -32.324 4.450 6.284 1.00 91.94 748 ALA A CA 1
ATOM 6062 C C . ALA A 1 748 ? -33.694 4.260 6.946 1.00 91.94 748 ALA A C 1
ATOM 6064 O O . ALA A 1 748 ? -34.594 3.749 6.289 1.00 91.94 748 ALA A O 1
ATOM 6065 N N . GLU A 1 749 ? -33.861 4.675 8.208 1.00 93.06 749 GLU A N 1
ATOM 6066 C CA . GLU A 1 749 ? -35.032 4.356 9.042 1.00 93.06 749 GLU A CA 1
ATOM 6067 C C . GLU A 1 749 ? -35.273 2.836 9.156 1.00 93.06 749 GLU A C 1
ATOM 6069 O O . GLU A 1 749 ? -36.390 2.377 9.369 1.00 93.06 749 GLU A O 1
ATOM 6074 N N . ALA A 1 750 ? -34.207 2.042 9.026 1.00 92.62 750 ALA A N 1
ATOM 6075 C CA . ALA A 1 750 ? -34.215 0.610 9.276 1.00 92.62 750 ALA A CA 1
ATOM 6076 C C . ALA A 1 750 ? -34.000 0.378 10.776 1.00 92.62 750 ALA A C 1
ATOM 6078 O O . ALA A 1 750 ? -32.880 0.513 11.273 1.00 92.62 750 ALA A O 1
ATOM 6079 N N . THR A 1 751 ? -35.074 0.064 11.501 1.00 93.31 751 THR A N 1
ATOM 6080 C CA . THR A 1 751 ? -35.039 -0.103 12.964 1.00 93.31 751 THR A CA 1
ATOM 6081 C C . THR A 1 751 ? -35.227 -1.541 13.430 1.00 93.31 751 THR A C 1
ATOM 6083 O O . THR A 1 751 ? -34.740 -1.876 14.501 1.00 93.31 751 THR A O 1
ATOM 6086 N N . ASP A 1 752 ? -35.877 -2.402 12.650 1.00 94.19 752 ASP A N 1
ATOM 6087 C CA . ASP A 1 752 ? -36.258 -3.764 13.050 1.00 94.19 752 ASP A CA 1
ATOM 6088 C C . ASP A 1 752 ? -36.449 -4.691 11.833 1.00 94.19 752 ASP A C 1
ATOM 6090 O O . ASP A 1 752 ? -37.532 -5.212 11.577 1.00 94.19 752 ASP A O 1
ATOM 6094 N N . ASN A 1 753 ? -35.385 -4.896 11.052 1.00 94.94 753 ASN A N 1
ATOM 6095 C CA . ASN A 1 753 ? -35.424 -5.711 9.835 1.00 94.94 753 ASN A CA 1
ATOM 6096 C C . ASN A 1 753 ? -34.116 -6.493 9.607 1.00 94.94 753 ASN A C 1
ATOM 6098 O O . ASN A 1 753 ? -33.166 -6.408 10.384 1.00 94.94 753 ASN A O 1
ATOM 6102 N N . ALA A 1 754 ? -34.029 -7.226 8.494 1.00 94.06 754 ALA A N 1
ATOM 6103 C CA . ALA A 1 754 ? -32.839 -8.009 8.150 1.00 94.06 754 ALA A CA 1
ATOM 6104 C C . ALA A 1 754 ? -31.537 -7.178 8.096 1.00 94.06 754 ALA A C 1
ATOM 6106 O O . ALA A 1 754 ? -30.453 -7.697 8.367 1.00 94.06 754 ALA A O 1
ATOM 6107 N N . PHE A 1 755 ? -31.614 -5.878 7.781 1.00 95.12 755 PHE A N 1
ATOM 6108 C CA . PHE A 1 755 ? -30.442 -5.004 7.815 1.00 95.12 755 PHE A CA 1
ATOM 6109 C C . PHE A 1 755 ? -30.010 -4.672 9.247 1.00 95.12 755 PHE A C 1
ATOM 6111 O O . PHE A 1 755 ? -28.807 -4.590 9.500 1.00 95.12 755 PHE A O 1
ATOM 6118 N N . THR A 1 756 ? -30.939 -4.523 10.201 1.00 95.75 756 THR A N 1
ATOM 6119 C CA . THR A 1 756 ? -30.567 -4.332 11.613 1.00 95.75 756 THR A CA 1
ATOM 6120 C C . THR A 1 756 ? -29.973 -5.594 12.225 1.00 95.75 756 THR A C 1
ATOM 6122 O O . THR A 1 756 ? -29.044 -5.478 13.020 1.00 95.75 756 THR A O 1
ATOM 6125 N N . GLU A 1 757 ? -30.395 -6.788 11.798 1.00 95.31 757 GLU A N 1
ATOM 6126 C CA . GLU A 1 757 ? -29.711 -8.045 12.139 1.00 95.31 757 GLU A CA 1
ATOM 6127 C C . GLU A 1 757 ? -28.282 -8.082 11.586 1.00 95.31 757 GLU A C 1
ATOM 6129 O O . GLU A 1 757 ? -27.343 -8.312 12.347 1.00 95.31 757 GLU A O 1
ATOM 6134 N N . ALA A 1 758 ? -28.085 -7.779 10.298 1.00 93.81 758 ALA A N 1
ATOM 6135 C CA . ALA A 1 758 ? -26.746 -7.706 9.710 1.00 93.81 758 ALA A CA 1
ATOM 6136 C C . ALA A 1 758 ? -25.861 -6.663 10.420 1.00 93.81 758 ALA A C 1
ATOM 6138 O O . ALA A 1 758 ? -24.698 -6.931 10.726 1.00 93.81 758 ALA A O 1
ATOM 6139 N N . SER A 1 759 ? -26.422 -5.494 10.744 1.00 94.00 759 SER A N 1
ATOM 6140 C CA . SER A 1 759 ? -25.725 -4.442 11.486 1.00 94.00 759 SER A CA 1
ATOM 6141 C C . SER A 1 759 ? -25.378 -4.863 12.915 1.00 94.00 759 SER A C 1
ATOM 6143 O O . SER A 1 759 ? -24.298 -4.518 13.393 1.00 94.00 759 SER A O 1
ATOM 6145 N N . TYR A 1 760 ? -26.260 -5.590 13.604 1.00 94.62 760 TYR A N 1
ATOM 6146 C CA . TYR A 1 760 ? -25.973 -6.111 14.938 1.00 94.62 760 TYR A CA 1
ATOM 6147 C C . TYR A 1 760 ? -24.918 -7.216 14.886 1.00 94.62 760 TYR A C 1
ATOM 6149 O O . TYR A 1 760 ? -24.004 -7.214 15.700 1.00 94.62 760 TYR A O 1
ATOM 6157 N N . ASN A 1 761 ? -24.969 -8.105 13.891 1.00 92.31 761 ASN A N 1
ATOM 6158 C CA . ASN A 1 761 ? -23.936 -9.117 13.669 1.00 92.31 761 ASN A CA 1
ATOM 6159 C C . ASN A 1 761 ? -22.569 -8.469 13.408 1.00 92.31 761 ASN A C 1
ATOM 6161 O O . ASN A 1 761 ? -21.559 -8.951 13.912 1.00 92.31 761 ASN A O 1
ATOM 6165 N N . ALA A 1 762 ? -22.518 -7.361 12.662 1.00 89.94 762 ALA A N 1
ATOM 6166 C CA . ALA A 1 762 ? -21.299 -6.579 12.460 1.00 89.94 762 ALA A CA 1
ATOM 6167 C C . ALA A 1 762 ? -20.786 -5.944 13.765 1.00 89.94 762 ALA A C 1
ATOM 6169 O O . ALA A 1 762 ? -19.593 -6.047 14.065 1.00 89.94 762 ALA A O 1
ATOM 6170 N N . LEU A 1 763 ? -21.674 -5.357 14.578 1.00 89.50 763 LEU A N 1
ATOM 6171 C CA . LEU A 1 763 ? -21.322 -4.840 15.904 1.00 89.50 763 LEU A CA 1
ATOM 6172 C C . LEU A 1 763 ? -20.791 -5.961 16.802 1.00 89.50 763 LEU A C 1
ATOM 6174 O O . LEU A 1 763 ? -19.681 -5.855 17.313 1.00 89.50 763 LEU A O 1
ATOM 6178 N N . LEU A 1 764 ? -21.533 -7.059 16.934 1.00 88.75 764 LEU A N 1
ATOM 6179 C CA . LEU A 1 764 ? -21.149 -8.218 17.727 1.00 88.75 764 LEU A CA 1
ATOM 6180 C C . LEU A 1 764 ? -19.822 -8.803 17.255 1.00 88.75 764 LEU A C 1
ATOM 6182 O O . LEU A 1 764 ? -19.018 -9.178 18.093 1.00 88.75 764 LEU A O 1
ATOM 6186 N N . PHE A 1 765 ? -19.564 -8.853 15.949 1.00 85.44 765 PHE A N 1
ATOM 6187 C CA . PHE A 1 765 ? -18.292 -9.293 15.377 1.00 85.44 765 PHE A CA 1
ATOM 6188 C C . PHE A 1 765 ? -17.131 -8.366 15.766 1.00 85.44 765 PHE A C 1
ATOM 6190 O O . PHE A 1 765 ? -16.061 -8.831 16.150 1.00 85.44 765 PHE A O 1
ATOM 6197 N N . SER A 1 766 ? -17.360 -7.055 15.690 1.00 80.56 766 SER A N 1
ATOM 6198 C CA . SER A 1 766 ? -16.350 -6.016 15.909 1.00 80.56 766 SER A CA 1
ATOM 6199 C C . SER A 1 766 ? -16.016 -5.744 17.381 1.00 80.56 766 SER A C 1
ATOM 6201 O O . SER A 1 766 ? -14.860 -5.500 17.736 1.00 80.56 766 SER A O 1
ATOM 6203 N N . LYS A 1 767 ? -17.021 -5.787 18.259 1.00 81.69 767 LYS A N 1
ATOM 6204 C CA . LYS A 1 767 ? -16.914 -5.338 19.647 1.00 81.69 767 LYS A CA 1
ATOM 6205 C C . LYS A 1 767 ? -16.079 -6.319 20.470 1.00 81.69 767 LYS A C 1
ATOM 6207 O O . LYS A 1 767 ? -16.332 -7.527 20.483 1.00 81.69 767 LYS A O 1
ATOM 6212 N N . SER A 1 768 ? -15.058 -5.785 21.143 1.00 74.88 768 SER A N 1
ATOM 6213 C CA . SER A 1 768 ? -14.072 -6.550 21.921 1.00 74.88 768 SER A CA 1
ATOM 6214 C C . SER A 1 768 ? -13.340 -7.637 21.114 1.00 74.88 768 SER A C 1
ATOM 6216 O O . SER A 1 768 ? -12.882 -8.614 21.700 1.00 74.88 768 SER A O 1
ATOM 6218 N N . LEU A 1 769 ? -13.206 -7.494 19.784 1.00 77.81 769 LEU A N 1
ATOM 6219 C CA . LEU A 1 769 ? -12.562 -8.498 18.922 1.00 77.81 769 LEU A CA 1
ATOM 6220 C C . LEU A 1 769 ? -11.143 -8.858 19.389 1.00 77.81 769 LEU A C 1
ATOM 6222 O O . LEU A 1 769 ? -10.824 -10.038 19.536 1.00 77.81 769 LEU A O 1
ATOM 6226 N N . LEU A 1 770 ? -10.299 -7.847 19.624 1.00 75.19 770 LEU A N 1
ATOM 6227 C CA . LEU A 1 770 ? -8.904 -8.047 20.033 1.00 75.19 770 LEU A CA 1
ATOM 6228 C C . LEU A 1 770 ? -8.817 -8.697 21.422 1.00 75.19 770 LEU A C 1
ATOM 6230 O O . LEU A 1 770 ? -8.124 -9.695 21.588 1.00 75.19 770 LEU A O 1
ATOM 6234 N N . LEU A 1 771 ? -9.605 -8.210 22.384 1.00 75.50 771 LEU A N 1
ATOM 6235 C CA . LEU A 1 771 ? -9.660 -8.775 23.735 1.00 75.50 771 LEU A CA 1
ATOM 6236 C C . LEU A 1 771 ? -10.143 -10.236 23.736 1.00 75.50 771 LEU A C 1
ATOM 6238 O O . LEU A 1 771 ? -9.589 -11.084 24.430 1.00 75.50 771 LEU A O 1
ATOM 6242 N N . GLU A 1 772 ? -11.179 -10.556 22.962 1.00 75.81 772 GLU A N 1
ATOM 6243 C CA . GLU A 1 772 ? -11.719 -11.919 22.891 1.00 75.81 772 GLU A CA 1
ATOM 6244 C C . GLU A 1 772 ? -10.809 -12.862 22.105 1.00 75.81 772 GLU A C 1
ATOM 6246 O O . GLU A 1 772 ? -10.752 -14.052 22.412 1.00 75.81 772 GLU A O 1
ATOM 6251 N N . THR A 1 773 ? -10.027 -12.330 21.164 1.00 74.81 773 THR A N 1
ATOM 6252 C CA . THR A 1 773 ? -8.928 -13.061 20.532 1.00 74.81 773 THR A CA 1
ATOM 6253 C C . THR A 1 773 ? -7.887 -13.476 21.570 1.00 74.81 773 THR A C 1
ATOM 6255 O O . THR A 1 773 ? -7.547 -14.655 21.650 1.00 74.81 773 THR A O 1
ATOM 6258 N N . GLU A 1 774 ? -7.421 -12.546 22.408 1.00 73.38 774 GLU A N 1
ATOM 6259 C CA . GLU A 1 774 ? -6.444 -12.842 23.466 1.00 73.38 774 GLU A CA 1
ATOM 6260 C C . GLU A 1 774 ? -6.981 -13.851 24.485 1.00 73.38 774 GLU A C 1
ATOM 6262 O O . GLU A 1 774 ? -6.321 -14.853 24.765 1.00 73.38 774 GLU A O 1
ATOM 6267 N N . LYS A 1 775 ? -8.215 -13.658 24.972 1.00 74.62 775 LYS A N 1
ATOM 6268 C CA . LYS A 1 775 ? -8.867 -14.610 25.886 1.00 74.62 775 LYS A CA 1
ATOM 6269 C C . LYS A 1 775 ? -9.033 -15.995 25.264 1.00 74.62 775 LYS A C 1
ATOM 6271 O O . LYS A 1 775 ? -8.848 -16.998 25.950 1.00 74.62 775 LYS A O 1
ATOM 6276 N N . SER A 1 776 ? -9.402 -16.068 23.985 1.00 76.50 776 SER A N 1
ATOM 6277 C CA . SER A 1 776 ? -9.598 -17.345 23.289 1.00 76.50 776 SER A CA 1
ATOM 6278 C C . SER A 1 776 ? -8.278 -18.089 23.110 1.00 76.50 776 SER A C 1
ATOM 6280 O O . SER A 1 776 ? -8.238 -19.295 23.335 1.00 76.50 776 SER A O 1
ATOM 6282 N N . LEU A 1 777 ? -7.194 -17.376 22.789 1.00 74.00 777 LEU A N 1
ATOM 6283 C CA . LEU A 1 777 ? -5.844 -17.939 22.705 1.00 74.00 777 LEU A CA 1
ATOM 6284 C C . LEU A 1 777 ? -5.355 -18.456 24.060 1.00 74.00 777 LEU A C 1
ATOM 6286 O O . LEU A 1 777 ? -4.881 -19.588 24.151 1.00 74.00 777 LEU A O 1
ATOM 6290 N N . GLN A 1 778 ? -5.533 -17.661 25.119 1.00 75.25 778 GLN A N 1
ATOM 6291 C CA . GLN A 1 778 ? -5.201 -18.066 26.483 1.00 75.25 778 GLN A CA 1
ATOM 6292 C C . GLN A 1 778 ? -5.980 -19.322 26.887 1.00 75.25 778 GLN A C 1
ATOM 6294 O O . GLN A 1 778 ? -5.388 -20.301 27.337 1.00 75.25 778 GLN A O 1
ATOM 6299 N N . LYS A 1 779 ? -7.300 -19.335 26.666 1.00 74.44 779 LYS A N 1
ATOM 6300 C CA . LYS A 1 779 ? -8.149 -20.487 26.981 1.00 74.44 779 LYS A CA 1
ATOM 6301 C C . LYS A 1 779 ? -7.751 -21.727 26.181 1.00 74.44 779 LYS A C 1
ATOM 6303 O O . LYS A 1 779 ? -7.723 -22.817 26.746 1.00 74.44 779 LYS A O 1
ATOM 6308 N N . ALA A 1 780 ? -7.446 -21.583 24.894 1.00 75.75 780 ALA A N 1
ATOM 6309 C CA . ALA A 1 780 ? -7.036 -22.694 24.039 1.00 75.75 780 ALA A CA 1
ATOM 6310 C C . ALA A 1 780 ? -5.755 -23.367 24.556 1.00 75.75 780 ALA A C 1
ATOM 6312 O O . ALA A 1 780 ? -5.707 -24.592 24.661 1.00 75.75 780 ALA A O 1
ATOM 6313 N N . ILE A 1 781 ? -4.756 -22.578 24.965 1.00 76.50 781 ILE A N 1
ATOM 6314 C CA . ILE A 1 781 ? -3.521 -23.110 25.561 1.00 76.50 781 ILE A CA 1
ATOM 6315 C C . ILE A 1 781 ? -3.785 -23.715 26.939 1.00 76.50 781 ILE A C 1
ATOM 6317 O O . ILE A 1 781 ? -3.271 -24.784 27.238 1.00 76.50 781 ILE A O 1
ATOM 6321 N N . GLN A 1 782 ? -4.613 -23.082 27.770 1.00 72.06 782 GLN A N 1
ATOM 6322 C CA . GLN A 1 782 ? -4.926 -23.595 29.109 1.00 72.06 782 GLN A CA 1
ATOM 6323 C C . GLN A 1 782 ? -5.713 -24.908 29.102 1.00 72.06 782 GLN A C 1
ATOM 6325 O O . GLN A 1 782 ? -5.591 -25.696 30.035 1.00 72.06 782 GLN A O 1
ATOM 6330 N N . THR A 1 783 ? -6.555 -25.126 28.092 1.00 72.75 783 THR A N 1
ATOM 6331 C CA . THR A 1 783 ? -7.447 -26.295 28.033 1.00 72.75 783 THR A CA 1
ATOM 6332 C C . THR A 1 783 ? -6.864 -27.457 27.241 1.00 72.75 783 THR A C 1
ATOM 6334 O O . THR A 1 783 ? -7.089 -28.606 27.610 1.00 72.75 783 THR A O 1
ATOM 6337 N N . GLU A 1 784 ? -6.124 -27.171 26.169 1.00 73.81 784 GLU A N 1
ATOM 6338 C CA . GLU A 1 784 ? -5.658 -28.180 25.211 1.00 73.81 784 GLU A CA 1
ATOM 6339 C C . GLU A 1 784 ? -4.136 -28.127 24.971 1.00 73.81 784 GLU A C 1
ATOM 6341 O O . GLU A 1 784 ? -3.604 -28.974 24.255 1.00 73.81 784 GLU A O 1
ATOM 6346 N N . GLY A 1 785 ? -3.424 -27.143 25.535 1.00 73.56 785 GLY A N 1
ATOM 6347 C CA . GLY A 1 785 ? -1.976 -26.990 25.382 1.00 73.56 785 GLY A CA 1
ATOM 6348 C C . GLY A 1 785 ? -1.176 -27.931 26.283 1.00 73.56 785 GLY A C 1
ATOM 6349 O O . GLY A 1 785 ? -1.597 -28.281 27.387 1.00 73.56 785 GLY A O 1
ATOM 6350 N N . SER A 1 786 ? 0.007 -28.334 25.820 1.00 79.38 786 SER A N 1
ATOM 6351 C CA . SER A 1 786 ? 0.955 -29.077 26.653 1.00 79.38 786 SER A CA 1
ATOM 6352 C C . SER A 1 786 ? 1.601 -28.171 27.711 1.00 79.38 786 SER A C 1
ATOM 6354 O O . SER A 1 786 ? 1.585 -26.944 27.588 1.00 79.38 786 SER A O 1
ATOM 6356 N N . SER A 1 787 ? 2.236 -28.759 28.730 1.00 76.69 787 SER A N 1
ATOM 6357 C CA . SER A 1 787 ? 3.004 -27.997 29.730 1.00 76.69 787 SER A CA 1
ATOM 6358 C C . SER A 1 787 ? 4.084 -27.109 29.094 1.00 76.69 787 SER A C 1
ATOM 6360 O O . SER A 1 787 ? 4.320 -26.002 29.567 1.00 76.69 787 SER A O 1
ATOM 6362 N N . GLU A 1 788 ? 4.692 -27.559 27.991 1.00 78.31 788 GLU A N 1
ATOM 6363 C CA . GLU A 1 788 ? 5.688 -26.789 27.234 1.00 78.31 788 GLU A CA 1
ATOM 6364 C C . GLU A 1 788 ? 5.051 -25.599 26.488 1.00 78.31 788 GLU A C 1
ATOM 6366 O O . GLU A 1 788 ? 5.636 -24.519 26.421 1.00 78.31 788 GLU A O 1
ATOM 6371 N N . ASP A 1 789 ? 3.835 -25.759 25.954 1.00 76.56 789 ASP A N 1
ATOM 6372 C CA . ASP A 1 789 ? 3.117 -24.667 25.279 1.00 76.56 789 ASP A CA 1
ATOM 6373 C C . ASP A 1 789 ? 2.652 -23.603 26.291 1.00 76.56 789 ASP A C 1
ATOM 6375 O O . ASP A 1 789 ? 2.731 -22.404 26.019 1.00 76.56 789 ASP A O 1
ATOM 6379 N N . LEU A 1 790 ? 2.235 -24.027 27.490 1.00 77.25 790 LEU A N 1
ATOM 6380 C CA . LEU A 1 790 ? 1.923 -23.136 28.613 1.00 77.25 790 LEU A CA 1
ATOM 6381 C C . LEU A 1 790 ? 3.141 -22.307 29.044 1.00 77.25 790 LEU A C 1
ATOM 6383 O O . LEU A 1 790 ? 3.018 -21.098 29.244 1.00 77.25 790 LEU A O 1
ATOM 6387 N N . GLU A 1 791 ? 4.314 -22.934 29.157 1.00 77.44 791 GLU A N 1
ATOM 6388 C CA . GLU A 1 791 ? 5.563 -22.254 29.516 1.00 77.44 791 GLU A CA 1
ATOM 6389 C C . GLU A 1 791 ? 5.990 -21.243 28.442 1.00 77.44 791 GLU A C 1
ATOM 6391 O O . GLU A 1 791 ? 6.320 -20.098 28.750 1.00 77.44 791 GLU A O 1
ATOM 6396 N N . LYS A 1 792 ? 5.908 -21.616 27.160 1.00 75.12 792 LYS A N 1
ATOM 6397 C CA . LYS A 1 792 ? 6.205 -20.707 26.040 1.00 75.12 792 LYS A CA 1
ATOM 6398 C C . LYS A 1 792 ? 5.256 -19.521 25.980 1.00 75.12 792 LYS A C 1
ATOM 6400 O O . LYS A 1 792 ? 5.699 -18.396 25.750 1.00 75.12 792 LYS A O 1
ATOM 6405 N N . PHE A 1 793 ? 3.968 -19.752 26.214 1.00 77.06 793 PHE A N 1
ATOM 6406 C CA . PHE A 1 793 ? 2.983 -18.680 26.275 1.00 77.06 793 PHE A CA 1
ATOM 6407 C C . PHE A 1 793 ? 3.242 -17.733 27.445 1.00 77.06 793 PHE A C 1
ATOM 6409 O O . PHE A 1 793 ? 3.205 -16.520 27.251 1.00 77.06 793 PHE A O 1
ATOM 6416 N N . LYS A 1 794 ? 3.595 -18.266 28.622 1.00 72.00 794 LYS A N 1
ATOM 6417 C CA . LYS A 1 794 ? 4.004 -17.456 29.776 1.00 72.00 794 LYS A CA 1
ATOM 6418 C C . LYS A 1 794 ? 5.216 -16.581 29.443 1.00 72.00 794 LYS A C 1
ATOM 6420 O O . LYS A 1 794 ? 5.144 -15.365 29.596 1.00 72.00 794 LYS A O 1
ATOM 6425 N N . ASN A 1 795 ? 6.268 -17.177 28.884 1.00 75.88 795 ASN A N 1
ATOM 6426 C CA . ASN A 1 795 ? 7.463 -16.450 28.452 1.00 75.88 795 ASN A CA 1
ATOM 6427 C C . ASN A 1 795 ? 7.126 -15.344 27.437 1.00 75.88 795 ASN A C 1
ATOM 6429 O O . ASN A 1 795 ? 7.699 -14.260 27.478 1.00 75.88 795 ASN A O 1
ATOM 6433 N N . MET A 1 796 ? 6.183 -15.589 26.521 1.00 76.38 796 MET A N 1
ATOM 6434 C CA . MET A 1 796 ? 5.759 -14.588 25.540 1.00 76.38 796 MET A CA 1
ATOM 6435 C C . MET A 1 796 ? 5.055 -13.397 26.202 1.00 76.38 796 MET A C 1
ATOM 6437 O O . MET A 1 796 ? 5.297 -12.257 25.804 1.00 76.38 796 MET A O 1
ATOM 6441 N N . LEU A 1 797 ? 4.197 -13.645 27.197 1.00 68.44 797 LEU A N 1
ATOM 6442 C CA . LEU A 1 797 ? 3.519 -12.588 27.952 1.00 68.44 797 LEU A CA 1
ATOM 6443 C C . LEU A 1 797 ? 4.518 -11.735 28.745 1.00 68.44 797 LEU A C 1
ATOM 6445 O O . LEU A 1 797 ? 4.454 -10.511 28.659 1.00 68.44 797 LEU A O 1
ATOM 6449 N N . GLU A 1 798 ? 5.486 -12.362 29.419 1.00 67.88 798 GLU A N 1
ATOM 6450 C CA . GLU A 1 798 ? 6.551 -11.660 30.155 1.00 67.88 798 GLU A CA 1
ATOM 6451 C C . GLU A 1 798 ? 7.389 -10.757 29.233 1.00 67.88 798 GLU A C 1
ATOM 6453 O O . GLU A 1 798 ? 7.727 -9.626 29.578 1.00 67.88 798 GLU A O 1
ATOM 6458 N N . LEU A 1 799 ? 7.696 -11.215 28.016 1.00 69.00 799 LEU A N 1
ATOM 6459 C CA . LEU A 1 799 ? 8.431 -10.401 27.044 1.00 69.00 799 LEU A CA 1
ATOM 6460 C C . LEU A 1 799 ? 7.590 -9.232 26.517 1.00 69.00 799 LEU A C 1
ATOM 6462 O O . LEU A 1 799 ? 8.114 -8.126 26.362 1.00 69.00 799 LEU A O 1
ATOM 6466 N N . LYS A 1 800 ? 6.290 -9.441 26.254 1.00 67.25 800 LYS A N 1
ATOM 6467 C CA . LYS A 1 800 ? 5.362 -8.359 25.864 1.00 67.25 800 LYS A CA 1
ATOM 6468 C C . LYS A 1 800 ? 5.273 -7.289 26.953 1.00 67.25 800 LYS A C 1
ATOM 6470 O O . LYS A 1 800 ? 5.244 -6.095 26.649 1.00 67.25 800 LYS A O 1
ATOM 6475 N N . GLU A 1 801 ? 5.288 -7.711 28.210 1.00 64.19 801 GLU A N 1
ATOM 6476 C CA . GLU A 1 801 ? 5.311 -6.836 29.379 1.00 64.19 801 GLU A CA 1
ATOM 6477 C C . GLU A 1 801 ? 6.619 -6.035 29.468 1.00 64.19 801 GLU A C 1
ATOM 6479 O O . GLU A 1 801 ? 6.572 -4.806 29.545 1.00 64.19 801 GLU A O 1
ATOM 6484 N N . GLN A 1 802 ? 7.780 -6.690 29.354 1.00 66.62 802 GLN A N 1
ATOM 6485 C CA . GLN A 1 802 ? 9.087 -6.016 29.315 1.00 66.62 802 GLN A CA 1
ATOM 6486 C C . GLN A 1 802 ? 9.165 -4.988 28.180 1.00 66.62 802 GLN A C 1
ATOM 6488 O O . GLN A 1 802 ? 9.636 -3.869 28.378 1.00 66.62 802 GLN A O 1
ATOM 6493 N N . THR A 1 803 ? 8.643 -5.340 27.003 1.00 65.94 803 THR A N 1
ATOM 6494 C CA . THR A 1 803 ? 8.591 -4.445 25.837 1.00 65.94 803 THR A CA 1
ATOM 6495 C C . THR A 1 803 ? 7.708 -3.226 26.127 1.00 65.94 803 THR A C 1
ATOM 6497 O O . THR A 1 803 ? 8.111 -2.090 25.888 1.00 65.94 803 THR A O 1
ATOM 6500 N N . SER A 1 804 ? 6.533 -3.440 26.726 1.00 63.06 804 SER A N 1
ATOM 6501 C CA . SER A 1 804 ? 5.609 -2.366 27.117 1.00 63.06 804 SER A CA 1
ATOM 6502 C C . SER A 1 804 ? 6.205 -1.436 28.179 1.00 63.06 804 SER A C 1
ATOM 6504 O O . SER A 1 804 ? 6.023 -0.222 28.108 1.00 63.06 804 SER A O 1
ATOM 6506 N N . ALA A 1 805 ? 6.938 -1.983 29.152 1.00 63.25 805 ALA A N 1
ATOM 6507 C CA . ALA A 1 805 ? 7.639 -1.203 30.169 1.00 63.25 805 ALA A CA 1
ATOM 6508 C C . ALA A 1 805 ? 8.765 -0.353 29.560 1.00 63.25 805 ALA A C 1
ATOM 6510 O O . ALA A 1 805 ? 8.920 0.816 29.915 1.00 63.25 805 ALA A O 1
ATOM 6511 N N . LEU A 1 806 ? 9.505 -0.905 28.595 1.00 64.38 806 LEU A N 1
ATOM 6512 C CA . LEU A 1 806 ? 10.534 -0.169 27.864 1.00 64.38 806 LEU A CA 1
ATOM 6513 C C . LEU A 1 806 ? 9.937 0.964 27.020 1.00 64.38 806 LEU A C 1
ATOM 6515 O O . LEU A 1 806 ? 10.462 2.070 27.080 1.00 64.38 806 LEU A O 1
ATOM 6519 N N . TYR A 1 807 ? 8.810 0.754 26.328 1.00 60.50 807 TYR A N 1
ATOM 6520 C CA . TYR A 1 807 ? 8.139 1.833 25.583 1.00 60.50 807 TYR A CA 1
ATOM 6521 C C . TYR A 1 807 ? 7.724 3.025 26.462 1.00 60.50 807 TYR A C 1
ATOM 6523 O O . TYR A 1 807 ? 7.710 4.156 25.982 1.00 60.50 807 TYR A O 1
ATOM 6531 N N . ARG A 1 808 ? 7.402 2.804 27.746 1.00 57.88 808 ARG A N 1
ATOM 6532 C CA . ARG A 1 808 ? 7.021 3.880 28.686 1.00 57.88 808 ARG A CA 1
ATOM 6533 C C . ARG A 1 808 ? 8.207 4.748 29.116 1.00 57.88 808 ARG A C 1
ATOM 6535 O O . ARG A 1 808 ? 8.022 5.914 29.461 1.00 57.88 808 ARG A O 1
ATOM 6542 N N . LYS A 1 809 ? 9.425 4.208 29.087 1.00 59.44 809 LYS A N 1
ATOM 6543 C CA . LYS A 1 809 ? 10.646 4.921 29.463 1.00 59.44 809 LYS A CA 1
ATOM 6544 C C . LYS A 1 809 ? 11.179 5.655 28.229 1.00 59.44 809 LYS A C 1
ATOM 6546 O O . LYS A 1 809 ? 11.854 5.059 27.396 1.00 59.44 809 LYS A O 1
ATOM 6551 N N . TYR A 1 810 ? 10.851 6.943 28.083 1.00 40.59 810 TYR A N 1
ATOM 6552 C CA . TYR A 1 810 ? 11.371 7.780 26.990 1.00 40.59 810 TYR A CA 1
ATOM 6553 C C . TYR A 1 810 ? 12.896 7.597 26.847 1.00 40.59 810 TYR A C 1
ATOM 6555 O O . TYR A 1 810 ? 13.639 7.831 27.800 1.00 40.59 810 TYR A O 1
ATOM 6563 N N . GLY A 1 811 ? 13.353 7.164 25.665 1.00 50.97 811 GLY A N 1
ATOM 6564 C CA . GLY A 1 811 ? 14.771 6.895 25.385 1.00 50.97 811 GLY A CA 1
ATOM 6565 C C . GLY A 1 811 ? 15.246 5.460 25.655 1.00 50.97 811 GLY A C 1
ATOM 6566 O O . GLY A 1 811 ? 16.425 5.269 25.946 1.00 50.97 811 GLY A O 1
ATOM 6567 N N . ALA A 1 812 ? 14.355 4.463 25.586 1.00 46.19 812 ALA A N 1
ATOM 6568 C CA . ALA A 1 812 ? 14.696 3.048 25.742 1.00 46.19 812 ALA A CA 1
ATOM 6569 C C . ALA A 1 812 ? 15.889 2.608 24.876 1.00 46.19 812 ALA A C 1
ATOM 6571 O O . ALA A 1 812 ? 16.020 3.019 23.718 1.00 46.19 812 ALA A O 1
ATOM 6572 N N . ASP A 1 813 ? 16.717 1.719 25.435 1.00 57.84 813 ASP A N 1
ATOM 6573 C CA . ASP A 1 813 ? 17.748 0.996 24.694 1.00 57.84 813 ASP A CA 1
ATOM 6574 C C . ASP A 1 813 ? 17.078 0.194 23.576 1.00 57.84 813 ASP A C 1
ATOM 6576 O O . ASP A 1 813 ? 16.468 -0.859 23.774 1.00 57.84 813 ASP A O 1
ATOM 6580 N N . SER A 1 814 ? 17.101 0.783 22.392 1.00 57.59 814 SER A N 1
ATOM 6581 C CA . SER A 1 814 ? 16.248 0.378 21.287 1.00 57.59 814 SER A CA 1
ATOM 6582 C C . SER A 1 814 ? 16.724 -0.936 20.647 1.00 57.59 814 SER A C 1
ATOM 6584 O O . SER A 1 814 ? 15.947 -1.633 19.996 1.00 57.59 814 SER A O 1
ATOM 6586 N N . ASP A 1 815 ? 17.970 -1.333 20.924 1.00 59.69 815 ASP A N 1
ATOM 6587 C CA . ASP A 1 815 ? 18.508 -2.658 20.611 1.00 59.69 815 ASP A CA 1
ATOM 6588 C C . ASP A 1 815 ? 17.788 -3.747 21.425 1.00 59.69 815 ASP A C 1
ATOM 6590 O O . ASP A 1 815 ? 17.433 -4.799 20.888 1.00 59.69 815 ASP A O 1
ATOM 6594 N N . THR A 1 816 ? 17.498 -3.468 22.700 1.00 65.69 816 THR A N 1
ATOM 6595 C CA . THR A 1 816 ? 16.758 -4.376 23.586 1.00 65.69 816 THR A CA 1
ATOM 6596 C C . THR A 1 816 ? 15.309 -4.551 23.117 1.00 65.69 816 THR A C 1
ATOM 6598 O O . THR A 1 816 ? 14.818 -5.679 23.065 1.00 65.69 816 THR A O 1
ATOM 6601 N N . LEU A 1 817 ? 14.638 -3.476 22.682 1.00 64.81 817 LEU A N 1
ATOM 6602 C CA . LEU A 1 817 ? 13.279 -3.551 22.118 1.00 64.81 817 LEU A CA 1
ATOM 6603 C C . LEU A 1 817 ? 13.209 -4.457 20.880 1.00 64.81 817 LEU A C 1
ATOM 6605 O O . LEU A 1 817 ? 12.320 -5.305 20.780 1.00 64.81 817 LEU A O 1
ATOM 6609 N N . ALA A 1 818 ? 14.176 -4.332 19.968 1.00 64.25 818 ALA A N 1
ATOM 6610 C CA . ALA A 1 818 ? 14.260 -5.185 18.786 1.00 64.25 818 ALA A CA 1
ATOM 6611 C C . ALA A 1 818 ? 14.398 -6.677 19.145 1.00 64.25 818 ALA A C 1
ATOM 6613 O O . ALA A 1 818 ? 13.715 -7.522 18.566 1.00 64.25 818 ALA A O 1
ATOM 6614 N N . VAL A 1 819 ? 15.265 -7.006 20.110 1.00 68.19 819 VAL A N 1
ATOM 6615 C CA . VAL A 1 819 ? 15.494 -8.391 20.559 1.00 68.19 819 VAL A CA 1
ATOM 6616 C C . VAL A 1 819 ? 14.250 -8.981 21.227 1.00 68.19 819 VAL A C 1
ATOM 6618 O O . VAL A 1 819 ? 13.903 -10.138 20.975 1.00 68.19 819 VAL A O 1
ATOM 6621 N N . LEU A 1 820 ? 13.558 -8.198 22.058 1.00 68.44 820 LEU A N 1
ATOM 6622 C CA . LEU A 1 820 ? 12.327 -8.638 22.713 1.00 68.44 820 LEU A CA 1
ATOM 6623 C C . LEU A 1 820 ? 11.212 -8.898 21.696 1.00 68.44 820 LEU A C 1
ATOM 6625 O O . LEU A 1 820 ? 10.584 -9.956 21.756 1.00 68.44 820 LEU A O 1
ATOM 6629 N N . ASN A 1 821 ? 11.016 -7.997 20.727 1.00 70.81 821 ASN A N 1
ATOM 6630 C CA . ASN A 1 821 ? 10.012 -8.174 19.677 1.00 70.81 821 ASN A CA 1
ATOM 6631 C C . ASN A 1 821 ? 10.274 -9.441 18.843 1.00 70.81 821 ASN A C 1
ATOM 6633 O O . ASN A 1 821 ? 9.364 -10.242 18.622 1.00 70.81 821 ASN A O 1
ATOM 6637 N N . ASP A 1 822 ? 11.527 -9.688 18.450 1.00 66.62 822 ASP A N 1
ATOM 6638 C CA . ASP A 1 822 ? 11.897 -10.908 17.725 1.00 66.62 822 ASP A CA 1
ATOM 6639 C C . ASP A 1 822 ? 11.555 -12.175 18.527 1.00 66.62 822 ASP A C 1
ATOM 6641 O O . ASP A 1 822 ? 11.034 -13.147 17.974 1.00 66.62 822 ASP A O 1
ATOM 6645 N N . ARG A 1 823 ? 11.782 -12.154 19.846 1.00 69.44 823 ARG A N 1
ATOM 6646 C CA . ARG A 1 823 ? 11.489 -13.286 20.735 1.00 69.44 823 ARG A CA 1
ATOM 6647 C C . ARG A 1 823 ? 9.990 -13.481 20.987 1.00 69.44 823 ARG A C 1
ATOM 6649 O O . ARG A 1 823 ? 9.546 -14.623 21.077 1.00 69.44 823 ARG A O 1
ATOM 6656 N N . ILE A 1 824 ? 9.203 -12.407 21.056 1.00 70.12 824 ILE A N 1
ATOM 6657 C CA . ILE A 1 824 ? 7.733 -12.476 21.149 1.00 70.12 824 ILE A CA 1
ATOM 6658 C C . ILE A 1 824 ? 7.159 -13.142 19.899 1.00 70.12 824 ILE A C 1
ATOM 6660 O O . ILE A 1 824 ? 6.369 -14.077 19.987 1.00 70.12 824 ILE A O 1
ATOM 6664 N N . GLN A 1 825 ? 7.597 -12.679 18.733 1.00 68.12 825 GLN A N 1
ATOM 6665 C CA . GLN A 1 825 ? 7.135 -13.151 17.430 1.00 68.12 825 GLN A CA 1
ATOM 6666 C C . GLN A 1 825 ? 7.481 -14.617 17.184 1.00 68.12 825 GLN A C 1
ATOM 6668 O O . GLN A 1 825 ? 6.683 -15.379 16.642 1.00 68.12 825 GLN A O 1
ATOM 6673 N N . LYS A 1 826 ? 8.672 -15.014 17.631 1.00 69.12 826 LYS A N 1
ATOM 6674 C CA . LYS A 1 826 ? 9.133 -16.397 17.665 1.00 69.12 826 LYS A CA 1
ATOM 6675 C C . LYS A 1 826 ? 8.175 -17.293 18.459 1.00 69.12 826 LYS A C 1
ATOM 6677 O O . LYS A 1 826 ? 7.672 -18.277 17.925 1.00 69.12 826 LYS A O 1
ATOM 6682 N N . LEU A 1 827 ? 7.882 -16.924 19.709 1.00 70.62 827 LEU A N 1
ATOM 6683 C CA . LEU A 1 827 ? 7.005 -17.711 20.582 1.00 70.62 827 LEU A CA 1
ATOM 6684 C C . LEU A 1 827 ? 5.567 -17.789 20.041 1.00 70.62 827 LEU A C 1
ATOM 6686 O O . LEU A 1 827 ? 4.966 -18.859 20.081 1.00 70.62 827 LEU A O 1
ATOM 6690 N N . ASP A 1 828 ? 5.040 -16.700 19.475 1.00 72.12 828 ASP A N 1
ATOM 6691 C CA . ASP A 1 828 ? 3.713 -16.671 18.837 1.00 72.12 828 ASP A CA 1
ATOM 6692 C C . ASP A 1 828 ? 3.632 -17.639 17.637 1.00 72.12 828 ASP A C 1
ATOM 6694 O O . ASP A 1 828 ? 2.656 -18.381 17.479 1.00 72.12 828 ASP A O 1
ATOM 6698 N N . HIS A 1 829 ? 4.691 -17.697 16.817 1.00 68.56 829 HIS A N 1
ATOM 6699 C CA . HIS A 1 829 ? 4.781 -18.642 15.702 1.00 68.56 829 HIS A CA 1
ATOM 6700 C C . HIS A 1 829 ? 4.883 -20.097 16.177 1.00 68.56 829 HIS A C 1
ATOM 6702 O O . HIS A 1 829 ? 4.143 -20.951 15.685 1.00 68.56 829 HIS A O 1
ATOM 6708 N N . GLU A 1 830 ? 5.749 -20.383 17.156 1.00 70.00 830 GLU A N 1
ATOM 6709 C CA . GLU A 1 830 ? 5.882 -21.724 17.738 1.00 70.00 830 GLU A CA 1
ATOM 6710 C C . GLU A 1 830 ? 4.538 -22.249 18.258 1.00 70.00 830 GLU A C 1
ATOM 6712 O O . GLU A 1 830 ? 4.159 -23.384 17.962 1.00 70.00 830 GLU A O 1
ATOM 6717 N N . LEU A 1 831 ? 3.797 -21.416 18.997 1.00 72.62 831 LEU A N 1
ATOM 6718 C CA . LEU A 1 831 ? 2.483 -21.770 19.535 1.00 72.62 831 LEU A CA 1
ATOM 6719 C C . LEU A 1 831 ? 1.460 -22.026 18.422 1.00 72.62 831 LEU A C 1
ATOM 6721 O O . LEU A 1 831 ? 0.676 -22.970 18.517 1.00 72.62 831 LEU A O 1
ATOM 6725 N N . THR A 1 832 ? 1.513 -21.251 17.336 1.00 68.94 832 THR A N 1
ATOM 6726 C CA . THR A 1 832 ? 0.643 -21.424 16.160 1.00 68.94 832 THR A CA 1
ATOM 6727 C C . THR A 1 832 ? 0.901 -22.741 15.429 1.00 68.94 832 THR A C 1
ATOM 6729 O O . THR A 1 832 ? -0.046 -23.411 15.018 1.00 68.94 832 THR A O 1
ATOM 6732 N N . VAL A 1 833 ? 2.166 -23.139 15.268 1.00 66.25 833 VAL A N 1
ATOM 6733 C CA . VAL A 1 833 ? 2.530 -24.394 14.588 1.00 66.25 833 VAL A CA 1
ATOM 6734 C C . VAL A 1 833 ? 2.222 -25.612 15.458 1.00 66.25 833 VAL A C 1
ATOM 6736 O O . VAL A 1 833 ? 1.770 -26.639 14.952 1.00 66.25 833 VAL A O 1
ATOM 6739 N N . ARG A 1 834 ? 2.473 -25.513 16.766 1.00 67.69 834 ARG A N 1
ATOM 6740 C CA . ARG A 1 834 ? 2.378 -26.647 17.695 1.00 67.69 834 ARG A CA 1
ATOM 6741 C C . ARG A 1 834 ? 0.961 -26.914 18.186 1.00 67.69 834 ARG A C 1
ATOM 6743 O O . ARG A 1 834 ? 0.612 -28.072 18.402 1.00 67.69 834 ARG A O 1
ATOM 6750 N N . SER A 1 835 ? 0.140 -25.876 18.348 1.00 67.56 835 SER A N 1
ATOM 6751 C CA . SER A 1 835 ? -1.197 -26.005 18.926 1.00 67.56 835 SER A CA 1
ATOM 6752 C C . SER A 1 835 ? -2.296 -25.710 17.906 1.00 67.56 835 SER A C 1
ATOM 6754 O O . SER A 1 835 ? -2.571 -24.569 17.536 1.00 67.56 835 SER A O 1
ATOM 6756 N N . LYS A 1 836 ? -3.002 -26.770 17.490 1.00 66.88 836 LYS A N 1
ATOM 6757 C CA . LYS A 1 836 ? -4.171 -26.664 16.602 1.00 66.88 836 LYS A CA 1
ATOM 6758 C C . LYS A 1 836 ? -5.300 -25.836 17.229 1.00 66.88 836 LYS A C 1
ATOM 6760 O O . LYS A 1 836 ? -6.036 -25.176 16.501 1.00 66.88 836 LYS A O 1
ATOM 6765 N N . SER A 1 837 ? -5.435 -25.861 18.556 1.00 65.12 837 SER A N 1
ATOM 6766 C CA . SER A 1 837 ? -6.426 -25.070 19.291 1.00 65.12 837 SER A CA 1
ATOM 6767 C C . SER A 1 837 ? -6.033 -23.596 19.362 1.00 65.12 837 SER A C 1
ATOM 6769 O O . SER A 1 837 ? -6.890 -22.732 19.181 1.00 65.12 837 SER A O 1
ATOM 6771 N N . TYR A 1 838 ? -4.735 -23.304 19.510 1.00 63.53 838 TYR A N 1
ATOM 6772 C CA . TYR A 1 838 ? -4.193 -21.951 19.382 1.00 63.53 838 TYR A CA 1
ATOM 6773 C C . TYR A 1 838 ? -4.363 -21.406 17.964 1.00 63.53 838 TYR A C 1
ATOM 6775 O O . TYR A 1 838 ? -4.658 -20.231 17.805 1.00 63.53 838 TYR A O 1
ATOM 6783 N N . ALA A 1 839 ? -4.267 -22.253 16.934 1.00 57.09 839 ALA A N 1
ATOM 6784 C CA . ALA A 1 839 ? -4.508 -21.870 15.542 1.00 57.09 839 ALA A CA 1
ATOM 6785 C C . ALA A 1 839 ? -6.002 -21.659 15.191 1.00 57.09 839 ALA A C 1
ATOM 6787 O O . ALA A 1 839 ? -6.310 -21.001 14.198 1.00 57.09 839 ALA A O 1
ATOM 6788 N N . ASP A 1 840 ? -6.947 -22.187 15.984 1.00 66.69 840 ASP A N 1
ATOM 6789 C CA . ASP A 1 840 ? -8.403 -22.119 15.737 1.00 66.69 840 ASP A CA 1
ATOM 6790 C C . ASP A 1 840 ? -9.144 -21.242 16.768 1.00 66.69 840 ASP A C 1
ATOM 6792 O O . ASP A 1 840 ? -10.296 -21.486 17.128 1.00 66.69 840 ASP A O 1
ATOM 6796 N N . TYR A 1 841 ? -8.496 -20.168 17.226 1.00 69.88 841 TYR A N 1
ATOM 6797 C CA . TYR A 1 841 ? -9.039 -19.219 18.208 1.00 69.88 841 TYR A CA 1
ATOM 6798 C C . TYR A 1 841 ? -10.233 -18.390 17.703 1.00 69.88 841 TYR A C 1
ATOM 6800 O O . TYR A 1 841 ? -10.852 -17.663 18.471 1.00 69.88 841 TYR A O 1
ATOM 6808 N N . THR A 1 842 ? -10.572 -18.483 16.416 1.00 71.62 842 THR A N 1
ATOM 6809 C CA . THR A 1 842 ? -11.582 -17.644 15.744 1.00 71.62 842 THR A CA 1
ATOM 6810 C C . THR A 1 842 ? -13.031 -18.085 15.964 1.00 71.62 842 THR A C 1
ATOM 6812 O O . THR A 1 842 ? -13.936 -17.380 15.536 1.00 71.62 842 THR A O 1
ATOM 6815 N N . ARG A 1 843 ? -13.295 -19.193 16.674 1.00 73.19 843 ARG A N 1
ATOM 6816 C CA . ARG A 1 843 ? -14.663 -19.721 16.894 1.00 73.19 843 ARG A CA 1
ATOM 6817 C C . ARG A 1 843 ? -15.630 -18.724 17.533 1.00 73.19 843 ARG A C 1
ATOM 6819 O O . ARG A 1 843 ? -16.831 -18.779 17.291 1.00 73.19 843 ARG A O 1
ATOM 6826 N N . PHE A 1 844 ? -15.130 -17.789 18.341 1.00 76.19 844 PHE A N 1
ATOM 6827 C CA . PHE A 1 844 ? -15.975 -16.752 18.937 1.00 76.19 844 PHE A CA 1
ATOM 6828 C C . PHE A 1 844 ? -16.557 -15.777 17.892 1.00 76.19 844 PHE A C 1
ATOM 6830 O O . PHE A 1 844 ? -17.507 -15.058 18.196 1.00 76.19 844 PHE A O 1
ATOM 6837 N N . LEU A 1 845 ? -16.012 -15.750 16.670 1.00 78.06 845 LEU A N 1
ATOM 6838 C CA . LEU A 1 845 ? -16.505 -14.932 15.562 1.00 78.06 845 LEU A CA 1
ATOM 6839 C C . LEU A 1 845 ? -17.792 -15.476 14.935 1.00 78.06 845 LEU A C 1
ATOM 6841 O O . LEU A 1 845 ? -18.426 -14.768 14.153 1.00 78.06 845 LEU A O 1
ATOM 6845 N N . ASP A 1 846 ? -18.180 -16.713 15.242 1.00 81.94 846 ASP A N 1
ATOM 6846 C CA . ASP A 1 846 ? -19.384 -17.349 14.695 1.00 81.94 846 ASP A CA 1
ATOM 6847 C C . ASP A 1 846 ? -20.658 -17.021 15.477 1.00 81.94 846 ASP A C 1
ATOM 6849 O O . ASP A 1 846 ? -21.738 -17.492 15.120 1.00 81.94 846 ASP A O 1
ATOM 6853 N N . TRP A 1 847 ? -20.540 -16.168 16.499 1.00 86.31 847 TRP A N 1
ATOM 6854 C CA . TRP A 1 847 ? -21.682 -15.609 17.207 1.00 86.31 847 TRP A CA 1
ATOM 6855 C C . TRP A 1 847 ? -22.466 -14.632 16.335 1.00 86.31 847 TRP A C 1
ATOM 6857 O O . TRP A 1 847 ? -21.908 -13.691 15.770 1.00 86.31 847 TRP A O 1
ATOM 6867 N N . ASP A 1 848 ? -23.778 -14.840 16.290 1.00 91.06 848 ASP A N 1
ATOM 6868 C CA . ASP A 1 848 ? -24.743 -13.997 15.593 1.00 91.06 848 ASP A CA 1
ATOM 6869 C C . ASP A 1 848 ? -25.936 -13.644 16.498 1.00 91.06 848 ASP A C 1
ATOM 6871 O O . ASP A 1 848 ? -26.076 -14.117 17.633 1.00 91.06 848 ASP A O 1
ATOM 6875 N N . TYR A 1 849 ? -26.811 -12.787 15.978 1.00 93.94 849 TYR A N 1
ATOM 6876 C CA . TYR A 1 849 ? -28.053 -12.367 16.607 1.00 93.94 849 TYR A CA 1
ATOM 6877 C C . TYR A 1 849 ? -28.911 -13.551 17.063 1.00 93.94 849 TYR A C 1
ATOM 6879 O O . TYR A 1 849 ? -29.408 -13.546 18.188 1.00 93.94 849 TYR A O 1
ATOM 6887 N N . GLN A 1 850 ? -29.078 -14.575 16.220 1.00 94.56 850 GLN A N 1
ATOM 6888 C CA . GLN A 1 850 ? -29.962 -15.703 16.513 1.00 94.56 850 GLN A CA 1
ATOM 6889 C C . GLN A 1 850 ? -29.444 -16.522 17.697 1.00 94.56 850 GLN A C 1
ATOM 6891 O O . GLN A 1 850 ? -30.233 -17.000 18.514 1.00 94.56 850 GLN A O 1
ATOM 6896 N N . GLN A 1 851 ? -28.127 -16.673 17.824 1.00 94.06 851 GLN A N 1
ATOM 6897 C CA . GLN A 1 851 ? -27.508 -17.338 18.966 1.00 94.06 851 GLN A CA 1
ATOM 6898 C C . GLN A 1 851 ? -27.682 -16.528 20.255 1.00 94.06 851 GLN A C 1
ATOM 6900 O O . GLN A 1 851 ? -28.123 -17.089 21.256 1.00 94.06 851 GLN A O 1
ATOM 6905 N N . VAL A 1 852 ? -27.429 -15.213 20.230 1.00 93.56 852 VAL A N 1
ATOM 6906 C CA . VAL A 1 852 ? -27.646 -14.332 21.397 1.00 93.56 852 VAL A CA 1
ATOM 6907 C C . VAL A 1 852 ? -29.119 -14.328 21.815 1.00 93.56 852 VAL A C 1
ATOM 6909 O O . VAL A 1 852 ? -29.439 -14.493 22.991 1.00 93.56 852 VAL A O 1
ATOM 6912 N N . ARG A 1 853 ? -30.034 -14.220 20.847 1.00 95.12 853 ARG A N 1
ATOM 6913 C CA . ARG A 1 853 ? -31.485 -14.251 21.062 1.00 95.12 853 ARG A CA 1
ATOM 6914 C C . ARG A 1 853 ? -31.944 -15.533 21.761 1.00 95.12 853 ARG A C 1
ATOM 6916 O O . ARG A 1 853 ? -32.816 -15.466 22.622 1.00 95.12 853 ARG A O 1
ATOM 6923 N N . LYS A 1 854 ? -31.375 -16.690 21.403 1.00 94.12 854 LYS A N 1
ATOM 6924 C CA . LYS A 1 854 ? -31.714 -17.996 22.003 1.00 94.12 854 LYS A CA 1
ATOM 6925 C C . LYS A 1 854 ? -31.253 -18.140 23.452 1.00 94.12 854 LYS A C 1
ATOM 6927 O O . LYS A 1 854 ? -31.825 -18.962 24.163 1.00 94.12 854 LYS A O 1
ATOM 6932 N N . LEU A 1 855 ? -30.237 -17.385 23.875 1.00 92.44 855 LEU A N 1
ATOM 6933 C CA . LEU A 1 855 ? -29.777 -17.405 25.262 1.00 92.44 855 LEU A CA 1
ATOM 6934 C C . LEU A 1 855 ? -30.756 -16.700 26.199 1.00 92.44 855 LEU A C 1
ATOM 6936 O O . LEU A 1 855 ? -30.903 -17.125 27.337 1.00 92.44 855 LEU A O 1
ATOM 6940 N N . LEU A 1 856 ? -31.425 -15.643 25.738 1.00 93.88 856 LEU A N 1
ATOM 6941 C CA . LEU A 1 856 ? -32.340 -14.874 26.577 1.00 93.88 856 LEU A CA 1
ATOM 6942 C C . LEU A 1 856 ? -33.556 -15.709 26.993 1.00 93.88 856 LEU A C 1
ATOM 6944 O O . LEU A 1 856 ? -34.166 -16.418 26.184 1.00 93.88 856 LEU A O 1
ATOM 6948 N N . LYS A 1 857 ? -33.939 -15.588 28.263 1.00 92.50 857 LYS A N 1
ATOM 6949 C CA . LYS A 1 857 ? -35.206 -16.114 28.776 1.00 92.50 857 LYS A CA 1
ATOM 6950 C C . LYS A 1 857 ? -36.355 -15.178 28.411 1.00 92.50 857 LYS A C 1
ATOM 6952 O O . LYS A 1 857 ? -36.166 -14.083 27.878 1.00 92.50 857 LYS A O 1
ATOM 6957 N N . ASP A 1 858 ? -37.572 -15.629 28.686 1.00 90.81 858 ASP A N 1
ATOM 6958 C CA . ASP A 1 858 ? -38.759 -14.808 28.471 1.00 90.81 858 ASP A CA 1
ATOM 6959 C C . ASP A 1 858 ? -38.685 -13.558 29.368 1.00 90.81 858 ASP A C 1
ATOM 6961 O O . ASP A 1 858 ? -38.249 -13.635 30.516 1.00 90.81 858 ASP A O 1
ATOM 6965 N N . ASN A 1 859 ? -39.094 -12.407 28.828 1.00 90.75 859 ASN A N 1
ATOM 6966 C CA . ASN A 1 859 ? -39.043 -11.078 29.458 1.00 90.75 859 ASN A CA 1
ATOM 6967 C C . ASN A 1 859 ? -37.645 -10.482 29.720 1.00 90.75 859 ASN A C 1
ATOM 6969 O O . ASN A 1 859 ? -37.574 -9.304 30.063 1.00 90.75 859 ASN A O 1
ATOM 6973 N N . GLU A 1 860 ? -36.546 -11.220 29.527 1.00 95.56 860 GLU A N 1
ATOM 6974 C CA . GLU A 1 860 ? -35.193 -10.650 29.601 1.00 95.56 860 GLU A CA 1
ATOM 6975 C C . GLU A 1 860 ? -34.919 -9.711 28.414 1.00 95.56 860 GLU A C 1
ATOM 6977 O O . GLU A 1 860 ? -35.363 -9.949 27.285 1.00 95.56 860 GLU A O 1
ATOM 6982 N N . LEU A 1 861 ? -34.159 -8.645 28.670 1.00 97.31 861 LEU A N 1
ATOM 6983 C CA . LEU A 1 861 ? -33.757 -7.662 27.664 1.00 97.31 861 LEU A CA 1
ATOM 6984 C C . LEU A 1 861 ? -32.237 -7.524 27.660 1.00 97.31 861 LEU A C 1
ATOM 6986 O O . LEU A 1 861 ? -31.629 -7.317 28.706 1.00 97.31 861 LEU A O 1
ATOM 6990 N N . LEU A 1 862 ? -31.635 -7.576 26.474 1.00 97.56 862 LEU A N 1
ATOM 6991 C CA . LEU A 1 862 ? -30.254 -7.155 26.266 1.00 97.56 862 LEU A CA 1
ATOM 6992 C C . LEU A 1 862 ? -30.224 -5.795 25.563 1.00 97.56 862 LEU A C 1
ATOM 6994 O O . LEU A 1 862 ? -30.847 -5.618 24.517 1.00 97.56 862 LEU A O 1
ATOM 6998 N N . VAL A 1 863 ? -29.468 -4.862 26.136 1.00 97.56 863 VAL A N 1
ATOM 6999 C CA . VAL A 1 863 ? -29.208 -3.516 25.625 1.00 97.56 863 VAL A CA 1
ATOM 7000 C C . VAL A 1 863 ? -27.735 -3.412 25.222 1.00 97.56 863 VAL A C 1
ATOM 7002 O O . VAL A 1 863 ? -26.856 -3.252 26.069 1.00 97.56 863 VAL A O 1
ATOM 7005 N N . ASP A 1 864 ? -27.438 -3.505 23.929 1.00 96.25 864 ASP A N 1
ATOM 7006 C CA . ASP A 1 864 ? -26.069 -3.365 23.419 1.00 96.25 864 ASP A CA 1
ATOM 7007 C C . ASP A 1 864 ? -25.861 -1.956 22.852 1.00 96.25 864 ASP A C 1
ATOM 7009 O O . ASP A 1 864 ? -26.398 -1.613 21.794 1.00 96.25 864 ASP A O 1
ATOM 7013 N N . PHE A 1 865 ? -25.130 -1.115 23.587 1.00 94.88 865 PHE A N 1
ATOM 7014 C CA . PHE A 1 865 ? -24.889 0.271 23.196 1.00 94.88 865 PHE A CA 1
ATOM 7015 C C . PHE A 1 865 ? -23.838 0.362 22.093 1.00 94.88 865 PHE A C 1
ATOM 7017 O O . PHE A 1 865 ? -22.847 -0.371 22.082 1.00 94.88 865 PHE A O 1
ATOM 7024 N N . VAL A 1 866 ? -24.016 1.334 21.207 1.00 92.62 866 VAL A N 1
ATOM 7025 C CA . VAL A 1 866 ? -23.037 1.700 20.188 1.00 92.62 866 VAL A CA 1
ATOM 7026 C C . VAL A 1 866 ? -22.953 3.214 20.086 1.00 92.62 866 VAL A C 1
ATOM 7028 O O . VAL A 1 866 ? -23.974 3.904 20.064 1.00 92.62 866 VAL A O 1
ATOM 7031 N N . ASP A 1 867 ? -21.732 3.728 20.029 1.00 90.81 867 ASP A N 1
ATOM 7032 C CA . ASP A 1 867 ? -21.459 5.126 19.728 1.00 90.81 867 ASP A CA 1
ATOM 7033 C C . ASP A 1 867 ? -20.913 5.271 18.306 1.00 90.81 867 ASP A C 1
ATOM 7035 O O . ASP A 1 867 ? -20.192 4.408 17.809 1.00 90.81 867 ASP A O 1
ATOM 7039 N N . TYR A 1 868 ? -21.294 6.338 17.611 1.00 86.62 868 TYR A N 1
ATOM 7040 C CA . TYR A 1 868 ? -20.840 6.603 16.248 1.00 86.62 868 TYR A CA 1
ATOM 7041 C C . TYR A 1 868 ? -20.690 8.103 16.005 1.00 86.62 868 TYR A C 1
ATOM 7043 O O . TYR A 1 868 ? -21.364 8.927 16.622 1.00 86.62 868 TYR A O 1
ATOM 7051 N N . VAL A 1 869 ? -19.826 8.474 15.060 1.00 79.81 869 VAL A N 1
ATOM 7052 C CA . VAL A 1 869 ? -19.656 9.872 14.647 1.00 79.81 869 VAL A CA 1
ATOM 7053 C C . VAL A 1 869 ? -20.424 10.107 13.341 1.00 79.81 869 VAL A C 1
ATOM 7055 O O . VAL A 1 869 ? -20.039 9.568 12.300 1.00 79.81 869 VAL A O 1
ATOM 7058 N N . PRO A 1 870 ? -21.513 10.897 13.342 1.00 70.81 870 PRO A N 1
ATOM 7059 C CA . PRO A 1 870 ? -22.181 11.287 12.105 1.00 70.81 870 PRO A CA 1
ATOM 7060 C C . PRO A 1 870 ? -21.251 12.163 11.245 1.00 70.81 870 PRO A C 1
ATOM 7062 O O . PRO A 1 870 ? -20.455 12.940 11.766 1.00 70.81 870 PRO A O 1
ATOM 7065 N N . GLN A 1 871 ? -21.376 12.088 9.911 1.00 57.44 871 GLN A N 1
ATOM 7066 C CA . GLN A 1 871 ? -20.443 12.716 8.947 1.00 57.44 871 GLN A CA 1
ATOM 7067 C C . GLN A 1 871 ? -20.131 14.212 9.179 1.00 57.44 871 GLN A C 1
ATOM 7069 O O . GLN A 1 871 ? -19.106 14.693 8.699 1.00 57.44 871 GLN A O 1
ATOM 7074 N N . LYS A 1 872 ? -21.015 14.951 9.860 1.00 56.94 872 LYS A N 1
ATOM 7075 C CA . LYS A 1 872 ? -20.773 16.292 10.409 1.00 56.94 872 LYS A CA 1
ATOM 7076 C C . LYS A 1 872 ? -21.481 16.397 11.761 1.00 56.94 872 LYS A C 1
ATOM 7078 O O . LYS A 1 872 ? -22.637 16.805 11.810 1.00 56.94 872 LYS A O 1
ATOM 7083 N N . GLY A 1 873 ? -20.820 16.009 12.847 1.00 62.59 873 GLY A N 1
ATOM 7084 C CA . GLY A 1 873 ? -21.390 16.143 14.185 1.00 62.59 873 GLY A CA 1
ATOM 7085 C C . GLY A 1 873 ? -20.486 15.610 15.287 1.00 62.59 873 GLY A C 1
ATOM 7086 O O . GLY A 1 873 ? -19.398 15.101 15.031 1.00 62.59 873 GLY A O 1
ATOM 7087 N N . LYS A 1 874 ? -20.947 15.776 16.526 1.00 76.12 874 LYS A N 1
ATOM 7088 C CA . LYS A 1 874 ? -20.349 15.137 17.701 1.00 76.12 874 LYS A CA 1
ATOM 7089 C C . LYS A 1 874 ? -20.831 13.688 17.779 1.00 76.12 874 LYS A C 1
ATOM 7091 O O . LYS A 1 874 ? -21.866 13.371 17.200 1.00 76.12 874 LYS A O 1
ATOM 7096 N N . THR A 1 875 ? -20.097 12.843 18.497 1.00 86.94 875 THR A N 1
ATOM 7097 C CA . THR A 1 875 ? -20.480 11.451 18.758 1.00 86.94 875 THR A CA 1
ATOM 7098 C C . THR A 1 875 ? -21.942 11.352 19.214 1.00 86.94 875 THR A C 1
ATOM 7100 O O . THR A 1 875 ? -22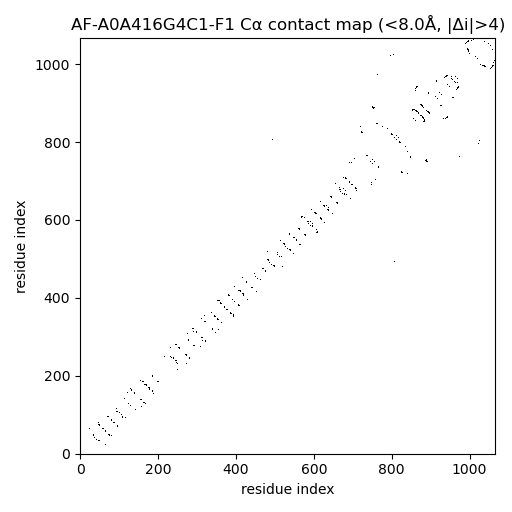.401 12.150 20.033 1.00 86.94 875 THR A O 1
ATOM 7103 N N . GLU A 1 876 ? -22.677 10.394 18.664 1.00 91.38 876 GLU A N 1
ATOM 7104 C CA . GLU A 1 876 ? -24.050 10.044 19.028 1.00 91.38 876 GLU A CA 1
ATOM 7105 C C . GLU A 1 876 ? -24.098 8.612 19.561 1.00 91.38 876 GLU A C 1
ATOM 7107 O O . GLU A 1 876 ? -23.243 7.795 19.227 1.00 91.38 876 GLU A O 1
ATOM 7112 N N . TYR A 1 877 ? -25.120 8.310 20.360 1.00 93.69 877 TYR A N 1
ATOM 7113 C CA . TYR A 1 877 ? -25.346 7.008 20.974 1.00 93.69 877 TYR A CA 1
ATOM 7114 C C . TYR A 1 877 ? -26.651 6.385 20.477 1.00 93.69 877 TYR A C 1
ATOM 7116 O O . TYR A 1 877 ? -27.703 7.032 20.400 1.00 93.69 877 TYR A O 1
ATOM 7124 N N . ALA A 1 878 ? -26.585 5.090 20.196 1.00 95.31 878 ALA A N 1
ATOM 7125 C CA . ALA A 1 878 ? -27.718 4.227 19.909 1.00 95.31 878 ALA A CA 1
ATOM 7126 C C . ALA A 1 878 ? -27.615 2.925 20.716 1.00 95.31 878 ALA A C 1
ATOM 7128 O O . ALA A 1 878 ? -26.584 2.638 21.328 1.00 95.31 878 ALA A O 1
ATOM 7129 N N . ALA A 1 879 ? -28.684 2.134 20.721 1.00 96.69 879 ALA A N 1
ATOM 7130 C CA . ALA A 1 879 ? -28.675 0.797 21.299 1.00 96.69 879 ALA A CA 1
ATOM 7131 C C . ALA A 1 879 ? -29.416 -0.200 20.413 1.00 96.69 879 ALA A C 1
ATOM 7133 O O . ALA A 1 879 ? -30.476 0.111 19.866 1.00 96.69 879 ALA A O 1
ATOM 7134 N N . PHE A 1 880 ? -28.871 -1.411 20.329 1.00 97.75 880 PHE A N 1
ATOM 7135 C CA . PHE A 1 880 ? -29.607 -2.582 19.878 1.00 97.75 880 PHE A CA 1
ATOM 7136 C C . PHE A 1 880 ? -30.297 -3.228 21.075 1.00 97.75 880 PHE A C 1
ATOM 7138 O O . PHE A 1 880 ? -29.651 -3.593 22.057 1.00 97.75 880 PHE A O 1
ATOM 7145 N N . LEU A 1 881 ? -31.613 -3.376 20.977 1.00 97.88 881 LEU A N 1
ATOM 7146 C CA . LEU A 1 881 ? -32.433 -4.096 21.934 1.00 97.88 881 LEU A CA 1
ATOM 7147 C C . LEU A 1 881 ? -32.697 -5.506 21.405 1.00 97.88 881 LEU A C 1
ATOM 7149 O O . LEU A 1 881 ? -33.330 -5.682 20.359 1.00 97.88 881 LEU A O 1
ATOM 7153 N N . ILE A 1 882 ? -32.221 -6.510 22.138 1.00 97.75 882 ILE A N 1
ATOM 7154 C CA . ILE A 1 882 ? -32.413 -7.923 21.809 1.00 97.75 882 ILE A CA 1
ATOM 7155 C C . ILE A 1 882 ? -33.384 -8.540 22.808 1.00 97.75 882 ILE A C 1
ATOM 7157 O O . ILE A 1 882 ? -33.202 -8.444 24.022 1.00 97.75 882 ILE A O 1
ATOM 7161 N N . ARG A 1 883 ? -34.420 -9.183 22.267 1.00 95.31 883 ARG A N 1
ATOM 7162 C CA . ARG A 1 883 ? -35.431 -9.938 23.006 1.00 95.31 883 ARG A CA 1
ATOM 7163 C C . ARG A 1 883 ? -35.720 -11.243 22.285 1.00 95.31 883 ARG A C 1
ATOM 7165 O O . ARG A 1 883 ? -35.672 -11.308 21.057 1.00 95.31 883 ARG A O 1
ATOM 7172 N N . LYS A 1 884 ? -36.083 -12.267 23.051 1.00 94.50 884 LYS A N 1
ATOM 7173 C CA . LYS A 1 884 ? -36.388 -13.605 22.533 1.00 94.50 884 LYS A CA 1
ATOM 7174 C C . LYS A 1 884 ? -37.588 -13.627 21.573 1.00 94.50 884 LYS A C 1
ATOM 7176 O O . LYS A 1 884 ? -37.598 -14.391 20.608 1.00 94.50 884 LYS A O 1
ATOM 7181 N N . ASP A 1 885 ? -38.579 -12.770 21.801 1.00 92.38 885 ASP A N 1
ATOM 7182 C CA . ASP A 1 885 ? -39.841 -12.706 21.054 1.00 92.38 885 ASP A CA 1
ATOM 7183 C C . ASP A 1 885 ? -39.778 -11.880 19.756 1.00 92.38 885 ASP A C 1
ATOM 7185 O O . ASP A 1 885 ? -40.764 -11.809 19.027 1.00 92.38 885 ASP A O 1
ATOM 7189 N N . ARG A 1 886 ? -38.630 -11.272 19.436 1.00 93.25 886 ARG A N 1
ATOM 7190 C CA . ARG A 1 886 ? -38.444 -10.452 18.229 1.00 93.25 886 ARG A CA 1
ATOM 7191 C C . ARG A 1 886 ? -37.703 -11.224 17.144 1.00 93.25 886 ARG A C 1
ATOM 7193 O O . ARG A 1 886 ? -36.779 -11.965 17.447 1.00 93.25 886 ARG A O 1
ATOM 7200 N N . GLU A 1 887 ? -38.108 -11.053 15.886 1.00 95.19 887 GLU A N 1
ATOM 7201 C CA . GLU A 1 887 ? -37.416 -11.657 14.735 1.00 95.19 887 GLU A CA 1
ATOM 7202 C C . GLU A 1 887 ? -36.093 -10.953 14.413 1.00 95.19 887 GLU A C 1
ATOM 7204 O O . GLU A 1 887 ? -35.136 -11.624 14.043 1.00 95.19 887 GLU A O 1
ATOM 7209 N N . TYR A 1 888 ? -36.036 -9.632 14.609 1.00 97.12 888 TYR A N 1
ATOM 7210 C CA . TYR A 1 888 ? -34.877 -8.777 14.346 1.00 97.12 888 TYR A CA 1
ATOM 7211 C C . TYR A 1 888 ? -34.528 -7.941 15.588 1.00 97.12 888 TYR A C 1
ATOM 7213 O O . TYR A 1 888 ? -35.418 -7.645 16.398 1.00 97.12 888 TYR A O 1
ATOM 7221 N N . PRO A 1 889 ? -33.260 -7.527 15.769 1.00 97.19 889 PRO A N 1
ATOM 7222 C CA . PRO A 1 889 ? -32.896 -6.607 16.840 1.00 97.19 889 PRO A CA 1
ATOM 7223 C C . PRO A 1 889 ? -33.483 -5.219 16.563 1.00 97.19 889 PRO A C 1
ATOM 7225 O O . PRO A 1 889 ? -33.438 -4.729 15.430 1.00 97.19 889 PRO A O 1
ATOM 7228 N N . LEU A 1 890 ? -34.004 -4.579 17.613 1.00 97.75 890 LEU A N 1
ATOM 7229 C CA . LEU A 1 890 ? -34.558 -3.231 17.526 1.00 97.75 890 LEU A CA 1
ATOM 7230 C C . LEU A 1 890 ? -33.449 -2.199 17.758 1.00 97.75 890 LEU A C 1
ATOM 7232 O O . LEU A 1 890 ? -32.880 -2.134 18.844 1.00 97.75 890 LEU A O 1
ATOM 7236 N N . LEU A 1 891 ? -33.158 -1.379 16.756 1.00 97.50 891 LEU A N 1
ATOM 7237 C CA . LEU A 1 891 ? -32.181 -0.298 16.830 1.00 97.50 891 LEU A CA 1
ATOM 7238 C C . LEU A 1 891 ? -32.855 1.019 17.231 1.00 97.50 891 LEU A C 1
ATOM 7240 O O . LEU A 1 891 ? -33.736 1.517 16.531 1.00 97.50 891 LEU A O 1
ATOM 7244 N N . LEU A 1 892 ? -32.398 1.615 18.334 1.00 96.06 892 LEU A N 1
ATOM 7245 C CA . LEU A 1 892 ? -32.922 2.871 18.872 1.00 96.06 892 LEU A CA 1
ATOM 7246 C C . LEU A 1 892 ? -31.847 3.955 18.929 1.00 96.06 892 LEU A C 1
ATOM 7248 O O . LEU A 1 892 ? -30.785 3.752 19.512 1.00 96.06 892 LEU A O 1
ATOM 7252 N N . ARG A 1 893 ? -32.154 5.147 18.401 1.00 94.44 893 ARG A N 1
ATOM 7253 C CA . ARG A 1 893 ? -31.342 6.354 18.625 1.00 94.44 893 ARG A CA 1
ATOM 7254 C C . ARG A 1 893 ? -31.624 6.932 20.012 1.00 94.44 893 ARG A C 1
ATOM 7256 O O . ARG A 1 893 ? -32.776 7.230 20.343 1.00 94.44 893 ARG A O 1
ATOM 7263 N N . LEU A 1 894 ? -30.571 7.169 20.792 1.00 94.75 894 LEU A N 1
ATOM 7264 C CA . LEU A 1 894 ? -30.687 7.581 22.188 1.00 94.75 894 LEU A CA 1
ATOM 7265 C C . LEU A 1 894 ? -30.395 9.070 22.381 1.00 94.75 894 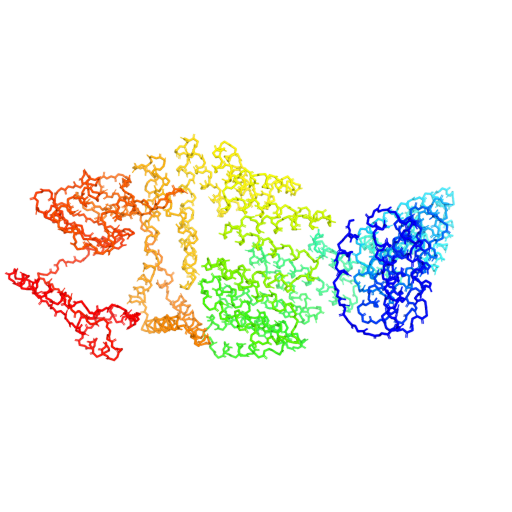LEU A C 1
ATOM 7267 O O . LEU A 1 894 ? -31.340 9.852 22.482 1.00 94.75 894 LEU A O 1
ATOM 7271 N N . PHE A 1 895 ? -29.128 9.470 22.407 1.00 93.25 895 PHE A N 1
ATOM 7272 C CA . PHE A 1 895 ? -28.693 10.827 22.760 1.00 93.25 895 PHE A CA 1
ATOM 7273 C C . PHE A 1 895 ? -27.332 11.154 22.137 1.00 93.25 895 PHE A C 1
ATOM 7275 O O . PHE A 1 895 ? -26.675 10.302 21.542 1.00 93.25 895 PHE A O 1
ATOM 7282 N N . THR A 1 896 ? -26.906 12.404 22.256 1.00 92.06 896 THR A N 1
ATOM 7283 C CA . THR A 1 896 ? -25.606 12.901 21.798 1.00 92.06 896 THR A CA 1
ATOM 7284 C C . THR A 1 896 ? -24.571 12.883 22.923 1.00 92.06 896 THR A C 1
ATOM 7286 O O . THR A 1 896 ? -24.904 12.965 24.103 1.00 92.06 896 THR A O 1
ATOM 7289 N N . GLN A 1 897 ? -23.286 12.858 22.567 1.00 90.12 897 GLN A N 1
ATOM 7290 C CA . GLN A 1 897 ? -22.181 13.018 23.516 1.00 90.12 897 GLN A CA 1
ATOM 7291 C C . GLN A 1 897 ? -22.287 14.325 24.297 1.00 90.12 897 GLN A C 1
ATOM 7293 O O . GLN A 1 897 ? -21.962 14.346 25.471 1.00 90.12 897 GLN A O 1
ATOM 7298 N N . LYS A 1 898 ? -22.792 15.396 23.669 1.00 89.38 898 LYS A N 1
ATOM 7299 C CA . LYS A 1 898 ? -22.997 16.677 24.347 1.00 89.38 898 LYS A CA 1
ATOM 7300 C C . LYS A 1 898 ? -24.018 16.551 25.481 1.00 89.38 898 LYS A C 1
ATOM 7302 O O . LYS A 1 898 ? -23.745 17.016 26.573 1.00 89.38 898 LYS A O 1
ATOM 7307 N N . GLU A 1 899 ? -25.161 15.915 25.231 1.00 91.44 899 GLU A N 1
ATOM 7308 C CA . GLU A 1 899 ? -26.177 15.702 26.273 1.00 91.44 899 GLU A CA 1
ATOM 7309 C C . GLU A 1 899 ? -25.639 14.831 27.417 1.00 91.44 899 GLU A C 1
ATOM 7311 O O . GLU A 1 899 ? -25.985 15.060 28.573 1.00 91.44 899 GLU A O 1
ATOM 7316 N N . LEU A 1 900 ? -24.764 13.868 27.105 1.00 89.19 900 LEU A N 1
ATOM 7317 C CA . LEU A 1 900 ? -24.087 13.053 28.112 1.00 89.19 900 LEU A CA 1
ATOM 7318 C C . LEU A 1 900 ? -23.025 13.847 28.896 1.00 89.19 900 LEU A C 1
ATOM 7320 O O . LEU A 1 900 ? -22.937 13.701 30.109 1.00 89.19 900 LEU A O 1
ATOM 7324 N N . ASP A 1 901 ? -22.246 14.702 28.232 1.00 87.50 901 ASP A N 1
ATOM 7325 C CA . ASP A 1 901 ? -21.249 15.572 28.872 1.00 87.50 901 ASP A CA 1
ATOM 7326 C C . ASP A 1 901 ? -21.915 16.613 29.786 1.00 87.50 901 ASP A C 1
ATOM 7328 O O . ASP A 1 901 ? -21.435 16.862 30.888 1.00 87.50 901 ASP A O 1
ATOM 7332 N N . ASP A 1 902 ? -23.049 17.178 29.358 1.00 86.75 902 ASP A N 1
ATOM 7333 C CA . ASP A 1 902 ? -23.850 18.119 30.152 1.00 86.75 902 ASP A CA 1
ATOM 7334 C C . ASP A 1 902 ? -24.437 17.438 31.410 1.00 86.75 902 ASP A C 1
ATOM 7336 O O . ASP A 1 902 ? -24.676 18.097 32.425 1.00 86.75 902 ASP A O 1
ATOM 7340 N N . LEU A 1 903 ? -24.659 16.117 31.355 1.00 83.25 903 LEU A N 1
ATOM 7341 C CA . LEU A 1 903 ? -25.076 15.291 32.492 1.00 83.25 903 LEU A CA 1
ATOM 7342 C C . LEU A 1 903 ? -23.894 14.902 33.402 1.00 83.25 903 LEU A C 1
ATOM 7344 O O . LEU A 1 903 ? -24.087 14.749 34.607 1.00 83.25 903 LEU A O 1
ATOM 7348 N N . MET A 1 904 ? -22.691 14.743 32.839 1.00 79.38 904 MET A N 1
ATOM 7349 C CA . MET A 1 904 ? -21.493 14.224 33.514 1.00 79.38 904 MET A CA 1
ATOM 7350 C C . MET A 1 904 ? -20.284 15.178 33.399 1.00 79.38 904 MET A C 1
ATOM 7352 O O . MET A 1 904 ? -19.317 14.867 32.693 1.00 79.38 904 MET A O 1
ATOM 7356 N N . PRO A 1 905 ? -20.292 16.335 34.089 1.00 71.44 905 PRO A N 1
ATOM 7357 C CA . PRO A 1 905 ? -19.126 17.211 34.131 1.00 71.44 905 PRO A CA 1
ATOM 7358 C C . PRO A 1 905 ? -17.928 16.525 34.817 1.00 71.44 905 PRO A C 1
ATOM 7360 O O . PRO A 1 905 ? -18.089 15.862 35.840 1.00 71.44 905 PRO A O 1
ATOM 7363 N N . GLU A 1 906 ? -16.720 16.714 34.268 1.00 66.06 906 GLU A N 1
ATOM 7364 C CA . GLU A 1 906 ? -15.502 15.938 34.600 1.00 66.06 906 GLU A CA 1
ATOM 7365 C C . GLU A 1 906 ? -15.104 15.931 36.090 1.00 66.06 906 GLU A C 1
ATOM 7367 O O . GLU A 1 906 ? -14.459 14.987 36.531 1.00 66.06 906 GLU A O 1
ATOM 7372 N N . ASN A 1 907 ? -15.534 16.921 36.879 1.00 64.62 907 ASN A N 1
ATOM 7373 C CA . ASN A 1 907 ? -15.174 17.069 38.298 1.00 64.62 907 ASN A CA 1
ATOM 7374 C C . ASN A 1 907 ? -16.360 16.859 39.262 1.00 64.62 907 ASN A C 1
ATOM 7376 O O . ASN A 1 907 ? -16.348 17.391 40.370 1.00 64.62 907 ASN A O 1
ATOM 7380 N N . ALA A 1 908 ? -17.428 16.183 38.826 1.00 65.38 908 ALA A N 1
ATOM 7381 C CA . ALA A 1 908 ? -18.681 16.111 39.585 1.00 65.38 908 ALA A CA 1
ATOM 7382 C C . ALA A 1 908 ? -19.493 14.823 39.342 1.00 65.38 908 ALA A C 1
ATOM 7384 O O . ALA A 1 908 ? -20.718 14.834 39.485 1.00 65.38 908 ALA A O 1
ATOM 7385 N N . LEU A 1 909 ? -18.838 13.711 38.982 1.00 67.88 909 LEU A N 1
ATOM 7386 C CA . LEU A 1 909 ? -19.528 12.434 38.750 1.00 67.88 909 LEU A CA 1
ATOM 7387 C C . LEU A 1 909 ? -20.324 11.965 39.979 1.00 67.88 909 LEU A C 1
ATOM 7389 O O . LEU A 1 909 ? -21.416 11.428 39.827 1.00 67.88 909 LEU A O 1
ATOM 7393 N N . ASP A 1 910 ? -19.823 12.226 41.183 1.00 67.56 910 ASP A N 1
ATOM 7394 C CA . ASP A 1 910 ? -20.441 11.799 42.445 1.00 67.56 910 ASP A CA 1
ATOM 7395 C C . ASP A 1 910 ? -21.818 12.451 42.656 1.00 67.56 910 ASP A C 1
ATOM 7397 O O . ASP A 1 910 ? -22.731 11.862 43.235 1.00 67.56 910 ASP A O 1
ATOM 7401 N N . LEU A 1 911 ? -22.012 13.656 42.104 1.00 74.00 911 LEU A N 1
ATOM 7402 C CA . LEU A 1 911 ? -23.284 14.376 42.158 1.00 74.00 911 LEU A CA 1
ATOM 7403 C C . LEU A 1 911 ? -24.361 13.738 41.270 1.00 74.00 911 LEU A C 1
ATOM 7405 O O . LEU A 1 911 ? -25.545 14.004 41.486 1.00 74.00 911 LEU A O 1
ATOM 7409 N N . LEU A 1 912 ? -23.987 12.889 40.302 1.00 79.50 912 LEU A N 1
ATOM 7410 C CA . LEU A 1 912 ? -24.915 12.219 39.383 1.00 79.50 912 LEU A CA 1
ATOM 7411 C C . LEU A 1 912 ? -25.927 11.329 40.116 1.00 79.50 912 LEU A C 1
ATOM 7413 O O . LEU A 1 912 ? -27.073 11.187 39.685 1.00 79.50 912 LEU A O 1
ATOM 7417 N N . TYR A 1 913 ? -25.514 10.738 41.234 1.00 82.06 913 TYR A N 1
ATOM 7418 C CA . TYR A 1 913 ? -26.344 9.825 42.018 1.00 82.06 913 TYR A CA 1
ATOM 7419 C C . TYR A 1 913 ? -27.207 10.548 43.067 1.00 82.06 913 TYR A C 1
ATOM 7421 O O . TYR A 1 913 ? -28.028 9.925 43.737 1.00 82.06 913 TYR A O 1
ATOM 7429 N N . GLY A 1 914 ? -27.096 11.879 43.169 1.00 78.88 914 GLY A N 1
ATOM 7430 C CA . GLY A 1 914 ? -28.040 12.706 43.920 1.00 78.88 914 GLY A CA 1
ATOM 7431 C C . GLY A 1 914 ? -29.405 12.791 43.222 1.00 78.88 914 GLY A C 1
ATOM 7432 O O . GLY A 1 914 ? -29.476 12.803 41.994 1.00 78.88 914 GLY A O 1
ATOM 7433 N N . ALA A 1 915 ? -30.495 12.898 43.994 1.00 73.44 915 ALA A N 1
ATOM 7434 C CA . ALA A 1 915 ? -31.878 12.755 43.510 1.00 73.44 915 ALA A CA 1
ATOM 7435 C C . ALA A 1 915 ? -32.189 13.521 42.202 1.00 73.44 915 ALA A C 1
ATOM 7437 O O . ALA A 1 915 ? -32.644 12.926 41.227 1.00 73.44 915 ALA A O 1
ATOM 7438 N N . THR A 1 916 ? -31.876 14.819 42.137 1.00 79.38 916 THR A N 1
ATOM 7439 C CA . THR A 1 916 ? -32.196 15.672 40.975 1.00 79.38 916 THR A CA 1
ATOM 7440 C C . THR A 1 916 ? -31.361 15.355 39.729 1.00 79.38 916 THR A C 1
ATOM 7442 O O . THR A 1 916 ? -31.842 15.490 38.603 1.00 79.38 916 THR A O 1
ATOM 7445 N N . ALA A 1 917 ? -30.090 14.982 39.899 1.00 83.31 917 ALA A N 1
ATOM 7446 C CA . ALA A 1 917 ? -29.213 14.636 38.780 1.00 83.31 917 ALA A CA 1
ATOM 7447 C C . ALA A 1 917 ? -29.518 13.224 38.262 1.00 83.31 917 ALA A C 1
ATOM 7449 O O . ALA A 1 917 ? -29.566 13.012 37.050 1.00 83.31 917 ALA A O 1
ATOM 7450 N N . SER A 1 918 ? -29.832 12.300 39.173 1.00 86.38 918 SER A N 1
ATOM 7451 C CA . SER A 1 918 ? -30.249 10.939 38.848 1.00 86.38 918 SER A CA 1
ATOM 7452 C C . SER A 1 918 ? -31.541 10.906 38.045 1.00 86.38 918 SER A C 1
ATOM 7454 O O . SER A 1 918 ? -31.606 10.203 37.043 1.00 86.38 918 SER A O 1
ATOM 7456 N N . GLU A 1 919 ? -32.534 11.731 38.384 1.00 85.50 919 GLU A N 1
ATOM 7457 C CA . GLU A 1 919 ? -33.773 11.803 37.604 1.00 85.50 919 GLU A CA 1
ATOM 7458 C C . GLU A 1 919 ? -33.507 12.241 36.150 1.00 85.50 919 GLU A C 1
ATOM 7460 O O . GLU A 1 919 ? -34.032 11.650 35.201 1.00 85.50 919 GLU A O 1
ATOM 7465 N N . LYS A 1 920 ? -32.624 13.231 35.946 1.00 88.62 920 LYS A N 1
ATOM 7466 C CA . LYS A 1 920 ? -32.184 13.647 34.602 1.00 88.62 920 LYS A CA 1
ATOM 7467 C C . LYS A 1 920 ? -31.426 12.531 33.881 1.00 88.62 920 LYS A C 1
ATOM 7469 O O . LYS A 1 920 ? -31.623 12.354 32.679 1.00 88.62 920 LYS A O 1
ATOM 7474 N N . ALA A 1 921 ? -30.597 11.778 34.603 1.00 89.38 921 ALA A N 1
ATOM 7475 C CA . ALA A 1 921 ? -29.866 10.642 34.059 1.00 89.38 921 ALA A CA 1
ATOM 7476 C C . ALA A 1 921 ? -30.813 9.523 33.612 1.00 89.38 921 ALA A C 1
ATOM 7478 O O . ALA A 1 921 ? -30.719 9.076 32.474 1.00 89.38 921 ALA A O 1
ATOM 7479 N N . VAL A 1 922 ? -31.783 9.131 34.443 1.00 91.56 922 VAL A N 1
ATOM 7480 C CA . VAL A 1 922 ? -32.824 8.148 34.091 1.00 91.56 922 VAL A CA 1
ATOM 7481 C C . VAL A 1 922 ? -33.598 8.610 32.857 1.00 91.56 922 VAL A C 1
ATOM 7483 O O . VAL A 1 922 ? -33.802 7.826 31.928 1.00 91.56 922 VAL A O 1
ATOM 7486 N N . LYS A 1 923 ? -33.955 9.896 32.792 1.00 91.50 923 LYS A N 1
ATOM 7487 C CA . LYS A 1 923 ? -34.663 10.463 31.641 1.00 91.50 923 LYS A CA 1
ATOM 7488 C C . LYS A 1 923 ? -33.867 10.372 30.339 1.00 91.50 923 LYS A C 1
ATOM 7490 O O . LYS A 1 923 ? -34.430 10.068 29.290 1.00 91.50 923 LYS A O 1
ATOM 7495 N N . LEU A 1 924 ? -32.564 10.636 30.391 1.00 92.50 924 LEU A N 1
ATOM 7496 C CA . LEU A 1 924 ? -31.699 10.581 29.212 1.00 92.50 924 LEU A CA 1
ATOM 7497 C C . LEU A 1 924 ? -31.379 9.136 28.798 1.00 92.50 924 LEU A C 1
ATOM 7499 O O . LEU A 1 924 ? -31.431 8.801 27.614 1.00 92.50 924 LEU A O 1
ATOM 7503 N N . LEU A 1 925 ? -31.044 8.293 29.775 1.00 91.12 925 LEU A N 1
ATOM 7504 C CA . LEU A 1 925 ? -30.450 6.974 29.569 1.00 91.12 925 LEU A CA 1
ATOM 7505 C C . LEU A 1 925 ? -31.493 5.856 29.453 1.00 91.12 925 LEU A C 1
ATOM 7507 O O . LEU A 1 925 ? -31.314 4.937 28.655 1.00 91.12 925 LEU A O 1
ATOM 7511 N N . TRP A 1 926 ? -32.580 5.924 30.226 1.00 93.19 926 TRP A N 1
ATOM 7512 C CA . TRP A 1 926 ? -33.516 4.812 30.398 1.00 93.19 926 TRP A CA 1
ATOM 7513 C C . TRP A 1 926 ? -34.888 5.041 29.767 1.00 93.19 926 TRP A C 1
ATOM 7515 O O . TRP A 1 926 ? -35.453 4.092 29.236 1.00 93.19 926 TRP A O 1
ATOM 7525 N N . ASP A 1 927 ? -35.439 6.257 29.754 1.00 93.25 927 ASP A N 1
ATOM 7526 C CA . ASP A 1 927 ? -36.842 6.478 29.343 1.00 93.25 927 ASP A CA 1
ATOM 7527 C C . ASP A 1 927 ? -37.170 6.020 27.918 1.00 93.25 927 ASP A C 1
ATOM 7529 O O . ASP A 1 927 ? -38.283 5.565 27.663 1.00 93.25 927 ASP A O 1
ATOM 7533 N N . LYS A 1 928 ? -36.206 6.081 26.993 1.00 95.19 928 LYS A N 1
ATOM 7534 C CA . LYS A 1 928 ? -36.378 5.555 25.627 1.00 95.19 928 LYS A CA 1
ATOM 7535 C C . LYS A 1 928 ? -36.345 4.026 25.554 1.00 95.19 928 LYS A C 1
ATOM 7537 O O . LYS A 1 928 ? -36.888 3.453 24.618 1.00 95.19 928 LYS A O 1
ATOM 7542 N N . ILE A 1 929 ? -35.701 3.372 26.517 1.00 96.62 929 ILE A N 1
ATOM 7543 C CA . ILE A 1 929 ? -35.521 1.914 26.577 1.00 96.62 929 ILE A CA 1
ATOM 7544 C C . ILE A 1 929 ? -36.628 1.270 27.419 1.00 96.62 929 ILE A C 1
ATOM 7546 O O . ILE A 1 929 ? -37.109 0.192 27.075 1.00 96.62 929 ILE A O 1
ATOM 7550 N N . ARG A 1 930 ? -37.082 1.958 28.474 1.00 94.81 930 ARG A N 1
ATOM 7551 C CA . ARG A 1 930 ? -38.104 1.522 29.437 1.00 94.81 930 ARG A CA 1
ATOM 7552 C C . ARG A 1 930 ? -39.334 0.863 28.792 1.00 94.81 930 ARG A C 1
ATOM 7554 O O . ARG A 1 930 ? -39.715 -0.194 29.281 1.00 94.81 930 ARG A O 1
ATOM 7561 N N . PRO A 1 931 ? -39.928 1.373 27.688 1.00 95.94 931 PRO A N 1
ATOM 7562 C CA . PRO A 1 931 ? -41.100 0.747 27.061 1.00 95.94 931 PRO A CA 1
ATOM 7563 C C . PRO A 1 931 ? -40.856 -0.667 26.513 1.00 95.94 931 PRO A C 1
ATOM 7565 O O . PRO A 1 931 ? -41.801 -1.379 26.182 1.00 95.94 931 PRO A O 1
ATOM 7568 N N . HIS A 1 932 ? -39.593 -1.070 26.377 1.00 94.75 932 HIS A N 1
ATOM 7569 C CA . HIS A 1 932 ? -39.186 -2.372 25.858 1.00 94.75 932 HIS A CA 1
ATOM 7570 C C . HIS A 1 932 ? -38.762 -3.354 26.955 1.00 94.75 932 HIS A C 1
ATOM 7572 O O . HIS A 1 932 ? -38.542 -4.530 26.645 1.00 94.75 932 HIS A O 1
ATOM 7578 N N . ALA A 1 933 ? -38.669 -2.889 28.203 1.00 94.50 933 ALA A N 1
ATOM 7579 C CA . ALA A 1 933 ? -38.333 -3.677 29.379 1.00 94.50 933 ALA A CA 1
ATOM 7580 C C . ALA A 1 933 ? -39.600 -4.057 30.158 1.00 94.50 933 ALA A C 1
ATOM 7582 O O . ALA A 1 933 ? -40.566 -3.299 30.214 1.00 94.50 933 ALA A O 1
ATOM 7583 N N . VAL A 1 934 ? -39.584 -5.237 30.775 1.00 94.25 934 VAL A N 1
ATOM 7584 C CA . VAL A 1 934 ? -40.620 -5.662 31.723 1.00 94.25 934 VAL A CA 1
ATOM 7585 C C . VAL A 1 934 ? -40.089 -5.409 33.128 1.00 94.25 934 VAL A C 1
ATOM 7587 O O . VAL A 1 934 ? -38.961 -5.786 33.439 1.00 94.25 934 VAL A O 1
ATOM 7590 N N . GLU A 1 935 ? -40.872 -4.745 33.973 1.00 93.38 935 GLU A N 1
ATOM 7591 C CA . GLU A 1 935 ? -40.490 -4.517 35.368 1.00 93.38 935 GLU A CA 1
ATOM 7592 C C . GLU A 1 935 ? -40.271 -5.854 36.099 1.00 93.38 935 GLU A C 1
ATOM 7594 O O . GLU A 1 935 ? -40.995 -6.827 35.886 1.00 93.38 935 GLU A O 1
ATOM 7599 N N . GLY A 1 936 ? -39.219 -5.927 36.911 1.00 92.25 936 GLY A N 1
ATOM 7600 C CA . GLY A 1 936 ? -38.737 -7.144 37.566 1.00 92.25 936 GLY A CA 1
ATOM 7601 C C . GLY A 1 936 ? -37.855 -8.043 36.690 1.00 92.25 936 GLY A C 1
ATOM 7602 O O . GLY A 1 936 ? -37.283 -9.008 37.200 1.00 92.25 936 GLY A O 1
ATOM 7603 N N . ALA A 1 937 ? -37.709 -7.755 35.392 1.00 93.81 937 ALA A N 1
ATOM 7604 C CA . ALA A 1 937 ? -36.879 -8.560 34.500 1.00 93.81 937 ALA A CA 1
ATOM 7605 C C . ALA A 1 937 ? -35.373 -8.318 34.684 1.00 93.81 937 ALA A C 1
ATOM 7607 O O . ALA A 1 937 ? -34.925 -7.314 35.248 1.00 93.81 937 ALA A O 1
ATOM 7608 N N . THR A 1 938 ? -34.582 -9.252 34.148 1.00 95.00 938 THR A N 1
ATOM 7609 C CA . THR A 1 938 ? -33.131 -9.085 34.022 1.00 95.00 938 THR A CA 1
ATOM 7610 C C . THR A 1 938 ? -32.810 -8.261 32.780 1.00 95.00 938 THR A C 1
ATOM 7612 O O . THR A 1 938 ? -33.264 -8.581 31.678 1.00 95.00 938 THR A O 1
ATOM 7615 N N . ILE A 1 939 ? -32.018 -7.206 32.971 1.00 96.31 939 ILE A N 1
ATOM 7616 C CA . ILE A 1 939 ? -31.555 -6.298 31.926 1.00 96.31 939 ILE A CA 1
ATOM 7617 C C . ILE A 1 939 ? -30.050 -6.482 31.772 1.00 96.31 939 ILE A C 1
ATOM 7619 O O . ILE A 1 939 ? -29.253 -5.990 32.572 1.00 96.31 939 ILE A O 1
ATOM 7623 N N . TYR A 1 940 ? -29.655 -7.194 30.727 1.00 96.44 940 TYR A N 1
ATOM 7624 C CA . TYR A 1 940 ? -28.262 -7.259 30.319 1.00 96.44 940 TYR A CA 1
ATOM 7625 C C . TYR A 1 940 ? -27.902 -5.975 29.582 1.00 96.44 940 TYR A C 1
ATOM 7627 O O . TYR A 1 940 ? -28.668 -5.524 28.731 1.00 96.44 940 TYR A O 1
ATOM 7635 N N . TYR A 1 941 ? -26.737 -5.393 29.850 1.00 95.25 941 TYR A N 1
ATOM 7636 C CA . TYR A 1 941 ? -26.290 -4.234 29.082 1.00 95.25 941 TYR A CA 1
ATOM 7637 C C . TYR A 1 941 ? -24.795 -4.255 28.779 1.00 95.25 941 TYR A C 1
ATOM 7639 O O . TYR A 1 941 ? -23.979 -4.650 29.611 1.00 95.25 941 TYR A O 1
ATOM 7647 N N . VAL A 1 942 ? -24.440 -3.819 27.569 1.00 93.75 942 VAL A N 1
ATOM 7648 C CA . VAL A 1 942 ? -23.055 -3.731 27.086 1.00 93.75 942 VAL A CA 1
ATOM 7649 C C . VAL A 1 942 ? -22.738 -2.260 26.792 1.00 93.75 942 VAL A C 1
ATOM 7651 O O . VAL A 1 942 ? -23.175 -1.750 25.757 1.00 93.75 942 VAL A O 1
ATOM 7654 N N . PRO A 1 943 ? -21.996 -1.553 27.666 1.00 92.94 943 PRO A N 1
ATOM 7655 C CA . PRO A 1 943 ? -21.698 -0.129 27.490 1.00 92.94 943 PRO A CA 1
ATOM 7656 C C . PRO A 1 943 ? -20.917 0.199 26.207 1.00 92.94 943 PRO A C 1
ATOM 7658 O O . PRO A 1 943 ? -20.331 -0.680 25.572 1.00 92.94 943 PRO A O 1
ATOM 7661 N N . SER A 1 944 ? -20.898 1.485 25.850 1.00 90.62 944 SER A N 1
ATOM 7662 C CA . SER A 1 944 ? -20.039 2.078 24.813 1.00 90.62 944 SER A CA 1
ATOM 7663 C C . SER A 1 944 ? -19.612 3.485 25.247 1.00 90.62 944 SER A C 1
ATOM 7665 O O . SER A 1 944 ? -20.337 4.132 26.007 1.00 90.62 944 SER A O 1
ATOM 7667 N N . GLY A 1 945 ? -18.454 3.972 24.796 1.00 88.69 945 GLY A N 1
ATOM 7668 C CA . GLY A 1 945 ? -17.979 5.333 25.093 1.00 88.69 945 GLY A CA 1
ATOM 7669 C C . GLY A 1 945 ? -17.942 5.686 26.591 1.00 88.69 945 GLY A C 1
ATOM 7670 O O . GLY A 1 945 ? -17.473 4.907 27.420 1.00 88.69 945 GLY A O 1
ATOM 7671 N N . LYS A 1 946 ? -18.462 6.858 26.978 1.00 86.94 946 LYS A N 1
ATOM 7672 C CA . LYS A 1 946 ? -18.476 7.287 28.396 1.00 86.94 946 LYS A CA 1
ATOM 7673 C C . LYS A 1 946 ? -19.427 6.473 29.285 1.00 86.94 946 LYS A C 1
ATOM 7675 O O . LYS A 1 946 ? -19.303 6.522 30.505 1.00 86.94 946 LYS A O 1
ATOM 7680 N N . LEU A 1 947 ? -20.320 5.658 28.712 1.00 89.25 947 LEU A N 1
ATOM 7681 C CA . LEU A 1 947 ? -21.251 4.832 29.494 1.00 89.25 947 LEU A CA 1
ATOM 7682 C C . LEU A 1 947 ? -20.540 3.767 30.341 1.00 89.25 947 LEU A C 1
ATOM 7684 O O . LEU A 1 947 ? -21.143 3.231 31.267 1.00 89.25 947 LEU A O 1
ATOM 7688 N N . TYR A 1 948 ? -19.258 3.477 30.075 1.00 86.62 948 TYR A N 1
ATOM 7689 C CA . TYR A 1 948 ? -18.457 2.607 30.939 1.00 86.62 948 TYR A CA 1
ATOM 7690 C C . TYR A 1 948 ? -18.283 3.159 32.368 1.00 86.62 948 TYR A C 1
ATOM 7692 O O . TYR A 1 948 ? -17.978 2.379 33.272 1.00 86.62 948 TYR A O 1
ATOM 7700 N N . GLN A 1 949 ? -18.496 4.458 32.581 1.00 84.31 949 GLN A N 1
ATOM 7701 C CA . GLN A 1 949 ? -18.321 5.140 33.867 1.00 84.31 949 GLN A CA 1
ATOM 7702 C C . GLN A 1 949 ? -19.595 5.145 34.736 1.00 84.31 949 GLN A C 1
ATOM 7704 O O . GLN A 1 949 ? -19.589 5.710 35.823 1.00 84.31 949 GLN A O 1
ATOM 7709 N N . LEU A 1 950 ? -20.695 4.543 34.266 1.00 85.81 950 LEU A N 1
ATOM 7710 C CA . LEU A 1 950 ? -22.011 4.642 34.904 1.00 85.81 950 LEU A CA 1
ATOM 7711 C C . LEU A 1 950 ? -22.468 3.333 35.560 1.00 85.81 950 LEU A C 1
ATOM 7713 O O . LEU A 1 950 ? -22.415 2.268 34.936 1.00 85.81 950 LEU A O 1
ATOM 7717 N N . ALA A 1 951 ? -23.009 3.449 36.775 1.00 86.75 951 ALA A N 1
ATOM 7718 C CA . ALA A 1 951 ? -23.739 2.405 37.494 1.00 86.75 951 ALA A CA 1
ATOM 7719 C C . ALA A 1 951 ? -25.248 2.685 37.391 1.00 86.75 951 ALA A C 1
ATOM 7721 O O . ALA A 1 951 ? -25.806 3.495 38.129 1.00 86.75 951 ALA A O 1
ATOM 7722 N N . TRP A 1 952 ? -25.916 2.071 36.416 1.00 86.38 952 TRP A N 1
ATOM 7723 C CA . TRP A 1 952 ? -27.307 2.392 36.066 1.00 86.38 952 TRP A CA 1
ATOM 7724 C C . TRP A 1 952 ? -28.284 1.974 37.161 1.00 86.38 952 TRP A C 1
ATOM 7726 O O . TRP A 1 952 ? -29.256 2.669 37.445 1.00 86.38 952 TRP A O 1
ATOM 7736 N N . GLU A 1 953 ? -27.991 0.850 37.800 1.00 89.31 953 GLU A N 1
ATOM 7737 C CA . GLU A 1 953 ? -28.716 0.289 38.927 1.00 89.31 953 GLU A CA 1
ATOM 7738 C C . GLU A 1 953 ? -28.783 1.239 40.130 1.00 89.31 953 GLU A C 1
ATOM 7740 O O . GLU A 1 953 ? -29.744 1.171 40.897 1.00 89.31 953 GLU A O 1
ATOM 7745 N N . SER A 1 954 ? -27.808 2.144 40.252 1.00 89.25 954 SER A N 1
ATOM 7746 C CA . SER A 1 954 ? -27.679 3.111 41.346 1.00 89.25 954 SER A CA 1
ATOM 7747 C C . SER A 1 954 ? -28.343 4.457 41.049 1.00 89.25 954 SER A C 1
ATOM 7749 O O . SER A 1 954 ? -28.309 5.351 41.892 1.00 89.25 954 SER A O 1
ATOM 7751 N N . LEU A 1 955 ? -28.956 4.631 39.874 1.00 89.81 955 LEU A N 1
ATOM 7752 C CA . LEU A 1 955 ? -29.681 5.857 39.555 1.00 89.81 955 LEU A CA 1
ATOM 7753 C C . LEU A 1 955 ? -31.007 5.910 40.320 1.00 89.81 955 LEU A C 1
ATOM 7755 O O . LEU A 1 955 ? -31.798 4.967 40.272 1.00 89.81 955 LEU A O 1
ATOM 7759 N N . SER A 1 956 ? -31.268 7.022 41.002 1.00 88.50 956 SER A N 1
ATOM 7760 C CA . SER A 1 956 ? -32.543 7.262 41.683 1.00 88.50 956 SER A CA 1
ATOM 7761 C C . SER A 1 956 ? -33.637 7.642 40.680 1.00 88.50 956 SER A C 1
ATOM 7763 O O . SER A 1 956 ? -33.414 8.436 39.763 1.00 88.50 956 SER A O 1
ATOM 7765 N N . THR A 1 957 ? -34.828 7.072 40.833 1.00 85.50 957 THR A N 1
ATOM 7766 C CA . THR A 1 957 ? -35.996 7.409 40.015 1.00 85.50 957 THR A CA 1
ATOM 7767 C C . THR A 1 957 ? -36.839 8.502 40.687 1.00 85.50 957 THR A C 1
ATOM 7769 O O . THR A 1 957 ? -36.581 8.896 41.823 1.00 85.50 957 THR A O 1
ATOM 7772 N N . GLY A 1 958 ? -37.858 9.021 39.990 1.00 78.75 958 GLY A N 1
ATOM 7773 C CA . GLY A 1 958 ? -38.706 10.110 40.499 1.00 78.75 958 GLY A CA 1
ATOM 7774 C C . GLY A 1 958 ? -39.491 9.779 41.780 1.00 78.75 958 GLY A C 1
ATOM 7775 O O . GLY A 1 958 ? -39.975 10.694 42.440 1.00 78.75 958 GLY A O 1
ATOM 7776 N N . ASP A 1 959 ? -39.603 8.500 42.156 1.00 82.50 959 ASP A N 1
ATOM 7777 C CA . ASP A 1 959 ? -40.204 8.062 43.426 1.00 82.50 959 ASP A CA 1
ATOM 7778 C C . ASP A 1 959 ? -39.184 7.914 44.578 1.00 82.50 959 ASP A C 1
ATOM 7780 O O . ASP A 1 959 ? -39.548 7.541 45.694 1.00 82.50 959 ASP A O 1
ATOM 7784 N N . GLY A 1 960 ? -37.906 8.218 44.321 1.00 82.94 960 GLY A N 1
ATOM 7785 C CA . GLY A 1 960 ? -36.804 8.126 45.280 1.00 82.94 960 GLY A CA 1
ATOM 7786 C C . GLY A 1 960 ? -36.219 6.721 45.459 1.00 82.94 960 GLY A C 1
ATOM 7787 O O . GLY A 1 960 ? -35.290 6.542 46.250 1.00 82.94 960 GLY A O 1
ATOM 7788 N N . SER A 1 961 ? -36.733 5.713 44.754 1.00 89.38 961 SER A N 1
ATOM 7789 C CA . SER A 1 961 ? -36.160 4.369 44.729 1.00 89.38 961 SER A CA 1
ATOM 7790 C C . SER A 1 961 ? -35.063 4.241 43.661 1.00 89.38 961 SER A C 1
ATOM 7792 O O . SER A 1 961 ? -34.990 5.029 42.722 1.00 89.38 961 SER A O 1
ATOM 7794 N N . LEU A 1 962 ? -34.174 3.255 43.810 1.00 90.38 962 LEU A N 1
ATOM 7795 C CA . LEU A 1 962 ? -33.106 3.001 42.839 1.00 90.38 962 LEU A CA 1
ATOM 7796 C C . LEU A 1 962 ? -33.640 2.216 41.641 1.00 90.38 962 LEU A C 1
ATOM 7798 O O . LEU A 1 962 ? -34.412 1.273 41.815 1.00 90.38 962 LEU A O 1
ATOM 7802 N N . LEU A 1 963 ? -33.148 2.516 40.441 1.00 91.06 963 LEU A N 1
ATOM 7803 C CA . LEU A 1 963 ? -33.530 1.822 39.213 1.00 91.06 963 LEU A CA 1
ATOM 7804 C C . LEU A 1 963 ? -33.275 0.305 39.302 1.00 91.06 963 LEU A C 1
ATOM 7806 O O . LEU A 1 963 ? -34.074 -0.488 38.806 1.00 91.06 963 LEU A O 1
ATOM 7810 N N . GLY A 1 964 ? -32.222 -0.107 40.018 1.00 91.69 964 GLY A N 1
ATOM 7811 C CA . GLY A 1 964 ? -31.908 -1.509 40.307 1.00 91.69 964 GLY A CA 1
ATOM 7812 C C . GLY A 1 964 ? -32.921 -2.239 41.204 1.00 91.69 964 GLY A C 1
ATOM 7813 O O . GLY A 1 964 ? -32.882 -3.464 41.289 1.00 91.69 964 GLY A O 1
ATOM 7814 N N . LYS A 1 965 ? -33.851 -1.530 41.864 1.00 91.19 965 LYS A N 1
ATOM 7815 C CA . LYS A 1 965 ? -34.983 -2.161 42.571 1.00 91.19 965 LYS A CA 1
ATOM 7816 C C . LYS A 1 965 ? -36.094 -2.596 41.619 1.00 91.19 965 LYS A C 1
ATOM 7818 O O . LYS A 1 965 ? -36.814 -3.538 41.935 1.00 91.19 965 LYS A O 1
ATOM 7823 N N . HIS A 1 966 ? -36.220 -1.930 40.473 1.00 92.81 966 HIS A N 1
ATOM 7824 C CA . HIS A 1 966 ? -37.222 -2.245 39.456 1.00 92.81 966 HIS A CA 1
ATOM 7825 C C . HIS A 1 966 ? -36.718 -3.269 38.438 1.00 92.81 966 HIS A C 1
ATOM 7827 O O . HIS A 1 966 ? -37.523 -3.953 37.816 1.00 92.81 966 HIS A O 1
ATOM 7833 N N . TYR A 1 967 ? -35.400 -3.386 38.251 1.00 94.19 967 TYR A N 1
ATOM 7834 C CA . TYR A 1 967 ? -34.795 -4.271 37.255 1.00 94.19 967 TYR A CA 1
ATOM 7835 C C . TYR A 1 967 ? -33.487 -4.880 37.768 1.00 94.19 967 TYR A C 1
ATOM 7837 O O . TYR A 1 967 ? -32.674 -4.190 38.382 1.00 94.19 967 TYR A O 1
ATOM 7845 N N . ARG A 1 968 ? -33.223 -6.152 37.441 1.00 93.00 968 ARG A N 1
ATOM 7846 C CA . ARG A 1 968 ? -31.924 -6.789 37.725 1.00 93.00 968 ARG A CA 1
ATOM 7847 C C . ARG A 1 968 ? -30.942 -6.454 36.603 1.00 93.00 968 ARG A C 1
ATOM 7849 O O . ARG A 1 968 ? -30.935 -7.128 35.576 1.00 93.00 968 ARG A O 1
ATOM 7856 N N . PHE A 1 969 ? -30.116 -5.428 36.781 1.00 93.31 969 PHE A N 1
ATOM 7857 C CA . PHE A 1 969 ? -29.084 -5.085 35.798 1.00 93.31 969 PHE A CA 1
ATOM 7858 C C . PHE A 1 969 ? -27.893 -6.042 35.865 1.00 93.31 969 PHE A C 1
ATOM 7860 O O . PHE A 1 969 ? -27.406 -6.382 36.942 1.00 93.31 969 PHE A O 1
ATOM 7867 N N . VAL A 1 970 ? -27.408 -6.462 34.697 1.00 92.12 970 VAL A N 1
ATOM 7868 C CA . VAL A 1 970 ? -26.191 -7.264 34.547 1.00 92.12 970 VAL A CA 1
ATOM 7869 C C . VAL A 1 970 ? -25.319 -6.623 33.474 1.00 92.12 970 VAL A C 1
ATOM 7871 O O . VAL A 1 970 ? -25.624 -6.676 32.280 1.00 92.12 970 VAL A O 1
ATOM 7874 N N . ARG A 1 971 ? -24.217 -6.009 33.903 1.00 91.31 971 ARG A N 1
ATOM 7875 C CA . ARG A 1 971 ? -23.239 -5.398 33.003 1.00 91.31 971 ARG A CA 1
ATOM 7876 C C . ARG A 1 971 ? -22.383 -6.467 32.334 1.00 91.31 971 ARG A C 1
ATOM 7878 O O . ARG A 1 971 ? -21.829 -7.333 33.005 1.00 91.31 971 ARG A O 1
ATOM 7885 N N . LEU A 1 972 ? -22.222 -6.369 31.020 1.00 89.00 972 LEU A N 1
ATOM 7886 C CA . LEU A 1 972 ? -21.437 -7.300 30.216 1.00 89.00 972 LEU A CA 1
ATOM 7887 C C . LEU A 1 972 ? -20.341 -6.570 29.429 1.00 89.00 972 LEU A C 1
ATOM 7889 O O . LEU A 1 972 ? -20.487 -5.410 29.045 1.00 89.00 972 LEU A O 1
ATOM 7893 N N . SER A 1 973 ? -19.247 -7.278 29.137 1.00 82.06 973 SER A N 1
ATOM 7894 C CA . SER A 1 973 ? -18.202 -6.804 28.209 1.00 82.06 973 SER A CA 1
ATOM 7895 C C . SER A 1 973 ? -18.529 -7.102 26.737 1.00 82.06 973 SER A C 1
ATOM 7897 O O . SER A 1 973 ? -18.004 -6.454 25.833 1.00 82.06 973 SER A O 1
ATOM 7899 N N . SER A 1 974 ? -19.406 -8.080 26.501 1.00 87.69 974 SER A N 1
ATOM 7900 C CA . SER A 1 974 ? -19.971 -8.460 25.207 1.00 87.69 974 SER A CA 1
ATOM 7901 C C . SER A 1 974 ? -21.254 -9.259 25.440 1.00 87.69 974 SER A C 1
ATOM 7903 O O . SER A 1 974 ? -21.361 -9.973 26.438 1.00 87.69 974 SER A O 1
ATOM 7905 N N . ALA A 1 975 ? -22.200 -9.213 24.500 1.00 90.44 975 ALA A N 1
ATOM 7906 C CA . ALA A 1 975 ? -23.413 -10.031 24.541 1.00 90.44 975 ALA A CA 1
ATOM 7907 C C . ALA A 1 975 ? -23.131 -11.546 24.633 1.00 90.44 975 ALA A C 1
ATOM 7909 O O . ALA A 1 975 ? -23.932 -12.297 25.188 1.00 90.44 975 ALA A O 1
ATOM 7910 N N . ARG A 1 976 ? -21.964 -11.999 24.148 1.00 86.44 976 ARG A N 1
ATOM 7911 C CA . ARG A 1 976 ? -21.534 -13.410 24.202 1.00 86.44 976 ARG A CA 1
ATOM 7912 C C . ARG A 1 976 ? -21.365 -13.924 25.639 1.00 86.44 976 ARG A C 1
ATOM 7914 O O . ARG A 1 976 ? -21.485 -15.122 25.883 1.00 86.44 976 ARG A O 1
ATOM 7921 N N . GLU A 1 977 ? -21.132 -13.028 26.602 1.00 85.50 977 GLU A N 1
ATOM 7922 C CA . GLU A 1 977 ? -20.913 -13.396 28.005 1.00 85.50 977 GLU A CA 1
ATOM 7923 C C . GLU A 1 977 ? -22.180 -13.924 28.695 1.00 85.50 977 GLU A C 1
ATOM 7925 O O . GLU A 1 977 ? -22.062 -14.603 29.714 1.00 85.50 977 GLU A O 1
ATOM 7930 N N . ILE A 1 978 ? -23.377 -13.714 28.128 1.00 89.19 978 ILE A N 1
ATOM 7931 C CA . ILE A 1 978 ? -24.629 -14.282 28.667 1.00 89.19 978 ILE A CA 1
ATOM 7932 C C . ILE A 1 978 ? -24.515 -15.809 28.807 1.00 89.19 978 ILE A C 1
ATOM 7934 O O . ILE A 1 978 ? -24.921 -16.367 29.826 1.00 89.19 978 ILE A O 1
ATOM 7938 N N . ALA A 1 979 ? -23.868 -16.479 27.844 1.00 83.69 979 ALA A N 1
ATOM 7939 C CA . ALA A 1 979 ? -23.647 -17.924 27.891 1.00 83.69 979 ALA A CA 1
ATOM 7940 C C . ALA A 1 979 ? -22.825 -18.362 29.117 1.00 83.69 979 ALA A C 1
ATOM 7942 O O . ALA A 1 979 ? -23.037 -19.450 29.648 1.00 83.69 979 ALA A O 1
ATOM 7943 N N . ARG A 1 980 ? -21.893 -17.517 29.583 1.00 75.81 980 ARG A N 1
ATOM 7944 C CA . ARG A 1 980 ? -21.093 -17.777 30.789 1.00 75.81 980 ARG A CA 1
ATOM 7945 C C . ARG A 1 980 ? -21.881 -17.472 32.054 1.00 75.81 980 ARG A C 1
ATOM 7947 O O . ARG A 1 980 ? -21.844 -18.273 32.979 1.00 75.81 980 ARG A O 1
ATOM 7954 N N . VAL A 1 981 ? -22.627 -16.365 32.076 1.00 76.75 981 VAL A N 1
ATOM 7955 C CA . VAL A 1 981 ? -23.475 -15.984 33.218 1.00 76.75 981 VAL A CA 1
ATOM 7956 C C . VAL A 1 981 ? -24.476 -17.091 33.552 1.00 76.75 981 VAL A C 1
ATOM 7958 O O . VAL A 1 981 ? -24.667 -17.406 34.719 1.00 76.75 981 VAL A O 1
ATOM 7961 N N . HIS A 1 982 ? -25.071 -17.738 32.546 1.00 76.56 982 HIS A N 1
ATOM 7962 C CA . HIS A 1 982 ? -25.977 -18.873 32.770 1.00 76.56 982 HIS A CA 1
ATOM 7963 C C . HIS A 1 982 ? -25.275 -20.160 33.221 1.00 76.56 982 HIS A C 1
ATOM 7965 O O . HIS A 1 982 ? -25.926 -21.024 33.805 1.00 76.56 982 HIS A O 1
ATOM 7971 N N . ALA A 1 983 ? -23.973 -20.306 32.964 1.00 63.06 983 ALA A N 1
ATOM 7972 C CA . ALA A 1 983 ? -23.196 -21.479 33.365 1.00 63.06 983 ALA A CA 1
ATOM 7973 C C . ALA A 1 983 ? -22.728 -21.421 34.831 1.00 63.06 983 ALA A C 1
ATOM 7975 O O . ALA A 1 983 ? -22.470 -22.465 35.434 1.00 63.06 983 ALA A O 1
ATOM 7976 N N . VAL A 1 984 ? -22.622 -20.222 35.413 1.00 63.16 984 VAL A N 1
ATOM 7977 C CA . VAL A 1 984 ? -22.245 -20.036 36.818 1.00 63.16 984 VAL A CA 1
ATOM 7978 C C . VAL A 1 984 ? -23.451 -20.349 37.706 1.00 63.16 984 VAL A C 1
ATOM 7980 O O . VAL A 1 984 ? -24.498 -19.713 37.607 1.00 63.16 984 VAL A O 1
ATOM 7983 N N . ARG A 1 985 ? -23.314 -21.342 38.593 1.00 53.78 985 ARG A N 1
ATOM 7984 C CA . ARG A 1 985 ? -24.283 -21.560 39.677 1.00 53.78 985 ARG A CA 1
ATOM 7985 C C . ARG A 1 985 ? -24.146 -20.410 40.669 1.00 53.78 985 ARG A C 1
ATOM 7987 O O . ARG A 1 985 ? -23.022 -20.119 41.066 1.00 53.78 985 ARG A O 1
ATOM 7994 N N . GLU A 1 986 ? -25.258 -19.791 41.074 1.00 56.50 986 GLU A N 1
ATOM 7995 C CA . GLU A 1 986 ? -25.256 -18.827 42.183 1.00 56.50 986 GLU A CA 1
ATOM 7996 C C . GLU A 1 986 ? -24.605 -19.506 43.401 1.00 56.50 986 GLU A C 1
ATOM 7998 O O . GLU A 1 986 ? -25.147 -20.456 43.972 1.00 56.50 986 GLU A O 1
ATOM 8003 N N . SER A 1 987 ? -23.382 -19.086 43.734 1.00 55.69 987 SER A N 1
ATOM 8004 C CA . SER A 1 987 ? -22.736 -19.444 44.991 1.00 55.69 987 SER A CA 1
ATOM 8005 C C . SER A 1 987 ? -23.511 -18.790 46.136 1.00 55.69 987 SER A C 1
ATOM 8007 O O . SER A 1 987 ? -24.244 -17.824 45.921 1.00 55.69 987 SER A O 1
ATOM 8009 N N . GLY A 1 988 ? -23.398 -19.337 47.350 1.00 63.25 988 GLY A N 1
ATOM 8010 C CA . GLY A 1 988 ? -24.097 -18.806 48.525 1.00 63.25 988 GLY A CA 1
ATOM 8011 C C . GLY A 1 988 ? -23.815 -17.318 48.779 1.00 63.25 988 GLY A C 1
ATOM 8012 O O . GLY A 1 988 ? -22.959 -16.724 48.134 1.00 63.25 988 GLY A O 1
ATOM 8013 N N . HIS A 1 989 ? -24.536 -16.716 49.729 1.00 77.88 989 HIS A N 1
ATOM 8014 C CA . HIS A 1 989 ? -24.389 -15.308 50.120 1.00 77.88 989 HIS A CA 1
ATOM 8015 C C . HIS A 1 989 ? -22.950 -15.000 50.573 1.00 77.88 989 HIS A C 1
ATOM 8017 O O . HIS A 1 989 ? -22.640 -15.089 51.756 1.00 77.88 989 HIS A O 1
ATOM 8023 N N . SER A 1 990 ? -22.062 -14.661 49.642 1.00 85.88 990 SER A N 1
ATOM 8024 C CA . SER A 1 990 ? -20.670 -14.293 49.893 1.00 85.88 990 SER A CA 1
ATOM 8025 C C . SER A 1 990 ? -20.306 -13.057 49.081 1.00 85.88 990 SER A C 1
ATOM 8027 O O . SER A 1 990 ? -20.755 -12.917 47.944 1.00 85.88 990 SER A O 1
ATOM 8029 N N . ALA A 1 991 ? -19.494 -12.174 49.648 1.00 84.81 991 ALA A N 1
ATOM 8030 C CA . ALA A 1 991 ? -19.010 -10.965 49.002 1.00 84.81 991 ALA A CA 1
ATOM 8031 C C . ALA A 1 991 ? -17.523 -10.771 49.302 1.00 84.81 991 ALA A C 1
ATOM 8033 O O . ALA A 1 991 ? -17.085 -10.972 50.432 1.00 84.81 991 ALA A O 1
ATOM 8034 N N . VAL A 1 992 ? -16.769 -10.345 48.293 1.00 88.25 992 VAL A N 1
ATOM 8035 C CA . VAL A 1 992 ? -15.380 -9.910 48.449 1.00 88.25 992 VAL A CA 1
ATOM 8036 C C . VAL A 1 992 ? -15.340 -8.423 48.114 1.00 88.25 992 VAL A C 1
ATOM 8038 O O . VAL A 1 992 ? -15.836 -8.017 47.063 1.00 88.25 992 VAL A O 1
ATOM 8041 N N . LEU A 1 993 ? -14.841 -7.606 49.037 1.00 89.06 993 LEU A N 1
ATOM 8042 C CA . LEU A 1 993 ? -14.841 -6.148 48.956 1.00 89.06 993 LEU A CA 1
ATOM 8043 C C . LEU A 1 993 ? -13.401 -5.639 48.915 1.00 89.06 993 LEU A C 1
ATOM 8045 O O . LEU A 1 993 ? -12.574 -6.076 49.710 1.00 89.06 993 LEU A O 1
ATOM 8049 N N . TYR A 1 994 ? -13.121 -4.694 48.020 1.00 88.12 994 TYR A N 1
ATOM 8050 C CA . TYR A 1 994 ? -11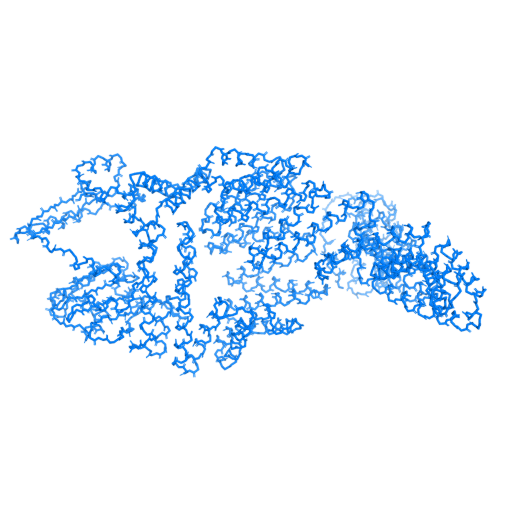.790 -4.120 47.822 1.00 88.12 994 TYR A CA 1
ATOM 8051 C C . TYR A 1 994 ? -11.861 -2.607 47.971 1.00 88.12 994 TYR A C 1
ATOM 8053 O O . TYR A 1 994 ? -12.612 -1.960 47.240 1.00 88.12 994 TYR A O 1
ATOM 8061 N N . GLY A 1 995 ? -11.100 -2.041 48.904 1.00 86.81 995 GLY A N 1
ATOM 8062 C CA . GLY A 1 995 ? -11.133 -0.609 49.197 1.00 86.81 995 GLY A CA 1
ATOM 8063 C C . GLY A 1 995 ? -9.877 -0.147 49.919 1.00 86.81 995 GLY A C 1
ATOM 8064 O O . GLY A 1 995 ? -9.193 -0.930 50.565 1.00 86.81 995 GLY A O 1
ATOM 8065 N N . GLY A 1 996 ? -9.512 1.122 49.757 1.00 85.38 996 GLY A N 1
ATOM 8066 C CA . GLY A 1 996 ? -8.270 1.668 50.307 1.00 85.38 996 GLY A CA 1
ATOM 8067 C C . GLY A 1 996 ? -7.021 0.990 49.748 1.00 85.38 996 GLY A C 1
ATOM 8068 O O . GLY A 1 996 ? -6.045 0.819 50.476 1.00 85.38 996 GLY A O 1
ATOM 8069 N N . LEU A 1 997 ? -7.075 0.531 48.494 1.00 85.06 997 LEU A N 1
ATOM 8070 C CA . LEU A 1 997 ? -5.984 -0.219 47.882 1.00 85.06 997 LEU A CA 1
ATOM 8071 C C . LEU A 1 997 ? -4.755 0.660 47.669 1.00 85.06 997 LEU A C 1
ATOM 8073 O O . LEU A 1 997 ? -4.858 1.832 47.291 1.00 85.06 997 LEU A O 1
ATOM 8077 N N . GLN A 1 998 ? -3.590 0.054 47.872 1.00 76.88 998 GLN A N 1
ATOM 8078 C CA . GLN A 1 998 ? -2.314 0.682 47.587 1.00 76.88 998 GLN A CA 1
ATOM 8079 C C . GLN A 1 998 ? -1.886 0.317 46.163 1.00 76.88 998 GLN A C 1
ATOM 8081 O O . GLN A 1 998 ? -1.545 -0.825 45.873 1.00 76.88 998 GLN A O 1
ATOM 8086 N N . TYR A 1 999 ? -1.959 1.286 45.249 1.00 71.50 999 TYR A N 1
ATOM 8087 C CA . TYR A 1 999 ? -1.721 1.055 43.821 1.00 71.50 999 TYR A CA 1
ATOM 8088 C C . TYR A 1 999 ? -0.247 1.169 43.400 1.00 71.50 999 TYR A C 1
ATOM 8090 O O . TYR A 1 999 ? 0.079 0.825 42.265 1.00 71.50 999 TYR A O 1
ATOM 8098 N N . ASP A 1 1000 ? 0.627 1.634 44.296 1.00 67.50 1000 ASP A N 1
ATOM 8099 C CA . ASP A 1 1000 ? 2.060 1.882 44.093 1.00 67.50 1000 ASP A CA 1
ATOM 8100 C C . ASP A 1 1000 ? 2.957 0.826 44.766 1.00 67.50 1000 ASP A C 1
ATOM 8102 O O . ASP A 1 1000 ? 4.047 1.130 45.245 1.00 67.50 1000 ASP A O 1
ATOM 8106 N N . MET A 1 1001 ? 2.506 -0.430 44.798 1.00 67.88 1001 MET A N 1
ATOM 8107 C CA . MET A 1 1001 ? 3.310 -1.541 45.312 1.00 67.88 1001 MET A CA 1
ATOM 8108 C C . MET A 1 1001 ? 4.564 -1.767 44.463 1.00 67.88 1001 MET A C 1
ATOM 8110 O O . MET A 1 1001 ? 4.524 -1.751 43.230 1.00 67.88 1001 MET A O 1
ATOM 8114 N N . THR A 1 1002 ? 5.680 -2.056 45.125 1.00 62.22 1002 THR A N 1
ATOM 8115 C CA . THR A 1 1002 ? 6.881 -2.558 44.456 1.00 62.22 1002 THR A CA 1
ATOM 8116 C C . THR A 1 1002 ? 6.656 -3.987 43.949 1.00 62.22 1002 THR A C 1
ATOM 8118 O O . THR A 1 1002 ? 5.854 -4.749 44.495 1.00 62.22 1002 THR A O 1
ATOM 8121 N N . GLY A 1 1003 ? 7.393 -4.390 42.908 1.00 56.81 1003 GLY A N 1
ATOM 8122 C CA . GLY A 1 1003 ? 7.288 -5.748 42.356 1.00 56.81 1003 GLY A CA 1
ATOM 8123 C C . GLY A 1 1003 ? 7.556 -6.850 43.393 1.00 56.81 1003 GLY A C 1
ATOM 8124 O O . GLY A 1 1003 ? 6.912 -7.897 43.358 1.00 56.81 1003 GLY A O 1
ATOM 8125 N N . ASP A 1 1004 ? 8.441 -6.593 44.360 1.00 62.59 1004 ASP A N 1
ATOM 8126 C CA . ASP A 1 1004 ? 8.737 -7.525 45.452 1.00 62.59 1004 ASP A CA 1
ATOM 8127 C C . ASP A 1 1004 ? 7.563 -7.660 46.437 1.00 62.59 1004 ASP A C 1
ATOM 8129 O O . ASP A 1 1004 ? 7.250 -8.770 46.874 1.00 62.59 1004 ASP A O 1
ATOM 8133 N N . GLU A 1 1005 ? 6.866 -6.562 46.749 1.00 67.75 1005 GLU A N 1
ATOM 8134 C CA . GLU A 1 1005 ? 5.668 -6.573 47.601 1.00 67.75 1005 GLU A CA 1
ATOM 8135 C C . GLU A 1 1005 ? 4.514 -7.333 46.932 1.00 67.75 1005 GLU A C 1
ATOM 8137 O O . GLU A 1 1005 ? 3.863 -8.153 47.579 1.00 67.75 1005 GLU A O 1
ATOM 8142 N N . MET A 1 1006 ? 4.306 -7.151 45.622 1.00 62.28 1006 MET A N 1
ATOM 8143 C CA . MET A 1 1006 ? 3.292 -7.902 44.864 1.00 62.28 1006 MET A CA 1
ATOM 8144 C C . MET A 1 1006 ? 3.599 -9.406 44.824 1.00 62.28 1006 MET A C 1
ATOM 8146 O O . MET A 1 1006 ? 2.714 -10.246 45.016 1.00 62.28 1006 MET A O 1
ATOM 8150 N N . LEU A 1 1007 ? 4.867 -9.772 44.614 1.00 61.00 1007 LEU A N 1
ATOM 8151 C CA . LEU A 1 1007 ? 5.309 -11.169 44.635 1.00 61.00 1007 LEU A CA 1
ATOM 8152 C C . LEU A 1 1007 ? 5.177 -11.808 46.022 1.00 61.00 1007 LEU A C 1
ATOM 8154 O O . LEU A 1 1007 ? 4.946 -13.014 46.117 1.00 61.00 1007 LEU A O 1
ATOM 8158 N N . ALA A 1 1008 ? 5.341 -11.038 47.096 1.00 68.56 1008 ALA A N 1
ATOM 8159 C CA . ALA A 1 1008 ? 5.144 -11.525 48.455 1.00 68.56 1008 ALA A CA 1
ATOM 8160 C C . ALA A 1 1008 ? 3.655 -11.738 48.780 1.00 68.56 1008 ALA A C 1
ATOM 8162 O O . ALA A 1 1008 ? 3.307 -12.762 49.371 1.00 68.56 1008 ALA A O 1
ATOM 8163 N N . GLU A 1 1009 ? 2.782 -10.816 48.367 1.00 71.75 1009 GLU A N 1
ATOM 8164 C CA . GLU A 1 1009 ? 1.335 -10.905 48.604 1.00 71.75 1009 GLU A CA 1
ATOM 8165 C C . GLU A 1 1009 ? 0.660 -11.993 47.762 1.00 71.75 1009 GLU A C 1
ATOM 8167 O O . GLU A 1 1009 ? -0.095 -12.799 48.304 1.00 71.75 1009 GLU A O 1
ATOM 8172 N N . SER A 1 1010 ? 0.998 -12.114 46.475 1.00 65.56 1010 SER A N 1
ATOM 8173 C CA . SER A 1 1010 ? 0.433 -13.150 45.587 1.00 65.56 1010 SER A CA 1
ATOM 8174 C C . SER A 1 1010 ? 0.656 -14.580 46.099 1.00 65.56 1010 SER A C 1
ATOM 8176 O O . SER A 1 1010 ? -0.193 -15.450 45.911 1.00 65.56 1010 SER A O 1
ATOM 8178 N N . ARG A 1 1011 ? 1.758 -14.838 46.821 1.00 69.12 1011 ARG A N 1
ATOM 8179 C CA . ARG A 1 1011 ? 2.057 -16.152 47.427 1.00 69.12 1011 ARG A CA 1
ATOM 8180 C C . ARG A 1 1011 ? 1.086 -16.562 48.535 1.00 69.12 1011 ARG A C 1
ATOM 8182 O O . ARG A 1 1011 ? 1.071 -17.738 48.898 1.00 69.12 1011 ARG A O 1
ATOM 8189 N N . LYS A 1 1012 ? 0.312 -15.628 49.097 1.00 72.00 1012 LYS A N 1
ATOM 8190 C CA . LYS A 1 1012 ? -0.688 -15.920 50.138 1.00 72.00 1012 LYS A CA 1
ATOM 8191 C C . LYS A 1 1012 ? -1.951 -16.564 49.571 1.00 72.00 1012 LYS A C 1
ATOM 8193 O O . LYS A 1 1012 ? -2.705 -17.175 50.325 1.00 72.00 1012 LYS A O 1
ATOM 8198 N N . TYR A 1 1013 ? -2.156 -16.467 48.262 1.00 66.19 1013 TYR A N 1
ATOM 8199 C CA . TYR A 1 1013 ? -3.336 -16.977 47.584 1.00 66.19 1013 TYR A CA 1
ATOM 8200 C C . TYR A 1 1013 ? -2.996 -18.271 46.843 1.00 66.19 1013 TYR A C 1
ATOM 8202 O O . TYR A 1 1013 ? -2.036 -18.353 46.077 1.00 66.19 1013 TYR A O 1
ATOM 8210 N N . SER A 1 1014 ? -3.788 -19.322 47.065 1.00 54.78 1014 SER A N 1
ATOM 8211 C CA . SER A 1 1014 ? -3.706 -20.555 46.280 1.00 54.78 1014 SER A CA 1
ATOM 8212 C C . SER A 1 1014 ? -4.414 -20.335 44.946 1.00 54.78 1014 SER A C 1
ATOM 8214 O O . SER A 1 1014 ? -5.539 -20.788 44.729 1.00 54.78 1014 SER A O 1
ATOM 8216 N N . VAL A 1 1015 ? -3.780 -19.568 44.069 1.00 50.41 1015 VAL A N 1
ATOM 8217 C CA . VAL A 1 1015 ? -4.334 -19.244 42.763 1.00 50.41 1015 VAL A CA 1
ATOM 8218 C C . VAL A 1 1015 ? -4.364 -20.529 41.935 1.00 50.41 1015 VAL A C 1
ATOM 8220 O O . VAL A 1 1015 ? -3.324 -21.132 41.663 1.00 50.41 1015 VAL A O 1
ATOM 8223 N N . GLY A 1 1016 ? -5.558 -21.002 41.564 1.00 45.16 1016 GLY A 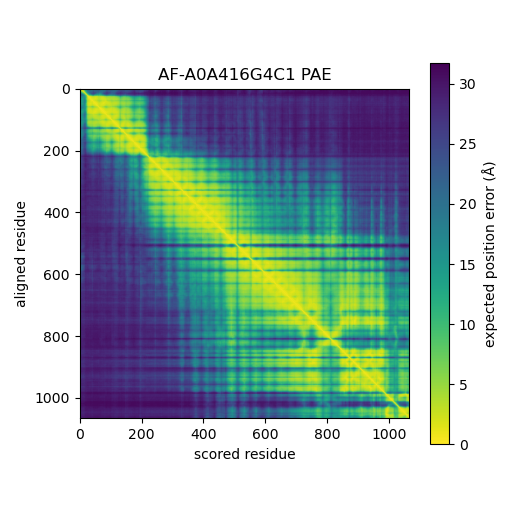N 1
ATOM 8224 C CA . GLY A 1 1016 ? -5.688 -22.150 40.665 1.00 45.16 1016 GLY A CA 1
ATOM 8225 C C . GLY A 1 1016 ? -4.886 -21.908 39.383 1.00 45.16 1016 GLY A C 1
ATOM 8226 O O . GLY A 1 1016 ? -4.741 -20.765 38.947 1.00 45.16 1016 GLY A O 1
ATOM 8227 N N . SER A 1 1017 ? -4.400 -22.971 38.738 1.00 41.53 1017 SER A N 1
ATOM 8228 C CA . SER A 1 1017 ? -3.595 -22.904 37.500 1.00 41.53 1017 SER A CA 1
ATOM 8229 C C . SER A 1 1017 ? -4.230 -22.078 36.361 1.00 41.53 1017 SER A C 1
ATOM 8231 O O . SER A 1 1017 ? -3.553 -21.739 35.395 1.00 41.53 1017 SER A O 1
ATOM 8233 N N . GLN A 1 1018 ? -5.510 -21.711 36.493 1.00 41.69 1018 GLN A N 1
ATOM 8234 C CA . GLN A 1 1018 ? -6.277 -20.836 35.606 1.00 41.69 1018 GLN A CA 1
ATOM 8235 C C . GLN A 1 1018 ? -5.976 -19.325 35.748 1.00 41.69 1018 GLN A C 1
ATOM 8237 O O . GLN A 1 1018 ? -6.220 -18.596 34.788 1.00 41.69 1018 GLN A O 1
ATOM 8242 N N . MET A 1 1019 ? -5.441 -18.841 36.879 1.00 41.53 1019 MET A N 1
ATOM 8243 C CA . MET A 1 1019 ? -5.254 -17.398 37.154 1.00 41.53 1019 MET A CA 1
ATOM 8244 C C . MET A 1 1019 ? -3.785 -16.934 37.243 1.00 41.53 1019 MET A C 1
ATOM 8246 O O . MET A 1 1019 ? -3.535 -15.736 37.256 1.00 41.53 1019 MET A O 1
ATOM 8250 N N . VAL A 1 1020 ? -2.800 -17.840 37.182 1.00 42.28 1020 VAL A N 1
ATOM 8251 C CA . VAL A 1 1020 ? -1.345 -17.544 37.301 1.00 42.28 1020 VAL A CA 1
ATOM 8252 C C . VAL A 1 1020 ? -0.752 -16.818 36.062 1.00 42.28 1020 VAL A C 1
ATOM 8254 O O . VAL A 1 1020 ? 0.451 -16.824 35.831 1.00 42.28 1020 VAL A O 1
ATOM 8257 N N . MET A 1 1021 ? -1.576 -16.209 35.204 1.00 40.88 1021 MET A N 1
ATOM 8258 C CA . MET A 1 1021 ? -1.158 -15.668 33.896 1.00 40.88 1021 MET A CA 1
ATOM 8259 C C . MET A 1 1021 ? -1.593 -14.216 33.643 1.00 40.88 1021 MET A C 1
ATOM 8261 O O . MET A 1 1021 ? -1.922 -13.862 32.509 1.00 40.88 1021 MET A O 1
ATOM 8265 N N . ARG A 1 1022 ? -1.607 -13.356 34.666 1.00 45.84 1022 ARG A N 1
ATOM 8266 C CA . ARG A 1 1022 ? -1.697 -11.903 34.456 1.00 45.84 1022 ARG A CA 1
ATOM 8267 C C . ARG A 1 1022 ? -0.462 -11.213 35.023 1.00 45.84 1022 ARG A C 1
ATOM 8269 O O . ARG A 1 1022 ? 0.013 -11.551 36.096 1.00 45.84 1022 ARG A O 1
ATOM 8276 N N . SER A 1 1023 ? 0.108 -10.350 34.189 1.00 42.22 1023 SER A N 1
ATOM 8277 C CA . SER A 1 1023 ? 1.391 -9.669 34.350 1.00 42.22 1023 SER A CA 1
ATOM 8278 C C . SER A 1 1023 ? 1.404 -8.697 35.527 1.00 42.22 1023 SER A C 1
ATOM 8280 O O . SER A 1 1023 ? 0.437 -7.968 35.738 1.00 42.22 1023 SER A O 1
ATOM 8282 N N . THR A 1 1024 ? 2.542 -8.624 36.209 1.00 41.47 1024 THR A N 1
ATOM 8283 C CA . THR A 1 1024 ? 2.812 -7.836 37.422 1.00 41.47 1024 THR A CA 1
ATOM 8284 C C . THR A 1 1024 ? 2.994 -6.323 37.220 1.00 41.47 1024 THR A C 1
ATOM 8286 O O . THR A 1 1024 ? 3.173 -5.610 38.200 1.00 41.47 1024 THR A O 1
ATOM 8289 N N . LEU A 1 1025 ? 2.949 -5.783 35.998 1.00 39.66 1025 LEU A N 1
ATOM 8290 C CA . LEU A 1 1025 ? 3.190 -4.353 35.752 1.00 39.66 1025 LEU A CA 1
ATOM 8291 C C . LEU A 1 1025 ? 1.917 -3.566 35.418 1.00 39.66 1025 LEU A C 1
ATOM 8293 O O . LEU A 1 1025 ? 1.574 -3.336 34.251 1.00 39.66 1025 LEU A O 1
ATOM 8297 N N . ARG A 1 1026 ? 1.297 -2.990 36.456 1.00 42.91 1026 ARG A N 1
ATOM 8298 C CA . ARG A 1 1026 ? 0.604 -1.704 36.281 1.00 42.91 1026 ARG A CA 1
ATOM 8299 C C . ARG A 1 1026 ? 1.621 -0.682 35.761 1.00 42.91 1026 ARG A C 1
ATOM 8301 O O . ARG A 1 1026 ? 2.782 -0.683 36.159 1.00 42.91 1026 ARG A O 1
ATOM 8308 N N . GLY A 1 1027 ? 1.207 0.163 34.812 1.00 37.84 1027 GLY A N 1
ATOM 8309 C CA . GLY A 1 1027 ? 1.983 1.369 34.497 1.00 37.84 1027 GLY A CA 1
ATOM 8310 C C . GLY A 1 1027 ? 2.131 2.213 35.742 1.00 37.84 1027 GLY A C 1
ATOM 8311 O O . GLY A 1 1027 ? 1.214 2.153 36.555 1.00 37.84 1027 GLY A O 1
ATOM 8312 N N . ASP A 1 1028 ? 3.256 2.931 35.870 1.00 41.53 1028 ASP A N 1
ATOM 8313 C CA . ASP A 1 1028 ? 3.513 3.910 36.932 1.00 41.53 1028 ASP A CA 1
ATOM 8314 C C . ASP A 1 1028 ? 2.214 4.637 37.242 1.00 41.53 1028 ASP A C 1
ATOM 8316 O O . ASP A 1 1028 ? 1.732 5.499 36.498 1.00 41.53 1028 ASP A O 1
ATOM 8320 N N . SER A 1 1029 ? 1.560 4.139 38.278 1.00 41.91 1029 SER A N 1
ATOM 8321 C CA . SER A 1 1029 ? 0.183 4.449 38.541 1.00 41.91 1029 SER A CA 1
ATOM 8322 C C . SER A 1 1029 ? 0.253 5.787 39.236 1.00 41.91 1029 SER A C 1
ATOM 8324 O O . SER A 1 1029 ? 0.470 5.861 40.438 1.00 41.91 1029 SER A O 1
ATOM 8326 N N . ALA A 1 1030 ? 0.024 6.856 38.481 1.00 44.91 1030 ALA A N 1
ATOM 8327 C CA . ALA A 1 1030 ? -0.341 8.149 39.044 1.00 44.91 1030 ALA A CA 1
ATOM 8328 C C . ALA A 1 1030 ? -1.670 8.083 39.840 1.00 44.91 1030 ALA A C 1
ATOM 8330 O O . ALA A 1 1030 ? -2.196 9.123 40.236 1.00 44.91 1030 ALA A O 1
ATOM 8331 N N . PHE A 1 1031 ? -2.250 6.889 40.056 1.00 53.75 1031 PHE A N 1
ATOM 8332 C CA . PHE A 1 1031 ? -3.382 6.690 40.946 1.00 53.75 1031 PHE A CA 1
ATOM 8333 C C . PHE A 1 1031 ? -2.898 6.763 42.391 1.00 53.75 1031 PHE A C 1
ATOM 8335 O O . PHE A 1 1031 ? -2.275 5.846 42.922 1.00 53.75 1031 PHE A O 1
ATOM 8342 N N . VAL A 1 1032 ? -3.207 7.895 43.011 1.00 58.28 1032 VAL A N 1
ATOM 8343 C CA . VAL A 1 1032 ? -3.083 8.107 44.449 1.00 58.28 1032 VAL A CA 1
ATOM 8344 C C . VAL A 1 1032 ? -4.008 7.120 45.166 1.00 58.28 1032 VAL A C 1
ATOM 8346 O O . VAL A 1 1032 ? -5.096 6.812 44.670 1.00 58.28 1032 VAL A O 1
ATOM 8349 N N . ALA A 1 1033 ? -3.584 6.620 46.330 1.00 63.97 1033 ALA A N 1
ATOM 8350 C CA . ALA A 1 1033 ? -4.457 5.853 47.211 1.00 63.97 1033 ALA A CA 1
ATOM 8351 C C . ALA A 1 1033 ? -5.784 6.605 47.425 1.00 63.97 1033 ALA A C 1
ATOM 8353 O O . ALA A 1 1033 ? -5.794 7.826 47.589 1.00 63.97 1033 ALA A O 1
ATOM 8354 N N . LEU A 1 1034 ? -6.900 5.874 47.425 1.00 69.69 1034 LEU A N 1
ATOM 8355 C CA . LEU A 1 1034 ? -8.240 6.419 47.659 1.00 69.69 1034 LEU A CA 1
ATOM 8356 C C . LEU A 1 1034 ? -8.676 6.056 49.085 1.00 69.69 1034 LEU A C 1
ATOM 8358 O O . LEU A 1 1034 ? -9.436 5.101 49.254 1.00 69.69 1034 LEU A O 1
ATOM 8362 N N . PRO A 1 1035 ? -8.180 6.742 50.132 1.00 71.94 1035 PRO A N 1
ATOM 8363 C CA . PRO A 1 1035 ? -8.382 6.329 51.520 1.00 71.94 1035 PRO A CA 1
ATOM 8364 C C . PRO A 1 1035 ? -9.859 6.259 51.917 1.00 71.94 1035 PRO A C 1
ATOM 8366 O O . PRO A 1 1035 ? -10.231 5.402 52.708 1.00 71.94 1035 PRO A O 1
ATOM 8369 N N . GLU A 1 1036 ? -10.724 7.084 51.326 1.00 80.25 1036 GLU A N 1
ATOM 8370 C CA . GLU A 1 1036 ? -12.167 7.059 51.604 1.00 80.25 1036 GLU A CA 1
ATOM 8371 C C . GLU A 1 1036 ? -12.840 5.752 51.154 1.00 80.25 1036 GLU A C 1
ATOM 8373 O O . GLU A 1 1036 ? -13.793 5.305 51.785 1.00 80.25 1036 GLU A O 1
ATOM 8378 N N . SER A 1 1037 ? -12.289 5.063 50.147 1.00 84.56 1037 SER A N 1
ATOM 8379 C CA . SER A 1 1037 ? -12.806 3.752 49.730 1.00 84.56 1037 SER A CA 1
ATOM 8380 C C . SER A 1 1037 ? -12.547 2.645 50.763 1.00 84.56 1037 SER A C 1
ATOM 8382 O O . SER A 1 1037 ? -13.255 1.645 50.760 1.00 84.56 1037 SER A O 1
ATOM 8384 N N . SER A 1 1038 ? -11.571 2.817 51.670 1.00 85.38 1038 SER A N 1
ATOM 8385 C CA . SER A 1 1038 ? -11.348 1.926 52.829 1.00 85.38 1038 SER A CA 1
ATOM 8386 C C . SER A 1 1038 ? -12.537 1.990 53.788 1.00 85.38 1038 SER A C 1
ATOM 8388 O O . SER A 1 1038 ? -13.085 0.977 54.214 1.00 85.38 1038 SER A O 1
ATOM 8390 N N . GLU A 1 1039 ? -12.977 3.211 54.084 1.00 86.56 1039 GLU A N 1
ATOM 8391 C CA . GLU A 1 1039 ? -14.125 3.452 54.947 1.00 86.56 1039 GLU A CA 1
ATOM 8392 C C . GLU A 1 1039 ? -15.417 2.936 54.295 1.00 86.56 1039 GLU A C 1
ATOM 8394 O O . GLU A 1 1039 ? -16.212 2.251 54.940 1.00 86.56 1039 GLU A O 1
ATOM 8399 N N . GLU A 1 1040 ? -15.581 3.167 52.990 1.00 87.00 1040 GLU A N 1
ATOM 8400 C CA . GLU A 1 1040 ? -16.720 2.669 52.216 1.00 87.00 1040 GLU A CA 1
ATOM 8401 C C . GLU A 1 1040 ? -16.838 1.136 52.268 1.00 87.00 1040 GLU A C 1
ATOM 8403 O O . GLU A 1 1040 ? -17.905 0.612 52.602 1.00 87.00 1040 GLU A O 1
ATOM 8408 N N . VAL A 1 1041 ? -15.758 0.389 51.999 1.00 90.62 1041 VAL A N 1
ATOM 8409 C CA . VAL A 1 1041 ? -15.838 -1.082 52.005 1.00 90.62 1041 VAL A CA 1
ATOM 8410 C C . VAL A 1 1041 ? -16.089 -1.662 53.385 1.00 90.62 1041 VAL A C 1
ATOM 8412 O O . VAL A 1 1041 ? -16.781 -2.674 53.481 1.00 90.62 1041 VAL A O 1
ATOM 8415 N N . ARG A 1 1042 ? -15.600 -1.026 54.454 1.00 89.50 1042 ARG A N 1
ATOM 8416 C CA . ARG A 1 1042 ? -15.912 -1.445 55.829 1.00 89.50 1042 ARG A CA 1
ATOM 8417 C C . ARG A 1 1042 ? -17.390 -1.249 56.144 1.00 89.50 1042 ARG A C 1
ATOM 8419 O O . ARG A 1 1042 ? -18.033 -2.173 56.637 1.00 89.50 1042 ARG A O 1
ATOM 8426 N N . GLN A 1 1043 ? -17.963 -0.107 55.770 1.00 92.25 1043 GLN A N 1
ATOM 8427 C CA . GLN A 1 1043 ? -19.395 0.147 55.949 1.00 92.25 1043 GLN A CA 1
ATOM 8428 C C . GLN A 1 1043 ? -20.256 -0.834 55.139 1.00 92.25 1043 GLN A C 1
ATOM 8430 O O . GLN A 1 1043 ? -21.240 -1.377 55.650 1.00 92.25 1043 GLN A O 1
ATOM 8435 N N . ILE A 1 1044 ? -19.875 -1.123 53.890 1.00 90.50 1044 ILE A N 1
ATOM 8436 C CA . ILE A 1 1044 ? -20.549 -2.139 53.067 1.00 90.50 1044 ILE A CA 1
ATOM 8437 C C . ILE A 1 1044 ? -20.408 -3.526 53.707 1.00 90.50 1044 ILE A C 1
ATOM 8439 O O . ILE A 1 1044 ? -21.383 -4.284 53.739 1.00 90.50 1044 ILE A O 1
ATOM 8443 N N . ALA A 1 1045 ? -19.233 -3.860 54.249 1.00 92.06 1045 ALA A N 1
ATOM 8444 C CA . ALA A 1 1045 ? -18.992 -5.131 54.919 1.00 92.06 1045 ALA A CA 1
ATOM 8445 C C . ALA A 1 1045 ? -19.913 -5.325 56.123 1.00 92.06 1045 ALA A C 1
ATOM 8447 O O . ALA A 1 1045 ? -20.516 -6.392 56.255 1.00 92.06 1045 ALA A O 1
ATOM 8448 N N . ASP A 1 1046 ? -20.088 -4.294 56.948 1.00 93.06 1046 ASP A N 1
ATOM 8449 C CA . ASP A 1 1046 ? -20.997 -4.322 58.094 1.00 93.06 1046 ASP A CA 1
ATOM 8450 C C . ASP A 1 1046 ? -22.446 -4.556 57.649 1.00 93.06 1046 ASP A C 1
ATOM 8452 O O . ASP A 1 1046 ? -23.149 -5.422 58.187 1.00 93.06 1046 ASP A O 1
ATOM 8456 N N . ILE A 1 1047 ? -22.890 -3.850 56.601 1.00 92.75 1047 ILE A N 1
ATOM 8457 C CA . ILE A 1 1047 ? -24.234 -4.012 56.029 1.00 92.75 1047 ILE A CA 1
ATOM 8458 C C . ILE A 1 1047 ? -24.436 -5.444 55.518 1.00 92.75 1047 ILE A C 1
ATOM 8460 O O . ILE A 1 1047 ? -25.443 -6.079 55.842 1.00 92.75 1047 ILE A O 1
ATOM 8464 N N . LEU A 1 1048 ? -23.502 -5.974 54.730 1.00 91.44 1048 LEU A N 1
ATOM 8465 C CA . LEU A 1 1048 ? -23.605 -7.312 54.146 1.00 91.44 1048 LEU A CA 1
ATOM 8466 C C . LEU A 1 1048 ? -23.539 -8.409 55.218 1.00 91.44 1048 LEU A C 1
ATOM 8468 O O . LEU A 1 1048 ? -24.355 -9.337 55.204 1.00 91.44 1048 LEU A O 1
ATOM 8472 N N . THR A 1 1049 ? -22.652 -8.261 56.201 1.00 89.81 1049 THR A N 1
ATOM 8473 C CA . THR A 1 1049 ? -22.518 -9.190 57.331 1.00 89.81 1049 THR A CA 1
ATOM 8474 C C . THR A 1 1049 ? -23.789 -9.209 58.179 1.00 89.81 1049 THR A C 1
ATOM 8476 O O . THR A 1 1049 ? -24.290 -10.285 58.515 1.00 89.81 1049 THR A O 1
ATOM 8479 N N . SER A 1 1050 ? -24.402 -8.044 58.440 1.00 91.88 1050 SER A N 1
ATOM 8480 C CA . SER A 1 1050 ? -25.698 -7.956 59.138 1.00 91.88 1050 SER A CA 1
ATOM 8481 C C . SER A 1 1050 ? -26.822 -8.709 58.408 1.00 91.88 1050 SER A C 1
ATOM 8483 O O . SER A 1 1050 ? -27.772 -9.192 59.027 1.00 91.88 1050 SER A O 1
ATOM 8485 N N . ARG A 1 1051 ? -26.686 -8.874 57.086 1.00 89.50 1051 ARG A N 1
ATOM 8486 C CA . ARG A 1 1051 ? -27.593 -9.634 56.216 1.00 89.50 1051 ARG A CA 1
ATOM 8487 C C . ARG A 1 1051 ? -27.137 -11.072 55.960 1.00 89.50 1051 ARG A C 1
ATOM 8489 O O . ARG A 1 1051 ? -27.678 -11.725 55.072 1.00 89.50 1051 ARG A O 1
ATOM 8496 N N . LYS A 1 1052 ? -26.205 -11.585 56.771 1.00 88.88 1052 LYS A N 1
ATOM 8497 C CA . LYS A 1 1052 ? -25.675 -12.958 56.731 1.00 88.88 1052 LYS A CA 1
ATOM 8498 C C . LYS A 1 1052 ? -24.898 -13.310 55.455 1.00 88.88 1052 LYS A C 1
ATOM 8500 O O . LYS A 1 1052 ? -24.830 -14.487 55.102 1.00 88.88 1052 LYS A O 1
ATOM 8505 N N . TYR A 1 1053 ? -24.303 -12.324 54.781 1.00 90.00 1053 TYR A N 1
ATOM 8506 C CA . TYR A 1 1053 ? -23.289 -12.604 53.764 1.00 90.00 1053 TYR A CA 1
ATOM 8507 C C . TYR A 1 1053 ? -21.963 -12.982 54.437 1.00 90.00 1053 TYR A C 1
ATOM 8509 O O . TYR A 1 1053 ? -21.586 -12.394 55.449 1.00 90.00 1053 TYR A O 1
ATOM 8517 N N . GLN A 1 1054 ? -21.241 -13.943 53.866 1.00 90.44 1054 GLN A N 1
ATOM 8518 C CA . GLN A 1 1054 ? -19.828 -14.165 54.160 1.00 90.44 1054 GLN A CA 1
ATOM 8519 C C . GLN A 1 1054 ? -19.025 -13.068 53.467 1.00 90.44 1054 GLN A C 1
ATOM 8521 O O . GLN A 1 1054 ? -18.943 -13.060 52.242 1.00 90.44 1054 GLN A O 1
ATOM 8526 N N . VAL A 1 1055 ? -18.481 -12.124 54.231 1.00 90.31 1055 VAL A N 1
ATOM 8527 C CA . VAL A 1 1055 ? -17.750 -10.987 53.669 1.00 90.31 1055 VAL A CA 1
ATOM 8528 C C . VAL A 1 1055 ? -16.255 -11.152 53.898 1.00 90.31 1055 VAL A C 1
ATOM 8530 O O . VAL A 1 1055 ? -15.821 -11.413 55.018 1.00 90.31 1055 VAL A O 1
ATOM 8533 N N . GLN A 1 1056 ? -15.477 -10.959 52.840 1.00 90.81 1056 GLN A N 1
ATOM 8534 C CA . GLN A 1 1056 ? -14.026 -10.844 52.883 1.00 90.81 1056 GLN A CA 1
ATOM 8535 C C . GLN A 1 1056 ? -13.645 -9.439 52.411 1.00 90.81 1056 GLN A C 1
ATOM 8537 O O . GLN A 1 1056 ? -14.117 -8.996 51.368 1.00 90.81 1056 GLN A O 1
ATOM 8542 N N . VAL A 1 1057 ? -12.840 -8.717 53.191 1.00 88.69 1057 VAL A N 1
ATOM 8543 C CA . VAL A 1 1057 ? -12.420 -7.344 52.868 1.00 88.69 1057 VAL A CA 1
ATOM 8544 C C . VAL A 1 1057 ? -10.918 -7.329 52.624 1.00 88.69 1057 VAL A C 1
ATOM 8546 O O . VAL A 1 1057 ? -10.158 -7.834 53.449 1.00 88.69 1057 VAL A O 1
ATOM 8549 N N . HIS A 1 1058 ? -10.511 -6.739 51.506 1.00 88.88 1058 HIS A N 1
ATOM 8550 C CA . HIS A 1 1058 ? -9.123 -6.540 51.117 1.00 88.88 1058 HIS A CA 1
ATOM 8551 C C . HIS A 1 1058 ? -8.799 -5.048 51.059 1.00 88.88 1058 HIS A C 1
ATOM 8553 O O . HIS A 1 1058 ? -9.434 -4.286 50.326 1.00 88.88 1058 HIS A O 1
ATOM 8559 N N . GLU A 1 1059 ? -7.789 -4.643 51.827 1.00 87.62 1059 GLU A N 1
ATOM 8560 C CA . GLU A 1 1059 ? -7.337 -3.253 51.934 1.00 87.62 1059 GLU A CA 1
ATOM 8561 C C . GLU A 1 1059 ? -5.816 -3.140 51.774 1.00 87.62 1059 GLU A C 1
ATOM 8563 O O . GLU A 1 1059 ? -5.076 -4.112 51.979 1.00 87.62 1059 GLU A O 1
ATOM 8568 N N . GLY A 1 1060 ? -5.332 -1.945 51.424 1.00 83.00 1060 GLY A N 1
ATOM 8569 C CA . GLY A 1 1060 ? -3.905 -1.679 51.249 1.00 83.00 1060 GLY A CA 1
ATOM 8570 C C . GLY A 1 1060 ? -3.273 -2.618 50.221 1.00 83.00 1060 GLY A C 1
ATOM 8571 O O . GLY A 1 1060 ? -3.775 -2.745 49.106 1.00 83.00 1060 GLY A O 1
ATOM 8572 N N . ILE A 1 1061 ? -2.190 -3.290 50.614 1.00 78.31 1061 ILE A N 1
ATOM 8573 C CA . ILE A 1 1061 ? -1.444 -4.233 49.765 1.00 78.31 1061 ILE A CA 1
ATOM 8574 C C . ILE A 1 1061 ? -2.102 -5.615 49.635 1.00 78.31 1061 ILE A C 1
ATOM 8576 O O . ILE A 1 1061 ? -1.687 -6.418 48.810 1.00 78.31 1061 ILE A O 1
ATOM 8580 N N . SER A 1 1062 ? -3.114 -5.918 50.458 1.00 80.94 1062 SER A N 1
ATOM 8581 C CA . SER A 1 1062 ? -3.746 -7.246 50.472 1.00 80.94 1062 SER A CA 1
ATOM 8582 C C . SER A 1 1062 ? -4.779 -7.446 49.363 1.00 80.94 1062 SER A C 1
ATOM 8584 O O . SER A 1 1062 ? -5.167 -8.586 49.117 1.00 80.94 1062 SER A O 1
ATOM 8586 N N . GLY A 1 1063 ? -5.238 -6.361 48.727 1.00 76.69 1063 GLY A N 1
ATOM 8587 C CA . GLY A 1 1063 ? -6.147 -6.406 47.584 1.00 76.69 1063 GLY A CA 1
ATOM 8588 C C . GLY A 1 1063 ? -5.374 -6.397 46.281 1.00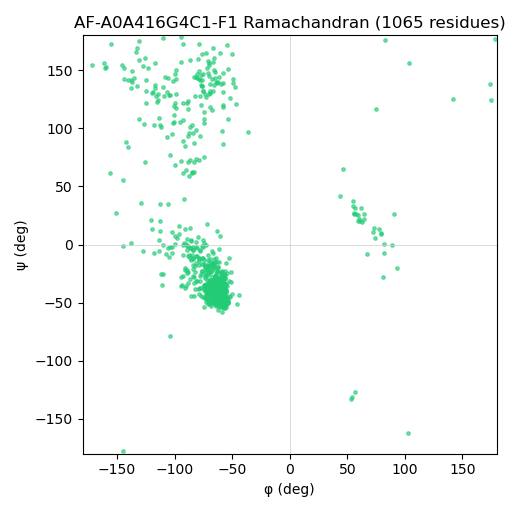 76.69 1063 GLY A C 1
ATOM 8589 O O . GLY A 1 1063 ? -5.099 -5.336 45.718 1.00 76.69 1063 GLY A O 1
ATOM 8590 N N . THR A 1 1064 ? -5.027 -7.591 45.822 1.00 70.56 1064 THR A N 1
ATOM 8591 C CA . THR A 1 1064 ? -4.317 -7.823 44.566 1.00 70.56 1064 THR A CA 1
ATOM 8592 C C . THR A 1 1064 ? -5.255 -8.478 43.545 1.00 70.56 1064 THR A C 1
ATOM 8594 O O . THR A 1 1064 ? -6.425 -8.722 43.830 1.00 70.56 1064 THR A O 1
ATOM 8597 N N . GLU A 1 1065 ? -4.794 -8.732 42.318 1.00 62.19 1065 GLU A N 1
ATOM 8598 C CA . GLU A 1 1065 ? -5.619 -9.470 41.342 1.00 62.19 1065 GLU A CA 1
ATOM 8599 C C . GLU A 1 1065 ? -5.774 -10.960 41.711 1.00 62.19 1065 GLU A C 1
ATOM 8601 O O . GLU A 1 1065 ? -6.667 -11.633 41.198 1.00 62.19 1065 GLU A O 1
ATOM 8606 N N . GLU A 1 1066 ? -4.895 -11.472 42.578 1.00 66.88 1066 GLU A N 1
ATOM 8607 C CA . GLU A 1 1066 ? -4.839 -12.859 43.049 1.00 66.88 1066 GLU A CA 1
ATOM 8608 C C . GLU A 1 1066 ? -5.681 -13.134 44.300 1.00 66.88 1066 GLU A C 1
ATOM 8610 O O . GLU A 1 1066 ? -6.000 -14.298 44.565 1.00 66.88 1066 GLU A O 1
ATOM 8615 N N . SER A 1 1067 ? -5.986 -12.086 45.069 1.00 63.72 1067 SER A N 1
ATOM 8616 C CA . SER A 1 1067 ? -6.858 -12.118 46.248 1.00 63.72 1067 SER A CA 1
ATOM 8617 C C . SER A 1 1067 ? -8.316 -12.136 45.848 1.00 63.72 1067 SER A C 1
ATOM 8619 O O . SER A 1 1067 ? -9.095 -12.922 46.429 1.00 63.72 1067 SER A O 1
#